Protein AF-0000000076746543 (afdb_homodimer)

pLDDT: mean 92.85, std 11.1, range [25.55, 98.88]

Organism: NCBI:txid190893

Sequence (1050 aa):
MSSVVEQVDLHQPIELRSGLGHHSRIVPQILQPQNGMELQQVIEQAYLKKLPVYPVGKGNNWGYGYKAPASDGCALLDLSGMNRILSFDEELGVIEVEPGVTQGQVSGYLKHTPWMLDCTGAGPDTSLMGNILERGFGHGPVGNRSQHFTISELILANGKVMKLNQSARYCGRAGLAANLHELFTQNNIAVISKMKFELMLRPEASLRCLVRLKSANDLPAYIDIMRRLKSEGSIDGLPHLGNTYRMLTMMERFDFTKWSTSDGANKADIESLCNQYNLSPWSGAFVITGTTAVAKAKAARVKALLKPIAKVNVVSLAKLKQINQIAISASRLLGRLPVYQRLQSSLNDFTEMMDMLEGNPKDLALKGCYWRYRGNIPEKMNPVEDGAGFYWVAPTLPMVGEDVEKCMRLSQQAFDRAGFEFGVTLTAVNAYMCQAIVSIYYDSGNPDEVTRATDLVRKLRALYRRYQWPCYRRAVDEMPFNSEFELEQGALELRSRIKAAFDPDDIVSPGRYQMAVSYQFSEDSMSSVVEQVDLHQPIELRSGLGHHSRIVPQILQPQNGMELQQVIEQAYLKKLPVYPVGKGNNWGYGYKAPASDGCALLDLSGMNRILSFDEELGVIEVEPGVTQGQVSGYLKHTPWMLDCTGAGPDTSLMGNILERGFGHGPVGNRSQHFTISELILANGKVMKLNQSARYCGRAGLAANLHELFTQNNIAVISKMKFELMLRPEASLRCLVRLKSANDLPAYIDIMRRLKSEGSIDGLPHLGNTYRMLTMMERFDFTKWSTSDGANKADIESLCNQYNLSPWSGAFVITGTTAVAKAKAARVKALLKPIAKVNVVSLAKLKQINQIAISASRLLGRLPVYQRLQSSLNDFTEMMDMLEGNPKDLALKGCYWRYRGNIPEKMNPVEDGAGFYWVAPTLPMVGEDVEKCMRLSQQAFDRAGFEFGVTLTAVNAYMCQAIVSIYYDSGNPDEVTRATDLVRKLRALYRRYQWPCYRRAVDEMPFNSEFELEQGALELRSRIKAAFDPDDIVSPGRYQMAVSYQFSEDS

Secondary structure (DSSP, 8-state):
----------PPPEEEE-SSTT-EEEES-EE---SHHHHHHHHHHHHHHT--EEEESS---TTTTTT--SSTTPEEEEGGG---EEEEETTTTEEEE-TT-BHHHHHHHHTTSSEE----TT-TTSBHHHHHHTT---SSTT--GGGSEEEEEEE-TTS-EEE----SS--SS-GGGTTTGGGGTT-SS-EEEEEEEEPEEPPSEEEEEEEEES-GGGHHHHHHHHHHHHHTTS--S--EEEEHHHHHHTT----TTTSBTTTBS-HHHHHHHHHHHT--SEEEEEEEEESHHHHHHHHHHHHHHHTTTEEEEEEEHHHHHHHHHHHHHHHHHHTTSHHHHHHHHHHHHHHHHHHHTTT----GGGGGGGTT--SPPPSS--HHHHT-EEEEE-BEEES-HHHHHHHHHHHHHHHHHHT---EEEEEE-SSSEEEEEEEEEE-TT-HHHHHHHHHHHHHHHHHHHHTT--BSS--GGG-SB-GGG-S-HHHHHHHHHHHHHH-TT--BSTTTTSBSSPP---TT-/----------PPPEEEE-SSTT-EEEES-EE---SHHHHHHHHHHHHHHT--EEEESS---TTTTTT--SSTTPEEEEGGG---EEEEETTTTEEEE-TT-BHHHHHHHHTTSSEE----TT-TTSBHHHHHHTT---SSTT--GGGSEEEEEEE-TTS-EEE----SS--SS-GGGTTTGGGGTT-SS-EEEEEEEEPEEPPSEEEEEEEEES-GGGHHHHHHHHHHHHHTTS--S--EEEEHHHHHHTT----TTTSBTTTBS-HHHHHHHHHHHT--SEEEEEEEEESHHHHHHHHHHHHHHHTTTEEEEEEEHHHHHHHHHHHHHHHHHHTTSHHHHHHHHHHHHHHHHHHHTTT----GGGGGGGTT--SPPPSS--HHHHT-EEEEE-BEEES-HHHHHHHHHHHHHHHHHHT---EEEEEE-SSSEEEEEEEEEE-TT-HHHHHHHHHHHHHHHHHHHHTT--BSS--GGG-SB-GGG-S-HHHHHHHHHHHHHH-TT--BSTTTTSBSSPP---TT-

InterPro domains:
  IPR006094 FAD linked oxidase, N-terminal [PF01565] (30-164)
  IPR016164 FAD-linked oxidase-like, C-terminal [SSF55103] (279-513)
  IPR016166 FAD-binding domain, PCMH-type [PS51387] (19-202)
  IPR016167 FAD-binding, type PCMH, subdomain 1 [G3DSA:3.30.43.10] (3-83)
  IPR016169 FAD-binding, type PCMH, subdomain 2 [G3DSA:3.30.465.10] (84-203)
  IPR016170 Cytokinin dehydrogenase, C-terminal domain superfamily [G3DSA:3.40.462.10] (208-474)
  IPR036318 FAD-binding, type PCMH-like superfamily [SSF56176] (27-200)

Solvent-accessible surface area (backbone atoms only — not comparable to full-atom values): 52211 Å² total; per-residue (Å²): 135,82,76,76,71,75,75,70,77,74,58,69,70,40,78,34,64,20,36,48,73,86,42,61,26,43,21,46,45,79,44,67,37,60,42,70,69,50,40,36,50,52,37,30,51,25,43,76,66,70,42,24,33,31,80,32,22,55,34,69,41,67,48,36,19,30,64,30,53,35,39,65,61,26,27,34,32,39,26,44,60,22,45,50,75,75,46,71,44,78,90,74,34,36,38,29,33,24,30,18,26,25,40,36,58,51,27,62,72,28,67,89,49,70,40,31,44,58,34,42,60,79,17,30,79,29,18,47,49,45,37,38,33,52,58,40,56,32,35,36,71,69,9,64,29,70,76,40,59,43,50,40,28,34,29,36,34,73,27,53,76,36,46,30,65,62,50,74,51,76,36,75,75,46,31,80,30,36,40,51,48,50,49,57,35,66,53,38,40,58,48,67,56,31,34,36,38,63,48,40,56,64,57,80,22,58,33,36,40,36,39,30,31,75,42,68,84,37,49,30,58,50,36,40,48,49,21,50,36,33,55,52,60,55,42,62,26,27,41,37,36,23,28,48,49,39,55,41,20,56,76,48,62,63,51,77,88,78,28,46,80,65,70,26,75,51,66,69,60,50,53,51,50,29,61,74,68,69,53,34,53,32,33,31,49,34,52,41,60,16,49,59,62,32,22,51,36,27,50,50,54,52,43,64,71,41,50,88,48,26,51,71,48,79,42,41,57,68,57,50,51,50,52,46,51,51,48,56,62,44,31,79,75,48,46,83,36,68,68,49,39,50,49,48,50,49,48,47,51,50,49,49,58,57,42,19,79,68,16,41,45,41,51,60,61,56,47,32,46,42,22,40,39,87,69,82,81,57,92,77,78,47,54,55,84,74,53,27,16,39,43,52,50,30,37,36,33,36,41,38,17,70,58,47,47,51,53,51,52,56,49,44,53,54,26,58,74,58,15,42,70,68,19,33,38,40,28,40,65,50,39,33,22,26,39,32,47,34,42,47,58,31,32,58,85,37,69,67,43,34,52,41,51,51,50,46,50,54,50,50,55,52,50,29,49,73,64,28,26,40,37,58,55,77,39,30,90,62,30,35,32,61,55,88,73,45,76,38,47,40,23,46,53,53,50,30,38,48,31,38,51,50,25,70,80,47,30,36,29,44,33,39,84,30,44,67,67,76,60,71,88,46,96,84,102,136,83,76,76,72,74,74,70,78,74,59,70,70,39,77,33,64,20,37,49,72,86,43,62,26,44,20,44,44,78,45,67,37,59,43,69,67,49,40,34,49,51,36,28,51,24,44,76,66,70,42,26,33,30,79,32,23,56,34,70,42,67,49,37,19,30,64,30,55,35,38,64,59,26,27,35,32,40,27,44,59,21,46,50,74,75,46,73,44,77,90,72,34,37,38,29,34,23,30,19,24,24,41,35,56,52,28,64,72,29,67,90,48,69,40,31,43,59,32,43,61,79,16,30,80,30,20,47,50,45,37,38,33,53,58,39,55,32,36,35,72,72,9,64,31,71,76,40,58,43,50,40,28,34,28,35,35,73,28,52,78,37,47,31,67,61,47,75,53,74,36,76,73,45,30,79,30,36,40,50,50,50,50,60,34,68,54,38,40,58,49,69,55,31,35,36,39,64,49,40,57,62,57,82,23,57,33,36,39,37,39,30,31,74,41,68,85,38,49,30,58,51,37,42,49,50,20,50,35,33,56,51,63,56,43,62,24,27,42,37,37,23,28,50,49,37,54,42,21,55,77,47,62,62,50,77,88,80,29,45,79,67,70,24,75,51,68,69,59,50,54,51,49,28,61,72,69,72,53,34,51,32,31,32,49,31,53,41,61,16,49,59,65,32,21,51,38,28,50,51,54,51,44,65,71,40,48,89,48,26,51,71,47,77,43,40,57,67,57,49,52,50,52,45,49,53,49,56,60,45,30,79,75,47,46,84,37,68,69,49,42,51,50,47,51,50,46,47,51,48,50,49,57,57,43,18,78,69,17,42,45,40,50,60,62,55,46,33,47,40,23,42,40,87,70,84,81,57,92,78,76,48,53,55,85,74,52,27,16,38,44,53,51,29,38,37,33,37,40,39,17,69,59,48,47,50,52,49,52,56,49,43,53,52,26,59,75,59,15,43,68,68,19,34,37,40,28,40,66,51,40,32,22,26,40,34,47,34,41,46,60,30,31,58,86,36,68,68,44,33,52,40,50,52,51,45,52,54,50,49,54,52,50,29,48,76,64,27,24,40,39,58,56,80,39,29,91,59,31,35,31,61,55,90,74,46,77,38,46,42,22,45,52,53,48,30,37,48,30,39,50,50,26,70,82,46,31,36,29,45,32,40,85,29,43,68,68,75,60,67,88,45,96,84,102

Foldseek 3Di:
DPPPPPPPVQQDWDWAFQLAQRDIATEREEAEDQALVSVLVVLQVCLVVLQFAEEAQLQQPPQFRRQGFLHYRHHYYYHLNQADFDDADQVQQKTKTFFNHWLLNQQVVCVPGQWFAQDALQFGRHTPVRCLLLQAAGWALCRRFVQFKFFQWKAFSNSDIDGQDDDPDDDGQDDPNNVPGSVRRLAQGIGGGMMMGHTGGNFQFKKKKKKAFPAPVCQQVVLLLQLVLQVVPLGSTKKKKKALLLVVLLQDAFDPPPDDQQAGDDPVVSVVVCVLLVHHRMITMGMQGHHPVSSVVSLVVSCVSCVVGIDIDMDTLVVLVVVLVVLVVCCVPVVPDPSSVSVSVSSVLVSVVVVVSSRHHRNSSVSSLCRAPPDDADPDHDCSVSQWRKHKFKFKFFSGSVGVVVLLVVLVVLCSNLNFDWIWMWICRGSTIIIIITMTGHRSVDSSRSVSSSVSVVVSCLVCLVVVRDTSGHHSNCWPDALVSHNCNVVQVVSLVSNCVRPVSSRGRRGRSHHPDHDDPPPVD/DPPPPPPPVQQDWDWAFQLAQRDIATEREEAEDQALVSVLVVLQVCLVVLQFAEEAQLQQPPQFRRQGFLHYRHHYYYHLNQADFDDADQVQQKTKTFFNHWLLNQQVVCVPGQWFAQDALQFGRHTPVRCLLLQAAGWALCRRFVQFKFAQWKAFSNSDIDGADDDPDDDGQDDPNNVPGSVRRLAQGIGGTMMMGHTGGNFQFKKKKKKAFPAPVCQQVVLLLVLVLQVVPLGNTKKKKKALLLVVLLQDAFDVPQDDQQAGDDPVVSVVVCVLLVHHRMITMGMQGHHPVSSVVSLVVSCVSCVVGIDIDMDTLVVLVVVLVVLVVCCVPVVVDPSSVSVSVSSVLVSVVVVVSSRHHRNSSVSSLCRHPPDDADPDHSCSVSQWRKHKFKFKFFSGSVGVVVLLVVLVVLCSVLNFDWIWMWICRGSTIIIIITMTGHRSVDSSRSVSSSVSVVVSCLVCLVVVRDTSGHHSVCWPDALVSHNCNVVQVVSLVSNCVRPVSSRGRRGRSHHPDHDDPPPVD

Radius of gyration: 30.07 Å; Cα contacts (8 Å, |Δi|>4): 2382; chains: 2; bounding box: 74×92×110 Å

Nearest PDB structures (foldseek):
  9gj0-assembly1_A  TM=8.655E-01  e=2.985E-35  Rhodococcus jostii RHA1
  9gj0-assembly2_C  TM=8.722E-01  e=2.202E-34  Rhodococcus jostii RHA1
  9h8q-assembly4_G  TM=8.486E-01  e=9.575E-35  Rhodococcus jostii RHA1
  1diq-assembly1_A  TM=8.681E-01  e=9.856E-34  Pseudomonas putida
  7ywv-assembly4_H  TM=8.283E-01  e=1.101E-33  Rhodococcus jostii RHA1

Structure (mmCIF, N/CA/C/O backbone):
data_AF-0000000076746543-model_v1
#
loop_
_entity.id
_entity.type
_entity.pdbx_description
1 polymer '4-cresol dehydrogenase'
#
loop_
_atom_site.group_PDB
_atom_site.id
_atom_site.type_symbol
_atom_site.label_atom_id
_atom_site.label_alt_id
_atom_site.label_comp_id
_atom_site.label_asym_id
_atom_site.label_entity_id
_atom_site.label_seq_id
_atom_site.pdbx_PDB_ins_code
_atom_site.Cartn_x
_atom_site.Cartn_y
_atom_site.Cartn_z
_atom_site.occupancy
_atom_site.B_iso_or_equiv
_atom_site.auth_seq_id
_atom_site.auth_comp_id
_atom_site.auth_asym_id
_atom_site.auth_atom_id
_atom_site.pdbx_PDB_model_num
ATOM 1 N N . MET A 1 1 ? 13.297 -2.73 63.5 1 25.55 1 MET A N 1
ATOM 2 C CA . MET A 1 1 ? 12.312 -3.029 62.469 1 25.55 1 MET A CA 1
ATOM 3 C C . MET A 1 1 ? 12.062 -1.809 61.562 1 25.55 1 MET A C 1
ATOM 5 O O . MET A 1 1 ? 11.219 -0.969 61.906 1 25.55 1 MET A O 1
ATOM 9 N N . SER A 1 2 ? 13.062 -1.116 61 1 28 2 SER A N 1
ATOM 10 C CA . SER A 1 2 ? 13.078 0.142 60.281 1 28 2 SER A CA 1
ATOM 11 C C . SER A 1 2 ? 12.234 0.048 59 1 28 2 SER A C 1
ATOM 13 O O . SER A 1 2 ? 12.453 -0.838 58.188 1 28 2 SER A O 1
ATOM 15 N N . SER A 1 3 ? 10.945 0.396 59.031 1 29.55 3 SER A N 1
ATOM 16 C CA . SER A 1 3 ? 9.977 0.53 57.938 1 29.55 3 SER A CA 1
ATOM 17 C C . SER A 1 3 ? 10.531 1.388 56.812 1 29.55 3 SER A C 1
ATOM 19 O O . SER A 1 3 ? 10.867 2.557 57 1 29.55 3 SER A O 1
ATOM 21 N N . VAL A 1 4 ? 11.375 0.847 55.969 1 33.31 4 VAL A N 1
ATOM 22 C CA . VAL A 1 4 ? 11.703 1.607 54.781 1 33.31 4 VAL A CA 1
ATOM 23 C C . VAL A 1 4 ? 10.422 2.078 54.094 1 33.31 4 VAL A C 1
ATOM 25 O O . VAL A 1 4 ? 9.617 1.263 53.656 1 33.31 4 VAL A O 1
ATOM 28 N N . VAL A 1 5 ? 9.836 3.219 54.5 1 32.81 5 VAL A N 1
ATOM 29 C CA . VAL A 1 5 ? 8.836 3.928 53.719 1 32.81 5 VAL A CA 1
ATOM 30 C C . VAL A 1 5 ? 9.25 3.934 52.25 1 32.81 5 VAL A C 1
ATOM 32 O O . VAL A 1 5 ? 10.336 4.41 51.906 1 32.81 5 VAL A O 1
ATOM 35 N N . GLU A 1 6 ? 8.938 2.955 51.438 1 35.44 6 GLU A N 1
ATOM 36 C CA . GLU A 1 6 ? 9.047 3.059 50 1 35.44 6 GLU A CA 1
ATOM 37 C C . GLU A 1 6 ? 8.695 4.465 49.5 1 35.44 6 GLU A C 1
ATOM 39 O O . GLU A 1 6 ? 7.582 4.941 49.75 1 35.44 6 GLU A O 1
ATOM 44 N N . GLN A 1 7 ? 9.539 5.398 49.625 1 35.28 7 GLN A N 1
ATOM 45 C CA . GLN A 1 7 ? 9.367 6.754 49.094 1 35.28 7 GLN A CA 1
ATOM 46 C C . GLN A 1 7 ? 8.656 6.75 47.75 1 35.28 7 GLN A C 1
ATOM 48 O O . GLN A 1 7 ? 9.18 6.223 46.781 1 35.28 7 GLN A O 1
ATOM 53 N N . VAL A 1 8 ? 7.441 6.578 47.781 1 41.53 8 VAL A N 1
ATOM 54 C CA . VAL A 1 8 ? 6.625 6.91 46.625 1 41.53 8 VAL A CA 1
ATOM 55 C C . VAL A 1 8 ? 7.102 8.227 46.031 1 41.53 8 VAL A C 1
ATOM 57 O O . VAL A 1 8 ? 7.02 9.281 46.656 1 41.53 8 VAL A O 1
ATOM 60 N N . ASP A 1 9 ? 8.117 8.336 45.281 1 46.09 9 ASP A N 1
ATOM 61 C CA . ASP A 1 9 ? 8.477 9.523 44.531 1 46.09 9 ASP A CA 1
ATOM 62 C C . ASP A 1 9 ? 7.238 10.18 43.906 1 46.09 9 ASP A C 1
ATOM 64 O O . ASP A 1 9 ? 6.621 9.617 43 1 46.09 9 ASP A O 1
ATOM 68 N N . LEU A 1 10 ? 6.484 10.773 44.656 1 49.91 10 LEU A N 1
ATOM 69 C CA . LEU A 1 10 ? 5.309 11.531 44.25 1 49.91 10 LEU A CA 1
ATOM 70 C C . LEU A 1 10 ? 5.664 12.578 43.188 1 49.91 10 LEU A C 1
ATOM 72 O O . LEU A 1 10 ? 6.215 13.633 43.531 1 49.91 10 LEU A O 1
ATOM 76 N N . HIS A 1 11 ? 5.977 12.211 41.969 1 69.06 11 HIS A N 1
ATOM 77 C CA . HIS A 1 11 ? 6.172 13.195 40.906 1 69.06 11 HIS A CA 1
ATOM 78 C C . HIS A 1 11 ? 4.988 14.156 40.812 1 69.06 11 HIS A C 1
ATOM 80 O O . HIS A 1 11 ? 3.844 13.758 41.031 1 69.06 11 HIS A O 1
ATOM 86 N N . GLN A 1 12 ? 5.199 15.445 40.969 1 81.88 12 GLN A N 1
ATOM 87 C CA . GLN A 1 12 ? 4.164 16.438 40.719 1 81.88 12 GLN A CA 1
ATOM 88 C C . GLN A 1 12 ? 3.574 16.312 39.312 1 81.88 12 GLN A C 1
ATOM 90 O O . GLN A 1 12 ? 4.312 16.188 38.344 1 81.88 12 GLN A O 1
ATOM 95 N N . PRO A 1 13 ? 2.275 16.25 39.281 1 91.06 13 PRO A N 1
ATOM 96 C CA . PRO A 1 13 ? 1.624 16.141 37.969 1 91.06 13 PRO A CA 1
ATOM 97 C C . PRO A 1 13 ? 2.014 17.281 37 1 91.06 13 PRO A C 1
ATOM 99 O O . PRO A 1 13 ? 2.268 18.391 37.469 1 91.06 13 PRO A O 1
ATOM 102 N N . ILE A 1 14 ? 2.197 16.938 35.781 1 95.75 14 ILE A N 1
ATOM 103 C CA . ILE A 1 14 ? 2.617 17.859 34.75 1 95.75 14 ILE A CA 1
ATOM 104 C C . ILE A 1 14 ? 1.473 18.078 33.75 1 95.75 14 ILE A C 1
ATOM 106 O O . ILE A 1 14 ? 0.898 17.109 33.25 1 95.75 14 ILE A O 1
ATOM 110 N N . GLU A 1 15 ? 1.117 19.281 33.531 1 96.94 15 GLU A N 1
ATOM 111 C CA . GLU A 1 15 ? 0.123 19.594 32.531 1 96.94 15 GLU A CA 1
ATOM 112 C C . GLU A 1 15 ? 0.767 19.703 31.141 1 96.94 15 GLU A C 1
ATOM 114 O O . GLU A 1 15 ? 1.71 20.484 30.953 1 96.94 15 GLU A O 1
ATOM 119 N N . LEU A 1 16 ? 0.322 18.969 30.234 1 97.31 16 LEU A N 1
ATOM 120 C CA . LEU A 1 16 ? 0.761 19.047 28.844 1 97.31 16 LEU A CA 1
ATOM 121 C C . LEU A 1 16 ? -0.319 19.688 27.984 1 97.31 16 LEU A C 1
ATOM 123 O O . LEU A 1 16 ? -1.382 19.094 27.766 1 97.31 16 LEU A O 1
ATOM 127 N N . ARG A 1 17 ? -0.003 20.828 27.438 1 96.94 17 ARG A N 1
ATOM 128 C CA . ARG A 1 17 ? -0.915 21.484 26.516 1 96.94 17 ARG A CA 1
ATOM 129 C C . ARG A 1 17 ? -0.795 20.906 25.109 1 96.94 17 ARG A C 1
ATOM 131 O O . ARG A 1 17 ? 0.312 20.656 24.625 1 96.94 17 ARG A O 1
ATOM 138 N N . SER A 1 18 ? -1.931 20.703 24.453 1 97.5 18 SER A N 1
ATOM 139 C CA . SER A 1 18 ? -1.933 20.094 23.125 1 97.5 18 SER A CA 1
ATOM 140 C C . SER A 1 18 ? -1.741 21.156 22.031 1 97.5 18 SER A C 1
ATOM 142 O O . SER A 1 18 ? -1.462 20.812 20.891 1 97.5 18 SER A O 1
ATOM 144 N N . GLY A 1 19 ? -1.904 22.391 22.375 1 96.69 19 GLY A N 1
ATOM 145 C CA . GLY A 1 19 ? -1.884 23.469 21.406 1 96.69 19 GLY A CA 1
ATOM 146 C C . GLY A 1 19 ? -3.223 23.688 20.719 1 96.69 19 GLY A C 1
ATOM 147 O O . GLY A 1 19 ? -3.354 24.547 19.859 1 96.69 19 GLY A O 1
ATOM 148 N N . LEU A 1 20 ? -4.25 22.953 21.062 1 98.06 20 LEU A N 1
ATOM 149 C CA . LEU A 1 20 ? -5.586 23.031 20.484 1 98.06 20 LEU A CA 1
ATOM 150 C C . LEU A 1 20 ? -6.551 23.734 21.438 1 98.06 20 LEU A C 1
ATOM 152 O O . LEU A 1 20 ? -7.199 23.094 22.266 1 98.06 20 LEU A O 1
ATOM 156 N N . GLY A 1 21 ? -6.688 25.047 21.219 1 96.94 21 GLY A N 1
ATOM 157 C CA . GLY A 1 21 ? -7.52 25.812 22.141 1 96.94 21 GLY A CA 1
ATOM 158 C C . GLY A 1 21 ? -7.062 25.703 23.594 1 96.94 21 GLY A C 1
ATOM 159 O O . GLY A 1 21 ? -5.902 25.984 23.891 1 96.94 21 GLY A O 1
ATOM 160 N N . HIS A 1 22 ? -7.984 25.156 24.453 1 95.81 22 HIS A N 1
ATOM 161 C CA . HIS A 1 22 ? -7.68 25.047 25.875 1 95.81 22 HIS A CA 1
ATOM 162 C C . HIS A 1 22 ? -7.426 23.594 26.266 1 95.81 22 HIS A C 1
ATOM 164 O O . HIS A 1 22 ? -7.324 23.281 27.453 1 95.81 22 HIS A O 1
ATOM 170 N N . HIS A 1 23 ? -7.238 22.766 25.281 1 97.12 23 HIS A N 1
ATOM 171 C CA . HIS A 1 23 ? -7.098 21.344 25.562 1 97.12 23 HIS A CA 1
ATOM 172 C C . HIS A 1 23 ? -5.742 21.047 26.188 1 97.12 23 HIS A C 1
ATOM 174 O O . HIS A 1 23 ? -4.707 21.5 25.703 1 97.12 23 HIS A O 1
ATOM 180 N N . SER A 1 24 ? -5.762 20.344 27.234 1 97.5 24 SER A N 1
ATOM 181 C CA . SER A 1 24 ? -4.559 19.875 27.922 1 97.5 24 SER A CA 1
ATOM 182 C C . SER A 1 24 ? -4.816 18.562 28.656 1 97.5 24 SER A C 1
ATOM 184 O O . SER A 1 24 ? -5.965 18.156 28.812 1 97.5 24 SER A O 1
ATOM 186 N N . ARG A 1 25 ? -3.73 17.891 29.031 1 97.5 25 ARG A N 1
ATOM 187 C CA . ARG A 1 25 ? -3.771 16.656 29.812 1 97.5 25 ARG A CA 1
ATOM 188 C C . ARG A 1 25 ? -2.746 16.688 30.938 1 97.5 25 ARG A C 1
ATOM 190 O O . ARG A 1 25 ? -1.708 17.344 30.812 1 97.5 25 ARG A O 1
ATOM 197 N N . ILE A 1 26 ? -3.102 16.016 31.984 1 97.38 26 ILE A N 1
ATOM 198 C CA . ILE A 1 26 ? -2.199 15.906 33.125 1 97.38 26 ILE A CA 1
ATOM 199 C C . ILE A 1 26 ? -1.506 14.547 33.094 1 97.38 26 ILE A C 1
ATOM 201 O O . ILE A 1 26 ? -2.166 13.508 33.031 1 97.38 26 ILE A O 1
ATOM 205 N N . VAL A 1 27 ? -0.205 14.578 33.125 1 97.06 27 VAL A N 1
ATOM 206 C CA . VAL A 1 27 ? 0.578 13.352 33.156 1 97.06 27 VAL A CA 1
ATOM 207 C C . VAL A 1 27 ? 1.318 13.25 34.5 1 97.06 27 VAL A C 1
ATOM 209 O O . VAL A 1 27 ? 1.805 14.25 35.031 1 97.06 27 VAL A O 1
ATOM 212 N N . PRO A 1 28 ? 1.4 12.055 35.031 1 96.5 28 PRO A N 1
ATOM 213 C CA . PRO A 1 28 ? 2.07 11.906 36.344 1 96.5 28 PRO A CA 1
ATOM 214 C C . PRO A 1 28 ? 3.59 12.016 36.219 1 96.5 28 PRO A C 1
ATOM 216 O O . PRO A 1 28 ? 4.254 12.406 37.188 1 96.5 28 PRO A O 1
ATOM 219 N N . GLN A 1 29 ? 4.117 11.586 35.125 1 96.44 29 GLN A N 1
ATOM 220 C CA . GLN A 1 29 ? 5.562 11.602 34.938 1 96.44 29 GLN A CA 1
ATOM 221 C C . GLN A 1 29 ? 5.926 11.5 33.469 1 96.44 29 GLN A C 1
ATOM 223 O O . GLN A 1 29 ? 5.078 11.156 32.625 1 96.44 29 GLN A O 1
ATOM 228 N N . ILE A 1 30 ? 7.113 11.867 33.125 1 97.31 30 ILE A N 1
ATOM 229 C CA . ILE A 1 30 ? 7.723 11.711 31.812 1 97.31 30 ILE A CA 1
ATOM 230 C C . ILE A 1 30 ? 8.891 10.734 31.906 1 97.31 30 ILE A C 1
ATOM 232 O O . ILE A 1 30 ? 9.812 10.93 32.719 1 97.31 30 ILE A O 1
ATOM 236 N N . LEU A 1 31 ? 8.781 9.664 31.172 1 97.25 31 LEU A N 1
ATOM 237 C CA . LEU A 1 31 ? 9.828 8.656 31.078 1 97.25 31 LEU A CA 1
ATOM 238 C C . LEU A 1 31 ? 10.586 8.773 29.766 1 97.25 31 LEU A C 1
ATOM 240 O O . LEU A 1 31 ? 9.977 9.031 28.719 1 97.25 31 LEU A O 1
ATOM 244 N N . GLN A 1 32 ? 11.945 8.617 29.812 1 97.94 32 GLN A N 1
ATOM 245 C CA . GLN A 1 32 ? 12.766 8.836 28.625 1 97.94 32 GLN A CA 1
ATOM 246 C C . GLN A 1 32 ? 13.766 7.699 28.422 1 97.94 32 GLN A C 1
ATOM 248 O O . GLN A 1 32 ? 14.977 7.898 28.578 1 97.94 32 GLN A O 1
ATOM 253 N N . PRO A 1 33 ? 13.258 6.555 28 1 98.19 33 PRO A N 1
ATOM 254 C CA . PRO A 1 33 ? 14.211 5.48 27.703 1 98.19 33 PRO A CA 1
ATOM 255 C C . PRO A 1 33 ? 15.211 5.859 26.625 1 98.19 33 PRO A C 1
ATOM 257 O O . PRO A 1 33 ? 14.867 6.602 25.688 1 98.19 33 PRO A O 1
ATOM 260 N N . GLN A 1 34 ? 16.406 5.207 26.719 1 97.69 34 GLN A N 1
ATOM 261 C CA . GLN A 1 34 ? 17.484 5.578 25.797 1 97.69 34 GLN A CA 1
ATOM 262 C C . GLN A 1 34 ? 17.734 4.469 24.781 1 97.69 34 GLN A C 1
ATOM 264 O O . GLN A 1 34 ? 18.453 4.676 23.797 1 97.69 34 GLN A O 1
ATOM 269 N N . ASN A 1 35 ? 17.219 3.346 25.094 1 97.25 35 ASN A N 1
ATOM 270 C CA . ASN A 1 35 ? 17.391 2.211 24.203 1 97.25 35 ASN A CA 1
ATOM 271 C C . ASN A 1 35 ? 16.281 1.188 24.359 1 97.25 35 ASN A C 1
ATOM 273 O O . ASN A 1 35 ? 15.406 1.351 25.219 1 97.25 35 ASN A O 1
ATOM 277 N N . GLY A 1 36 ? 16.375 0.157 23.562 1 97.12 36 GLY A N 1
ATOM 278 C CA . GLY A 1 36 ? 15.328 -0.85 23.531 1 97.12 36 GLY A CA 1
ATOM 279 C C . GLY A 1 36 ? 15.164 -1.59 24.844 1 97.12 36 GLY A C 1
ATOM 280 O O . GLY A 1 36 ? 14.047 -1.883 25.266 1 97.12 36 GLY A O 1
ATOM 281 N N . MET A 1 37 ? 16.219 -1.889 25.422 1 97.5 37 MET A N 1
ATOM 282 C CA . MET A 1 37 ? 16.172 -2.621 26.688 1 97.5 37 MET A CA 1
ATOM 283 C C . MET A 1 37 ? 15.5 -1.794 27.781 1 97.5 37 MET A C 1
ATOM 285 O O . MET A 1 37 ? 14.656 -2.307 28.516 1 97.5 37 MET A O 1
ATOM 289 N N . GLU A 1 38 ? 15.891 -0.547 27.875 1 98.31 38 GLU A N 1
ATOM 290 C CA . GLU A 1 38 ? 15.266 0.348 28.844 1 98.31 38 GLU A CA 1
ATOM 291 C C . GLU A 1 38 ? 13.773 0.534 28.547 1 98.31 38 GLU A C 1
ATOM 293 O O . GLU A 1 38 ? 12.953 0.565 29.469 1 98.31 38 GLU A O 1
ATOM 298 N N . LEU A 1 39 ? 13.469 0.701 27.281 1 98.75 39 LEU A N 1
ATOM 299 C CA . LEU A 1 39 ? 12.078 0.849 26.891 1 98.75 39 LEU A CA 1
ATOM 300 C C . LEU A 1 39 ? 11.25 -0.358 27.328 1 98.75 39 LEU A C 1
ATOM 302 O O . LEU A 1 39 ? 10.164 -0.203 27.891 1 98.75 39 LEU A O 1
ATOM 306 N N . GLN A 1 40 ? 11.797 -1.517 27.047 1 98.62 40 GLN A N 1
ATOM 307 C CA . GLN A 1 40 ? 11.117 -2.742 27.453 1 98.62 40 GLN A CA 1
ATOM 308 C C . GLN A 1 40 ? 10.875 -2.771 28.953 1 98.62 40 GLN A C 1
ATOM 310 O O . GLN A 1 40 ? 9.781 -3.109 29.406 1 98.62 40 GLN A O 1
ATOM 315 N N . GLN A 1 41 ? 11.836 -2.422 29.719 1 98.38 41 GLN A N 1
ATOM 316 C CA . GLN A 1 41 ? 11.75 -2.426 31.172 1 98.38 41 GLN A CA 1
ATOM 317 C C . GLN A 1 41 ? 10.695 -1.435 31.656 1 98.38 41 GLN A C 1
ATOM 319 O O . GLN A 1 41 ? 9.922 -1.739 32.562 1 98.38 41 GLN A O 1
ATOM 324 N N . VAL A 1 42 ? 10.727 -0.305 31.094 1 98.25 42 VAL A N 1
ATOM 325 C CA . VAL A 1 42 ? 9.781 0.739 31.469 1 98.25 42 VAL A CA 1
ATOM 326 C C . VAL A 1 42 ? 8.352 0.262 31.219 1 98.25 42 VAL A C 1
ATOM 328 O O . VAL A 1 42 ? 7.469 0.45 32.062 1 98.25 42 VAL A O 1
ATOM 331 N N . ILE A 1 43 ? 8.117 -0.344 30.094 1 98.5 43 ILE A N 1
ATOM 332 C CA . ILE A 1 43 ? 6.781 -0.814 29.734 1 98.5 43 ILE A CA 1
ATOM 333 C C . ILE A 1 43 ? 6.367 -1.942 30.688 1 98.5 43 ILE A C 1
ATOM 335 O O . ILE A 1 43 ? 5.223 -1.983 31.141 1 98.5 43 ILE A O 1
ATOM 339 N N . GLU A 1 44 ? 7.301 -2.818 30.953 1 98.25 44 GLU A N 1
ATOM 340 C CA . GLU A 1 44 ? 7.023 -3.912 31.875 1 98.25 44 GLU A CA 1
ATOM 341 C C . GLU A 1 44 ? 6.633 -3.385 33.25 1 98.25 44 GLU A C 1
ATOM 343 O O . GLU A 1 44 ? 5.684 -3.875 33.875 1 98.25 44 GLU A O 1
ATOM 348 N N . GLN A 1 45 ? 7.379 -2.449 33.719 1 97.94 45 GLN A N 1
ATOM 349 C CA . GLN A 1 45 ? 7.094 -1.858 35.031 1 97.94 45 GLN A CA 1
ATOM 350 C C . GLN A 1 45 ? 5.746 -1.144 35 1 97.94 45 GLN A C 1
ATOM 352 O O . GLN A 1 45 ? 4.988 -1.229 35.969 1 97.94 45 GLN A O 1
ATOM 357 N N . ALA A 1 46 ? 5.523 -0.443 33.969 1 97.75 46 ALA A N 1
ATOM 358 C CA . ALA A 1 46 ? 4.23 0.228 33.844 1 97.75 46 ALA A CA 1
ATOM 359 C C . ALA A 1 46 ? 3.084 -0.776 33.875 1 97.75 46 ALA A C 1
ATOM 361 O O . ALA A 1 46 ? 2.057 -0.523 34.5 1 97.75 46 ALA A O 1
ATOM 362 N N . TYR A 1 47 ? 3.285 -1.851 33.188 1 97.69 47 TYR A N 1
ATOM 363 C CA . TYR A 1 47 ? 2.281 -2.906 33.156 1 97.69 47 TYR A CA 1
ATOM 364 C C . TYR A 1 47 ? 2.016 -3.445 34.562 1 97.69 47 TYR A C 1
ATOM 366 O O . TYR A 1 47 ? 0.861 -3.576 34.969 1 97.69 47 TYR A O 1
ATOM 374 N N . LEU A 1 48 ? 3.049 -3.682 35.312 1 97.44 48 LEU A N 1
ATOM 375 C CA . LEU A 1 48 ? 2.939 -4.23 36.656 1 97.44 48 LEU A CA 1
ATOM 376 C C . LEU A 1 48 ? 2.246 -3.242 37.594 1 97.44 48 LEU A C 1
ATOM 378 O O . LEU A 1 48 ? 1.476 -3.643 38.469 1 97.44 48 LEU A O 1
ATOM 382 N N . LYS A 1 49 ? 2.469 -1.993 37.344 1 97 49 LYS A N 1
ATOM 383 C CA . LYS A 1 49 ? 1.919 -0.951 38.219 1 97 49 LYS A CA 1
ATOM 384 C C . LYS A 1 49 ? 0.567 -0.467 37.688 1 97 49 LYS A C 1
ATOM 386 O O . LYS A 1 49 ? -0.045 0.426 38.281 1 97 49 LYS A O 1
ATOM 391 N N . LYS A 1 50 ? 0.156 -0.965 36.531 1 97.06 50 LYS A N 1
ATOM 392 C CA . LYS A 1 50 ? -1.072 -0.54 35.875 1 97.06 50 LYS A CA 1
ATOM 393 C C . LYS A 1 50 ? -1.048 0.958 35.562 1 97.06 50 LYS A C 1
ATOM 395 O O . LYS A 1 50 ? -2.039 1.655 35.781 1 97.06 50 LYS A O 1
ATOM 400 N N . LEU A 1 51 ? 0.097 1.446 35.281 1 96.75 51 LEU A N 1
ATOM 401 C CA . LEU A 1 51 ? 0.299 2.828 34.844 1 96.75 51 LEU A CA 1
ATOM 402 C C . LEU A 1 51 ? 0.241 2.945 33.312 1 96.75 51 LEU A C 1
ATOM 404 O O . LEU A 1 51 ? 1.151 2.492 32.625 1 96.75 51 LEU A O 1
ATOM 408 N N . PRO A 1 52 ? -0.778 3.57 32.812 1 97.81 52 PRO A N 1
ATOM 409 C CA . PRO A 1 52 ? -0.823 3.738 31.359 1 97.81 52 PRO A CA 1
ATOM 410 C C . PRO A 1 52 ? 0.333 4.582 30.828 1 97.81 52 PRO A C 1
ATOM 412 O O . PRO A 1 52 ? 0.805 5.492 31.516 1 97.81 52 PRO A O 1
ATOM 415 N N . VAL A 1 53 ? 0.719 4.297 29.625 1 98.5 53 VAL A N 1
ATOM 416 C CA . VAL A 1 53 ? 1.814 5.031 29 1 98.5 53 VAL A CA 1
ATOM 417 C C . VAL A 1 53 ? 1.353 5.598 27.656 1 98.5 53 VAL A C 1
ATOM 419 O O . VAL A 1 53 ? 0.442 5.059 27.031 1 98.5 53 VAL A O 1
ATOM 422 N N . TYR A 1 54 ? 1.9 6.699 27.234 1 98.56 54 TYR A N 1
ATOM 423 C CA . TYR A 1 54 ? 1.662 7.336 25.938 1 98.56 54 TYR A CA 1
ATOM 424 C C . TYR A 1 54 ? 2.975 7.637 25.219 1 98.56 54 TYR A C 1
ATOM 426 O O . TYR A 1 54 ? 3.637 8.633 25.516 1 98.56 54 TYR A O 1
ATOM 434 N N . PRO A 1 55 ? 3.314 6.777 24.219 1 98.62 55 PRO A N 1
ATOM 435 C CA . PRO A 1 55 ? 4.594 6.953 23.531 1 98.62 55 PRO A CA 1
ATOM 436 C C . PRO A 1 55 ? 4.555 8.07 22.5 1 98.62 55 PRO A C 1
ATOM 438 O O . PRO A 1 55 ? 3.568 8.219 21.766 1 98.62 55 PRO A O 1
ATOM 441 N N . VAL A 1 56 ? 5.605 8.836 22.453 1 98.38 56 VAL A N 1
ATOM 442 C CA . VAL A 1 56 ? 5.828 9.82 21.391 1 98.38 56 VAL A CA 1
ATOM 443 C C . VAL A 1 56 ? 7.262 9.703 20.875 1 98.38 56 VAL A C 1
ATOM 445 O O . VAL A 1 56 ? 8.18 9.406 21.641 1 98.38 56 VAL A O 1
ATOM 448 N N . GLY A 1 57 ? 7.383 9.867 19.547 1 97.69 57 GLY A N 1
ATOM 449 C CA . GLY A 1 57 ? 8.734 9.984 19.031 1 97.69 57 GLY A CA 1
ATOM 450 C C . GLY A 1 57 ? 9.438 11.258 19.453 1 97.69 57 GLY A C 1
ATOM 451 O O . GLY A 1 57 ? 10.055 11.297 20.516 1 97.69 57 GLY A O 1
ATOM 452 N N . LYS A 1 58 ? 9.164 12.328 18.625 1 97 58 LYS A N 1
ATOM 453 C CA . LYS A 1 58 ? 9.664 13.648 19 1 97 58 LYS A CA 1
ATOM 454 C C . LYS A 1 58 ? 8.562 14.5 19.609 1 97 58 LYS A C 1
ATOM 456 O O . LYS A 1 58 ? 8.844 15.531 20.234 1 97 58 LYS A O 1
ATOM 461 N N . GLY A 1 59 ? 7.375 14.07 19.469 1 96.5 59 GLY A N 1
ATOM 462 C CA . GLY A 1 59 ? 6.254 14.766 20.078 1 96.5 59 GLY A CA 1
ATOM 463 C C . GLY A 1 59 ? 5.832 16.016 19.312 1 96.5 59 GLY A C 1
ATOM 464 O O . GLY A 1 59 ? 5.105 16.859 19.844 1 96.5 59 GLY A O 1
ATOM 465 N N . ASN A 1 60 ? 6.273 16.109 18.078 1 96.19 60 ASN A N 1
ATOM 466 C CA . ASN A 1 60 ? 5.977 17.297 17.281 1 96.19 60 ASN A CA 1
ATOM 467 C C . ASN A 1 60 ? 4.805 17.062 16.328 1 96.19 60 ASN A C 1
ATOM 469 O O . ASN A 1 60 ? 4.887 17.375 15.148 1 96.19 60 ASN A O 1
ATOM 473 N N . ASN A 1 61 ? 3.766 16.422 16.875 1 96.5 61 ASN A N 1
ATOM 474 C CA . ASN A 1 61 ? 2.543 16.234 16.094 1 96.5 61 ASN A CA 1
ATOM 475 C C . ASN A 1 61 ? 1.657 17.484 16.156 1 96.5 61 ASN A C 1
ATOM 477 O O . ASN A 1 61 ? 0.501 17.406 16.578 1 96.5 61 ASN A O 1
ATOM 481 N N . TRP A 1 62 ? 2.234 18.578 15.664 1 95.81 62 TRP A N 1
ATOM 482 C CA . TRP A 1 62 ? 1.563 19.875 15.688 1 95.81 62 TRP A CA 1
ATOM 483 C C . TRP A 1 62 ? 0.242 19.812 14.93 1 95.81 62 TRP A C 1
ATOM 485 O O . TRP A 1 62 ? 0.132 19.109 13.914 1 95.81 62 TRP A O 1
ATOM 495 N N . GLY A 1 63 ? -0.69 20.5 15.391 1 95.94 63 GLY A N 1
ATOM 496 C CA . GLY A 1 63 ? -1.985 20.594 14.734 1 95.94 63 GLY A CA 1
ATOM 497 C C . GLY A 1 63 ? -2.926 19.469 15.094 1 95.94 63 GLY A C 1
ATOM 498 O O . GLY A 1 63 ? -4.125 19.531 14.812 1 95.94 63 GLY A O 1
ATOM 499 N N . TYR A 1 64 ? -2.395 18.406 15.742 1 97.56 64 TYR A N 1
ATOM 500 C CA . TYR A 1 64 ? -3.215 17.234 16.062 1 97.56 64 TYR A CA 1
ATOM 501 C C . TYR A 1 64 ? -3.066 16.859 17.531 1 97.56 64 TYR A C 1
ATOM 503 O O . TYR A 1 64 ? -3.559 15.82 17.969 1 97.56 64 TYR A O 1
ATOM 511 N N . GLY A 1 65 ? -2.287 17.656 18.297 1 97.12 65 GLY A N 1
ATOM 512 C CA . GLY A 1 65 ? -2.25 17.391 19.719 1 97.12 65 GLY A CA 1
ATOM 513 C C . GLY A 1 65 ? -0.851 17.469 20.312 1 97.12 65 GLY A C 1
ATOM 514 O O . GLY A 1 65 ? -0.671 17.328 21.516 1 97.12 65 GLY A O 1
ATOM 515 N N . TYR A 1 66 ? 0.145 17.703 19.406 1 97.06 66 TYR A N 1
ATOM 516 C CA . TYR A 1 66 ? 1.517 17.828 19.891 1 97.06 66 TYR A CA 1
ATOM 517 C C . TYR A 1 66 ? 1.938 16.578 20.656 1 97.06 66 TYR A C 1
ATOM 519 O O . TYR A 1 66 ? 1.882 15.469 20.109 1 97.06 66 TYR A O 1
ATOM 527 N N . LYS A 1 67 ? 2.318 16.656 21.859 1 97.44 67 LYS A N 1
ATOM 528 C CA . LYS A 1 67 ? 2.742 15.484 22.609 1 97.44 67 LYS A CA 1
ATOM 529 C C . LYS A 1 67 ? 1.724 15.125 23.688 1 97.44 67 LYS A C 1
ATOM 531 O O . LYS A 1 67 ? 1.938 14.195 24.469 1 97.44 67 LYS A O 1
ATOM 536 N N . ALA A 1 68 ? 0.574 15.805 23.75 1 98 68 ALA A N 1
ATOM 537 C CA . ALA A 1 68 ? -0.433 15.531 24.781 1 98 68 ALA A CA 1
ATOM 538 C C . ALA A 1 68 ? -1.136 14.203 24.5 1 98 68 ALA A C 1
ATOM 540 O O . ALA A 1 68 ? -1.49 13.898 23.359 1 98 68 ALA A O 1
ATOM 541 N N . PRO A 1 69 ? -1.337 13.391 25.578 1 97.81 69 PRO A N 1
ATOM 542 C CA . PRO A 1 69 ? -2.072 12.133 25.406 1 97.81 69 PRO A CA 1
ATOM 543 C C . PRO A 1 69 ? -3.562 12.352 25.172 1 97.81 69 PRO A C 1
ATOM 545 O O . PRO A 1 69 ? -4.07 13.461 25.359 1 97.81 69 PRO A O 1
ATOM 548 N N . ALA A 1 70 ? -4.18 11.305 24.766 1 96.5 70 ALA A N 1
ATOM 549 C CA . ALA A 1 70 ? -5.625 11.336 24.562 1 96.5 70 ALA A CA 1
ATOM 550 C C . ALA A 1 70 ? -6.375 11.312 25.891 1 96.5 70 ALA A C 1
ATOM 552 O O . ALA A 1 70 ? -7.52 11.766 25.969 1 96.5 70 ALA A O 1
ATOM 553 N N . SER A 1 71 ? -5.691 10.82 26.938 1 95.44 71 SER A N 1
ATOM 554 C CA . SER A 1 71 ? -6.312 10.703 28.25 1 95.44 71 SER A CA 1
ATOM 555 C C . SER A 1 71 ? -5.375 11.188 29.359 1 95.44 71 SER A C 1
ATOM 557 O O . SER A 1 71 ? -4.152 11.133 29.203 1 95.44 71 SER A O 1
ATOM 559 N N . ASP A 1 72 ? -6.016 11.609 30.484 1 95.94 72 ASP A N 1
ATOM 560 C CA . ASP A 1 72 ? -5.234 11.969 31.656 1 95.94 72 ASP A CA 1
ATOM 561 C C . ASP A 1 72 ? -4.617 10.727 32.312 1 95.94 72 ASP A C 1
ATOM 563 O O . ASP A 1 72 ? -5.082 9.609 32.062 1 95.94 72 ASP A O 1
ATOM 567 N N . GLY A 1 73 ? -3.58 10.977 33 1 95.75 73 GLY A N 1
ATOM 568 C CA . GLY A 1 73 ? -3.055 9.93 33.875 1 95.75 73 GLY A CA 1
ATOM 569 C C . GLY A 1 73 ? -2.033 9.047 33.188 1 95.75 73 GLY A C 1
ATOM 570 O O . GLY A 1 73 ? -1.439 8.172 33.812 1 95.75 73 GLY A O 1
ATOM 571 N N . CYS A 1 74 ? -1.78 9.297 31.906 1 96.5 74 CYS A N 1
ATOM 572 C CA . CYS A 1 74 ? -0.771 8.523 31.188 1 96.5 74 CYS A CA 1
ATOM 573 C C . CYS A 1 74 ? 0.626 9.062 31.453 1 96.5 74 CYS A C 1
ATOM 575 O O . CYS A 1 74 ? 0.847 10.273 31.406 1 96.5 74 CYS A O 1
ATOM 577 N N . ALA A 1 75 ? 1.528 8.156 31.812 1 97.81 75 ALA A N 1
ATOM 578 C CA . ALA A 1 75 ? 2.924 8.586 31.75 1 97.81 75 ALA A CA 1
ATOM 579 C C . ALA A 1 75 ? 3.367 8.828 30.312 1 97.81 75 ALA A C 1
ATOM 581 O O . ALA A 1 75 ? 3.125 8.008 29.438 1 97.81 75 ALA A O 1
ATOM 582 N N . LEU A 1 76 ? 3.945 9.969 30.094 1 98.25 76 LEU A N 1
ATOM 583 C CA . LEU A 1 76 ? 4.48 10.242 28.766 1 98.25 76 LEU A CA 1
ATOM 584 C C . LEU A 1 76 ? 5.762 9.453 28.516 1 98.25 76 LEU A C 1
ATOM 586 O O . LEU A 1 76 ? 6.719 9.562 29.297 1 98.25 76 LEU A O 1
ATOM 590 N N . LEU A 1 77 ? 5.738 8.633 27.547 1 98.31 77 LEU A N 1
ATOM 591 C CA . LEU A 1 77 ? 6.938 7.922 27.109 1 98.31 77 LEU A CA 1
ATOM 592 C C . LEU A 1 77 ? 7.633 8.672 25.984 1 98.31 77 LEU A C 1
ATOM 594 O O . LEU A 1 77 ? 7.352 8.438 24.797 1 98.31 77 LEU A O 1
ATOM 598 N N . ASP A 1 78 ? 8.562 9.508 26.328 1 98.44 78 ASP A N 1
ATOM 599 C CA . ASP A 1 78 ? 9.336 10.297 25.375 1 98.44 78 ASP A CA 1
ATOM 600 C C . ASP A 1 78 ? 10.484 9.484 24.797 1 98.44 78 ASP A C 1
ATOM 602 O O . ASP A 1 78 ? 11.523 9.312 25.438 1 98.44 78 ASP A O 1
ATOM 606 N N . LEU A 1 79 ? 10.32 9.109 23.562 1 98.69 79 LEU A N 1
ATOM 607 C CA . LEU A 1 79 ? 11.273 8.195 22.938 1 98.69 79 LEU A CA 1
ATOM 608 C C . LEU A 1 79 ? 12.312 8.961 22.125 1 98.69 79 LEU A C 1
ATOM 610 O O . LEU A 1 79 ? 13.031 8.375 21.312 1 98.69 79 LEU A O 1
ATOM 614 N N . SER A 1 80 ? 12.438 10.258 22.297 1 98.25 80 SER A N 1
ATOM 615 C CA . SER A 1 80 ? 13.336 11.109 21.516 1 98.25 80 SER A CA 1
ATOM 616 C C . SER A 1 80 ? 14.797 10.711 21.719 1 98.25 80 SER A C 1
ATOM 618 O O . SER A 1 80 ? 15.633 10.922 20.844 1 98.25 80 SER A O 1
ATOM 620 N N . GLY A 1 81 ? 15.039 10.055 22.844 1 98.12 81 GLY A N 1
ATOM 621 C CA . GLY A 1 81 ? 16.406 9.633 23.141 1 98.12 81 GLY A CA 1
ATOM 622 C C . GLY A 1 81 ? 16.828 8.391 22.375 1 98.12 81 GLY A C 1
ATOM 623 O O . GLY A 1 81 ? 18.016 8.094 22.266 1 98.12 81 GLY A O 1
ATOM 624 N N . MET A 1 82 ? 15.844 7.656 21.906 1 98.62 82 MET A N 1
ATOM 625 C CA . MET A 1 82 ? 16.094 6.512 21.031 1 98.62 82 MET A CA 1
ATOM 626 C C . MET A 1 82 ? 16.219 6.949 19.578 1 98.62 82 MET A C 1
ATOM 628 O O . MET A 1 82 ? 15.289 6.742 18.781 1 98.62 82 MET A O 1
ATOM 632 N N . ASN A 1 83 ? 17.328 7.469 19.188 1 98.5 83 ASN A N 1
ATOM 633 C CA . ASN A 1 83 ? 17.438 8.156 17.906 1 98.5 83 ASN A CA 1
ATOM 634 C C . ASN A 1 83 ? 18.594 7.613 17.062 1 98.5 83 ASN A C 1
ATOM 636 O O . ASN A 1 83 ? 19.281 8.375 16.391 1 98.5 83 ASN A O 1
ATOM 640 N N . ARG A 1 84 ? 18.844 6.316 17.125 1 98.38 84 ARG A N 1
ATOM 641 C CA . ARG A 1 84 ? 19.891 5.703 16.312 1 98.38 84 ARG A CA 1
ATOM 642 C C . ARG A 1 84 ? 19.328 5.219 14.984 1 98.38 84 ARG A C 1
ATOM 644 O O . ARG A 1 84 ? 18.219 4.68 14.922 1 98.38 84 ARG A O 1
ATOM 651 N N . ILE A 1 85 ? 20 5.465 13.891 1 98.75 85 ILE A N 1
ATOM 652 C CA . ILE A 1 85 ? 19.828 4.738 12.633 1 98.75 85 ILE A CA 1
ATOM 653 C C . ILE A 1 85 ? 20.5 3.369 12.742 1 98.75 85 ILE A C 1
ATOM 655 O O . ILE A 1 85 ? 21.734 3.277 12.82 1 98.75 85 ILE A O 1
ATOM 659 N N . LEU A 1 86 ? 19.828 2.342 12.742 1 98.25 86 LEU A N 1
ATOM 660 C CA . LEU A 1 86 ? 20.281 1.014 13.133 1 98.25 86 LEU A CA 1
ATOM 661 C C . LEU A 1 86 ? 20.984 0.314 11.977 1 98.25 86 LEU A C 1
ATOM 663 O O . LEU A 1 86 ? 21.953 -0.427 12.18 1 98.25 86 LEU A O 1
ATOM 667 N N . SER A 1 87 ? 20.469 0.454 10.82 1 97.94 87 SER A N 1
ATOM 668 C CA . SER A 1 87 ? 21.062 -0.131 9.625 1 97.94 87 SER A CA 1
ATOM 669 C C . SER A 1 87 ? 20.656 0.629 8.367 1 97.94 87 SER A C 1
ATOM 671 O O . SER A 1 87 ? 19.656 1.341 8.367 1 97.94 87 SER A O 1
ATOM 673 N N . PHE A 1 88 ? 21.594 0.57 7.344 1 98.25 88 PHE A N 1
ATOM 674 C CA . PHE A 1 88 ? 21.375 1.121 6.016 1 98.25 88 PHE A CA 1
ATOM 675 C C . PHE A 1 88 ? 21.812 0.139 4.938 1 98.25 88 PHE A C 1
ATOM 677 O O . PHE A 1 88 ? 23 -0.152 4.812 1 98.25 88 PHE A O 1
ATOM 684 N N . ASP A 1 89 ? 20.781 -0.396 4.25 1 98.12 89 ASP A N 1
ATOM 685 C CA . ASP A 1 89 ? 21.062 -1.198 3.066 1 98.12 89 ASP A CA 1
ATOM 686 C C . ASP A 1 89 ? 21.203 -0.319 1.826 1 98.12 89 ASP A C 1
ATOM 688 O O . ASP A 1 89 ? 20.203 0.011 1.181 1 98.12 89 ASP A O 1
ATOM 692 N N . GLU A 1 90 ? 22.359 -0.028 1.401 1 97.31 90 GLU A N 1
ATOM 693 C CA . GLU A 1 90 ? 22.609 0.919 0.321 1 97.31 90 GLU A CA 1
ATOM 694 C C . GLU A 1 90 ? 22.219 0.332 -1.032 1 97.31 90 GLU A C 1
ATOM 696 O O . GLU A 1 90 ? 21.875 1.068 -1.959 1 97.31 90 GLU A O 1
ATOM 701 N N . GLU A 1 91 ? 22.297 -0.906 -1.135 1 97.44 91 GLU A N 1
ATOM 702 C CA . GLU A 1 91 ? 21.922 -1.546 -2.395 1 97.44 91 GLU A CA 1
ATOM 703 C C . GLU A 1 91 ? 20.422 -1.449 -2.645 1 97.44 91 GLU A C 1
ATOM 705 O O . GLU A 1 91 ? 19.984 -1.158 -3.762 1 97.44 91 GLU A O 1
ATOM 710 N N . LEU A 1 92 ? 19.625 -1.63 -1.619 1 98.06 92 LEU A N 1
ATOM 711 C CA . LEU A 1 92 ? 18.172 -1.657 -1.76 1 98.06 92 LEU A CA 1
ATOM 712 C C . LEU A 1 92 ? 17.578 -0.289 -1.46 1 98.06 92 LEU A C 1
ATOM 714 O O . LEU A 1 92 ? 16.438 -0.01 -1.84 1 98.06 92 LEU A O 1
ATOM 718 N N . GLY A 1 93 ? 18.25 0.553 -0.784 1 98.25 93 GLY A N 1
ATOM 719 C CA . GLY A 1 93 ? 17.719 1.847 -0.388 1 98.25 93 GLY A CA 1
ATOM 720 C C . GLY A 1 93 ? 16.719 1.759 0.746 1 98.25 93 GLY A C 1
ATOM 721 O O . GLY A 1 93 ? 15.609 2.303 0.65 1 98.25 93 GLY A O 1
ATOM 722 N N . VAL A 1 94 ? 17.109 1.105 1.857 1 98.44 94 VAL A N 1
ATOM 723 C CA . VAL A 1 94 ? 16.234 0.919 3.014 1 98.44 94 VAL A CA 1
ATOM 724 C C . VAL A 1 94 ? 17 1.262 4.293 1 98.44 94 VAL A C 1
ATOM 726 O O . VAL A 1 94 ? 18.156 0.877 4.453 1 98.44 94 VAL A O 1
ATOM 729 N N . ILE A 1 95 ? 16.375 1.99 5.16 1 98.44 95 ILE A N 1
ATOM 730 C CA . ILE A 1 95 ? 16.969 2.334 6.445 1 98.44 95 ILE A CA 1
ATOM 731 C C . ILE A 1 95 ? 16.125 1.759 7.582 1 98.44 95 ILE A C 1
ATOM 733 O O . ILE A 1 95 ? 14.906 1.623 7.449 1 98.44 95 ILE A O 1
ATOM 737 N N . GLU A 1 96 ? 16.719 1.323 8.625 1 98.38 96 GLU A N 1
ATOM 738 C CA . GLU A 1 96 ? 16.062 0.937 9.867 1 98.38 96 GLU A CA 1
ATOM 739 C C . GLU A 1 96 ? 16.328 1.948 10.977 1 98.38 96 GLU A C 1
ATOM 741 O O . GLU A 1 96 ? 17.484 2.336 11.195 1 98.38 96 GLU A O 1
ATOM 746 N N . VAL A 1 97 ? 15.281 2.342 11.688 1 98.75 97 VAL A N 1
ATOM 747 C CA . VAL A 1 97 ? 15.469 3.465 12.602 1 98.75 97 VAL A CA 1
ATOM 748 C C . VAL A 1 97 ? 14.734 3.201 13.906 1 98.75 97 VAL A C 1
ATOM 750 O O . VAL A 1 97 ? 13.805 2.395 13.953 1 98.75 97 VAL A O 1
ATOM 753 N N . GLU A 1 98 ? 15.195 3.85 14.938 1 98.81 98 GLU A N 1
ATOM 754 C CA . GLU A 1 98 ? 14.484 3.969 16.203 1 98.81 98 GLU A CA 1
ATOM 755 C C . GLU A 1 98 ? 13.477 5.109 16.172 1 98.81 98 GLU A C 1
ATOM 757 O O . GLU A 1 98 ? 13.461 5.906 15.219 1 98.81 98 GLU A O 1
ATOM 762 N N . PRO A 1 99 ? 12.578 5.211 17.203 1 98.62 99 PRO A N 1
ATOM 763 C CA . PRO A 1 99 ? 11.43 6.121 17.125 1 98.62 99 PRO A CA 1
ATOM 764 C C . PRO A 1 99 ? 11.836 7.59 17.188 1 98.62 99 PRO A C 1
ATOM 766 O O . PRO A 1 99 ? 11.133 8.453 16.656 1 98.62 99 PRO A O 1
ATOM 769 N N . GLY A 1 100 ? 12.953 7.938 17.719 1 98.69 100 GLY A N 1
ATOM 770 C CA . GLY A 1 100 ? 13.344 9.328 17.922 1 98.69 100 GLY A CA 1
ATOM 771 C C . GLY A 1 100 ? 14.125 9.891 16.75 1 98.69 100 GLY A C 1
ATOM 772 O O . GLY A 1 100 ? 14.453 11.078 16.734 1 98.69 100 GLY A O 1
ATOM 773 N N . VAL A 1 101 ? 14.414 9.094 15.75 1 98.81 101 VAL A N 1
ATOM 774 C CA . VAL A 1 101 ? 15.18 9.555 14.594 1 98.81 101 VAL A CA 1
ATOM 775 C C . VAL A 1 101 ? 14.367 10.602 13.828 1 98.81 101 VAL A C 1
ATOM 777 O O . VAL A 1 101 ? 13.188 10.398 13.555 1 98.81 101 VAL A O 1
ATOM 780 N N . THR A 1 102 ? 15.031 11.703 13.469 1 98.38 102 THR A N 1
ATOM 781 C CA . THR A 1 102 ? 14.352 12.812 12.812 1 98.38 102 THR A CA 1
ATOM 782 C C . THR A 1 102 ? 14.602 12.781 11.305 1 98.38 102 THR A C 1
ATOM 784 O O . THR A 1 102 ? 15.523 12.109 10.836 1 98.38 102 THR A O 1
ATOM 787 N N . GLN A 1 103 ? 13.797 13.547 10.602 1 97.62 103 GLN A N 1
ATOM 788 C CA . GLN A 1 103 ? 14.016 13.703 9.164 1 97.62 103 GLN A CA 1
ATOM 789 C C . GLN A 1 103 ? 15.367 14.352 8.883 1 97.62 103 GLN A C 1
ATOM 791 O O . GLN A 1 103 ? 16.047 13.969 7.93 1 97.62 103 GLN A O 1
ATOM 796 N N . GLY A 1 104 ? 15.695 15.305 9.68 1 97.81 104 GLY A N 1
ATOM 797 C CA . GLY A 1 104 ? 16.984 15.945 9.516 1 97.81 104 GLY A CA 1
ATOM 798 C C . GLY A 1 104 ? 18.156 14.984 9.664 1 97.81 104 GLY A C 1
ATOM 799 O O . GLY A 1 104 ? 19.109 15.047 8.898 1 97.81 104 GLY A O 1
ATOM 800 N N . GLN A 1 105 ? 18.078 14.125 10.625 1 98.44 105 GLN A N 1
ATOM 801 C CA . GLN A 1 105 ? 19.125 13.125 10.844 1 98.44 105 GLN A CA 1
ATOM 802 C C . GLN A 1 105 ? 19.266 12.219 9.625 1 98.44 105 GLN A C 1
ATOM 804 O O . GLN A 1 105 ? 20.391 11.938 9.188 1 98.44 105 GLN A O 1
ATOM 809 N N . VAL A 1 106 ? 18.156 11.789 9.117 1 98.56 106 VAL A N 1
ATOM 810 C CA . VAL A 1 106 ? 18.188 10.883 7.969 1 98.56 106 VAL A CA 1
ATOM 811 C C . VAL A 1 106 ? 18.75 11.609 6.75 1 98.56 106 VAL A C 1
ATOM 813 O O . VAL A 1 106 ? 19.578 11.062 6.016 1 98.56 106 VAL A O 1
ATOM 816 N N . SER A 1 107 ? 18.297 12.797 6.523 1 97.88 107 SER A N 1
ATOM 817 C CA . SER A 1 107 ? 18.797 13.594 5.41 1 97.88 107 SER A CA 1
ATOM 818 C C . SER A 1 107 ? 20.312 13.75 5.48 1 97.88 107 SER A C 1
ATOM 820 O O . SER A 1 107 ? 21 13.562 4.48 1 97.88 107 SER A O 1
ATOM 822 N N . GLY A 1 108 ? 20.781 14.125 6.617 1 98.06 108 GLY A N 1
ATOM 823 C CA . GLY A 1 108 ? 22.219 14.266 6.797 1 98.06 108 GLY A CA 1
ATOM 824 C C . GLY A 1 108 ? 22.984 12.969 6.574 1 98.06 108 GLY A C 1
ATOM 825 O O . GLY A 1 108 ? 24.047 12.961 5.969 1 98.06 108 GLY A O 1
ATOM 826 N N . TYR A 1 109 ? 22.391 11.898 7.051 1 98.25 109 TYR A N 1
ATOM 827 C CA . TYR A 1 109 ? 23 10.578 6.949 1 98.25 109 TYR A CA 1
ATOM 828 C C . TYR A 1 109 ? 23.141 10.156 5.492 1 98.25 109 TYR A C 1
ATOM 830 O O . TYR A 1 109 ? 24.109 9.492 5.121 1 98.25 109 TYR A O 1
ATOM 838 N N . LEU A 1 110 ? 22.234 10.633 4.621 1 98.25 110 LEU A N 1
ATOM 839 C CA . LEU A 1 110 ? 22.156 10.148 3.248 1 98.25 110 LEU A CA 1
ATOM 840 C C . LEU A 1 110 ? 22.859 11.102 2.293 1 98.25 110 LEU A C 1
ATOM 842 O O . LEU A 1 110 ? 22.938 10.844 1.089 1 98.25 110 LEU A O 1
ATOM 846 N N . LYS A 1 111 ? 23.422 12.102 2.707 1 95.75 111 LYS A N 1
ATOM 847 C CA . LYS A 1 111 ? 23.922 13.219 1.911 1 95.75 111 LYS A CA 1
ATOM 848 C C . LYS A 1 111 ? 24.891 12.742 0.823 1 95.75 111 LYS A C 1
ATOM 850 O O . LYS A 1 111 ? 24.891 13.281 -0.283 1 95.75 111 LYS A O 1
ATOM 855 N N . HIS A 1 112 ? 25.656 11.742 1.009 1 96.62 112 HIS A N 1
ATOM 856 C CA . HIS A 1 112 ? 26.672 11.312 0.047 1 96.62 112 HIS A CA 1
ATOM 857 C C . HIS A 1 112 ? 26.328 9.945 -0.536 1 96.62 112 HIS A C 1
ATOM 859 O O . HIS A 1 112 ? 27.203 9.219 -0.988 1 96.62 112 HIS A O 1
ATOM 865 N N . THR A 1 113 ? 25.094 9.641 -0.482 1 97.56 113 THR A N 1
ATOM 866 C CA . THR A 1 113 ? 24.625 8.383 -1.063 1 97.56 113 THR A CA 1
ATOM 867 C C . THR A 1 113 ? 23.703 8.648 -2.242 1 97.56 113 THR A C 1
ATOM 869 O O . THR A 1 113 ? 23.25 9.781 -2.441 1 97.56 113 THR A O 1
ATOM 872 N N . PRO A 1 114 ? 23.422 7.66 -3.014 1 97.19 114 PRO A N 1
ATOM 873 C CA . PRO A 1 114 ? 22.484 7.832 -4.129 1 97.19 114 PRO A CA 1
ATOM 874 C C . PRO A 1 114 ? 21.031 7.875 -3.678 1 97.19 114 PRO A C 1
ATOM 876 O O . PRO A 1 114 ? 20.125 7.938 -4.512 1 97.19 114 PRO A O 1
ATOM 879 N N . TRP A 1 115 ? 20.828 7.867 -2.414 1 97.81 115 TRP A N 1
ATOM 880 C CA . TRP A 1 115 ? 19.469 7.805 -1.886 1 97.81 115 TRP A CA 1
ATOM 881 C C . TRP A 1 115 ? 19.109 9.094 -1.155 1 97.81 115 TRP A C 1
ATOM 883 O O . TRP A 1 115 ? 20 9.82 -0.693 1 97.81 115 TRP A O 1
ATOM 893 N N . MET A 1 116 ? 17.812 9.336 -1.094 1 97.19 116 MET A N 1
ATOM 894 C CA . MET A 1 116 ? 17.344 10.523 -0.386 1 97.19 116 MET A CA 1
ATOM 895 C C . MET A 1 116 ? 16.016 10.234 0.309 1 97.19 116 MET A C 1
ATOM 897 O O . MET A 1 116 ? 15.344 9.25 -0 1 97.19 116 MET A O 1
ATOM 901 N N . LEU A 1 117 ? 15.688 11.055 1.296 1 96.94 117 LEU A N 1
ATOM 902 C CA . LEU A 1 117 ? 14.422 10.984 2.012 1 96.94 117 LEU A CA 1
ATOM 903 C C . LEU A 1 117 ? 13.328 11.75 1.266 1 96.94 117 LEU A C 1
ATOM 905 O O . LEU A 1 117 ? 13.547 12.891 0.835 1 96.94 117 LEU A O 1
ATOM 909 N N . ASP A 1 118 ? 12.203 11.094 1.052 1 95.81 118 ASP A N 1
ATOM 910 C CA . ASP A 1 118 ? 11.031 11.852 0.642 1 95.81 118 ASP A CA 1
ATOM 911 C C . ASP A 1 118 ? 10.461 12.656 1.81 1 95.81 118 ASP A C 1
ATOM 913 O O . ASP A 1 118 ? 9.625 12.148 2.57 1 95.81 118 ASP A O 1
ATOM 917 N N . CYS A 1 119 ? 10.766 13.875 1.897 1 93.25 119 CYS A N 1
ATOM 918 C CA . CYS A 1 119 ? 10.531 14.711 3.07 1 93.25 119 CYS A CA 1
ATOM 919 C C . CYS A 1 119 ? 9.078 15.156 3.133 1 93.25 119 CYS A C 1
ATOM 921 O O . CYS A 1 119 ? 8.398 15.227 2.105 1 93.25 119 CYS A O 1
ATOM 923 N N . THR A 1 120 ? 8.695 15.422 4.375 1 92.19 120 THR A N 1
ATOM 924 C CA . THR A 1 120 ? 7.426 16.109 4.602 1 92.19 120 THR A CA 1
ATOM 925 C C . THR A 1 120 ? 7.648 17.594 4.797 1 92.19 120 THR A C 1
ATOM 927 O O . THR A 1 120 ? 8.789 18.062 4.824 1 92.19 120 THR A O 1
ATOM 930 N N . GLY A 1 121 ? 6.602 18.297 4.895 1 87.06 121 GLY A N 1
ATOM 931 C CA . GLY A 1 121 ? 6.699 19.719 5.129 1 87.06 121 GLY A CA 1
ATOM 932 C C . GLY A 1 121 ? 6.887 20.078 6.594 1 87.06 121 GLY A C 1
ATOM 933 O O . GLY A 1 121 ? 7.043 21.25 6.941 1 87.06 121 GLY A O 1
ATOM 934 N N . ALA A 1 122 ? 7.012 19.094 7.473 1 88.25 122 ALA A N 1
ATOM 935 C CA . ALA A 1 122 ? 7.023 19.344 8.914 1 88.25 122 ALA A CA 1
ATOM 936 C C . ALA A 1 122 ? 8.406 19.797 9.383 1 88.25 122 ALA A C 1
ATOM 938 O O . ALA A 1 122 ? 8.547 20.344 10.469 1 88.25 122 ALA A O 1
ATOM 939 N N . GLY A 1 123 ? 9.477 19.562 8.586 1 91.25 123 GLY A N 1
ATOM 940 C CA . GLY A 1 123 ? 10.789 20.078 8.93 1 91.25 123 GLY A CA 1
ATOM 941 C C . GLY A 1 123 ? 11.734 19.016 9.461 1 91.25 123 GLY A C 1
ATOM 942 O O . GLY A 1 123 ? 11.352 17.859 9.594 1 91.25 123 GLY A O 1
ATOM 943 N N . PRO A 1 124 ? 12.922 19.406 9.734 1 94.88 124 PRO A N 1
ATOM 944 C CA . PRO A 1 124 ? 14.008 18.469 10.039 1 94.88 124 PRO A CA 1
ATOM 945 C C . PRO A 1 124 ? 13.891 17.891 11.445 1 94.88 124 PRO A C 1
ATOM 947 O O . PRO A 1 124 ? 14.469 16.828 11.727 1 94.88 124 PRO A O 1
ATOM 950 N N . ASP A 1 125 ? 13.125 18.484 12.344 1 94.88 125 ASP A N 1
ATOM 951 C CA . ASP A 1 125 ? 13.156 18.109 13.75 1 94.88 125 ASP A CA 1
ATOM 952 C C . ASP A 1 125 ? 12.008 17.156 14.086 1 94.88 125 ASP A C 1
ATOM 954 O O . ASP A 1 125 ? 11.758 16.859 15.258 1 94.88 125 ASP A O 1
ATOM 958 N N . THR A 1 126 ? 11.32 16.656 13.148 1 96.12 126 THR A N 1
ATOM 959 C CA . THR A 1 126 ? 10.203 15.75 13.383 1 96.12 126 THR A CA 1
ATOM 960 C C . THR A 1 126 ? 10.633 14.297 13.203 1 96.12 126 THR A C 1
ATOM 962 O O . THR A 1 126 ? 11.531 14.008 12.414 1 96.12 126 THR A O 1
ATOM 965 N N . SER A 1 127 ? 10.008 13.469 13.945 1 97.94 127 SER A N 1
ATOM 966 C CA . SER A 1 127 ? 10.305 12.039 13.93 1 97.94 127 SER A CA 1
ATOM 967 C C . SER A 1 127 ? 9.859 11.398 12.617 1 97.94 127 SER A C 1
ATOM 969 O O . SER A 1 127 ? 8.727 11.602 12.172 1 97.94 127 SER A O 1
ATOM 971 N N . LEU A 1 128 ? 10.773 10.625 12.016 1 98.12 128 LEU A N 1
ATOM 972 C CA . LEU A 1 128 ? 10.422 9.867 10.812 1 98.12 128 LEU A CA 1
ATOM 973 C C . LEU A 1 128 ? 9.352 8.828 11.117 1 98.12 128 LEU A C 1
ATOM 975 O O . LEU A 1 128 ? 8.297 8.805 10.477 1 98.12 128 LEU A O 1
ATOM 979 N N . MET A 1 129 ? 9.586 8 12.125 1 98.25 129 MET A N 1
ATOM 980 C CA . MET A 1 129 ? 8.656 6.934 12.492 1 98.25 129 MET A CA 1
ATOM 981 C C . MET A 1 129 ? 7.312 7.508 12.93 1 98.25 129 MET A C 1
ATOM 983 O O . MET A 1 129 ? 6.262 6.988 12.555 1 98.25 129 MET A O 1
ATOM 987 N N . GLY A 1 130 ? 7.398 8.555 13.727 1 97.69 130 GLY A N 1
ATOM 988 C CA . GLY A 1 130 ? 6.16 9.18 14.172 1 97.69 130 GLY A CA 1
ATOM 989 C C . GLY A 1 130 ? 5.27 9.609 13.023 1 97.69 130 GLY A C 1
ATOM 990 O O . GLY A 1 130 ? 4.055 9.398 13.055 1 97.69 130 GLY A O 1
ATOM 991 N N . ASN A 1 131 ? 5.879 10.203 12 1 97.62 131 ASN A N 1
ATOM 992 C CA . ASN A 1 131 ? 5.102 10.648 10.852 1 97.62 131 ASN A CA 1
ATOM 993 C C . ASN A 1 131 ? 4.453 9.477 10.125 1 97.62 131 ASN A C 1
ATOM 995 O O . ASN A 1 131 ? 3.287 9.547 9.727 1 97.62 131 ASN A O 1
ATOM 999 N N . ILE A 1 132 ? 5.172 8.422 9.922 1 97.81 132 ILE A N 1
ATOM 1000 C CA . ILE A 1 132 ? 4.676 7.246 9.211 1 97.81 132 ILE A CA 1
ATOM 1001 C C . ILE A 1 132 ? 3.51 6.633 9.984 1 97.81 132 ILE A C 1
ATOM 1003 O O . ILE A 1 132 ? 2.465 6.324 9.406 1 97.81 132 ILE A O 1
ATOM 1007 N N . LEU A 1 133 ? 3.662 6.508 11.281 1 98.06 133 LEU A N 1
ATOM 1008 C CA . LEU A 1 133 ? 2.654 5.855 12.117 1 98.06 133 LEU A CA 1
ATOM 1009 C C . LEU A 1 133 ? 1.395 6.707 12.211 1 98.06 133 LEU A C 1
ATOM 1011 O O . LEU A 1 133 ? 0.317 6.199 12.531 1 98.06 133 LEU A O 1
ATOM 1015 N N . GLU A 1 134 ? 1.541 7.984 11.914 1 97.25 134 GLU A N 1
ATOM 1016 C CA . GLU A 1 134 ? 0.38 8.867 11.875 1 97.25 134 GLU A CA 1
ATOM 1017 C C . GLU A 1 134 ? -0.145 9.031 10.453 1 97.25 134 GLU A C 1
ATOM 1019 O O . GLU A 1 134 ? -0.997 9.883 10.195 1 97.25 134 GLU A O 1
ATOM 1024 N N . ARG A 1 135 ? 0.445 8.32 9.516 1 97.06 135 ARG A N 1
ATOM 1025 C CA . ARG A 1 135 ? 0.015 8.227 8.125 1 97.06 135 ARG A CA 1
ATOM 1026 C C . ARG A 1 135 ? 0.223 9.547 7.395 1 97.06 135 ARG A C 1
ATOM 1028 O O . ARG A 1 135 ? -0.58 9.922 6.535 1 97.06 135 ARG A O 1
ATOM 1035 N N . GLY A 1 136 ? 1.307 10.195 7.762 1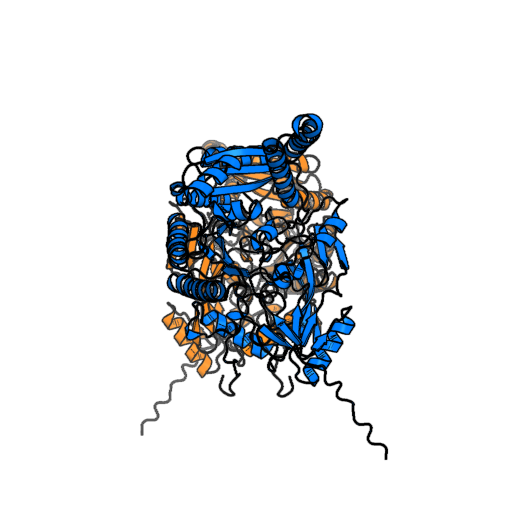 96.56 136 GLY A N 1
ATOM 1036 C CA . GLY A 1 136 ? 1.716 11.367 7.004 1 96.56 136 GLY A CA 1
ATOM 1037 C C . GLY A 1 136 ? 2.275 11.023 5.637 1 96.56 136 GLY A C 1
ATOM 1038 O O . GLY A 1 136 ? 2.535 9.852 5.34 1 96.56 136 GLY A O 1
ATOM 1039 N N . PHE A 1 137 ? 2.373 12.039 4.762 1 95.06 137 PHE A N 1
ATOM 1040 C CA . PHE A 1 137 ? 2.852 11.773 3.408 1 95.06 137 PHE A CA 1
ATOM 1041 C C . PHE A 1 137 ? 3.867 12.828 2.98 1 95.06 137 PHE A C 1
ATOM 1043 O O . PHE A 1 137 ? 3.928 13.914 3.564 1 95.06 137 PHE A O 1
ATOM 1050 N N . GLY A 1 138 ? 4.691 12.477 2.023 1 95.25 138 GLY A N 1
ATOM 1051 C CA . GLY A 1 138 ? 5.711 13.344 1.464 1 95.25 138 GLY A CA 1
ATOM 1052 C C . GLY A 1 138 ? 5.285 14.016 0.172 1 95.25 138 GLY A C 1
ATOM 1053 O O . GLY A 1 138 ? 4.164 14.516 0.07 1 95.25 138 GLY A O 1
ATOM 1054 N N . HIS A 1 139 ? 6.25 14.086 -0.792 1 95.56 139 HIS A N 1
ATOM 1055 C CA . HIS A 1 139 ? 6.012 14.844 -2.012 1 95.56 139 HIS A CA 1
ATOM 1056 C C . HIS A 1 139 ? 6.367 14.031 -3.25 1 95.56 139 HIS A C 1
ATOM 1058 O O . HIS A 1 139 ? 5.867 14.312 -4.344 1 95.56 139 HIS A O 1
ATOM 1064 N N . GLY A 1 140 ? 7.246 13.133 -3.027 1 94.44 140 GLY A N 1
ATOM 1065 C CA . GLY A 1 140 ? 7.77 12.383 -4.16 1 94.44 140 GLY A CA 1
ATOM 1066 C C . GLY A 1 140 ? 7.066 11.055 -4.371 1 94.44 140 GLY A C 1
ATOM 1067 O O . GLY A 1 140 ? 5.988 10.82 -3.818 1 94.44 140 GLY A O 1
ATOM 1068 N N . PRO A 1 141 ? 7.707 10.172 -5.184 1 92.88 141 PRO A N 1
ATOM 1069 C CA . PRO A 1 141 ? 7.078 8.914 -5.59 1 92.88 141 PRO A CA 1
ATOM 1070 C C . PRO A 1 141 ? 6.809 7.984 -4.41 1 92.88 141 PRO A C 1
ATOM 1072 O O . PRO A 1 141 ? 5.922 7.129 -4.48 1 92.88 141 PRO A O 1
ATOM 1075 N N . VAL A 1 142 ? 7.543 8.109 -3.342 1 94.94 142 VAL A N 1
ATOM 1076 C CA . VAL A 1 142 ? 7.305 7.262 -2.18 1 94.94 142 VAL A CA 1
ATOM 1077 C C . VAL A 1 142 ? 6.637 8.078 -1.073 1 94.94 142 VAL A C 1
ATOM 1079 O O . VAL A 1 142 ? 6.77 7.75 0.11 1 94.94 142 VAL A O 1
ATOM 1082 N N . GLY A 1 143 ? 5.934 9.086 -1.5 1 95.75 143 GLY A N 1
ATOM 1083 C CA . GLY A 1 143 ? 5.328 10.031 -0.576 1 95.75 143 GLY A CA 1
ATOM 1084 C C . GLY A 1 143 ? 4.164 9.453 0.2 1 95.75 143 GLY A C 1
ATOM 1085 O O . GLY A 1 143 ? 3.828 9.93 1.284 1 95.75 143 GLY A O 1
ATOM 1086 N N . ASN A 1 144 ? 3.398 8.516 -0.396 1 95.88 144 ASN A N 1
ATOM 1087 C CA . ASN A 1 144 ? 2.393 7.785 0.369 1 95.88 144 ASN A CA 1
ATOM 1088 C C . ASN A 1 144 ? 3.033 6.789 1.33 1 95.88 144 ASN A C 1
ATOM 1090 O O . ASN A 1 144 ? 2.943 5.578 1.124 1 95.88 144 ASN A O 1
ATOM 1094 N N . ARG A 1 145 ? 3.537 7.234 2.42 1 96.31 145 ARG A N 1
ATOM 1095 C CA . ARG A 1 145 ? 4.488 6.551 3.289 1 96.31 145 ARG A CA 1
ATOM 1096 C C . ARG A 1 145 ? 3.863 5.312 3.92 1 96.31 145 ARG A C 1
ATOM 1098 O O . ARG A 1 145 ? 4.566 4.359 4.266 1 96.31 145 ARG A O 1
ATOM 1105 N N . SER A 1 146 ? 2.535 5.305 4.082 1 95 146 SER A N 1
ATOM 1106 C CA . SER A 1 146 ? 1.861 4.16 4.684 1 95 146 SER A CA 1
ATOM 1107 C C . SER A 1 146 ? 2.09 2.891 3.867 1 95 146 SER A C 1
ATOM 1109 O O . SER A 1 146 ? 1.862 1.783 4.355 1 95 146 SER A O 1
ATOM 1111 N N . GLN A 1 147 ? 2.619 3.039 2.672 1 95.19 147 GLN A N 1
ATOM 1112 C CA . GLN A 1 147 ? 2.83 1.886 1.803 1 95.19 147 GLN A CA 1
ATOM 1113 C C . GLN A 1 147 ? 4.305 1.492 1.758 1 95.19 147 GLN A C 1
ATOM 1115 O O . GLN A 1 147 ? 4.668 0.49 1.14 1 95.19 147 GLN A O 1
ATOM 1120 N N . HIS A 1 148 ? 5.184 2.232 2.486 1 97.19 148 HIS A N 1
ATOM 1121 C CA . HIS A 1 148 ? 6.609 2.092 2.223 1 97.19 148 HIS A CA 1
ATOM 1122 C C . HIS A 1 148 ? 7.387 1.854 3.514 1 97.19 148 HIS A C 1
ATOM 1124 O O . HIS A 1 148 ? 8.445 2.449 3.723 1 97.19 148 HIS A O 1
ATOM 1130 N N . PHE A 1 149 ? 6.848 0.972 4.344 1 97.56 149 PHE A N 1
ATOM 1131 C CA . PHE A 1 149 ? 7.535 0.629 5.582 1 97.56 149 PHE A CA 1
ATOM 1132 C C . PHE A 1 149 ? 7.18 -0.785 6.023 1 97.56 149 PHE A C 1
ATOM 1134 O O . PHE A 1 149 ? 6.227 -1.379 5.516 1 97.56 149 PHE A O 1
ATOM 1141 N N . THR A 1 150 ? 7.965 -1.286 6.914 1 97.88 150 THR A N 1
ATOM 1142 C CA . THR A 1 150 ? 7.637 -2.465 7.711 1 97.88 150 THR A CA 1
ATOM 1143 C C . THR A 1 150 ? 8.07 -2.277 9.164 1 97.88 150 THR A C 1
ATOM 1145 O O . THR A 1 150 ? 9.008 -1.534 9.445 1 97.88 150 THR A O 1
ATOM 1148 N N . ILE A 1 151 ? 7.355 -2.879 10.055 1 97.75 151 ILE A N 1
ATOM 1149 C CA . ILE A 1 151 ? 7.738 -2.898 11.461 1 97.75 151 ILE A CA 1
ATOM 1150 C C . ILE A 1 151 ? 8.719 -4.039 11.711 1 97.75 151 ILE A C 1
ATOM 1152 O O . ILE A 1 151 ? 8.445 -5.191 11.375 1 97.75 151 ILE A O 1
ATOM 1156 N N . SER A 1 152 ? 9.836 -3.693 12.297 1 96.62 152 SER A N 1
ATOM 1157 C CA . SER A 1 152 ? 10.836 -4.707 12.617 1 96.62 152 SER A CA 1
ATOM 1158 C C . SER A 1 152 ? 10.648 -5.234 14.039 1 96.62 152 SER A C 1
ATOM 1160 O O . SER A 1 152 ? 10.844 -6.422 14.297 1 96.62 152 SER A O 1
ATOM 1162 N N . GLU A 1 153 ? 10.289 -4.305 14.93 1 97.81 153 GLU A N 1
ATOM 1163 C CA . GLU A 1 153 ? 10.164 -4.676 16.328 1 97.81 153 GLU A CA 1
ATOM 1164 C C . GLU A 1 153 ? 9.109 -3.834 17.031 1 97.81 153 GLU A C 1
ATOM 1166 O O . GLU A 1 153 ? 8.984 -2.635 16.781 1 97.81 153 GLU A O 1
ATOM 1171 N N . LEU A 1 154 ? 8.32 -4.449 17.828 1 98.38 154 LEU A N 1
ATOM 1172 C CA . LEU A 1 154 ? 7.352 -3.771 18.688 1 98.38 154 LEU A CA 1
ATOM 1173 C C . LEU A 1 154 ? 7.328 -4.391 20.078 1 98.38 154 LEU A C 1
ATOM 1175 O O . LEU A 1 154 ? 7.84 -5.496 20.281 1 98.38 154 LEU A O 1
ATOM 1179 N N . ILE A 1 155 ? 6.867 -3.639 21.047 1 98.62 155 ILE A N 1
ATOM 1180 C CA . ILE A 1 155 ? 6.746 -4.078 22.422 1 98.62 155 ILE A CA 1
ATOM 1181 C C . ILE A 1 155 ? 5.281 -4.02 22.859 1 98.62 155 ILE A C 1
ATOM 1183 O O . ILE A 1 155 ? 4.637 -2.975 22.734 1 98.62 155 ILE A O 1
ATOM 1187 N N . LEU A 1 156 ? 4.758 -5.129 23.312 1 98.38 156 LEU A N 1
ATOM 1188 C CA . LEU A 1 156 ? 3.373 -5.223 23.766 1 98.38 156 LEU A CA 1
ATOM 1189 C C . LEU A 1 156 ? 3.207 -4.59 25.156 1 98.38 156 LEU A C 1
ATOM 1191 O O . LEU A 1 156 ? 4.195 -4.273 25.812 1 98.38 156 LEU A O 1
ATOM 1195 N N . ALA A 1 157 ? 2.012 -4.445 25.578 1 97.75 157 ALA A N 1
ATOM 1196 C CA . ALA A 1 157 ? 1.669 -3.764 26.828 1 97.75 157 ALA A CA 1
ATOM 1197 C C . ALA A 1 157 ? 2.322 -4.449 28.031 1 97.75 157 ALA A C 1
ATOM 1199 O O . ALA A 1 157 ? 2.662 -3.795 29.016 1 97.75 157 ALA A O 1
ATOM 1200 N N . ASN A 1 158 ? 2.533 -5.719 27.953 1 97.19 158 ASN A N 1
ATOM 1201 C CA . ASN A 1 158 ? 3.107 -6.465 29.062 1 97.19 158 ASN A CA 1
ATOM 1202 C C . ASN A 1 158 ? 4.633 -6.492 29 1 97.19 158 ASN A C 1
ATOM 1204 O O . ASN A 1 158 ? 5.277 -7.199 29.766 1 97.19 158 ASN A O 1
ATOM 1208 N N . GLY A 1 159 ? 5.172 -5.871 28 1 97.88 159 GLY A N 1
ATOM 1209 C CA . GLY A 1 159 ? 6.621 -5.77 27.891 1 97.88 159 GLY A CA 1
ATOM 1210 C C . GLY A 1 159 ? 7.223 -6.793 26.953 1 97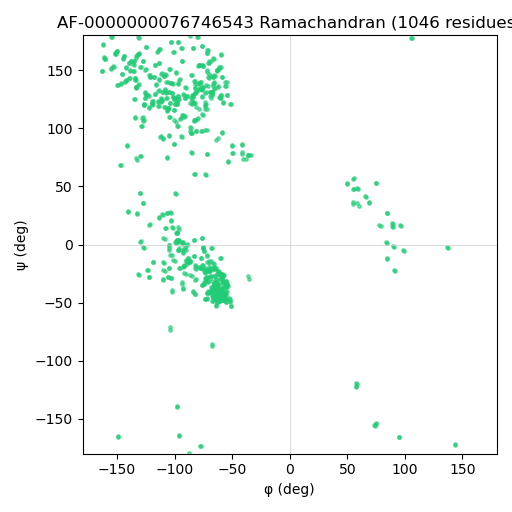.88 159 GLY A C 1
ATOM 1211 O O . GLY A 1 159 ? 8.414 -6.738 26.641 1 97.88 159 GLY A O 1
ATOM 1212 N N . LYS A 1 160 ? 6.449 -7.668 26.453 1 97.69 160 LYS A N 1
ATOM 1213 C CA . LYS A 1 160 ? 6.98 -8.68 25.547 1 97.69 160 LYS A CA 1
ATOM 1214 C C . LYS A 1 160 ? 7.441 -8.047 24.234 1 97.69 160 LYS A C 1
ATOM 1216 O O . LYS A 1 160 ? 6.703 -7.277 23.609 1 97.69 160 LYS A O 1
ATOM 1221 N N . VAL A 1 161 ? 8.648 -8.383 23.812 1 97.75 161 VAL A N 1
ATOM 1222 C CA . VAL A 1 161 ? 9.203 -7.895 22.547 1 97.75 161 VAL A CA 1
ATOM 1223 C C . VAL A 1 161 ? 8.828 -8.836 21.406 1 97.75 161 VAL A C 1
ATOM 1225 O O . VAL A 1 161 ? 8.984 -10.055 21.516 1 97.75 161 VAL A O 1
ATOM 1228 N N . MET A 1 162 ? 8.258 -8.266 20.359 1 96.81 162 MET A N 1
ATOM 1229 C CA . MET A 1 162 ? 7.891 -9.031 19.172 1 96.81 162 MET A CA 1
ATOM 1230 C C . MET A 1 162 ? 8.688 -8.57 17.953 1 96.81 162 MET A C 1
ATOM 1232 O O . MET A 1 162 ? 8.875 -7.371 17.75 1 96.81 162 MET A O 1
ATOM 1236 N N . LYS A 1 163 ? 9.117 -9.555 17.188 1 95.75 163 LYS A N 1
ATOM 1237 C CA . LYS A 1 163 ? 9.758 -9.281 15.898 1 95.75 163 LYS A CA 1
ATOM 1238 C C . LYS A 1 163 ? 8.875 -9.727 14.734 1 95.75 163 LYS A C 1
ATOM 1240 O O . LYS A 1 163 ? 8.328 -10.828 14.758 1 95.75 163 LYS A O 1
ATOM 1245 N N . LEU A 1 164 ? 8.648 -8.945 13.742 1 93.75 164 LEU A N 1
ATOM 1246 C CA . LEU A 1 164 ? 7.73 -9.266 12.656 1 93.75 164 LEU A CA 1
ATOM 1247 C C . LEU A 1 164 ? 8.5 -9.672 11.406 1 93.75 164 LEU A C 1
ATOM 1249 O O . LEU A 1 164 ? 8.375 -10.805 10.93 1 93.75 164 LEU A O 1
ATOM 1253 N N . ASN A 1 165 ? 9.188 -8.844 10.695 1 83.5 165 ASN A N 1
ATOM 1254 C CA . ASN A 1 165 ? 9.898 -9.195 9.469 1 83.5 165 ASN A CA 1
ATOM 1255 C C . ASN A 1 165 ? 11.25 -9.844 9.766 1 83.5 165 ASN A C 1
ATOM 1257 O O . ASN A 1 165 ? 12.133 -9.203 10.336 1 83.5 165 ASN A O 1
ATOM 1261 N N . GLN A 1 166 ? 11.367 -11.133 9.289 1 86.81 166 GLN A N 1
ATOM 1262 C CA . GLN A 1 166 ? 12.57 -11.891 9.617 1 86.81 166 GLN A CA 1
ATOM 1263 C C . GLN A 1 166 ? 13.297 -12.352 8.359 1 86.81 166 GLN A C 1
ATOM 1265 O O . GLN A 1 166 ? 14.094 -13.297 8.398 1 86.81 166 GLN A O 1
ATOM 1270 N N . SER A 1 167 ? 12.953 -11.727 7.25 1 92.06 167 SER A N 1
ATOM 1271 C CA . SER A 1 167 ? 13.68 -12.031 6.027 1 92.06 167 SER A CA 1
ATOM 1272 C C . SER A 1 167 ? 15.156 -11.672 6.156 1 92.06 167 SER A C 1
ATOM 1274 O O . SER A 1 167 ? 15.516 -10.758 6.91 1 92.06 167 SER A O 1
ATOM 1276 N N . ALA A 1 168 ? 16 -12.375 5.434 1 90.31 168 ALA A N 1
ATOM 1277 C CA . ALA A 1 168 ? 17.453 -12.133 5.48 1 90.31 168 ALA A CA 1
ATOM 1278 C C . ALA A 1 168 ? 17.781 -10.695 5.09 1 90.31 168 ALA A C 1
ATOM 1280 O O . ALA A 1 168 ? 18.641 -10.07 5.695 1 90.31 168 ALA A O 1
ATOM 1281 N N . ARG A 1 169 ? 17.172 -10.258 4.082 1 95.75 169 ARG A N 1
ATOM 1282 C CA . ARG A 1 169 ? 17.234 -8.875 3.621 1 95.75 169 ARG A CA 1
ATOM 1283 C C . ARG A 1 169 ? 15.852 -8.344 3.295 1 95.75 169 ARG A C 1
ATOM 1285 O O . ARG A 1 169 ? 14.898 -9.117 3.15 1 95.75 169 ARG A O 1
ATOM 1292 N N . TYR A 1 170 ? 15.766 -7.039 3.266 1 97.12 170 TYR A N 1
ATOM 1293 C CA . TYR A 1 170 ? 14.461 -6.406 3.104 1 97.12 170 TYR A CA 1
ATOM 1294 C C . TYR A 1 170 ? 13.812 -6.828 1.791 1 97.12 170 TYR A C 1
ATOM 1296 O O . TYR A 1 170 ? 14.422 -6.711 0.724 1 97.12 170 TYR A O 1
ATOM 1304 N N . CYS A 1 171 ? 12.586 -7.336 1.849 1 96.19 171 CYS A N 1
ATOM 1305 C CA . CYS A 1 171 ? 11.812 -7.699 0.667 1 96.19 171 CYS A CA 1
ATOM 1306 C C . CYS A 1 171 ? 10.391 -7.148 0.752 1 96.19 171 CYS A C 1
ATOM 1308 O O . CYS A 1 171 ? 9.469 -7.699 0.148 1 96.19 171 CYS A O 1
ATOM 1310 N N . GLY A 1 172 ? 10.18 -6.059 1.487 1 95.94 172 GLY A N 1
ATOM 1311 C CA . GLY A 1 172 ? 8.844 -5.496 1.634 1 95.94 172 GLY A CA 1
ATOM 1312 C C . GLY A 1 172 ? 7.961 -6.297 2.574 1 95.94 172 GLY A C 1
ATOM 1313 O O . GLY A 1 172 ? 8.445 -6.875 3.549 1 95.94 172 GLY A O 1
ATOM 1314 N N . ARG A 1 173 ? 6.629 -6.234 2.412 1 95.94 173 ARG A N 1
ATOM 1315 C CA . ARG A 1 173 ? 5.652 -6.953 3.225 1 95.94 173 ARG A CA 1
ATOM 1316 C C . ARG A 1 173 ? 5.434 -8.367 2.697 1 95.94 173 ARG A C 1
ATOM 1318 O O . ARG A 1 173 ? 4.621 -8.578 1.798 1 95.94 173 ARG A O 1
ATOM 1325 N N . ALA A 1 174 ? 6.156 -9.266 3.316 1 94.19 174 ALA A N 1
ATOM 1326 C CA . ALA A 1 174 ? 6.191 -10.664 2.891 1 94.19 174 ALA A CA 1
ATOM 1327 C C . ALA A 1 174 ? 5.977 -11.602 4.07 1 94.19 174 ALA A C 1
ATOM 1329 O O . ALA A 1 174 ? 6.008 -11.18 5.227 1 94.19 174 ALA A O 1
ATOM 1330 N N . GLY A 1 175 ? 5.688 -12.805 3.758 1 95.25 175 GLY A N 1
ATOM 1331 C CA . GLY A 1 175 ? 5.617 -13.844 4.777 1 95.25 175 GLY A CA 1
ATOM 1332 C C . GLY A 1 175 ? 4.387 -13.727 5.656 1 95.25 175 GLY A C 1
ATOM 1333 O O . GLY A 1 175 ? 3.371 -13.164 5.242 1 95.25 175 GLY A O 1
ATOM 1334 N N . LEU A 1 176 ? 4.504 -14.273 6.859 1 96.12 176 LEU A N 1
ATOM 1335 C CA . LEU A 1 176 ? 3.379 -14.383 7.781 1 96.12 176 LEU A CA 1
ATOM 1336 C C . LEU A 1 176 ? 3.08 -13.039 8.438 1 96.12 176 LEU A C 1
ATOM 1338 O O . LEU A 1 176 ? 2.01 -12.852 9.016 1 96.12 176 LEU A O 1
ATOM 1342 N N . ALA A 1 177 ? 3.986 -12.078 8.281 1 96.81 177 ALA A N 1
ATOM 1343 C CA . ALA A 1 177 ? 3.799 -10.758 8.875 1 96.81 177 ALA A CA 1
ATOM 1344 C C . ALA A 1 177 ? 3.211 -9.773 7.863 1 96.81 177 ALA A C 1
ATOM 1346 O O . ALA A 1 177 ? 2.871 -8.641 8.211 1 96.81 177 ALA A O 1
ATOM 1347 N N . ALA A 1 178 ? 3.045 -10.188 6.645 1 96.88 178 ALA A N 1
ATOM 1348 C CA . ALA A 1 178 ? 2.773 -9.297 5.523 1 96.88 178 ALA A CA 1
ATOM 1349 C C . ALA A 1 178 ? 1.54 -8.438 5.793 1 96.88 178 ALA A C 1
ATOM 1351 O O . ALA A 1 178 ? 1.497 -7.262 5.414 1 96.88 178 ALA A O 1
ATOM 1352 N N . ASN A 1 179 ? 0.538 -8.969 6.457 1 97.06 179 ASN A N 1
ATOM 1353 C CA . ASN A 1 179 ? -0.737 -8.266 6.578 1 97.06 179 ASN A CA 1
ATOM 1354 C C . ASN A 1 179 ? -0.847 -7.527 7.91 1 97.06 179 ASN A C 1
ATOM 1356 O O . ASN A 1 179 ? -1.912 -7.012 8.25 1 97.06 179 ASN A O 1
ATOM 1360 N N . LEU A 1 180 ? 0.253 -7.438 8.688 1 97.81 180 LEU A N 1
ATOM 1361 C CA . LEU A 1 180 ? 0.139 -6.941 10.055 1 97.81 180 LEU A CA 1
ATOM 1362 C C . LEU A 1 180 ? 0.661 -5.516 10.164 1 97.81 180 LEU A C 1
ATOM 1364 O O . LEU A 1 180 ? 0.335 -4.801 11.109 1 97.81 180 LEU A O 1
ATOM 1368 N N . HIS A 1 181 ? 1.455 -5.074 9.266 1 97.88 181 HIS A N 1
ATOM 1369 C CA . HIS A 1 181 ? 2.254 -3.869 9.453 1 97.88 181 HIS A CA 1
ATOM 1370 C C . HIS A 1 181 ? 1.368 -2.631 9.562 1 97.88 181 HIS A C 1
ATOM 1372 O O . HIS A 1 181 ? 1.55 -1.811 10.469 1 97.88 181 HIS A O 1
ATOM 1378 N N . GLU A 1 182 ? 0.402 -2.484 8.688 1 96.88 182 GLU A N 1
ATOM 1379 C CA . GLU A 1 182 ? -0.427 -1.284 8.664 1 96.88 182 GLU A CA 1
ATOM 1380 C C . GLU A 1 182 ? -1.293 -1.185 9.914 1 96.88 182 GLU A C 1
ATOM 1382 O O . GLU A 1 182 ? -1.769 -0.102 10.266 1 96.88 182 GLU A O 1
ATOM 1387 N N . LEU A 1 183 ? -1.487 -2.283 10.578 1 97.5 183 LEU A N 1
ATOM 1388 C CA . LEU A 1 183 ? -2.301 -2.338 11.781 1 97.5 183 LEU A CA 1
ATOM 1389 C C . LEU A 1 183 ? -1.759 -1.391 12.852 1 97.5 183 LEU A C 1
ATOM 1391 O O . LEU A 1 183 ? -2.52 -0.873 13.672 1 97.5 183 LEU A O 1
ATOM 1395 N N . PHE A 1 184 ? -0.511 -1.113 12.773 1 97.88 184 PHE A N 1
ATOM 1396 C CA . PHE A 1 184 ? 0.137 -0.398 13.867 1 97.88 184 PHE A CA 1
ATOM 1397 C C . PHE A 1 184 ? 0.224 1.092 13.562 1 97.88 184 PHE A C 1
ATOM 1399 O O . PHE A 1 184 ? 0.784 1.859 14.344 1 97.88 184 PHE A O 1
ATOM 1406 N N . THR A 1 185 ? -0.315 1.529 12.43 1 98.12 185 THR A N 1
ATOM 1407 C CA . THR A 1 185 ? -0.515 2.961 12.227 1 98.12 185 THR A CA 1
ATOM 1408 C C . THR A 1 185 ? -1.738 3.449 12.992 1 98.12 185 THR A C 1
ATOM 1410 O O . THR A 1 185 ? -2.734 2.732 13.109 1 98.12 185 THR A O 1
ATOM 1413 N N . GLN A 1 186 ? -1.537 4.66 13.578 1 97.88 186 GLN A N 1
ATOM 1414 C CA . GLN A 1 186 ? -2.617 5.23 14.383 1 97.88 186 GLN A CA 1
ATOM 1415 C C . GLN A 1 186 ? -3.148 4.215 15.391 1 97.88 186 GLN A C 1
ATOM 1417 O O . GLN A 1 186 ? -4.359 4.004 15.484 1 97.88 186 GLN A O 1
ATOM 1422 N N . ASN A 1 187 ? -2.205 3.658 16.172 1 94.25 187 ASN A N 1
ATOM 1423 C CA . ASN A 1 187 ? -2.549 2.527 17.031 1 94.25 187 ASN A CA 1
ATOM 1424 C C . ASN A 1 187 ? -2.465 2.895 18.5 1 94.25 187 ASN A C 1
ATOM 1426 O O . ASN A 1 187 ? -1.98 3.971 18.859 1 94.25 187 ASN A O 1
ATOM 1430 N N . ASN A 1 188 ? -2.982 2.027 19.344 1 97.81 188 ASN A N 1
ATOM 1431 C CA . ASN A 1 188 ? -2.939 2.064 20.797 1 97.81 188 ASN A CA 1
ATOM 1432 C C . ASN A 1 188 ? -2.717 0.675 21.391 1 97.81 188 ASN A C 1
ATOM 1434 O O . ASN A 1 188 ? -3.184 0.381 22.484 1 97.81 188 ASN A O 1
ATOM 1438 N N . ILE A 1 189 ? -2.018 -0.209 20.578 1 97.56 189 ILE A N 1
ATOM 1439 C CA . ILE A 1 189 ? -1.994 -1.606 21 1 97.56 189 ILE A CA 1
ATOM 1440 C C . ILE A 1 189 ? -0.554 -2.041 21.266 1 97.56 189 ILE A C 1
ATOM 1442 O O . ILE A 1 189 ? -0.317 -3.076 21.891 1 97.56 189 ILE A O 1
ATOM 1446 N N . ALA A 1 190 ? 0.434 -1.296 20.828 1 98.56 190 ALA A N 1
ATOM 1447 C CA . ALA A 1 190 ? 1.839 -1.627 21.047 1 98.56 190 ALA A CA 1
ATOM 1448 C C . ALA A 1 190 ? 2.725 -0.396 20.875 1 98.56 190 ALA A C 1
ATOM 1450 O O . ALA A 1 190 ? 2.297 0.612 20.312 1 98.56 190 ALA A O 1
ATOM 1451 N N . VAL A 1 191 ? 3.924 -0.466 21.438 1 98.81 191 VAL A N 1
ATOM 1452 C CA . VAL A 1 191 ? 4.945 0.552 21.219 1 98.81 191 VAL A CA 1
ATOM 1453 C C . VAL A 1 191 ? 5.941 0.061 20.172 1 98.81 191 VAL A C 1
ATOM 1455 O O . VAL A 1 191 ? 6.559 -0.994 20.344 1 98.81 191 VAL A O 1
ATOM 1458 N N . ILE A 1 192 ? 6.09 0.79 19.062 1 98.69 192 ILE A N 1
ATOM 1459 C CA . ILE A 1 192 ? 6.984 0.391 17.984 1 98.69 192 ILE A CA 1
ATOM 1460 C C . ILE A 1 192 ? 8.406 0.861 18.297 1 98.69 192 ILE A C 1
ATOM 1462 O O . ILE A 1 192 ? 8.648 2.059 18.453 1 98.69 192 ILE A O 1
ATOM 1466 N N . SER A 1 193 ? 9.336 -0.039 18.359 1 98.62 193 SER A N 1
ATOM 1467 C CA . SER A 1 193 ? 10.695 0.306 18.781 1 98.62 193 SER A CA 1
ATOM 1468 C C . SER A 1 193 ? 11.633 0.382 17.578 1 98.62 193 SER A C 1
ATOM 1470 O O . SER A 1 193 ? 12.672 1.053 17.641 1 98.62 193 SER A O 1
ATOM 1472 N N . LYS A 1 194 ? 11.344 -0.382 16.516 1 98.44 194 LYS A N 1
ATOM 1473 C CA . LYS A 1 194 ? 12.164 -0.358 15.305 1 98.44 194 LYS A CA 1
ATOM 1474 C C . LYS A 1 194 ? 11.305 -0.466 14.055 1 98.44 194 LYS A C 1
ATOM 1476 O O . LYS A 1 194 ? 10.305 -1.193 14.039 1 98.44 194 LYS A O 1
ATOM 1481 N N . MET A 1 195 ? 11.68 0.262 13.023 1 98 195 MET A N 1
ATOM 1482 C CA . MET A 1 195 ? 10.953 0.268 11.758 1 98 195 MET A CA 1
ATOM 1483 C C . MET A 1 195 ? 11.922 0.367 10.578 1 98 195 MET A C 1
ATOM 1485 O O . MET A 1 195 ? 12.938 1.055 10.664 1 98 195 MET A O 1
ATOM 1489 N N . LYS A 1 196 ? 11.664 -0.338 9.539 1 98.38 196 LYS A N 1
ATOM 1490 C CA . LYS A 1 196 ? 12.359 -0.16 8.266 1 98.38 196 LYS A CA 1
ATOM 1491 C C . LYS A 1 196 ? 11.555 0.725 7.324 1 98.38 196 LYS A C 1
ATOM 1493 O O . LYS A 1 196 ? 10.32 0.623 7.266 1 98.38 196 LYS A O 1
ATOM 1498 N N . PHE A 1 197 ? 12.25 1.614 6.633 1 98 197 PHE A N 1
ATOM 1499 C CA . PHE A 1 197 ? 11.617 2.576 5.738 1 98 197 PHE A CA 1
ATOM 1500 C C . PHE A 1 197 ? 12.312 2.596 4.383 1 98 197 PHE A C 1
ATOM 1502 O O . PHE A 1 197 ? 13.539 2.537 4.309 1 98 197 PHE A O 1
ATOM 1509 N N . GLU A 1 198 ? 11.547 2.648 3.291 1 98.19 198 GLU A N 1
ATOM 1510 C CA . GLU A 1 198 ? 12.031 2.674 1.913 1 98.19 198 GLU A CA 1
ATOM 1511 C C . GLU A 1 198 ? 12.391 4.09 1.481 1 98.19 198 GLU A C 1
ATOM 1513 O O . GLU A 1 198 ? 11.57 5.008 1.587 1 98.19 198 GLU A O 1
ATOM 1518 N N . LEU A 1 199 ? 13.602 4.25 0.977 1 98.25 199 LEU A N 1
ATOM 1519 C CA . LEU A 1 199 ? 14.102 5.547 0.537 1 98.25 199 LEU A CA 1
ATOM 1520 C C . LEU A 1 199 ? 13.859 5.742 -0.957 1 98.25 199 LEU A C 1
ATOM 1522 O O . LEU A 1 199 ? 13.445 4.812 -1.651 1 98.25 199 LEU A O 1
ATOM 1526 N N . MET A 1 200 ? 14.055 6.918 -1.43 1 96.75 200 MET A N 1
ATOM 1527 C CA . MET A 1 200 ? 13.914 7.25 -2.846 1 96.75 200 MET A CA 1
ATOM 1528 C C . MET A 1 200 ? 15.281 7.355 -3.516 1 96.75 200 MET A C 1
ATOM 1530 O O . MET A 1 200 ? 16.188 8.016 -2.996 1 96.75 200 MET A O 1
ATOM 1534 N N . LEU A 1 201 ? 15.445 6.715 -4.617 1 96.62 201 LEU A N 1
ATOM 1535 C CA . LEU A 1 201 ? 16.656 6.871 -5.418 1 96.62 201 LEU A CA 1
ATOM 1536 C C . LEU A 1 201 ? 16.734 8.273 -6.016 1 96.62 201 LEU A C 1
ATOM 1538 O O . LEU A 1 201 ? 15.742 8.773 -6.555 1 96.62 201 LEU A O 1
ATOM 1542 N N . ARG A 1 202 ? 17.906 8.906 -5.848 1 95.75 202 ARG A N 1
ATOM 1543 C CA . ARG A 1 202 ? 18.078 10.203 -6.496 1 95.75 202 ARG A CA 1
ATOM 1544 C C . ARG A 1 202 ? 17.875 10.094 -8.008 1 95.75 202 ARG A C 1
ATOM 1546 O O . ARG A 1 202 ? 18.562 9.32 -8.672 1 95.75 202 ARG A O 1
ATOM 1553 N N . PRO A 1 203 ? 16.938 10.859 -8.508 1 93.81 203 PRO A N 1
ATOM 1554 C CA . PRO A 1 203 ? 16.641 10.719 -9.938 1 93.81 203 PRO A CA 1
ATOM 1555 C C . PRO A 1 203 ? 17.688 11.391 -10.82 1 93.81 203 PRO A C 1
ATOM 1557 O O . PRO A 1 203 ? 18.344 12.336 -10.391 1 93.81 203 PRO A O 1
ATOM 1560 N N . GLU A 1 204 ? 17.797 10.906 -12.016 1 94.81 204 GLU A N 1
ATOM 1561 C CA . GLU A 1 204 ? 18.641 11.539 -13.016 1 94.81 204 GLU A CA 1
ATOM 1562 C C . GLU A 1 204 ? 18.156 12.953 -13.344 1 94.81 204 GLU A C 1
ATOM 1564 O O . GLU A 1 204 ? 18.953 13.883 -13.438 1 94.81 204 GLU A O 1
ATOM 1569 N N . ALA A 1 205 ? 16.844 13.062 -13.508 1 94.31 205 ALA A N 1
ATOM 1570 C CA . ALA A 1 205 ? 16.219 14.359 -13.75 1 94.31 205 ALA A CA 1
ATOM 1571 C C . ALA A 1 205 ? 15.102 14.617 -12.734 1 94.31 205 ALA A C 1
ATOM 1573 O O . ALA A 1 205 ? 14.289 13.727 -12.453 1 94.31 205 ALA A O 1
ATOM 1574 N N . SER A 1 206 ? 15.172 15.758 -12.188 1 92.75 206 SER A N 1
ATOM 1575 C CA . SER A 1 206 ? 14.172 16.25 -11.242 1 92.75 206 SER A CA 1
ATOM 1576 C C . SER A 1 206 ? 13.648 17.625 -11.664 1 92.75 206 SER A C 1
ATOM 1578 O O . SER A 1 206 ? 14.312 18.641 -11.453 1 92.75 206 SER A O 1
ATOM 1580 N N . LEU A 1 207 ? 12.398 17.641 -12.172 1 94.62 207 LEU A N 1
ATOM 1581 C CA . LEU A 1 207 ? 11.789 18.859 -12.672 1 94.62 207 LEU A CA 1
ATOM 1582 C C . LEU A 1 207 ? 10.734 19.375 -11.703 1 94.62 207 LEU A C 1
ATOM 1584 O O . LEU A 1 207 ? 10 18.594 -11.102 1 94.62 207 LEU A O 1
ATOM 1588 N N . ARG A 1 208 ? 10.75 20.688 -11.562 1 93.56 208 ARG A N 1
ATOM 1589 C CA . ARG A 1 208 ? 9.711 21.359 -10.789 1 93.56 208 ARG A CA 1
ATOM 1590 C C . ARG A 1 208 ? 8.625 21.922 -11.695 1 93.56 208 ARG A C 1
ATOM 1592 O O . ARG A 1 208 ? 8.914 22.703 -12.602 1 93.56 208 ARG A O 1
ATOM 1599 N N . CYS A 1 209 ? 7.449 21.469 -11.398 1 94.75 209 CYS A N 1
ATOM 1600 C CA . CYS A 1 209 ? 6.301 22 -12.125 1 94.75 209 CYS A CA 1
ATOM 1601 C C . CYS A 1 209 ? 5.516 22.969 -11.258 1 94.75 209 CYS A C 1
ATOM 1603 O O . CYS A 1 209 ? 4.848 22.562 -10.305 1 94.75 209 CYS A O 1
ATOM 1605 N N . LEU A 1 210 ? 5.605 24.234 -11.633 1 94.25 210 LEU A N 1
ATOM 1606 C CA . LEU A 1 210 ? 4.84 25.281 -10.961 1 94.25 210 LEU A CA 1
ATOM 1607 C C . LEU A 1 210 ? 3.508 25.516 -11.664 1 94.25 210 LEU A C 1
ATOM 1609 O O . LEU A 1 210 ? 3.469 25.703 -12.883 1 94.25 210 LEU A O 1
ATOM 1613 N N . VAL A 1 211 ? 2.496 25.5 -10.898 1 96.81 211 VAL A N 1
ATOM 1614 C CA . VAL A 1 211 ? 1.152 25.625 -11.453 1 96.81 211 VAL A CA 1
ATOM 1615 C C . VAL A 1 211 ? 0.416 26.781 -10.781 1 96.81 211 VAL A C 1
ATOM 1617 O O . VAL A 1 211 ? 0.374 26.875 -9.555 1 96.81 211 VAL A O 1
ATOM 1620 N N . ARG A 1 212 ? -0.157 27.672 -11.594 1 97.12 212 ARG A N 1
ATOM 1621 C CA . ARG A 1 212 ? -1.025 28.766 -11.148 1 97.12 212 ARG A CA 1
ATOM 1622 C C . ARG A 1 212 ? -2.342 28.766 -11.922 1 97.12 212 ARG A C 1
ATOM 1624 O O . ARG A 1 212 ? -2.373 29.109 -13.109 1 97.12 212 ARG A O 1
ATOM 1631 N N . LEU A 1 213 ? -3.424 28.391 -11.234 1 98.56 213 LEU A N 1
ATOM 1632 C CA . LEU A 1 213 ? -4.719 28.375 -11.906 1 98.56 213 LEU A CA 1
ATOM 1633 C C . LEU A 1 213 ? -5.152 29.766 -12.312 1 98.56 213 LEU A C 1
ATOM 1635 O O . LEU A 1 213 ? -4.938 30.734 -11.57 1 98.56 213 LEU A O 1
ATOM 1639 N N . LYS A 1 214 ? -5.816 29.875 -13.43 1 97.56 214 LYS A N 1
ATOM 1640 C CA . LYS A 1 214 ? -6.242 31.172 -13.961 1 97.56 214 LYS A CA 1
ATOM 1641 C C . LYS A 1 214 ? -7.418 31.734 -13.172 1 97.56 214 LYS A C 1
ATOM 1643 O O . LYS A 1 214 ? -7.559 32.938 -13.039 1 97.56 214 LYS A O 1
ATOM 1648 N N . SER A 1 215 ? -8.234 30.828 -12.719 1 97.5 215 SER A N 1
ATOM 1649 C CA . SER A 1 215 ? -9.422 31.203 -11.961 1 97.5 215 SER A CA 1
ATOM 1650 C C . SER A 1 215 ? -9.695 30.219 -10.836 1 97.5 215 SER A C 1
ATOM 1652 O O . SER A 1 215 ? -9.344 29.031 -10.93 1 97.5 215 SER A O 1
ATOM 1654 N N . ALA A 1 216 ? -10.328 30.75 -9.797 1 96.5 216 ALA A N 1
ATOM 1655 C CA . ALA A 1 216 ? -10.766 29.859 -8.719 1 96.5 216 ALA A CA 1
ATOM 1656 C C . ALA A 1 216 ? -11.75 28.812 -9.234 1 96.5 216 ALA A C 1
ATOM 1658 O O . ALA A 1 216 ? -11.797 27.703 -8.719 1 96.5 216 ALA A O 1
ATOM 1659 N N . ASN A 1 217 ? -12.461 29.109 -10.289 1 97.81 217 ASN A N 1
ATOM 1660 C CA . ASN A 1 217 ? -13.484 28.234 -10.852 1 97.81 217 ASN A CA 1
ATOM 1661 C C . ASN A 1 217 ? -12.859 27.062 -11.625 1 97.81 217 ASN A C 1
ATOM 1663 O O . ASN A 1 217 ? -13.555 26.125 -12.008 1 97.81 217 ASN A O 1
ATOM 1667 N N . ASP A 1 218 ? -11.531 27.062 -11.719 1 98.5 218 ASP A N 1
ATOM 1668 C CA . ASP A 1 218 ? -10.844 26.031 -12.477 1 98.5 218 ASP A CA 1
ATOM 1669 C C . ASP A 1 218 ? -10.422 24.875 -11.57 1 98.5 218 ASP A C 1
ATOM 1671 O O . ASP A 1 218 ? -9.906 23.859 -12.047 1 98.5 218 ASP A O 1
ATOM 1675 N N . LEU A 1 219 ? -10.75 24.969 -10.328 1 98.75 219 LEU A N 1
ATOM 1676 C CA . LEU A 1 219 ? -10.312 23.953 -9.375 1 98.75 219 LEU A CA 1
ATOM 1677 C C . LEU A 1 219 ? -10.867 22.578 -9.742 1 98.75 219 LEU A C 1
ATOM 1679 O O . LEU A 1 219 ? -10.125 21.594 -9.781 1 98.75 219 LEU A O 1
ATOM 1683 N N . PRO A 1 220 ? -12.188 22.438 -10.047 1 98.75 220 PRO A N 1
ATOM 1684 C CA . PRO A 1 220 ? -12.695 21.109 -10.398 1 98.75 220 PRO A CA 1
ATOM 1685 C C . PRO A 1 220 ? -11.961 20.5 -11.586 1 98.75 220 PRO A C 1
ATOM 1687 O O . PRO A 1 220 ? -11.602 19.312 -11.555 1 98.75 220 PRO A O 1
ATOM 1690 N N . ALA A 1 221 ? -11.711 21.312 -12.57 1 98.81 221 ALA A N 1
ATOM 1691 C CA . ALA A 1 221 ? -11 20.828 -13.75 1 98.81 221 ALA A CA 1
ATOM 1692 C C . ALA A 1 221 ? -9.586 20.391 -13.391 1 98.81 221 ALA A C 1
ATOM 1694 O O . ALA A 1 221 ? -9.086 19.391 -13.914 1 98.81 221 ALA A O 1
ATOM 1695 N N . TYR A 1 222 ? -8.898 21.172 -12.586 1 98.81 222 TYR A N 1
ATOM 1696 C CA . TYR A 1 222 ? -7.559 20.812 -12.125 1 98.81 222 TYR A CA 1
ATOM 1697 C C . TYR A 1 222 ? -7.559 19.453 -11.461 1 98.81 222 TYR A C 1
ATOM 1699 O O . TYR A 1 222 ? -6.695 18.609 -11.75 1 98.81 222 TYR A O 1
ATOM 1707 N N . ILE A 1 223 ? -8.516 19.188 -10.555 1 98.88 223 ILE A N 1
ATOM 1708 C CA . ILE A 1 223 ? -8.617 17.922 -9.828 1 98.88 223 ILE A CA 1
ATOM 1709 C C . ILE A 1 223 ? -8.812 16.781 -10.812 1 98.88 223 ILE A C 1
ATOM 1711 O O . ILE A 1 223 ? -8.156 15.742 -10.703 1 98.88 223 ILE A O 1
ATOM 1715 N N . ASP A 1 224 ? -9.672 16.953 -11.766 1 98.81 224 ASP A N 1
ATOM 1716 C CA . ASP A 1 224 ? -9.945 15.922 -12.758 1 98.81 224 ASP A CA 1
ATOM 1717 C C . ASP A 1 224 ? -8.703 15.633 -13.602 1 98.81 224 ASP A C 1
ATOM 1719 O O . ASP A 1 224 ? -8.43 14.477 -13.922 1 98.81 224 ASP A O 1
ATOM 1723 N N . ILE A 1 225 ? -7.996 16.656 -13.945 1 98.81 225 ILE A N 1
ATOM 1724 C CA . ILE A 1 225 ? -6.777 16.5 -14.734 1 98.81 225 ILE A CA 1
ATOM 1725 C C . ILE A 1 225 ? -5.727 15.75 -13.914 1 98.81 225 ILE A C 1
ATOM 1727 O O . ILE A 1 225 ? -5.055 14.852 -14.43 1 98.81 225 ILE A O 1
ATOM 1731 N N . MET A 1 226 ? -5.578 16.156 -12.609 1 98.69 226 MET A N 1
ATOM 1732 C CA . MET A 1 226 ? -4.625 15.453 -11.75 1 98.69 226 MET A CA 1
ATOM 1733 C C . MET A 1 226 ? -4.973 13.969 -11.641 1 98.69 226 MET A C 1
ATOM 1735 O O . MET A 1 226 ? -4.082 13.117 -11.633 1 98.69 226 MET A O 1
ATOM 1739 N N . ARG A 1 227 ? -6.289 13.648 -11.531 1 98.44 227 ARG A N 1
ATOM 1740 C CA . ARG A 1 227 ? -6.723 12.258 -11.508 1 98.44 227 ARG A CA 1
ATOM 1741 C C . ARG A 1 227 ? -6.254 11.523 -12.766 1 98.44 227 ARG A C 1
ATOM 1743 O O . ARG A 1 227 ? -5.719 10.414 -12.672 1 98.44 227 ARG A O 1
ATOM 1750 N N . ARG A 1 228 ? -6.465 12.148 -13.906 1 98.06 228 ARG A N 1
ATOM 1751 C CA . ARG A 1 228 ? -6.074 11.547 -15.18 1 98.06 228 ARG A CA 1
ATOM 1752 C C . ARG A 1 228 ? -4.57 11.328 -15.242 1 98.06 228 ARG A C 1
ATOM 1754 O O . ARG A 1 228 ? -4.109 10.25 -15.609 1 98.06 228 ARG A O 1
ATOM 1761 N N . LEU A 1 229 ? -3.812 12.328 -14.883 1 98.38 229 LEU A N 1
ATOM 1762 C CA . LEU A 1 229 ? -2.355 12.266 -14.953 1 98.38 229 LEU A CA 1
ATOM 1763 C C . LEU A 1 229 ? -1.812 11.195 -14.008 1 98.38 229 LEU A C 1
ATOM 1765 O O . LEU A 1 229 ? -0.846 10.508 -14.344 1 98.38 229 LEU A O 1
ATOM 1769 N N . LYS A 1 230 ? -2.424 11.047 -12.859 1 97.5 230 LYS A N 1
ATOM 1770 C CA . LYS A 1 230 ? -2.01 10.008 -11.914 1 97.5 230 LYS A CA 1
ATOM 1771 C C . LYS A 1 230 ? -2.412 8.625 -12.414 1 97.5 230 LYS A C 1
ATOM 1773 O O . LYS A 1 230 ? -1.628 7.676 -12.328 1 97.5 230 LYS A O 1
ATOM 1778 N N . SER A 1 231 ? -3.598 8.492 -12.961 1 96.69 231 SER A N 1
ATOM 1779 C CA . SER A 1 231 ? -4.098 7.211 -13.445 1 96.69 231 SER A CA 1
ATOM 1780 C C . SER A 1 231 ? -3.26 6.691 -14.609 1 96.69 231 SER A C 1
ATOM 1782 O O . SER A 1 231 ? -3.084 5.48 -14.758 1 96.69 231 SER A O 1
ATOM 1784 N N . GLU A 1 232 ? -2.76 7.617 -15.375 1 95.75 232 GLU A N 1
ATOM 1785 C CA . GLU A 1 232 ? -2.029 7.18 -16.562 1 95.75 232 GLU A CA 1
ATOM 1786 C C . GLU A 1 232 ? -0.536 7.051 -16.266 1 95.75 232 GLU A C 1
ATOM 1788 O O . GLU A 1 232 ? 0.237 6.641 -17.141 1 95.75 232 GLU A O 1
ATOM 1793 N N . GLY A 1 233 ? -0.105 7.469 -15.078 1 94.31 233 GLY A N 1
ATOM 1794 C CA . GLY A 1 233 ? 1.281 7.289 -14.68 1 94.31 233 GLY A CA 1
ATOM 1795 C C . GLY A 1 233 ? 2.176 8.445 -15.094 1 94.31 233 GLY A C 1
ATOM 1796 O O . GLY A 1 233 ? 3.402 8.336 -15.047 1 94.31 233 GLY A O 1
ATOM 1797 N N . SER A 1 234 ? 1.618 9.594 -15.461 1 96.69 234 SER A N 1
ATOM 1798 C CA . SER A 1 234 ? 2.404 10.758 -15.859 1 96.69 234 SER A CA 1
ATOM 1799 C C . SER A 1 234 ? 2.9 11.531 -14.641 1 96.69 234 SER A C 1
ATOM 1801 O O . SER A 1 234 ? 3.861 12.297 -14.734 1 96.69 234 SER A O 1
ATOM 1803 N N . ILE A 1 235 ? 2.258 11.344 -13.516 1 96.62 235 ILE A N 1
ATOM 1804 C CA . ILE A 1 235 ? 2.717 11.914 -12.258 1 96.62 235 ILE A CA 1
ATOM 1805 C C . ILE A 1 235 ? 2.859 10.805 -11.211 1 96.62 235 ILE A C 1
ATOM 1807 O O . ILE A 1 235 ? 1.9 10.086 -10.93 1 96.62 235 ILE A O 1
ATOM 1811 N N . ASP A 1 236 ? 4.039 10.781 -10.672 1 91.94 236 ASP A N 1
ATOM 1812 C CA . ASP A 1 236 ? 4.266 9.789 -9.625 1 91.94 236 ASP A CA 1
ATOM 1813 C C . ASP A 1 236 ? 4.297 10.445 -8.25 1 91.94 236 ASP A C 1
ATOM 1815 O O . ASP A 1 236 ? 4.043 9.789 -7.238 1 91.94 236 ASP A O 1
ATOM 1819 N N . GLY A 1 237 ? 4.695 11.711 -8.195 1 94.81 237 GLY A N 1
ATOM 1820 C CA . GLY A 1 237 ? 4.73 12.406 -6.922 1 94.81 237 GLY A CA 1
ATOM 1821 C C . GLY A 1 237 ? 3.359 12.852 -6.445 1 94.81 237 GLY A C 1
ATOM 1822 O O . GLY A 1 237 ? 2.338 12.398 -6.965 1 94.81 237 GLY A O 1
ATOM 1823 N N . LEU A 1 238 ? 3.361 13.609 -5.352 1 97.44 238 LEU A N 1
ATOM 1824 C CA . LEU A 1 238 ? 2.125 14.086 -4.738 1 97.44 238 LEU A CA 1
ATOM 1825 C C . LEU A 1 238 ? 1.97 15.594 -4.93 1 97.44 238 LEU A C 1
ATOM 1827 O O . LEU A 1 238 ? 2.395 16.375 -4.078 1 97.44 238 LEU A O 1
ATOM 1831 N N . PRO A 1 239 ? 1.311 16.031 -5.996 1 97.56 239 PRO A N 1
ATOM 1832 C CA . PRO A 1 239 ? 1.134 17.469 -6.238 1 97.56 239 PRO A CA 1
ATOM 1833 C C . PRO A 1 239 ? 0.381 18.172 -5.109 1 97.56 239 PRO A C 1
ATOM 1835 O O . PRO A 1 239 ? -0.692 17.719 -4.703 1 97.56 239 PRO A O 1
ATOM 1838 N N . HIS A 1 240 ? 0.951 19.234 -4.633 1 96.38 240 HIS A N 1
ATOM 1839 C CA . HIS A 1 240 ? 0.336 20.094 -3.629 1 96.38 240 HIS A CA 1
ATOM 1840 C C . HIS A 1 240 ? -0.165 21.391 -4.25 1 96.38 240 HIS A C 1
ATOM 1842 O O . HIS A 1 240 ? 0.538 22.016 -5.051 1 96.38 240 HIS A O 1
ATOM 1848 N N . LEU A 1 241 ? -1.343 21.719 -3.951 1 98.06 241 LEU A N 1
ATOM 1849 C CA . LEU A 1 241 ? -1.986 22.953 -4.398 1 98.06 241 LEU A CA 1
ATOM 1850 C C . LEU A 1 241 ? -2.551 23.734 -3.215 1 98.06 241 LEU A C 1
ATOM 1852 O O . LEU A 1 241 ? -3.346 23.203 -2.438 1 98.06 241 LEU A O 1
ATOM 1856 N N . GLY A 1 242 ? -2.086 24.953 -3.031 1 97.69 242 GLY A N 1
ATOM 1857 C CA . GLY A 1 242 ? -2.578 25.797 -1.951 1 97.69 242 GLY A CA 1
ATOM 1858 C C . GLY A 1 242 ? -3.439 26.953 -2.436 1 97.69 242 GLY A C 1
ATOM 1859 O O . GLY A 1 242 ? -3.205 27.484 -3.516 1 97.69 242 GLY A O 1
ATOM 1860 N N . ASN A 1 243 ? -4.465 27.328 -1.652 1 97.88 243 ASN A N 1
ATOM 1861 C CA . ASN A 1 243 ? -5.219 28.531 -1.997 1 97.88 243 ASN A CA 1
ATOM 1862 C C . ASN A 1 243 ? -4.5 29.797 -1.54 1 97.88 243 ASN A C 1
ATOM 1864 O O . ASN A 1 243 ? -3.383 29.734 -1.024 1 97.88 243 ASN A O 1
ATOM 1868 N N . THR A 1 244 ? -5.039 30.906 -1.799 1 95.75 244 THR A N 1
ATOM 1869 C CA . THR A 1 244 ? -4.445 32.219 -1.573 1 95.75 244 THR A CA 1
ATOM 1870 C C . THR A 1 244 ? -3.936 32.344 -0.141 1 95.75 244 THR A C 1
ATOM 1872 O O . THR A 1 244 ? -2.762 32.656 0.081 1 95.75 244 THR A O 1
ATOM 1875 N N . TYR A 1 245 ? -4.777 32.062 0.787 1 95.38 245 TYR A N 1
ATOM 1876 C CA . TYR A 1 245 ? -4.414 32.312 2.18 1 95.38 245 TYR A CA 1
ATOM 1877 C C . TYR A 1 245 ? -3.342 31.312 2.633 1 95.38 245 TYR A C 1
ATOM 1879 O O . TYR A 1 245 ? -2.434 31.688 3.385 1 95.38 245 TYR A O 1
ATOM 1887 N N . ARG A 1 246 ? -3.447 30.062 2.229 1 95.94 246 ARG A N 1
ATOM 1888 C CA . ARG A 1 246 ? -2.404 29.109 2.596 1 95.94 246 ARG A CA 1
ATOM 1889 C C . ARG A 1 246 ? -1.035 29.594 2.127 1 95.94 246 ARG A C 1
ATOM 1891 O O . ARG A 1 246 ? -0.053 29.5 2.865 1 95.94 246 ARG A O 1
ATOM 1898 N N . MET A 1 247 ? -0.955 30.125 0.924 1 93.06 247 MET A N 1
ATOM 1899 C CA . MET A 1 247 ? 0.306 30.609 0.373 1 93.06 247 MET A CA 1
ATOM 1900 C C . MET A 1 247 ? 0.771 31.875 1.107 1 93.06 247 MET A C 1
ATOM 1902 O O . MET A 1 247 ? 1.953 32 1.431 1 93.06 247 MET A O 1
ATOM 1906 N N . LEU A 1 248 ? -0.118 32.719 1.38 1 92.69 248 LEU A N 1
ATOM 1907 C CA . LEU A 1 248 ? 0.223 34 2.029 1 92.69 248 LEU A CA 1
ATOM 1908 C C . LEU A 1 248 ? 0.754 33.75 3.438 1 92.69 248 LEU A C 1
ATOM 1910 O O . LEU A 1 248 ? 1.621 34.469 3.912 1 92.69 248 LEU A O 1
ATOM 1914 N N . THR A 1 249 ? 0.224 32.75 4.102 1 92.62 249 THR A N 1
ATOM 1915 C CA . THR A 1 249 ? 0.616 32.5 5.488 1 92.62 249 THR A CA 1
ATOM 1916 C C . THR A 1 249 ? 2.082 32.094 5.57 1 92.62 249 THR A C 1
ATOM 1918 O O . THR A 1 249 ? 2.705 32.188 6.629 1 92.62 249 THR A O 1
ATOM 1921 N N . MET A 1 250 ? 2.67 31.625 4.52 1 86.94 250 MET A N 1
ATOM 1922 C CA . MET A 1 250 ? 4.078 31.234 4.504 1 86.94 250 MET A CA 1
ATOM 1923 C C . MET A 1 250 ? 4.973 32.438 4.285 1 86.94 250 MET A C 1
ATOM 1925 O O . MET A 1 250 ? 6.184 32.375 4.5 1 86.94 250 MET A O 1
ATOM 1929 N N . MET A 1 251 ? 4.344 33.625 3.928 1 84.75 251 MET A N 1
ATOM 1930 C CA . MET A 1 251 ? 5.125 34.781 3.502 1 84.75 251 MET A CA 1
ATOM 1931 C C . MET A 1 251 ? 4.836 36 4.383 1 84.75 251 MET A C 1
ATOM 1933 O O . MET A 1 251 ? 5.652 36.906 4.473 1 84.75 251 MET A O 1
ATOM 1937 N N . GLU A 1 252 ? 3.654 35.969 4.879 1 88.75 252 GLU A N 1
ATOM 1938 C CA . GLU A 1 252 ? 3.188 37.156 5.621 1 88.75 252 GLU A CA 1
ATOM 1939 C C . GLU A 1 252 ? 2.574 36.75 6.961 1 88.75 252 GLU A C 1
ATOM 1941 O O . GLU A 1 252 ? 2.514 35.562 7.285 1 88.75 252 GLU A O 1
ATOM 1946 N N . ARG A 1 253 ? 2.166 37.844 7.695 1 93.25 253 ARG A N 1
ATOM 1947 C CA . ARG A 1 253 ? 1.45 37.719 8.961 1 93.25 253 ARG A CA 1
ATOM 1948 C C . ARG A 1 253 ? 0.166 38.531 8.953 1 93.25 253 ARG A C 1
ATOM 1950 O O . ARG A 1 253 ? 0.019 39.438 8.148 1 93.25 253 ARG A O 1
ATOM 1957 N N . PHE A 1 254 ? -0.683 38.125 9.805 1 95.88 254 PHE A N 1
ATOM 1958 C CA . PHE A 1 254 ? -1.893 38.906 10 1 95.88 254 PHE A CA 1
ATOM 1959 C C . PHE A 1 254 ? -1.55 40.312 10.492 1 95.88 254 PHE A C 1
ATOM 1961 O O . PHE A 1 254 ? -0.786 40.469 11.445 1 95.88 254 PHE A O 1
ATOM 1968 N N . ASP A 1 255 ? -2.049 41.344 9.82 1 95 255 ASP A N 1
ATOM 1969 C CA . ASP A 1 255 ? -1.816 42.719 10.227 1 95 255 ASP A CA 1
ATOM 1970 C C . ASP A 1 255 ? -2.84 43.188 11.266 1 95 255 ASP A C 1
ATOM 1972 O O . ASP A 1 255 ? -3.889 43.719 10.914 1 95 255 ASP A O 1
ATOM 1976 N N . PHE A 1 256 ? -2.52 43.125 12.484 1 94.69 256 PHE A N 1
ATOM 1977 C CA . PHE A 1 256 ? -3.424 43.438 13.578 1 94.69 256 PHE A CA 1
ATOM 1978 C C . PHE A 1 256 ? -3.719 44.938 13.625 1 94.69 256 PHE A C 1
ATOM 1980 O O . PHE A 1 256 ? -4.66 45.375 14.297 1 94.69 256 PHE A O 1
ATOM 1987 N N . THR A 1 257 ? -2.934 45.719 12.961 1 94.25 257 THR A N 1
ATOM 1988 C CA . THR A 1 257 ? -3.139 47.156 12.953 1 94.25 257 THR A CA 1
ATOM 1989 C C . THR A 1 257 ? -4.16 47.562 11.891 1 94.25 257 THR A C 1
ATOM 1991 O O . THR A 1 257 ? -4.863 48.562 12.047 1 94.25 257 THR A O 1
ATOM 1994 N N . LYS A 1 258 ? -4.199 46.719 10.898 1 93.5 258 LYS A N 1
ATOM 1995 C CA . LYS A 1 258 ? -5.02 47.125 9.75 1 93.5 258 LYS A CA 1
ATOM 1996 C C . LYS A 1 258 ? -6.273 46.25 9.656 1 93.5 258 LYS A C 1
ATOM 1998 O O . LYS A 1 258 ? -7.301 46.688 9.133 1 93.5 258 LYS A O 1
ATOM 2003 N N . TRP A 1 259 ? -6.172 45.094 10.078 1 94.31 259 TRP A N 1
ATOM 2004 C CA . TRP A 1 259 ? -7.246 44.125 9.82 1 94.31 259 TRP A CA 1
ATOM 2005 C C . TRP A 1 259 ? -8.031 43.844 11.094 1 94.31 259 TRP A C 1
ATOM 2007 O O . TRP A 1 259 ? -7.473 43.844 12.188 1 94.31 259 TRP A O 1
ATOM 2017 N N . SER A 1 260 ? -9.32 43.625 10.898 1 92.25 260 SER A N 1
ATOM 2018 C CA . SER A 1 260 ? -10.195 43.25 12.008 1 92.25 260 SER A CA 1
ATOM 2019 C C . SER A 1 260 ? -10.031 41.781 12.391 1 92.25 260 SER A C 1
ATOM 2021 O O . SER A 1 260 ? -10.023 40.906 11.516 1 92.25 260 SER A O 1
ATOM 2023 N N . THR A 1 261 ? -9.93 41.562 13.68 1 90.88 261 THR A N 1
ATOM 2024 C CA . THR A 1 261 ? -9.812 40.188 14.141 1 90.88 261 THR A CA 1
ATOM 2025 C C . THR A 1 261 ? -11.125 39.438 13.961 1 90.88 261 THR A C 1
ATOM 2027 O O . THR A 1 261 ? -11.141 38.188 13.875 1 90.88 261 THR A O 1
ATOM 2030 N N . SER A 1 262 ? -12.242 40.156 13.867 1 89.94 262 SER A N 1
ATOM 2031 C CA . SER A 1 262 ? -13.555 39.531 13.742 1 89.94 262 SER A CA 1
ATOM 2032 C C . SER A 1 262 ? -13.938 39.312 12.281 1 89.94 262 SER A C 1
ATOM 2034 O O . SER A 1 262 ? -14.68 38.406 11.953 1 89.94 262 SER A O 1
ATOM 2036 N N . ASP A 1 263 ? -13.328 40.156 11.422 1 88.62 263 ASP A N 1
ATOM 2037 C CA . ASP A 1 263 ? -13.75 40.094 10.031 1 88.62 263 ASP A CA 1
ATOM 2038 C C . ASP A 1 263 ? -12.664 39.5 9.156 1 88.62 263 ASP A C 1
ATOM 2040 O O . ASP A 1 263 ? -12.945 39 8.055 1 88.62 263 ASP A O 1
ATOM 2044 N N . GLY A 1 264 ? -11.492 39.594 9.695 1 90.56 264 GLY A N 1
ATOM 2045 C CA . GLY A 1 264 ? -10.391 39.031 8.922 1 90.56 264 GLY A CA 1
ATOM 2046 C C . GLY A 1 264 ? -9.695 40.094 8.062 1 90.56 264 GLY A C 1
ATOM 2047 O O . GLY A 1 264 ? -9.836 41.281 8.297 1 90.56 264 GLY A O 1
ATOM 2048 N N . ALA A 1 265 ? -8.906 39.656 7.121 1 90.38 265 ALA A N 1
ATOM 2049 C CA . ALA A 1 265 ? -8.07 40.5 6.277 1 90.38 265 ALA A CA 1
ATOM 2050 C C . ALA A 1 265 ? -8.922 41.281 5.27 1 90.38 265 ALA A C 1
ATOM 2052 O O . ALA A 1 265 ? -9.938 40.75 4.789 1 90.38 265 ALA A O 1
ATOM 2053 N N . ASN A 1 266 ? -8.438 42.406 4.969 1 90.81 266 ASN A N 1
ATOM 2054 C CA . ASN A 1 266 ? -9.109 43.25 3.984 1 90.81 266 ASN A CA 1
ATOM 2055 C C . ASN A 1 266 ? -8.883 42.75 2.564 1 90.81 266 ASN A C 1
ATOM 2057 O O . ASN A 1 266 ? -7.742 42.5 2.17 1 90.81 266 ASN A O 1
ATOM 2061 N N . LYS A 1 267 ? -9.953 42.719 1.747 1 90.25 267 LYS A N 1
ATOM 2062 C CA . LYS A 1 267 ? -9.898 42.156 0.401 1 90.25 267 LYS A CA 1
ATOM 2063 C C . LYS A 1 267 ? -8.906 42.906 -0.472 1 90.25 267 LYS A C 1
ATOM 2065 O O . LYS A 1 267 ? -8.156 42.312 -1.246 1 90.25 267 LYS A O 1
ATOM 2070 N N . ALA A 1 268 ? -8.93 44.188 -0.39 1 94.12 268 ALA A N 1
ATOM 2071 C CA . ALA A 1 268 ? -8.055 45 -1.211 1 94.12 268 ALA A CA 1
ATOM 2072 C C . ALA A 1 268 ? -6.586 44.75 -0.879 1 94.12 268 ALA A C 1
ATOM 2074 O O . ALA A 1 268 ? -5.738 44.688 -1.774 1 94.12 268 ALA A O 1
ATOM 2075 N N . ASP A 1 269 ? -6.297 44.625 0.382 1 94.75 269 ASP A N 1
ATOM 2076 C CA . ASP A 1 269 ? -4.926 44.344 0.801 1 94.75 269 ASP A CA 1
ATOM 2077 C C . ASP A 1 269 ? -4.48 42.969 0.309 1 94.75 269 ASP A C 1
ATOM 2079 O O . ASP A 1 269 ? -3.34 42.812 -0.125 1 94.75 269 ASP A O 1
ATOM 2083 N N . ILE A 1 270 ? -5.387 42.031 0.423 1 94.81 270 ILE A N 1
ATOM 2084 C CA . ILE A 1 270 ? -5.078 40.656 -0.014 1 94.81 270 ILE A CA 1
ATOM 2085 C C . ILE A 1 270 ? -4.809 40.656 -1.518 1 94.81 270 ILE A C 1
ATOM 2087 O O . ILE A 1 270 ? -3.887 40 -1.985 1 94.81 270 ILE A O 1
ATOM 2091 N N . GLU A 1 271 ? -5.613 41.344 -2.295 1 94.69 271 GLU A N 1
ATOM 2092 C CA . GLU A 1 271 ? -5.379 41.469 -3.732 1 94.69 271 GLU A CA 1
ATOM 2093 C C . GLU A 1 271 ? -4.004 42.062 -4.023 1 94.69 271 GLU A C 1
ATOM 2095 O O . GLU A 1 271 ? -3.303 41.594 -4.93 1 94.69 271 GLU A O 1
ATOM 2100 N N . SER A 1 272 ? -3.672 43.062 -3.273 1 94.31 272 SER A N 1
ATOM 2101 C CA . SER A 1 272 ? -2.369 43.688 -3.426 1 94.31 272 SER A CA 1
ATOM 2102 C C . SER A 1 272 ? -1.238 42.719 -3.107 1 94.31 272 SER A C 1
ATOM 2104 O O . SER A 1 272 ? -0.239 42.656 -3.828 1 94.31 272 SER A O 1
ATOM 2106 N N . LEU A 1 273 ? -1.398 42 -2.006 1 92.31 273 LEU A N 1
ATOM 2107 C CA . LEU A 1 273 ? -0.399 41 -1.623 1 92.31 273 LEU A CA 1
ATOM 2108 C C . LEU A 1 273 ? -0.281 39.906 -2.682 1 92.31 273 LEU A C 1
ATOM 2110 O O . LEU A 1 273 ? 0.824 39.469 -2.99 1 92.31 273 LEU A O 1
ATOM 2114 N N . CYS A 1 274 ? -1.391 39.438 -3.229 1 92.69 274 CYS A N 1
ATOM 2115 C CA . CYS A 1 274 ? -1.38 38.438 -4.277 1 92.69 274 CYS A CA 1
ATOM 2116 C C . CYS A 1 274 ? -0.611 38.938 -5.5 1 92.69 274 CYS A C 1
ATOM 2118 O O . CYS A 1 274 ? 0.151 38.156 -6.105 1 92.69 274 CYS A O 1
ATOM 2120 N N . ASN A 1 275 ? -0.849 40.125 -5.883 1 91.06 275 ASN A N 1
ATOM 2121 C CA . ASN A 1 275 ? -0.117 40.719 -6.996 1 91.06 275 ASN A CA 1
ATOM 2122 C C . ASN A 1 275 ? 1.379 40.812 -6.707 1 91.06 275 ASN A C 1
ATOM 2124 O O . ASN A 1 275 ? 2.203 40.5 -7.57 1 91.06 275 ASN A O 1
ATOM 2128 N N . GLN A 1 276 ? 1.668 41.25 -5.516 1 86.75 276 GLN A N 1
ATOM 2129 C CA . GLN A 1 276 ? 3.057 41.375 -5.094 1 86.75 276 GLN A CA 1
ATOM 2130 C C . GLN A 1 276 ? 3.795 40.031 -5.176 1 86.75 276 GLN A C 1
ATOM 2132 O O . GLN A 1 276 ? 4.938 40 -5.637 1 86.75 276 GLN A O 1
ATOM 2137 N N . TYR A 1 277 ? 3.164 39 -4.75 1 86.69 277 TYR A N 1
ATOM 2138 C CA . TYR A 1 277 ? 3.82 37.688 -4.668 1 86.69 277 TYR A CA 1
ATOM 2139 C C . TYR A 1 277 ? 3.477 36.844 -5.879 1 86.69 277 TYR A C 1
ATOM 2141 O O . TYR A 1 277 ? 3.857 35.656 -5.945 1 86.69 277 TYR A O 1
ATOM 2149 N N . ASN A 1 278 ? 2.746 37.344 -6.852 1 88.25 278 ASN A N 1
ATOM 2150 C CA . ASN A 1 278 ? 2.326 36.625 -8.055 1 88.25 278 ASN A CA 1
ATOM 2151 C C . ASN A 1 278 ? 1.578 35.344 -7.719 1 88.25 278 ASN A C 1
ATOM 2153 O O . ASN A 1 278 ? 1.929 34.25 -8.211 1 88.25 278 ASN A O 1
ATOM 2157 N N . LEU A 1 279 ? 0.63 35.531 -6.805 1 92 279 LEU A N 1
ATOM 2158 C CA . LEU A 1 279 ? -0.212 34.406 -6.414 1 92 279 LEU A CA 1
ATOM 2159 C C . LEU A 1 279 ? -1.52 34.406 -7.199 1 92 279 LEU A C 1
ATOM 2161 O O . LEU A 1 279 ? -2.053 35.469 -7.523 1 92 279 LEU A O 1
ATOM 2165 N N . SER A 1 280 ? -1.949 33.219 -7.551 1 95.44 280 SER A N 1
ATOM 2166 C CA . SER A 1 280 ? -3.283 33 -8.094 1 95.44 280 SER A CA 1
ATOM 2167 C C . SER A 1 280 ? -4.219 32.406 -7.047 1 95.44 280 SER A C 1
ATOM 2169 O O . SER A 1 280 ? -3.814 32.188 -5.906 1 95.44 280 SER A O 1
ATOM 2171 N N . PRO A 1 281 ? -5.527 32.281 -7.422 1 96.19 281 PRO A N 1
ATOM 2172 C CA . PRO A 1 281 ? -6.441 31.703 -6.434 1 96.19 281 PRO A CA 1
ATOM 2173 C C . PRO A 1 281 ? -5.977 30.344 -5.914 1 96.19 281 PRO A C 1
ATOM 2175 O O . PRO A 1 281 ? -6.238 30 -4.754 1 96.19 281 PRO A O 1
ATOM 2178 N N . TRP A 1 282 ? -5.383 29.656 -6.797 1 98.19 282 TRP A N 1
ATOM 2179 C CA . TRP A 1 282 ? -4.754 28.391 -6.465 1 98.19 282 TRP A CA 1
ATOM 2180 C C . TRP A 1 282 ? -3.371 28.281 -7.102 1 98.19 282 TRP A C 1
ATOM 2182 O O . TRP A 1 282 ? -3.221 28.469 -8.312 1 98.19 282 TRP A O 1
ATOM 2192 N N . SER A 1 283 ? -2.371 28.016 -6.25 1 95.94 283 SER A N 1
ATOM 2193 C CA . SER A 1 283 ? -0.992 27.875 -6.703 1 95.94 283 SER A CA 1
ATOM 2194 C C . SER A 1 283 ? -0.326 26.656 -6.074 1 95.94 283 SER A C 1
ATOM 2196 O O . SER A 1 283 ? -0.636 26.297 -4.941 1 95.94 283 SER A O 1
ATOM 2198 N N . GLY A 1 284 ? 0.463 26.031 -6.809 1 92.94 284 GLY A N 1
ATOM 2199 C CA . GLY A 1 284 ? 1.154 24.859 -6.27 1 92.94 284 GLY A CA 1
ATOM 2200 C C . GLY A 1 284 ? 2.365 24.453 -7.086 1 92.94 284 GLY A C 1
ATOM 2201 O O . GLY A 1 284 ? 2.689 25.094 -8.086 1 92.94 284 GLY A O 1
ATOM 2202 N N . ALA A 1 285 ? 3.08 23.547 -6.57 1 91.31 285 ALA A N 1
ATOM 2203 C CA . ALA A 1 285 ? 4.258 22.984 -7.223 1 91.31 285 ALA A CA 1
ATOM 2204 C C . ALA A 1 285 ? 4.398 21.5 -6.895 1 91.31 285 ALA A C 1
ATOM 2206 O O . ALA A 1 285 ? 3.975 21.047 -5.828 1 91.31 285 ALA A O 1
ATOM 2207 N N . PHE A 1 286 ? 4.895 20.766 -7.816 1 94.38 286 PHE A N 1
ATOM 2208 C CA . PHE A 1 286 ? 5.207 19.359 -7.582 1 94.38 286 PHE A CA 1
ATOM 2209 C C . PHE A 1 286 ? 6.371 18.906 -8.453 1 94.38 286 PHE A C 1
ATOM 2211 O O . PHE A 1 286 ? 6.816 19.656 -9.336 1 94.38 286 PHE A O 1
ATOM 2218 N N . VAL A 1 287 ? 6.891 17.781 -8.141 1 94.19 287 VAL A N 1
ATOM 2219 C CA . VAL A 1 287 ? 8.094 17.297 -8.797 1 94.19 287 VAL A CA 1
ATOM 2220 C C . VAL A 1 287 ? 7.73 16.234 -9.828 1 94.19 287 VAL A C 1
ATOM 2222 O O . VAL A 1 287 ? 6.793 15.453 -9.625 1 94.19 287 VAL A O 1
ATOM 2225 N N . ILE A 1 288 ? 8.344 16.266 -10.938 1 95.62 288 ILE A N 1
ATOM 2226 C CA . ILE A 1 288 ? 8.344 15.227 -11.961 1 95.62 288 ILE A CA 1
ATOM 2227 C C . ILE A 1 288 ? 9.75 14.641 -12.102 1 95.62 288 ILE A C 1
ATOM 2229 O O . ILE A 1 288 ? 10.711 15.375 -12.336 1 95.62 288 ILE A O 1
ATOM 2233 N N . THR A 1 289 ? 9.844 13.352 -11.922 1 94.06 289 THR A N 1
ATOM 2234 C CA . THR A 1 289 ? 11.164 12.742 -11.891 1 94.06 289 THR A CA 1
ATOM 2235 C C . THR A 1 289 ? 11.273 11.625 -12.922 1 94.06 289 THR A C 1
ATOM 2237 O O . THR A 1 289 ? 10.266 11.195 -13.492 1 94.06 289 THR A O 1
ATOM 2240 N N . GLY A 1 290 ? 12.469 11.102 -13.172 1 94.75 290 GLY A N 1
ATOM 2241 C CA . GLY A 1 290 ? 12.82 10.008 -14.07 1 94.75 290 GLY A CA 1
ATOM 2242 C C . GLY A 1 290 ? 14.156 10.219 -14.758 1 94.75 290 GLY A C 1
ATOM 2243 O O . GLY A 1 290 ? 14.938 11.078 -14.359 1 94.75 290 GLY A O 1
ATOM 2244 N N . THR A 1 291 ? 14.43 9.328 -15.703 1 96.5 291 THR A N 1
ATOM 2245 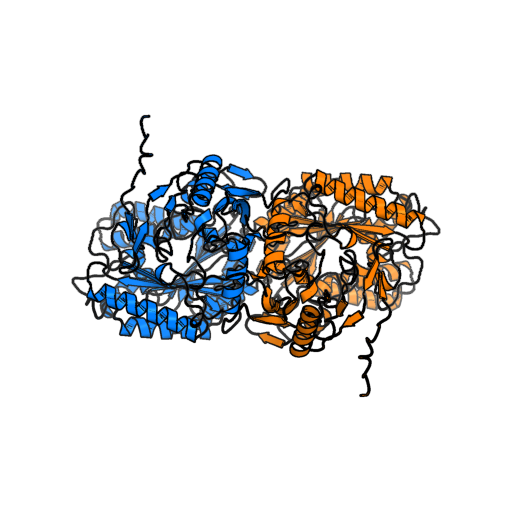C CA . THR A 1 291 ? 15.508 9.695 -16.609 1 96.5 291 THR A CA 1
ATOM 2246 C C . THR A 1 291 ? 15.172 10.992 -17.344 1 96.5 291 THR A C 1
ATOM 2248 O O . THR A 1 291 ? 14.016 11.422 -17.359 1 96.5 291 THR A O 1
ATOM 2251 N N . THR A 1 292 ? 16.188 11.57 -17.906 1 96.44 292 THR A N 1
ATOM 2252 C CA . THR A 1 292 ? 16 12.859 -18.547 1 96.44 292 THR A CA 1
ATOM 2253 C C . THR A 1 292 ? 14.891 12.781 -19.609 1 96.44 292 THR A C 1
ATOM 2255 O O . THR A 1 292 ? 13.984 13.617 -19.609 1 96.44 292 THR A O 1
ATOM 2258 N N . ALA A 1 293 ? 14.93 11.781 -20.438 1 97.75 293 ALA A N 1
ATOM 2259 C CA . ALA A 1 293 ? 13.945 11.633 -21.516 1 97.75 293 ALA A CA 1
ATOM 2260 C C . ALA A 1 293 ? 12.555 11.383 -20.953 1 97.75 293 ALA A C 1
ATOM 2262 O O . ALA A 1 293 ? 11.57 11.961 -21.422 1 97.75 293 ALA A O 1
ATOM 2263 N N . VAL A 1 294 ? 12.414 10.57 -19.984 1 97.5 294 VAL A N 1
ATOM 2264 C CA . VAL A 1 294 ? 11.133 10.219 -19.375 1 97.5 294 VAL A CA 1
ATOM 2265 C C . VAL A 1 294 ? 10.547 11.438 -18.672 1 97.5 294 VAL A C 1
ATOM 2267 O O . VAL A 1 294 ? 9.367 11.758 -18.844 1 97.5 294 VAL A O 1
ATOM 2270 N N . ALA A 1 295 ? 11.359 12.133 -17.844 1 96.88 295 ALA A N 1
ATOM 2271 C CA . ALA A 1 295 ? 10.906 13.305 -17.109 1 96.88 295 ALA A CA 1
ATOM 2272 C C . ALA A 1 295 ? 10.398 14.391 -18.047 1 96.88 295 ALA A C 1
ATOM 2274 O O . ALA A 1 295 ? 9.359 15.008 -17.797 1 96.88 295 ALA A O 1
ATOM 2275 N N . LYS A 1 296 ? 11.117 14.609 -19.125 1 97.31 296 LYS A N 1
ATOM 2276 C CA . LYS A 1 296 ? 10.719 15.633 -20.094 1 97.31 296 LYS A CA 1
ATOM 2277 C C . LYS A 1 296 ? 9.398 15.266 -20.75 1 97.31 296 LYS A C 1
ATOM 2279 O O . LYS A 1 296 ? 8.539 16.125 -20.969 1 97.31 296 LYS A O 1
ATOM 2284 N N . ALA A 1 297 ? 9.25 13.992 -21.109 1 98.06 297 ALA A N 1
ATOM 2285 C CA . ALA A 1 297 ? 8 13.547 -21.719 1 98.06 297 ALA A CA 1
ATOM 2286 C C . ALA A 1 297 ? 6.824 13.711 -20.766 1 98.06 297 ALA A C 1
ATOM 2288 O O . ALA A 1 297 ? 5.742 14.141 -21.156 1 98.06 297 ALA A O 1
ATOM 2289 N N . LYS A 1 298 ? 7.02 13.352 -19.531 1 98.12 298 LYS A N 1
ATOM 2290 C CA . LYS A 1 298 ? 5.984 13.516 -18.516 1 98.12 298 LYS A CA 1
ATOM 2291 C C . LYS A 1 298 ? 5.621 14.984 -18.344 1 98.12 298 LYS A C 1
ATOM 2293 O O . LYS A 1 298 ? 4.441 15.336 -18.266 1 98.12 298 LYS A O 1
ATOM 2298 N N . ALA A 1 299 ? 6.648 15.82 -18.25 1 97.94 299 ALA A N 1
ATOM 2299 C CA . ALA A 1 299 ? 6.426 17.25 -18.062 1 97.94 299 ALA A CA 1
ATOM 2300 C C . ALA A 1 299 ? 5.625 17.828 -19.219 1 97.94 299 ALA A C 1
ATOM 2302 O O . ALA A 1 299 ? 4.742 18.672 -19.016 1 97.94 299 ALA A O 1
ATOM 2303 N N . ALA A 1 300 ? 5.945 17.438 -20.391 1 98.19 300 ALA A N 1
ATOM 2304 C CA . ALA A 1 300 ? 5.223 17.906 -21.578 1 98.19 300 ALA A CA 1
ATOM 2305 C C . ALA A 1 300 ? 3.75 17.516 -21.5 1 98.19 300 ALA A C 1
ATOM 2307 O O . ALA A 1 300 ? 2.871 18.297 -21.859 1 98.19 300 ALA A O 1
ATOM 2308 N N . ARG A 1 301 ? 3.484 16.312 -21.094 1 98.5 301 ARG A N 1
ATOM 2309 C CA . ARG A 1 301 ? 2.119 15.82 -20.938 1 98.5 301 ARG A CA 1
ATOM 2310 C C . ARG A 1 301 ? 1.349 16.641 -19.906 1 98.5 301 ARG A C 1
ATOM 2312 O O . ARG A 1 301 ? 0.195 17.016 -20.141 1 98.5 301 ARG A O 1
ATOM 2319 N N . VAL A 1 302 ? 1.971 16.922 -18.828 1 98.5 302 VAL A N 1
ATOM 2320 C CA . VAL A 1 302 ? 1.364 17.719 -17.766 1 98.5 302 VAL A CA 1
ATOM 2321 C C . VAL A 1 302 ? 1.028 19.109 -18.281 1 98.5 302 VAL A C 1
ATOM 2323 O O . VAL A 1 302 ? -0.093 19.594 -18.109 1 98.5 302 VAL A O 1
ATOM 2326 N N . LYS A 1 303 ? 1.961 19.719 -18.922 1 98.12 303 LYS A N 1
ATOM 2327 C CA . LYS A 1 303 ? 1.771 21.062 -19.453 1 98.12 303 LYS A CA 1
ATOM 2328 C C . LYS A 1 303 ? 0.626 21.094 -20.453 1 98.12 303 LYS A C 1
ATOM 2330 O O . LYS A 1 303 ? -0.202 22.016 -20.438 1 98.12 303 LYS A O 1
ATOM 2335 N N . ALA A 1 304 ? 0.6 20.125 -21.297 1 98.12 304 ALA A N 1
ATOM 2336 C CA . ALA A 1 304 ? -0.414 20.094 -22.344 1 98.12 304 ALA A CA 1
ATOM 2337 C C . ALA A 1 304 ? 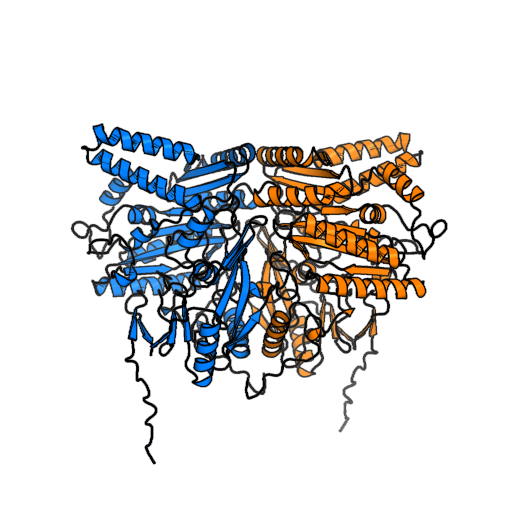-1.818 20.031 -21.75 1 98.12 304 ALA A C 1
ATOM 2339 O O . ALA A 1 304 ? -2.734 20.703 -22.25 1 98.12 304 ALA A O 1
ATOM 2340 N N . LEU A 1 305 ? -2.035 19.328 -20.703 1 98.31 305 LEU A N 1
ATOM 2341 C CA . LEU A 1 305 ? -3.365 19.141 -20.141 1 98.31 305 LEU A CA 1
ATOM 2342 C C . LEU A 1 305 ? -3.754 20.344 -19.266 1 98.31 305 LEU A C 1
ATOM 2344 O O . LEU A 1 305 ? -4.934 20.703 -19.188 1 98.31 305 LEU A O 1
ATOM 2348 N N . LEU A 1 306 ? -2.787 20.984 -18.656 1 98.56 306 LEU A N 1
ATOM 2349 C CA . LEU A 1 306 ? -3.096 22.031 -17.703 1 98.56 306 LEU A CA 1
ATOM 2350 C C . LEU A 1 306 ? -3.156 23.406 -18.375 1 98.56 306 LEU A C 1
ATOM 2352 O O . LEU A 1 306 ? -3.75 24.344 -17.844 1 98.56 306 LEU A O 1
ATOM 2356 N N . LYS A 1 307 ? -2.623 23.531 -19.516 1 97.88 307 LYS A N 1
ATOM 2357 C CA . LYS A 1 307 ? -2.438 24.812 -20.188 1 97.88 307 LYS A CA 1
ATOM 2358 C C . LYS A 1 307 ? -3.762 25.562 -20.328 1 97.88 307 LYS A C 1
ATOM 2360 O O . LYS A 1 307 ? -3.811 26.781 -20.156 1 97.88 307 LYS A O 1
ATOM 2365 N N . PRO A 1 308 ? -4.863 24.906 -20.625 1 98.38 308 PRO A N 1
ATOM 2366 C CA . PRO A 1 308 ? -6.121 25.641 -20.797 1 98.38 308 PRO A CA 1
ATOM 2367 C C . PRO A 1 308 ? -6.59 26.312 -19.516 1 98.38 308 PRO A C 1
ATOM 2369 O O . PRO A 1 308 ? -7.312 27.312 -19.578 1 98.38 308 PRO A O 1
ATOM 2372 N N . ILE A 1 309 ? -6.148 25.906 -18.359 1 98.62 309 ILE A N 1
ATOM 2373 C CA . ILE A 1 309 ? -6.773 26.391 -17.141 1 98.62 309 ILE A CA 1
ATOM 2374 C C . ILE A 1 309 ? -5.707 26.969 -16.203 1 98.62 309 ILE A C 1
ATOM 2376 O O . ILE A 1 309 ? -6.027 27.531 -15.156 1 98.62 309 ILE A O 1
ATOM 2380 N N . ALA A 1 310 ? -4.402 26.922 -16.578 1 98.44 310 ALA A N 1
ATOM 2381 C CA . ALA A 1 310 ? -3.342 27.328 -15.656 1 98.44 310 ALA A CA 1
ATOM 2382 C C . ALA A 1 310 ? -2.115 27.812 -16.422 1 98.44 310 ALA A C 1
ATOM 2384 O O . ALA A 1 310 ? -1.899 27.438 -17.578 1 98.44 310 ALA A O 1
ATOM 2385 N N . LYS A 1 311 ? -1.375 28.672 -15.75 1 97.38 311 LYS A N 1
ATOM 2386 C CA . LYS A 1 311 ? 0.012 28.922 -16.141 1 97.38 311 LYS A CA 1
ATOM 2387 C C . LYS A 1 311 ? 0.938 27.859 -15.547 1 97.38 311 LYS A C 1
ATOM 2389 O O . LYS A 1 311 ? 0.956 27.641 -14.336 1 97.38 311 LYS A O 1
ATOM 2394 N N . VAL A 1 312 ? 1.66 27.156 -16.438 1 97.19 312 VAL A N 1
ATOM 2395 C CA . VAL A 1 312 ? 2.529 26.062 -16.016 1 97.19 312 VAL A CA 1
ATOM 2396 C C . VAL A 1 312 ? 3.973 26.375 -16.406 1 97.19 312 VAL A C 1
ATOM 2398 O O . VAL A 1 312 ? 4.273 26.578 -17.578 1 97.19 312 VAL A O 1
ATOM 2401 N N . ASN A 1 313 ? 4.828 26.406 -15.422 1 94.12 313 ASN A N 1
ATOM 2402 C CA . ASN A 1 313 ? 6.266 26.547 -15.641 1 94.12 313 ASN A CA 1
ATOM 2403 C C . ASN A 1 313 ? 7.035 25.328 -15.148 1 94.12 313 ASN A C 1
ATOM 2405 O O . ASN A 1 313 ? 6.812 24.859 -14.031 1 94.12 313 ASN A O 1
ATOM 2409 N N . VAL A 1 314 ? 7.863 24.812 -16 1 94.75 314 VAL A N 1
ATOM 2410 C CA . VAL A 1 314 ? 8.703 23.672 -15.641 1 94.75 314 VAL A CA 1
ATOM 2411 C C . VAL A 1 314 ? 10.164 24.125 -15.57 1 94.75 314 VAL A C 1
ATOM 2413 O O . VAL A 1 314 ? 10.703 24.672 -16.531 1 94.75 314 VAL A O 1
ATOM 2416 N N . VAL A 1 315 ? 10.742 23.875 -14.43 1 90.62 315 VAL A N 1
ATOM 2417 C CA . VAL A 1 315 ? 12.125 24.312 -14.25 1 90.62 315 VAL A CA 1
ATOM 2418 C C . VAL A 1 315 ? 12.914 23.234 -13.516 1 90.62 315 VAL A C 1
ATOM 2420 O O . VAL A 1 315 ? 12.359 22.5 -12.695 1 90.62 315 VAL A O 1
ATOM 2423 N N . SER A 1 316 ? 14.094 23.125 -13.922 1 88.19 316 SER A N 1
ATOM 2424 C CA . SER A 1 316 ? 14.961 22.219 -13.164 1 88.19 316 SER A CA 1
ATOM 2425 C C . SER A 1 316 ? 15.461 22.891 -11.883 1 88.19 316 SER A C 1
ATOM 2427 O O . SER A 1 316 ? 15.562 24.109 -11.812 1 88.19 316 SER A O 1
ATOM 2429 N N . LEU A 1 317 ? 15.773 22.062 -10.922 1 82.56 317 LEU A N 1
ATOM 2430 C CA . LEU A 1 317 ? 16.312 22.609 -9.68 1 82.56 317 LEU A CA 1
ATOM 2431 C C . LEU A 1 317 ? 17.625 23.328 -9.93 1 82.56 317 LEU A C 1
ATOM 2433 O O . LEU A 1 317 ? 17.891 24.375 -9.328 1 82.56 317 LEU A O 1
ATOM 2437 N N . ALA A 1 318 ? 18.375 22.719 -10.773 1 81.38 318 ALA A N 1
ATOM 2438 C CA . ALA A 1 318 ? 19.656 23.328 -11.094 1 81.38 318 ALA A CA 1
ATOM 2439 C C . ALA A 1 318 ? 19.484 24.734 -11.641 1 81.38 318 ALA A C 1
ATOM 2441 O O . ALA A 1 318 ? 20.172 25.672 -11.219 1 81.38 318 ALA A O 1
ATOM 2442 N N . LYS A 1 319 ? 18.609 24.969 -12.555 1 82.75 319 LYS A N 1
ATOM 2443 C CA . LYS A 1 319 ? 18.344 26.281 -13.125 1 82.75 319 LYS A CA 1
ATOM 2444 C C . LYS A 1 319 ? 17.781 27.234 -12.078 1 82.75 319 LYS A C 1
ATOM 2446 O O . LYS A 1 319 ? 18.109 28.422 -12.078 1 82.75 319 LYS A O 1
ATOM 2451 N N . LEU A 1 320 ? 16.953 26.672 -11.289 1 82.38 320 LEU A N 1
ATOM 2452 C CA . LEU A 1 320 ? 16.375 27.484 -10.227 1 82.38 320 LEU A CA 1
ATOM 2453 C C . LEU A 1 320 ? 17.453 28 -9.281 1 82.38 320 LEU A C 1
ATOM 2455 O O . LEU A 1 320 ? 17.422 29.172 -8.875 1 82.38 320 LEU A O 1
ATOM 2459 N N . LYS A 1 321 ? 18.297 27.141 -8.93 1 83.62 321 LYS A N 1
ATOM 2460 C CA . LYS A 1 321 ? 19.406 27.531 -8.055 1 83.62 321 LYS A CA 1
ATOM 2461 C C . LYS A 1 321 ? 20.297 28.562 -8.719 1 83.62 321 LYS A C 1
ATOM 2463 O O . LYS A 1 321 ? 20.766 29.5 -8.07 1 83.62 321 LYS A O 1
ATOM 2468 N N . GLN A 1 322 ? 20.516 28.422 -9.977 1 85.38 322 GLN A N 1
ATOM 2469 C CA . GLN A 1 322 ? 21.312 29.391 -10.727 1 85.38 322 GLN A CA 1
ATOM 2470 C C . GLN A 1 322 ? 20.641 30.75 -10.742 1 85.38 322 GLN A C 1
ATOM 2472 O O . GLN A 1 322 ? 21.297 31.781 -10.523 1 85.38 322 GLN A O 1
ATOM 2477 N N . ILE A 1 323 ? 19.422 30.734 -11.016 1 83.31 323 ILE A N 1
ATOM 2478 C CA . ILE A 1 323 ? 18.656 31.984 -11.055 1 83.31 323 ILE A CA 1
ATOM 2479 C C . ILE A 1 323 ? 18.703 32.656 -9.688 1 83.31 323 ILE A C 1
ATOM 2481 O O . ILE A 1 323 ? 18.875 33.875 -9.586 1 83.31 323 ILE A O 1
ATOM 2485 N N . ASN A 1 324 ? 18.547 31.844 -8.703 1 83.94 324 ASN A N 1
ATOM 2486 C CA . ASN A 1 324 ? 18.578 32.344 -7.34 1 83.94 324 ASN A CA 1
ATOM 2487 C C . ASN A 1 324 ? 19.953 32.938 -7.008 1 83.94 324 ASN A C 1
ATOM 2489 O O . ASN A 1 324 ? 20.031 34 -6.363 1 83.94 324 ASN A O 1
ATOM 2493 N N . GLN A 1 325 ? 20.984 32.312 -7.473 1 83.06 325 GLN A N 1
ATOM 2494 C CA . GLN A 1 325 ? 22.344 32.781 -7.238 1 83.06 325 GLN A CA 1
ATOM 2495 C C . GLN A 1 325 ? 22.578 34.125 -7.945 1 83.06 325 GLN A C 1
ATOM 2497 O O . GLN A 1 325 ? 23.219 35.031 -7.398 1 83.06 325 GLN A O 1
ATOM 2502 N N . ILE A 1 326 ? 22.062 34.219 -9.07 1 83.31 326 ILE A N 1
ATOM 2503 C CA . ILE A 1 326 ? 22.172 35.438 -9.836 1 83.31 326 ILE A CA 1
ATOM 2504 C C . ILE A 1 326 ? 21.422 36.562 -9.117 1 83.31 326 ILE A C 1
ATOM 2506 O O . ILE A 1 326 ? 21.922 37.688 -9.023 1 83.31 326 ILE A O 1
ATOM 2510 N N . ALA A 1 327 ? 20.312 36.219 -8.633 1 80.56 327 ALA A N 1
ATOM 2511 C CA . ALA A 1 327 ? 19.5 37.188 -7.91 1 80.56 327 ALA A CA 1
ATOM 2512 C C . ALA A 1 327 ? 20.188 37.656 -6.629 1 80.56 327 ALA A C 1
ATOM 2514 O O . ALA A 1 327 ? 20.141 38.812 -6.27 1 80.56 327 ALA A O 1
ATOM 2515 N N . ILE A 1 328 ? 20.797 36.781 -5.945 1 80.38 328 ILE A N 1
ATOM 2516 C CA . ILE A 1 328 ? 21.516 37.094 -4.719 1 80.38 328 ILE A CA 1
ATOM 2517 C C . ILE A 1 328 ? 22.703 38 -5.035 1 80.38 328 ILE A C 1
ATOM 2519 O O . ILE A 1 328 ? 22.969 38.969 -4.316 1 80.38 328 ILE A O 1
ATOM 2523 N N . SER A 1 329 ? 23.406 37.656 -6.078 1 80.38 329 SER A N 1
ATOM 2524 C CA . SER A 1 329 ? 24.562 38.469 -6.492 1 80.38 329 SER A CA 1
ATOM 2525 C C . SER A 1 329 ? 24.141 39.875 -6.906 1 80.38 329 SER A C 1
ATOM 2527 O O . SER A 1 329 ? 24.844 40.844 -6.637 1 80.38 329 SER A O 1
ATOM 2529 N N . ALA A 1 330 ? 23.031 39.906 -7.5 1 80 330 ALA A N 1
ATOM 2530 C CA . ALA A 1 330 ? 22.531 41.219 -7.973 1 80 330 ALA A CA 1
ATOM 2531 C C . ALA A 1 330 ? 22.047 42.062 -6.809 1 80 330 ALA A C 1
ATOM 2533 O O . ALA A 1 330 ? 21.953 43.281 -6.938 1 80 330 ALA A O 1
ATOM 2534 N N . SER A 1 331 ? 21.688 41.375 -5.777 1 73.94 331 SER A N 1
ATOM 2535 C CA . SER A 1 331 ? 21.25 42.094 -4.594 1 73.94 331 SER A CA 1
ATOM 2536 C C . SER A 1 331 ? 22.312 43.062 -4.09 1 73.94 331 SER A C 1
ATOM 2538 O O . SER A 1 331 ? 22 44.062 -3.428 1 73.94 331 SER A O 1
ATOM 2540 N N . ARG A 1 332 ? 23.578 42.844 -4.34 1 73.25 332 ARG A N 1
ATOM 2541 C CA . ARG A 1 332 ? 24.688 43.719 -3.982 1 73.25 332 ARG A CA 1
ATOM 2542 C C . ARG A 1 332 ? 24.516 45.094 -4.609 1 73.25 332 ARG A C 1
ATOM 2544 O O . ARG A 1 332 ? 24.875 46.094 -4.012 1 73.25 332 ARG A O 1
ATOM 2551 N N . LEU A 1 333 ? 23.891 44.969 -5.633 1 74.69 333 LEU A N 1
ATOM 2552 C CA . LEU A 1 333 ? 23.719 46.25 -6.359 1 74.69 333 LEU A CA 1
ATOM 2553 C C . LEU A 1 333 ? 22.328 46.812 -6.156 1 74.69 333 LEU A C 1
ATOM 2555 O O . LEU A 1 333 ? 22.156 48 -5.969 1 74.69 333 LEU A O 1
ATOM 2559 N N . LEU A 1 334 ? 21.406 45.875 -6.168 1 72 334 LEU A N 1
ATOM 2560 C CA . LEU A 1 334 ? 20.016 46.281 -6.164 1 72 334 LEU A CA 1
ATOM 2561 C C . LEU A 1 334 ? 19.375 46.062 -4.801 1 72 334 LEU A C 1
ATOM 2563 O O . LEU A 1 334 ? 18.203 46.375 -4.594 1 72 334 LEU A O 1
ATOM 2567 N N . GLY A 1 335 ? 20.062 45.469 -3.826 1 69.81 335 GLY A N 1
ATOM 2568 C CA . GLY A 1 335 ? 19.547 44.969 -2.557 1 69.81 335 GLY A CA 1
ATOM 2569 C C . GLY A 1 335 ? 19.078 46.062 -1.635 1 69.81 335 GLY A C 1
ATOM 2570 O O . GLY A 1 335 ? 18.453 45.812 -0.608 1 69.81 335 GLY A O 1
ATOM 2571 N N . ARG A 1 336 ? 19.234 47.406 -2.039 1 75.44 336 ARG A N 1
ATOM 2572 C CA . ARG A 1 336 ? 18.812 48.531 -1.216 1 75.44 336 ARG A CA 1
ATOM 2573 C C . ARG A 1 336 ? 17.344 48.875 -1.458 1 75.44 336 ARG A C 1
ATOM 2575 O O . ARG A 1 336 ? 16.703 49.531 -0.645 1 75.44 336 ARG A O 1
ATOM 2582 N N . LEU A 1 337 ? 16.875 48.312 -2.51 1 76.31 337 LEU A N 1
ATOM 2583 C CA . LEU A 1 337 ? 15.453 48.531 -2.807 1 76.31 337 LEU A CA 1
ATOM 2584 C C . LEU A 1 337 ? 14.594 47.5 -2.076 1 76.31 337 LEU A C 1
ATOM 2586 O O . LEU A 1 337 ? 14.797 46.281 -2.217 1 76.31 337 LEU A O 1
ATOM 2590 N N . PRO A 1 338 ? 13.688 48.031 -1.255 1 73.12 338 PRO A N 1
ATOM 2591 C CA . PRO A 1 338 ? 12.844 47.125 -0.462 1 73.12 338 PRO A CA 1
ATOM 2592 C C . PRO A 1 338 ? 12.094 46.125 -1.322 1 73.12 338 PRO A C 1
ATOM 2594 O O . PRO A 1 338 ? 11.969 44.938 -0.939 1 73.12 338 PRO A O 1
ATOM 2597 N N . VAL A 1 339 ? 11.719 46.562 -2.422 1 70.88 339 VAL A N 1
ATOM 2598 C CA . VAL A 1 339 ? 10.969 45.688 -3.32 1 70.88 339 VAL A CA 1
ATOM 2599 C C . VAL A 1 339 ? 11.852 44.531 -3.787 1 70.88 339 VAL A C 1
ATOM 2601 O O . VAL A 1 339 ? 11.406 43.375 -3.871 1 70.88 339 VAL A O 1
ATOM 2604 N N . TYR A 1 340 ? 13 44.781 -4.098 1 74.81 340 TYR A N 1
ATOM 2605 C CA . TYR A 1 340 ? 13.93 43.75 -4.559 1 74.81 340 TYR A CA 1
ATOM 2606 C C . TYR A 1 340 ? 14.273 42.781 -3.432 1 74.81 340 TYR A C 1
ATOM 2608 O O . TYR A 1 340 ? 14.398 41.562 -3.656 1 74.81 340 TYR A O 1
ATOM 2616 N N . GLN A 1 341 ? 14.43 43.312 -2.303 1 73.5 341 GLN A N 1
ATOM 2617 C CA . GLN A 1 341 ? 14.742 42.469 -1.155 1 73.5 341 GLN A CA 1
ATOM 2618 C C . GLN A 1 341 ? 13.625 41.438 -0.894 1 73.5 341 GLN A C 1
ATOM 2620 O O . GLN A 1 341 ? 13.891 40.281 -0.59 1 73.5 341 GLN A O 1
ATOM 2625 N N . ARG A 1 342 ? 12.57 41.969 -1.012 1 72.94 342 ARG A N 1
ATOM 2626 C CA . ARG A 1 342 ? 11.422 41.094 -0.801 1 72.94 342 ARG A CA 1
ATOM 2627 C C . ARG A 1 342 ? 11.359 40 -1.876 1 72.94 342 ARG A C 1
ATOM 2629 O O . ARG A 1 342 ? 11.094 38.844 -1.575 1 72.94 342 ARG A O 1
ATOM 2636 N N . LEU A 1 343 ? 11.562 40.406 -3.059 1 72.81 343 LEU A N 1
ATOM 2637 C CA . LEU A 1 343 ? 11.547 39.469 -4.172 1 72.81 343 LEU A CA 1
ATOM 2638 C C . LEU A 1 343 ? 12.641 38.406 -4.012 1 72.81 343 LEU A C 1
ATOM 2640 O O . LEU A 1 343 ? 12.414 37.25 -4.27 1 72.81 343 LEU A O 1
ATOM 2644 N N . GLN A 1 344 ? 13.711 38.906 -3.672 1 75.5 344 GLN A N 1
ATOM 2645 C CA . GLN A 1 344 ? 14.844 38.031 -3.475 1 75.5 344 GLN A CA 1
ATOM 2646 C C . GLN A 1 344 ? 14.586 37.031 -2.334 1 75.5 344 GLN A C 1
ATOM 2648 O O . GLN A 1 344 ? 14.922 35.875 -2.434 1 75.5 344 GLN A O 1
ATOM 2653 N N . SER A 1 345 ? 14.039 37.531 -1.31 1 74.31 345 SER A N 1
ATOM 2654 C CA . SER A 1 345 ? 13.711 36.656 -0.184 1 74.31 345 SER A CA 1
ATOM 2655 C C . SER A 1 345 ? 12.68 35.594 -0.578 1 74.31 345 SER A C 1
ATOM 2657 O O . SER A 1 345 ? 12.789 34.438 -0.195 1 74.31 345 SER A O 1
ATOM 2659 N N . SER A 1 346 ? 11.781 36.062 -1.343 1 73.81 346 SER A N 1
ATOM 2660 C CA . SER A 1 346 ? 10.75 35.156 -1.822 1 73.81 346 SER A CA 1
ATOM 2661 C C . SER A 1 346 ? 11.336 34.094 -2.732 1 73.81 346 SER A C 1
ATOM 2663 O O . SER A 1 346 ? 10.977 32.906 -2.625 1 73.81 346 SER A O 1
ATOM 2665 N N . LEU A 1 347 ? 12.195 34.562 -3.58 1 77.62 347 LEU A N 1
ATOM 2666 C CA . LEU A 1 347 ? 12.852 33.625 -4.48 1 77.62 347 LEU A CA 1
ATOM 2667 C C . LEU A 1 347 ? 13.703 32.625 -3.697 1 77.62 347 LEU A C 1
ATOM 2669 O O . LEU A 1 347 ? 13.781 31.438 -4.062 1 77.62 347 LEU A O 1
ATOM 2673 N N . ASN A 1 348 ? 14.297 33.094 -2.727 1 78.5 348 ASN A N 1
ATOM 2674 C CA . ASN A 1 348 ? 15.094 32.219 -1.878 1 78.5 348 ASN A CA 1
ATOM 2675 C C . ASN A 1 348 ? 14.219 31.188 -1.162 1 78.5 348 ASN A C 1
ATOM 2677 O O . ASN A 1 348 ? 14.555 30 -1.127 1 78.5 348 ASN A O 1
ATOM 2681 N N . ASP A 1 349 ? 13.164 31.688 -0.613 1 77.81 349 ASP A N 1
ATOM 2682 C CA . ASP A 1 349 ? 12.234 30.797 0.067 1 77.81 349 ASP A CA 1
ATOM 2683 C C . ASP A 1 349 ? 11.68 29.75 -0.895 1 77.81 349 ASP A C 1
ATOM 2685 O O . ASP A 1 349 ? 11.562 28.562 -0.547 1 77.81 349 ASP A O 1
ATOM 2689 N N . PHE A 1 350 ? 11.406 30.219 -1.991 1 78.19 350 PHE A N 1
ATOM 2690 C CA . PHE A 1 350 ? 10.891 29.312 -3.012 1 78.19 350 PHE A CA 1
ATOM 2691 C C . PHE A 1 350 ? 11.93 28.266 -3.381 1 78.19 350 PHE A C 1
ATOM 2693 O O . PHE A 1 350 ? 11.617 27.078 -3.479 1 78.19 350 PHE A O 1
ATOM 2700 N N . THR A 1 351 ? 13.062 28.703 -3.531 1 79.75 351 THR A N 1
ATOM 2701 C CA . THR A 1 351 ? 14.148 27.797 -3.877 1 79.75 351 THR A CA 1
ATOM 2702 C C . THR A 1 351 ? 14.375 26.766 -2.766 1 79.75 351 THR A C 1
ATOM 2704 O O . THR A 1 351 ? 14.617 25.594 -3.037 1 79.75 351 THR A O 1
ATOM 2707 N N . GLU A 1 352 ? 14.258 27.234 -1.619 1 78.25 352 GLU A N 1
ATOM 2708 C CA . GLU A 1 352 ? 14.406 26.328 -0.478 1 78.25 352 GLU A CA 1
ATOM 2709 C C . GLU A 1 352 ? 13.289 25.297 -0.447 1 78.25 352 GLU A C 1
ATOM 2711 O O . GLU A 1 352 ? 13.531 24.125 -0.151 1 78.25 352 GLU A O 1
ATOM 2716 N N . MET A 1 353 ? 12.164 25.734 -0.683 1 77.94 353 MET A N 1
ATOM 2717 C CA . MET A 1 353 ? 11.031 24.828 -0.75 1 77.94 353 MET A CA 1
ATOM 2718 C C . MET A 1 353 ? 11.242 23.781 -1.833 1 77.94 353 MET A C 1
ATOM 2720 O O . MET A 1 353 ? 10.93 22.594 -1.631 1 77.94 353 MET A O 1
ATOM 2724 N N . MET A 1 354 ? 11.797 24.234 -2.875 1 82.06 354 MET A N 1
ATOM 2725 C CA . MET A 1 354 ? 12.047 23.312 -3.98 1 82.06 354 MET A CA 1
ATOM 2726 C C . MET A 1 354 ? 13.18 22.344 -3.641 1 82.06 354 MET A C 1
ATOM 2728 O O . MET A 1 354 ? 13.18 21.188 -4.082 1 82.06 354 MET A O 1
ATOM 2732 N N . ASP A 1 355 ? 14.039 22.797 -2.816 1 84.69 355 ASP A N 1
ATOM 2733 C CA . ASP A 1 355 ? 15.156 21.969 -2.375 1 84.69 355 ASP A CA 1
ATOM 2734 C C . ASP A 1 355 ? 14.688 20.875 -1.422 1 84.69 355 ASP A C 1
ATOM 2736 O O . ASP A 1 355 ? 15.312 19.812 -1.321 1 84.69 355 ASP A O 1
ATOM 2740 N N . MET A 1 356 ? 13.648 21.188 -0.711 1 85.06 356 MET A N 1
ATOM 2741 C CA . MET A 1 356 ? 13.055 20.203 0.179 1 85.06 356 MET A CA 1
ATOM 2742 C C . MET A 1 356 ? 12.688 18.938 -0.587 1 85.06 356 MET A C 1
ATOM 2744 O O . MET A 1 356 ? 12.797 17.828 -0.058 1 85.06 356 MET A O 1
ATOM 2748 N N . LEU A 1 357 ? 12.336 19.062 -1.838 1 85.88 357 LEU A N 1
ATOM 2749 C CA . LEU A 1 357 ? 11.891 17.938 -2.672 1 85.88 357 LEU A CA 1
ATOM 2750 C C . LEU A 1 357 ? 13.062 17.062 -3.068 1 85.88 357 LEU A C 1
ATOM 2752 O O . LEU A 1 357 ? 12.875 15.961 -3.592 1 85.88 357 LEU A O 1
ATOM 2756 N N . GLU A 1 358 ? 14.289 17.5 -2.713 1 88.62 358 GLU A N 1
ATOM 2757 C CA . GLU A 1 358 ? 15.484 16.703 -2.969 1 88.62 358 GLU A CA 1
ATOM 2758 C C . GLU A 1 358 ? 15.984 16.031 -1.696 1 88.62 358 GLU A C 1
ATOM 2760 O O . GLU A 1 358 ? 17.156 15.656 -1.6 1 88.62 358 GLU A O 1
ATOM 2765 N N . GLY A 1 359 ? 15.133 15.891 -0.761 1 92.31 359 GLY A N 1
ATOM 2766 C CA . GLY A 1 359 ? 15.492 15.172 0.448 1 92.31 359 GLY A CA 1
ATOM 2767 C C . GLY A 1 359 ? 16.109 16.062 1.514 1 92.31 359 GLY A C 1
ATOM 2768 O O . GLY A 1 359 ? 16.797 15.57 2.412 1 92.31 359 GLY A O 1
ATOM 2769 N N . ASN A 1 360 ? 15.914 17.328 1.417 1 94.19 360 ASN A N 1
ATOM 2770 C CA . ASN A 1 360 ? 16.406 18.281 2.4 1 94.19 360 ASN A CA 1
ATOM 2771 C C . ASN A 1 360 ? 15.273 18.938 3.174 1 94.19 360 ASN A C 1
ATOM 2773 O O . ASN A 1 360 ? 14.781 20 2.785 1 94.19 360 ASN A O 1
ATOM 2777 N N . PRO A 1 361 ? 14.906 18.375 4.316 1 94.12 361 PRO A N 1
ATOM 2778 C CA . PRO A 1 361 ? 13.734 18.891 5.035 1 94.12 361 PRO A CA 1
ATOM 2779 C C . PRO A 1 361 ? 13.891 20.328 5.48 1 94.12 361 PRO A C 1
ATOM 2781 O O . PRO A 1 361 ? 14.969 20.734 5.918 1 94.12 361 PRO A O 1
ATOM 2784 N N . LYS A 1 362 ? 12.891 21.094 5.312 1 89.19 362 LYS A N 1
ATOM 2785 C CA . LYS A 1 362 ? 12.82 22.5 5.691 1 89.19 362 LYS A CA 1
ATOM 2786 C C . LYS A 1 362 ? 11.555 22.781 6.496 1 89.19 362 LYS A C 1
ATOM 2788 O O . LYS A 1 362 ? 10.555 22.062 6.367 1 89.19 362 LYS A O 1
ATOM 2793 N N . ASP A 1 363 ? 11.602 23.781 7.336 1 85 363 ASP A N 1
ATOM 2794 C CA . ASP A 1 363 ? 10.453 24.078 8.188 1 85 363 ASP A CA 1
ATOM 2795 C C . ASP A 1 363 ? 9.672 25.281 7.672 1 85 363 ASP A C 1
ATOM 2797 O O . ASP A 1 363 ? 9.016 25.984 8.445 1 85 363 ASP A O 1
ATOM 2801 N N . LEU A 1 364 ? 9.734 25.516 6.422 1 78.94 364 LEU A N 1
ATOM 2802 C CA . LEU A 1 364 ? 9.102 26.688 5.836 1 78.94 364 LEU A CA 1
ATOM 2803 C C . LEU A 1 364 ? 7.59 26.641 6.035 1 78.94 364 LEU A C 1
ATOM 2805 O O . LEU A 1 364 ? 6.957 27.688 6.27 1 78.94 364 LEU A O 1
ATOM 2809 N N . ALA A 1 365 ? 7.047 25.531 5.977 1 80.81 365 ALA A N 1
ATOM 2810 C CA . ALA A 1 365 ? 5.598 25.391 6.094 1 80.81 365 ALA A CA 1
ATOM 2811 C C . ALA A 1 365 ? 5.129 25.703 7.516 1 80.81 365 ALA A C 1
ATOM 2813 O O . ALA A 1 365 ? 3.982 26.094 7.727 1 80.81 365 ALA A O 1
ATOM 2814 N N . LEU A 1 366 ? 5.969 25.625 8.469 1 88.94 366 LEU A N 1
ATOM 2815 C CA . LEU A 1 366 ? 5.625 25.859 9.867 1 88.94 366 LEU A CA 1
ATOM 2816 C C . LEU A 1 366 ? 5.371 27.344 10.109 1 88.94 366 LEU A C 1
ATOM 2818 O O . LEU A 1 366 ? 4.699 27.719 11.078 1 88.94 366 LEU A O 1
ATOM 2822 N N . LYS A 1 367 ? 5.945 28.141 9.234 1 89.12 367 LYS A N 1
ATOM 2823 C CA . LYS A 1 367 ? 5.766 29.578 9.383 1 89.12 367 LYS A CA 1
ATOM 2824 C C . LYS A 1 367 ? 4.289 29.953 9.352 1 89.12 367 LYS A C 1
ATOM 2826 O O . LYS A 1 367 ? 3.877 30.922 10 1 89.12 367 LYS A O 1
ATOM 2831 N N . GLY A 1 368 ? 3.557 29.203 8.617 1 93.19 368 GLY A N 1
ATOM 2832 C CA . GLY A 1 368 ? 2.133 29.469 8.508 1 93.19 368 GLY A CA 1
ATOM 2833 C C . GLY A 1 368 ? 1.413 29.438 9.844 1 93.19 368 GLY A C 1
ATOM 2834 O O . GLY A 1 368 ? 0.433 30.156 10.047 1 93.19 368 GLY A O 1
ATOM 2835 N N . CYS A 1 369 ? 1.887 28.719 10.781 1 95.94 369 CYS A N 1
ATOM 2836 C CA . CYS A 1 369 ? 1.266 28.562 12.094 1 95.94 369 CYS A CA 1
ATOM 2837 C C . CYS A 1 369 ? 1.274 29.891 12.852 1 95.94 369 CYS A C 1
ATOM 2839 O O . CYS A 1 369 ? 0.512 30.062 13.805 1 95.94 369 CYS A O 1
ATOM 2841 N N . TYR A 1 370 ? 2.09 30.844 12.414 1 96.56 370 TYR A N 1
ATOM 2842 C CA . TYR A 1 370 ? 2.27 32.094 13.141 1 96.56 370 TYR A CA 1
ATOM 2843 C C . TYR A 1 370 ? 1.474 33.219 12.492 1 96.56 370 TYR A C 1
ATOM 2845 O O . TYR A 1 370 ? 1.71 34.406 12.766 1 96.56 370 TYR A O 1
ATOM 2853 N N . TRP A 1 371 ? 0.556 32.938 11.625 1 96.62 371 TRP A N 1
ATOM 2854 C CA . TRP A 1 371 ? -0.243 33.906 10.891 1 96.62 371 TRP A CA 1
ATOM 2855 C C . TRP A 1 371 ? -0.881 34.906 11.844 1 96.62 371 TRP A C 1
ATOM 2857 O O . TRP A 1 371 ? -0.726 36.125 11.664 1 96.62 371 TRP A O 1
ATOM 2867 N N . ARG A 1 372 ? -1.532 34.531 12.938 1 97.5 372 ARG A N 1
ATOM 2868 C CA . ARG A 1 372 ? -2.17 35.438 13.891 1 97.5 372 ARG A CA 1
ATOM 2869 C C . ARG A 1 372 ? -1.417 35.438 15.211 1 97.5 372 ARG A C 1
ATOM 2871 O O . ARG A 1 372 ? -2.027 35.562 16.281 1 97.5 372 ARG A O 1
ATOM 2878 N N . TYR A 1 373 ? -0.154 35.125 15.148 1 96.88 373 TYR A N 1
ATOM 2879 C CA . TYR A 1 373 ? 0.736 35.188 16.297 1 96.88 373 TYR A CA 1
ATOM 2880 C C . TYR A 1 373 ? 1.22 36.625 16.516 1 96.88 373 TYR A C 1
ATOM 2882 O O . TYR A 1 373 ? 1.648 37.281 15.57 1 96.88 373 TYR A O 1
ATOM 2890 N N . ARG A 1 374 ? 1.172 37.188 17.719 1 94.81 374 ARG A N 1
ATOM 2891 C CA . ARG A 1 374 ? 1.479 38.594 17.969 1 94.81 374 ARG A CA 1
ATOM 2892 C C . ARG A 1 374 ? 2.951 38.781 18.328 1 94.81 374 ARG A C 1
ATOM 2894 O O . ARG A 1 374 ? 3.496 39.875 18.188 1 94.81 374 ARG A O 1
ATOM 2901 N N . GLY A 1 375 ? 3.568 37.688 18.719 1 92.69 375 GLY A N 1
ATOM 2902 C CA . GLY A 1 375 ? 4.961 37.812 19.125 1 92.69 375 GLY A CA 1
ATOM 2903 C C . GLY A 1 375 ? 5.926 37.688 17.953 1 92.69 375 GLY A C 1
ATOM 2904 O O . GLY A 1 375 ? 5.508 37.594 16.797 1 92.69 375 GLY A O 1
ATOM 2905 N N . ASN A 1 376 ? 7.258 37.781 18.25 1 93.69 376 ASN A N 1
ATOM 2906 C CA . ASN A 1 376 ? 8.297 37.5 17.266 1 93.69 376 ASN A CA 1
ATOM 2907 C C . ASN A 1 376 ? 8.469 36 17.031 1 93.69 376 ASN A C 1
ATOM 2909 O O . ASN A 1 376 ? 8.453 35.219 17.969 1 93.69 376 ASN A O 1
ATOM 2913 N N . ILE A 1 377 ? 8.523 35.688 15.766 1 92.62 377 ILE A N 1
ATOM 2914 C CA . ILE A 1 377 ? 8.742 34.281 15.438 1 92.62 377 ILE A CA 1
ATOM 2915 C C . ILE A 1 377 ? 10.156 33.875 15.836 1 92.62 377 ILE A C 1
ATOM 2917 O O . ILE A 1 377 ? 11.133 34.469 15.383 1 92.62 377 ILE A O 1
ATOM 2921 N N . PRO A 1 378 ? 10.273 32.906 16.562 1 92.75 378 PRO A N 1
ATOM 2922 C CA . PRO A 1 378 ? 11.617 32.438 16.953 1 92.75 378 PRO A CA 1
ATOM 2923 C C . PRO A 1 378 ? 12.398 31.844 15.781 1 92.75 378 PRO A C 1
ATOM 2925 O O . PRO A 1 378 ? 11.797 31.359 14.82 1 92.75 378 PRO A O 1
ATOM 2928 N N . GLU A 1 379 ? 13.734 31.828 15.945 1 88.94 379 GLU A N 1
ATOM 2929 C CA . GLU A 1 379 ? 14.594 31.203 14.938 1 88.94 379 GLU A CA 1
ATOM 2930 C C . GLU A 1 379 ? 14.32 29.703 14.828 1 88.94 379 GLU A C 1
ATOM 2932 O O . GLU A 1 379 ? 14.188 29.172 13.727 1 88.94 379 GLU A O 1
ATOM 2937 N N . LYS A 1 380 ? 14.32 29.109 15.984 1 91.31 380 LYS A N 1
ATOM 2938 C CA . LYS A 1 380 ? 13.891 27.719 16.031 1 91.31 380 LYS A CA 1
ATOM 2939 C C . LYS A 1 380 ? 12.406 27.625 16.406 1 91.31 380 LYS A C 1
ATOM 2941 O O . LYS A 1 380 ? 12.039 27.75 17.562 1 91.31 380 LYS A O 1
ATOM 2946 N N . MET A 1 381 ? 11.664 27.281 15.453 1 93.56 381 MET A N 1
ATOM 2947 C CA . MET A 1 381 ? 10.211 27.344 15.602 1 93.56 381 MET A CA 1
ATOM 2948 C C . MET A 1 381 ? 9.688 26.109 16.328 1 93.56 381 MET A C 1
ATOM 2950 O O . MET A 1 381 ? 10.102 24.984 16.031 1 93.56 381 MET A O 1
ATOM 2954 N N . ASN A 1 382 ? 8.836 26.25 17.25 1 94.81 382 ASN A N 1
ATOM 2955 C CA . ASN A 1 382 ? 7.934 25.312 17.906 1 94.81 382 ASN A CA 1
ATOM 2956 C C . ASN A 1 382 ? 6.578 25.938 18.203 1 94.81 382 ASN A C 1
ATOM 2958 O O . ASN A 1 382 ? 6.344 26.422 19.312 1 94.81 382 ASN A O 1
ATOM 2962 N N . PRO A 1 383 ? 5.734 25.922 17.297 1 95.81 383 PRO A N 1
ATOM 2963 C CA . PRO A 1 383 ? 4.551 26.781 17.328 1 95.81 383 PRO A CA 1
ATOM 2964 C C . PRO A 1 383 ? 3.721 26.578 18.609 1 95.81 383 PRO A C 1
ATOM 2966 O O . PRO A 1 383 ? 3.186 27.547 19.156 1 95.81 383 PRO A O 1
ATOM 2969 N N . VAL A 1 384 ? 3.619 25.391 19.125 1 96.19 384 VAL A N 1
ATOM 2970 C CA . VAL A 1 384 ? 2.805 25.156 20.312 1 96.19 384 VAL A CA 1
ATOM 2971 C C . VAL A 1 384 ? 3.492 25.75 21.531 1 96.19 384 VAL A C 1
ATOM 2973 O O . VAL A 1 384 ? 2.863 26.453 22.328 1 96.19 384 VAL A O 1
ATOM 2976 N N . GLU A 1 385 ? 4.723 25.516 21.703 1 95 385 GLU A N 1
ATOM 2977 C CA . GLU A 1 385 ? 5.477 26.062 22.812 1 95 385 GLU A CA 1
ATOM 2978 C C . GLU A 1 385 ? 5.539 27.578 22.75 1 95 385 GLU A C 1
ATOM 2980 O O . GLU A 1 385 ? 5.543 28.25 23.781 1 95 385 GLU A O 1
ATOM 2985 N N . ASP A 1 386 ? 5.594 28.094 21.547 1 96.5 386 ASP A N 1
ATOM 2986 C CA . ASP A 1 386 ? 5.691 29.547 21.328 1 96.5 386 ASP A CA 1
ATOM 2987 C C . ASP A 1 386 ? 4.359 30.234 21.625 1 96.5 386 ASP A C 1
ATOM 2989 O O . ASP A 1 386 ? 4.309 31.453 21.797 1 96.5 386 ASP A O 1
ATOM 2993 N N . GLY A 1 387 ? 3.299 29.453 21.609 1 96.06 387 GLY A N 1
ATOM 2994 C CA . GLY A 1 387 ? 1.991 30 21.922 1 96.06 387 GLY A CA 1
ATOM 2995 C C . GLY A 1 387 ? 1.188 30.375 20.703 1 96.06 387 GLY A C 1
ATOM 2996 O O . GLY A 1 387 ? 0.27 31.203 20.781 1 96.06 387 GLY A O 1
ATOM 2997 N N . ALA A 1 388 ? 1.591 29.875 19.547 1 97.31 388 ALA A N 1
ATOM 2998 C CA . ALA A 1 388 ? 0.784 30.094 18.344 1 97.31 388 ALA A CA 1
ATOM 2999 C C . ALA A 1 388 ? -0.528 29.328 18.422 1 97.31 388 ALA A C 1
ATOM 3001 O O . ALA A 1 388 ? -0.583 28.234 19 1 97.31 388 ALA A O 1
ATOM 3002 N N . GLY A 1 389 ? -1.59 29.891 17.875 1 97.56 389 GLY A N 1
ATOM 3003 C CA . GLY A 1 389 ? -2.883 29.234 17.828 1 97.56 389 GLY A CA 1
ATOM 3004 C C . GLY A 1 389 ? -3.223 28.672 16.453 1 97.56 389 GLY A C 1
ATOM 3005 O O . GLY A 1 389 ? -3.303 29.422 15.484 1 97.56 389 GLY A O 1
ATOM 3006 N N . PHE A 1 390 ? -3.465 27.406 16.391 1 97.88 390 PHE A N 1
ATOM 3007 C CA . PHE A 1 390 ? -3.848 26.797 15.125 1 97.88 390 PHE A CA 1
ATOM 3008 C C . PHE A 1 390 ? -4.477 25.438 15.336 1 97.88 390 PHE A C 1
ATOM 3010 O O . PHE A 1 390 ? -4.223 24.781 16.344 1 97.88 390 PHE A O 1
ATOM 3017 N N . TYR A 1 391 ? -5.406 25.016 14.477 1 98 391 TYR A N 1
ATOM 3018 C CA . TYR A 1 391 ? -5.965 23.672 14.297 1 98 391 TYR A CA 1
ATOM 3019 C C . TYR A 1 391 ? -5.734 23.172 12.875 1 98 391 TYR A C 1
ATOM 3021 O O . TYR A 1 391 ? -5.711 23.969 11.93 1 98 391 TYR A O 1
ATOM 3029 N N . TRP A 1 392 ? -5.504 21.922 12.766 1 97.88 392 TRP A N 1
ATOM 3030 C CA . TRP A 1 392 ? -5.605 21.297 11.453 1 97.88 392 TRP A CA 1
ATOM 3031 C C . TRP A 1 392 ? -6.758 20.297 11.422 1 97.88 392 TRP A C 1
ATOM 3033 O O . TRP A 1 392 ? -6.98 19.562 12.383 1 97.88 392 TRP A O 1
ATOM 3043 N N . VAL A 1 393 ? -7.594 20.344 10.414 1 98.38 393 VAL A N 1
ATOM 3044 C CA . VAL A 1 393 ? -8.625 19.375 10.062 1 98.38 393 VAL A CA 1
ATOM 3045 C C . VAL A 1 393 ? -8.391 18.859 8.641 1 98.38 393 VAL A C 1
ATOM 3047 O O . VAL A 1 393 ? -8.266 19.656 7.703 1 98.38 393 VAL A O 1
ATOM 3050 N N . ALA A 1 394 ? -8.344 17.562 8.469 1 98.19 394 ALA A N 1
ATOM 3051 C CA . ALA A 1 394 ? -7.805 17.047 7.215 1 98.19 394 ALA A CA 1
ATOM 3052 C C . ALA A 1 394 ? -8.758 16.031 6.582 1 98.19 394 ALA A C 1
ATOM 3054 O O . ALA A 1 394 ? -8.477 14.828 6.582 1 98.19 394 ALA A O 1
ATOM 3055 N N . PRO A 1 395 ? -9.852 16.484 5.957 1 98.31 395 PRO A N 1
ATOM 3056 C CA . PRO A 1 395 ? -10.758 15.555 5.27 1 98.31 395 PRO A CA 1
ATOM 3057 C C . PRO A 1 395 ? -10.117 14.906 4.051 1 98.31 395 PRO A C 1
ATOM 3059 O O . PRO A 1 395 ? -9.305 15.531 3.365 1 98.31 395 PRO A O 1
ATOM 3062 N N . THR A 1 396 ? -10.469 13.703 3.855 1 98.19 396 THR A N 1
ATOM 3063 C CA . THR A 1 396 ? -10.102 12.961 2.654 1 98.19 396 THR A CA 1
ATOM 3064 C C . THR A 1 396 ? -11.234 13 1.63 1 98.19 396 THR A C 1
ATOM 3066 O O . THR A 1 396 ? -12.375 12.656 1.944 1 98.19 396 THR A O 1
ATOM 3069 N N . LEU A 1 397 ? -10.859 13.406 0.424 1 98.56 397 LEU A N 1
ATOM 3070 C CA . LEU A 1 397 ? -11.852 13.586 -0.629 1 98.56 397 LEU A CA 1
ATOM 3071 C C . LEU A 1 397 ? -11.531 12.695 -1.829 1 98.56 397 LEU A C 1
ATOM 3073 O O . LEU A 1 397 ? -10.367 12.422 -2.111 1 98.56 397 LEU A O 1
ATOM 3077 N N . PRO A 1 398 ? -12.633 12.195 -2.518 1 98.25 398 PRO A N 1
ATOM 3078 C CA . PRO A 1 398 ? -12.344 11.539 -3.795 1 98.25 398 PRO A CA 1
ATOM 3079 C C . PRO A 1 398 ? -11.742 12.492 -4.824 1 98.25 398 PRO A C 1
ATOM 3081 O O . PRO A 1 398 ? -12.023 13.695 -4.797 1 98.25 398 PRO A O 1
ATOM 3084 N N . MET A 1 399 ? -10.93 11.969 -5.711 1 98.56 399 MET A N 1
ATOM 3085 C CA . MET A 1 399 ? -10.344 12.758 -6.785 1 98.56 399 MET A CA 1
ATOM 3086 C C . MET A 1 399 ? -11.383 13.094 -7.852 1 98.56 399 MET A C 1
ATOM 3088 O O . MET A 1 399 ? -11.227 12.703 -9.016 1 98.56 399 MET A O 1
ATOM 3092 N N . VAL A 1 400 ? -12.383 13.766 -7.449 1 98.62 400 VAL A N 1
ATOM 3093 C CA . VAL A 1 400 ? -13.492 14.242 -8.273 1 98.62 400 VAL A CA 1
ATOM 3094 C C . VAL A 1 400 ? -13.672 15.742 -8.078 1 98.62 400 VAL A C 1
ATOM 3096 O O . VAL A 1 400 ? -13.922 16.203 -6.957 1 98.62 400 VAL A O 1
ATOM 3099 N N . GLY A 1 401 ? -13.547 16.453 -9.203 1 98.69 401 GLY A N 1
ATOM 3100 C CA . GLY A 1 401 ? -13.555 17.906 -9.156 1 98.69 401 GLY A CA 1
ATOM 3101 C C . GLY A 1 401 ? -14.75 18.469 -8.406 1 98.69 401 GLY A C 1
ATOM 3102 O O . GLY A 1 401 ? -14.594 19.328 -7.539 1 98.69 401 GLY A O 1
ATOM 3103 N N . GLU A 1 402 ? -15.914 18.016 -8.656 1 97.94 402 GLU A N 1
ATOM 3104 C CA . GLU A 1 402 ? -17.141 18.516 -8.062 1 97.94 402 GLU A CA 1
ATOM 3105 C C . GLU A 1 402 ? -17.172 18.266 -6.555 1 97.94 402 GLU A C 1
ATOM 3107 O O . GLU A 1 402 ? -17.641 19.109 -5.793 1 97.94 402 GLU A O 1
ATOM 3112 N N . ASP A 1 403 ? -16.688 17.156 -6.121 1 97.94 403 ASP A N 1
ATOM 3113 C CA . ASP A 1 403 ? -16.641 16.828 -4.695 1 97.94 403 ASP A CA 1
ATOM 3114 C C . ASP A 1 403 ? -15.672 17.75 -3.951 1 97.94 403 ASP A C 1
ATOM 3116 O O . ASP A 1 403 ? -15.992 18.25 -2.867 1 97.94 403 ASP A O 1
ATOM 3120 N N . VAL A 1 404 ? -14.523 17.938 -4.539 1 98.69 404 VAL A N 1
ATOM 3121 C CA . VAL A 1 404 ? -13.516 18.781 -3.91 1 98.69 404 VAL A CA 1
ATOM 3122 C C . VAL A 1 404 ? -14.016 20.219 -3.836 1 98.69 404 VAL A C 1
ATOM 3124 O O . VAL A 1 404 ? -13.883 20.891 -2.803 1 98.69 404 VAL A O 1
ATOM 3127 N N . GLU A 1 405 ? -14.578 20.656 -4.93 1 98.56 405 GLU A N 1
ATOM 3128 C CA . GLU A 1 405 ? -15.125 22.016 -4.953 1 98.56 405 GLU A CA 1
ATOM 3129 C C . GLU A 1 405 ? -16.219 22.188 -3.898 1 98.56 405 GLU A C 1
ATOM 3131 O O . GLU A 1 405 ? -16.266 23.219 -3.225 1 98.56 405 GLU A O 1
ATOM 3136 N N . LYS A 1 406 ? -17.094 21.25 -3.783 1 98.56 406 LYS A N 1
ATOM 3137 C CA . LYS A 1 406 ? -18.156 21.312 -2.783 1 98.56 406 LYS A CA 1
ATOM 3138 C C . LYS A 1 406 ? -17.578 21.422 -1.375 1 98.56 406 LYS A C 1
ATOM 3140 O O . LYS A 1 406 ? -18.047 22.25 -0.574 1 98.56 406 LYS A O 1
ATOM 3145 N N . CYS A 1 407 ? -16.625 20.609 -1.061 1 98.75 407 CYS A N 1
ATOM 3146 C CA . CYS A 1 407 ? -15.977 20.656 0.246 1 98.75 407 CYS A CA 1
ATOM 3147 C C . CYS A 1 407 ? -15.352 22.031 0.496 1 98.75 407 CYS A C 1
ATOM 3149 O O . CYS A 1 407 ? -15.484 22.578 1.586 1 98.75 407 CYS A O 1
ATOM 3151 N N . MET A 1 408 ? -14.656 22.547 -0.518 1 98.75 408 MET A N 1
ATOM 3152 C CA . MET A 1 408 ? -14.023 23.844 -0.381 1 98.75 408 MET A CA 1
ATOM 3153 C C . MET A 1 408 ? -15.062 24.938 -0.149 1 98.75 408 MET A C 1
ATOM 3155 O O . MET A 1 408 ? -14.875 25.812 0.708 1 98.75 408 MET A O 1
ATOM 3159 N N . ARG A 1 409 ? -16.141 24.859 -0.907 1 98.56 409 ARG A N 1
ATOM 3160 C CA . ARG A 1 409 ? -17.188 25.875 -0.794 1 98.56 409 ARG A CA 1
ATOM 3161 C C . ARG A 1 409 ? -17.812 25.844 0.594 1 98.56 409 ARG A C 1
ATOM 3163 O O . ARG A 1 409 ? -17.969 26.891 1.227 1 98.56 409 ARG A O 1
ATOM 3170 N N . LEU A 1 410 ? -18.156 24.719 1.077 1 98.81 410 LEU A N 1
ATOM 3171 C CA . LEU A 1 410 ? -18.797 24.594 2.381 1 98.81 410 LEU A CA 1
ATOM 3172 C C . LEU A 1 410 ? -17.844 24.984 3.5 1 98.81 410 LEU A C 1
ATOM 3174 O O . LEU A 1 410 ? -18.25 25.609 4.484 1 98.81 410 LEU A O 1
ATOM 3178 N N . SER A 1 411 ? -16.594 24.609 3.389 1 98.88 411 SER A N 1
ATOM 3179 C CA . SER A 1 411 ? -15.586 25 4.375 1 98.88 411 SER A CA 1
ATOM 3180 C C . SER A 1 411 ? -15.398 26.516 4.402 1 98.88 411 SER A C 1
ATOM 3182 O O . SER A 1 411 ? -15.344 27.125 5.473 1 98.88 411 SER A O 1
ATOM 3184 N N . GLN A 1 412 ? -15.328 27.078 3.205 1 98.25 412 GLN A N 1
ATOM 3185 C CA . GLN A 1 412 ? -15.188 28.531 3.1 1 98.25 412 GLN A CA 1
ATOM 3186 C C . GLN A 1 412 ? -16.344 29.25 3.807 1 98.25 412 GLN A C 1
ATOM 3188 O O . GLN A 1 412 ? -16.125 30.219 4.52 1 98.25 412 GLN A O 1
ATOM 3193 N N . GLN A 1 413 ? -17.531 28.766 3.598 1 98.44 413 GLN A N 1
ATOM 3194 C CA . GLN A 1 413 ? -18.703 29.359 4.234 1 98.44 413 GLN A CA 1
ATOM 3195 C C . GLN A 1 413 ? -18.594 29.312 5.754 1 98.44 413 GLN A C 1
ATOM 3197 O O . GLN A 1 413 ? -18.938 30.281 6.438 1 98.44 413 GLN A O 1
ATOM 3202 N N . ALA A 1 414 ? -18.109 28.219 6.277 1 98.69 414 ALA A N 1
ATOM 3203 C CA . ALA A 1 414 ? -17.938 28.094 7.719 1 98.69 414 ALA A CA 1
ATOM 3204 C C . ALA A 1 414 ? -16.875 29.062 8.234 1 98.69 414 ALA A C 1
ATOM 3206 O O . ALA A 1 414 ? -17.047 29.672 9.297 1 98.69 414 ALA A O 1
ATOM 3207 N N . PHE A 1 415 ? -15.773 29.219 7.512 1 98.25 415 PHE A N 1
ATOM 3208 C CA . PHE A 1 415 ? -14.711 30.156 7.883 1 98.25 415 PHE A CA 1
ATOM 3209 C C . PHE A 1 415 ? -15.227 31.594 7.863 1 98.25 415 PHE A C 1
ATOM 3211 O O . PHE A 1 415 ? -14.945 32.375 8.781 1 98.25 415 PHE A O 1
ATOM 3218 N N . ASP A 1 416 ? -16 31.922 6.797 1 96.5 416 ASP A N 1
ATOM 3219 C CA . ASP A 1 416 ? -16.547 33.281 6.664 1 96.5 416 ASP A CA 1
ATOM 3220 C C . ASP A 1 416 ? -17.438 33.625 7.863 1 96.5 416 ASP A C 1
ATOM 3222 O O . ASP A 1 416 ? -17.344 34.719 8.406 1 96.5 416 ASP A O 1
ATOM 3226 N N . ARG A 1 417 ? -18.203 32.719 8.234 1 96.5 417 ARG A N 1
ATOM 3227 C CA . ARG A 1 417 ? -19.109 32.938 9.352 1 96.5 417 ARG A CA 1
ATOM 3228 C C . ARG A 1 417 ? -18.344 33.094 10.656 1 96.5 417 ARG A C 1
ATOM 3230 O O . ARG A 1 417 ? -18.766 33.844 11.547 1 96.5 417 ARG A O 1
ATOM 3237 N N . ALA A 1 418 ? -17.203 32.438 10.773 1 96.94 418 ALA A N 1
ATOM 3238 C CA . ALA A 1 418 ? -16.438 32.438 12.016 1 96.94 418 ALA A CA 1
ATOM 3239 C C . ALA A 1 418 ? -15.453 33.625 12.047 1 96.94 418 ALA A C 1
ATOM 3241 O O . ALA A 1 418 ? -14.914 33.969 13.102 1 96.94 418 ALA A O 1
ATOM 3242 N N . GLY A 1 419 ? -15.18 34.281 10.891 1 95.19 419 GLY A N 1
ATOM 3243 C CA . GLY A 1 419 ? -14.297 35.438 10.828 1 95.19 419 GLY A CA 1
ATOM 3244 C C . GLY A 1 419 ? -12.836 35.062 10.719 1 95.19 419 GLY A C 1
ATOM 3245 O O . GLY A 1 419 ? -11.969 35.75 11.25 1 95.19 419 GLY A O 1
ATOM 3246 N N . PHE A 1 420 ? -12.492 33.938 10.18 1 97.19 420 PHE A N 1
ATOM 3247 C CA . PHE A 1 420 ? -11.117 33.5 9.992 1 97.19 420 PHE A CA 1
ATOM 3248 C C . PHE A 1 420 ? -10.797 33.344 8.508 1 97.19 420 PHE A C 1
ATOM 3250 O O . PHE A 1 420 ? -11.703 33.25 7.68 1 97.19 420 PHE A O 1
ATOM 3257 N N . GLU A 1 421 ? -9.5 33.469 8.125 1 96.56 421 GLU A N 1
ATOM 3258 C CA . GLU A 1 421 ? -9.039 33.25 6.762 1 96.56 421 GLU A CA 1
ATOM 3259 C C . GLU A 1 421 ? -8.969 31.766 6.426 1 96.56 421 GLU A C 1
ATOM 3261 O O . GLU A 1 421 ? -8.375 30.984 7.172 1 96.56 421 GLU A O 1
ATOM 3266 N N . PHE A 1 422 ? -9.602 31.375 5.352 1 97.62 422 PHE A N 1
ATOM 3267 C CA . PHE A 1 422 ? -9.648 29.969 4.941 1 97.62 422 PHE A CA 1
ATOM 3268 C C . PHE A 1 422 ? -8.367 29.578 4.207 1 97.62 422 PHE A C 1
ATOM 3270 O O . PHE A 1 422 ? -8.234 29.828 3.008 1 97.62 422 PHE A O 1
ATOM 3277 N N . GLY A 1 423 ? -7.359 28.922 4.938 1 97.75 423 GLY A N 1
ATOM 3278 C CA . GLY A 1 423 ? -6.156 28.359 4.352 1 97.75 423 GLY A CA 1
ATOM 3279 C C . GLY A 1 423 ? -6.227 26.859 4.176 1 97.75 423 GLY A C 1
ATOM 3280 O O . GLY A 1 423 ? -6.527 26.125 5.121 1 97.75 423 GLY A O 1
ATOM 3281 N N . VAL A 1 424 ? -5.957 26.359 2.924 1 98.5 424 VAL A N 1
ATOM 3282 C CA . VAL A 1 424 ? -6.047 24.922 2.68 1 98.5 424 VAL A CA 1
ATOM 3283 C C . VAL A 1 424 ? -5.008 24.516 1.64 1 98.5 424 VAL A C 1
ATOM 3285 O O . VAL A 1 424 ? -4.734 25.25 0.698 1 98.5 424 VAL A O 1
ATOM 3288 N N . THR A 1 425 ? -4.359 23.391 1.848 1 97.94 425 THR A N 1
ATOM 3289 C CA . THR A 1 425 ? -3.543 22.703 0.859 1 97.94 425 THR A CA 1
ATOM 3290 C C . THR A 1 425 ? -4.238 21.438 0.379 1 97.94 425 THR A C 1
ATOM 3292 O O . THR A 1 425 ? -4.688 20.625 1.19 1 97.94 425 THR A O 1
ATOM 3295 N N . LEU A 1 426 ? -4.406 21.297 -0.893 1 98.69 426 LEU A N 1
ATOM 3296 C CA . LEU A 1 426 ? -4.906 20.078 -1.515 1 98.69 426 LEU A CA 1
ATOM 3297 C C . LEU A 1 426 ? -3.76 19.234 -2.072 1 98.69 426 LEU A C 1
ATOM 3299 O O . LEU A 1 426 ? -2.895 19.75 -2.781 1 98.69 426 LEU A O 1
ATOM 3303 N N . THR A 1 427 ? -3.721 18.016 -1.678 1 98.31 427 THR A N 1
ATOM 3304 C CA . THR A 1 427 ? -2.693 17.109 -2.172 1 98.31 427 THR A CA 1
ATOM 3305 C C . THR A 1 427 ? -3.326 15.93 -2.912 1 98.31 427 THR A C 1
ATOM 3307 O O . THR A 1 427 ? -4.152 15.211 -2.352 1 98.31 427 THR A O 1
ATOM 3310 N N . ALA A 1 428 ? -2.969 15.789 -4.172 1 98.31 428 ALA A N 1
ATOM 3311 C CA . ALA A 1 428 ? -3.318 14.562 -4.883 1 98.31 428 ALA A CA 1
ATOM 3312 C C . ALA A 1 428 ? -2.391 13.422 -4.484 1 98.31 428 ALA A C 1
ATOM 3314 O O . ALA A 1 428 ? -1.318 13.25 -5.07 1 98.31 428 ALA A O 1
ATOM 3315 N N . VAL A 1 429 ? -2.834 12.586 -3.553 1 97.62 429 VAL A N 1
ATOM 3316 C CA . VAL A 1 429 ? -1.992 11.516 -3.023 1 97.62 429 VAL A CA 1
ATOM 3317 C C . VAL A 1 429 ? -1.853 10.406 -4.059 1 97.62 429 VAL A C 1
ATOM 3319 O O . VAL A 1 429 ? -0.76 9.875 -4.266 1 97.62 429 VAL A O 1
ATOM 3322 N N . ASN A 1 430 ? -2.895 10.016 -4.621 1 96.88 430 ASN A N 1
ATOM 3323 C CA . ASN A 1 430 ? -2.996 9.094 -5.754 1 96.88 430 ASN A CA 1
ATOM 3324 C C . ASN A 1 430 ? -4.211 9.414 -6.621 1 96.88 430 ASN A C 1
ATOM 3326 O O . ASN A 1 430 ? -4.766 10.508 -6.543 1 96.88 430 ASN A O 1
ATOM 3330 N N . ALA A 1 431 ? -4.621 8.555 -7.488 1 97.81 431 ALA A N 1
ATOM 3331 C CA . ALA A 1 431 ? -5.676 8.836 -8.461 1 97.81 431 ALA A CA 1
ATOM 3332 C C . ALA A 1 431 ? -7.051 8.82 -7.793 1 97.81 431 ALA A C 1
ATOM 3334 O O . ALA A 1 431 ? -8.055 9.18 -8.414 1 97.81 431 ALA A O 1
ATOM 3335 N N . TYR A 1 432 ? -7.105 8.516 -6.516 1 97.75 432 TYR A N 1
ATOM 3336 C CA . TYR A 1 432 ? -8.391 8.297 -5.855 1 97.75 432 TYR A CA 1
ATOM 3337 C C . TYR A 1 432 ? -8.547 9.234 -4.66 1 97.75 432 TYR A C 1
ATOM 3339 O O . TYR A 1 432 ? -9.672 9.5 -4.219 1 97.75 432 TYR A O 1
ATOM 3347 N N . MET A 1 433 ? -7.414 9.688 -4.191 1 97.5 433 MET A N 1
ATOM 3348 C CA . MET A 1 433 ? -7.43 10.359 -2.893 1 97.5 433 MET A CA 1
ATOM 3349 C C . MET A 1 433 ? -6.883 11.773 -3.004 1 97.5 433 MET A C 1
ATOM 3351 O O . MET A 1 433 ? -5.715 11.969 -3.346 1 97.5 433 MET A O 1
ATOM 3355 N N . CYS A 1 434 ? -7.711 12.703 -2.703 1 98.44 434 CYS A N 1
ATOM 3356 C CA . CYS A 1 434 ? -7.316 14.094 -2.484 1 98.44 434 CYS A CA 1
ATOM 3357 C C . CYS A 1 434 ? -7.344 14.438 -1.001 1 98.44 434 CYS A C 1
ATOM 3359 O O . CYS A 1 434 ? -8.406 14.414 -0.373 1 98.44 434 CYS A O 1
ATOM 3361 N N . GLN A 1 435 ? -6.223 14.766 -0.445 1 98.19 435 GLN A N 1
ATOM 3362 C CA . GLN A 1 435 ? -6.168 15.156 0.958 1 98.19 435 GLN A CA 1
ATOM 3363 C C . GLN A 1 435 ? -6.199 16.672 1.102 1 98.19 435 GLN A C 1
ATOM 3365 O O . GLN A 1 435 ? -5.395 17.375 0.484 1 98.19 435 GLN A O 1
ATOM 3370 N N . ALA A 1 436 ? -7.121 17.125 1.857 1 98.69 436 ALA A N 1
ATOM 3371 C CA . ALA A 1 436 ? -7.199 18.562 2.156 1 98.69 436 ALA A CA 1
ATOM 3372 C C . ALA A 1 436 ? -6.73 18.844 3.58 1 98.69 436 ALA A C 1
ATOM 3374 O O . ALA A 1 436 ? -7.285 18.312 4.543 1 98.69 436 ALA A O 1
ATOM 3375 N N . ILE A 1 437 ? -5.695 19.594 3.703 1 98 437 ILE A N 1
ATOM 3376 C CA . ILE A 1 437 ? -5.27 20.062 5.02 1 98 437 ILE A CA 1
ATOM 3377 C C . ILE A 1 437 ? -5.793 21.469 5.262 1 98 437 ILE A C 1
ATOM 3379 O O . ILE A 1 437 ? -5.199 22.453 4.801 1 98 437 ILE A O 1
ATOM 3383 N N . VAL A 1 438 ? -6.832 21.547 6.039 1 98.69 438 VAL A N 1
ATOM 3384 C CA . VAL A 1 438 ? -7.469 22.812 6.379 1 98.69 438 VAL A CA 1
ATOM 3385 C C . VAL A 1 438 ? -6.855 23.375 7.66 1 98.69 438 VAL A C 1
ATOM 3387 O O . VAL A 1 438 ? -6.801 22.688 8.688 1 98.69 438 VAL A O 1
ATOM 3390 N N . SER A 1 439 ? -6.398 24.625 7.547 1 98 439 SER A N 1
ATOM 3391 C CA . SER A 1 439 ? -5.707 25.25 8.664 1 98 439 SER A CA 1
ATOM 3392 C C . SER A 1 439 ? -6.539 26.391 9.25 1 98 439 SER A C 1
ATOM 3394 O O . SER A 1 439 ? -6.906 27.328 8.539 1 98 439 SER A O 1
ATOM 3396 N N . ILE A 1 440 ? -6.836 26.328 10.516 1 98.19 440 ILE A N 1
ATOM 3397 C CA . ILE A 1 440 ? -7.422 27.422 11.266 1 98.19 440 ILE A CA 1
ATOM 3398 C C . ILE A 1 440 ? -6.344 28.141 12.086 1 98.19 440 ILE A C 1
ATOM 3400 O O . ILE A 1 440 ? -5.723 27.531 12.961 1 98.19 440 ILE A O 1
ATOM 3404 N N . TYR A 1 441 ? -6.094 29.375 11.773 1 97.69 441 TYR A N 1
ATOM 3405 C CA . TYR A 1 441 ? -5.133 30.172 12.531 1 97.69 441 TYR A CA 1
ATOM 3406 C C . TYR A 1 441 ? -5.84 31.219 13.383 1 97.69 441 TYR A C 1
ATOM 3408 O O . TYR A 1 441 ? -6.75 31.906 12.914 1 97.69 441 TYR A O 1
ATOM 3416 N N . TYR A 1 442 ? -5.516 31.328 14.648 1 97.88 442 TYR A N 1
ATOM 3417 C CA . TYR A 1 442 ? -6.133 32.281 15.562 1 97.88 442 TYR A CA 1
ATOM 3418 C C . TYR A 1 442 ? -5.113 32.812 16.562 1 97.88 442 TYR A C 1
ATOM 3420 O O . TYR A 1 442 ? -4.016 32.281 16.688 1 97.88 442 TYR A O 1
ATOM 3428 N N . ASP A 1 443 ? -5.422 33.875 17.156 1 97.31 443 ASP A N 1
ATOM 3429 C CA . ASP A 1 443 ? -4.645 34.469 18.25 1 97.31 443 ASP A CA 1
ATOM 3430 C C . ASP A 1 443 ? -4.965 33.75 19.578 1 97.31 443 ASP A C 1
ATOM 3432 O O . ASP A 1 443 ? -6.027 33.969 20.156 1 97.31 443 ASP A O 1
ATOM 3436 N N . SER A 1 444 ? -4.027 32.969 20.047 1 96.56 444 SER A N 1
ATOM 3437 C CA . SER A 1 444 ? -4.254 32.188 21.25 1 96.56 444 SER A CA 1
ATOM 3438 C C . SER A 1 444 ? -4.363 33.062 22.484 1 96.56 444 SER A C 1
ATOM 3440 O O . SER A 1 444 ? -4.844 32.594 23.531 1 96.56 444 SER A O 1
ATOM 3442 N N . GLY A 1 445 ? -3.994 34.281 22.438 1 95.06 445 GLY A N 1
ATOM 3443 C CA . GLY A 1 445 ? -4.105 35.219 23.547 1 95.06 445 GLY A CA 1
ATOM 3444 C C . GLY A 1 445 ? -5.438 35.938 23.562 1 95.06 445 GLY A C 1
ATOM 3445 O O . GLY A 1 445 ? -5.727 36.688 24.516 1 95.06 445 GLY A O 1
ATOM 3446 N N . ASN A 1 446 ? -6.172 35.844 22.578 1 96.31 446 ASN A N 1
ATOM 3447 C CA . ASN A 1 446 ? -7.496 36.469 22.484 1 96.31 446 ASN A CA 1
ATOM 3448 C C . ASN A 1 446 ? -8.594 35.438 22.766 1 96.31 446 ASN A C 1
ATOM 3450 O O . ASN A 1 446 ? -8.953 34.625 21.906 1 96.31 446 ASN A O 1
ATOM 3454 N N . PRO A 1 447 ? -9.242 35.531 23.938 1 96.62 447 PRO A N 1
ATOM 3455 C CA . PRO A 1 447 ? -10.227 34.5 24.328 1 96.62 447 PRO A CA 1
ATOM 3456 C C . PRO A 1 447 ? -11.375 34.375 23.344 1 96.62 447 PRO A C 1
ATOM 3458 O O . PRO A 1 447 ? -11.906 33.281 23.141 1 96.62 447 PRO A O 1
ATOM 3461 N N . ASP A 1 448 ? -11.742 35.469 22.766 1 96.81 448 ASP A N 1
ATOM 3462 C CA . ASP A 1 448 ? -12.82 35.438 21.781 1 96.81 448 ASP A CA 1
ATOM 3463 C C . ASP A 1 448 ? -12.422 34.594 20.562 1 96.81 448 ASP A C 1
ATOM 3465 O O . ASP A 1 448 ? -13.195 33.781 20.078 1 96.81 448 ASP A O 1
ATOM 3469 N N . GLU A 1 449 ? -11.227 34.812 20.031 1 97.38 449 GLU A N 1
ATOM 3470 C CA . GLU A 1 449 ? -10.75 34.062 18.875 1 97.38 449 GLU A CA 1
ATOM 3471 C C . GLU A 1 449 ? -10.609 32.562 19.203 1 97.38 449 GLU A C 1
ATOM 3473 O O . GLU A 1 449 ? -10.914 31.703 18.375 1 97.38 449 GLU A O 1
ATOM 3478 N N . VAL A 1 450 ? -10.125 32.312 20.422 1 97.94 450 VAL A N 1
ATOM 3479 C CA . VAL A 1 450 ? -9.977 30.922 20.828 1 97.94 450 VAL A CA 1
ATOM 3480 C C . VAL A 1 450 ? -11.336 30.234 20.797 1 97.94 450 VAL A C 1
ATOM 3482 O O . VAL A 1 450 ? -11.453 29.109 20.281 1 97.94 450 VAL A O 1
ATOM 3485 N N . THR A 1 451 ? -12.344 30.859 21.344 1 97.81 451 THR A N 1
ATOM 3486 C CA . THR A 1 451 ? -13.695 30.297 21.375 1 97.81 451 THR A CA 1
ATOM 3487 C C . THR A 1 451 ? -14.227 30.094 19.969 1 97.81 451 THR A C 1
ATOM 3489 O O . THR A 1 451 ? -14.758 29.016 19.641 1 97.81 451 THR A O 1
ATOM 3492 N N . ARG A 1 452 ? -14.078 31.094 19.094 1 98 452 ARG A N 1
ATOM 3493 C CA . ARG A 1 452 ? -14.578 31 17.719 1 98 452 ARG A CA 1
ATOM 3494 C C . ARG A 1 452 ? -13.852 29.922 16.938 1 98 452 ARG A C 1
ATOM 3496 O O . ARG A 1 452 ? -14.469 29.203 16.141 1 98 452 ARG A O 1
ATOM 3503 N N . ALA A 1 453 ? -12.516 29.844 17.125 1 98.44 453 ALA A N 1
ATOM 3504 C CA . ALA A 1 453 ? -11.727 28.828 16.438 1 98.44 453 ALA A CA 1
ATOM 3505 C C . ALA A 1 453 ? -12.141 27.422 16.875 1 98.44 453 ALA A C 1
ATOM 3507 O O . ALA A 1 453 ? -12.25 26.516 16.047 1 98.44 453 ALA A O 1
ATOM 3508 N N . THR A 1 454 ? -12.352 27.234 18.172 1 98.31 454 THR A N 1
ATOM 3509 C CA . THR A 1 454 ? -12.773 25.953 18.719 1 98.31 454 THR A CA 1
ATOM 3510 C C . THR A 1 454 ? -14.148 25.547 18.188 1 98.31 454 THR A C 1
ATOM 3512 O O . THR A 1 454 ? -14.367 24.391 17.828 1 98.31 454 THR A O 1
ATOM 3515 N N . ASP A 1 455 ? -15.016 26.484 18.109 1 98.31 455 ASP A N 1
ATOM 3516 C CA . ASP A 1 455 ? -16.344 26.234 17.547 1 98.31 455 ASP A CA 1
ATOM 3517 C C . ASP A 1 455 ? -16.25 25.891 16.062 1 98.31 455 ASP A C 1
ATOM 3519 O O . ASP A 1 455 ? -16.984 25.016 15.586 1 98.31 455 ASP A O 1
ATOM 3523 N N . LEU A 1 456 ? -15.414 26.641 15.383 1 98.69 456 LEU A N 1
ATOM 3524 C CA . LEU A 1 456 ? -15.25 26.406 13.953 1 98.69 456 LEU A CA 1
ATOM 3525 C C . LEU A 1 456 ? -14.75 24.984 13.688 1 98.69 456 LEU A C 1
ATOM 3527 O O . LEU A 1 456 ? -15.266 24.297 12.805 1 98.69 456 LEU A O 1
ATOM 3531 N N . VAL A 1 457 ? -13.742 24.562 14.43 1 98.44 457 VAL A N 1
ATOM 3532 C CA . VAL A 1 457 ? -13.195 23.219 14.211 1 98.44 457 VAL A CA 1
ATOM 3533 C C . VAL A 1 457 ? -14.258 22.172 14.492 1 98.44 457 VAL A C 1
ATOM 3535 O O . VAL A 1 457 ? -14.367 21.172 13.773 1 98.44 457 VAL A O 1
ATOM 3538 N N . ARG A 1 458 ? -15.008 22.328 15.531 1 97.44 458 ARG A N 1
ATOM 3539 C CA . ARG A 1 458 ? -16.109 21.422 15.836 1 97.44 458 ARG A CA 1
ATOM 3540 C C . ARG A 1 458 ? -17.109 21.359 14.688 1 97.44 458 ARG A C 1
ATOM 3542 O O . ARG A 1 458 ? -17.547 20.281 14.297 1 97.44 458 ARG A O 1
ATOM 3549 N N . LYS A 1 459 ? -17.438 22.484 14.148 1 98.31 459 LYS A N 1
ATOM 3550 C CA . LYS A 1 459 ? -18.391 22.578 13.047 1 98.31 459 LYS A CA 1
ATOM 3551 C C . LYS A 1 459 ? -17.844 21.891 11.797 1 98.31 459 LYS A C 1
ATOM 3553 O O . LYS A 1 459 ? -18.578 21.203 11.086 1 98.31 459 LYS A O 1
ATOM 3558 N N . LEU A 1 460 ? -16.578 22.109 11.523 1 98.75 460 LEU A N 1
ATOM 3559 C CA . LEU A 1 460 ? -15.953 21.5 10.352 1 98.75 460 LEU A CA 1
ATOM 3560 C C . LEU A 1 460 ? -15.93 19.984 10.484 1 98.75 460 LEU A C 1
ATOM 3562 O O . LEU A 1 460 ? -16.25 19.266 9.531 1 98.75 460 LEU A O 1
ATOM 3566 N N . ARG A 1 461 ? -15.531 19.516 11.625 1 97.75 461 ARG A N 1
ATOM 3567 C CA . ARG A 1 461 ? -15.508 18.078 11.867 1 97.75 461 ARG A CA 1
ATOM 3568 C C . ARG A 1 461 ? -16.891 17.469 11.68 1 97.75 461 ARG A C 1
ATOM 3570 O O . ARG A 1 461 ? -17.031 16.422 11.047 1 97.75 461 ARG A O 1
ATOM 3577 N N . ALA A 1 462 ? -17.938 18.094 12.211 1 97.19 462 ALA A N 1
ATOM 3578 C CA . ALA A 1 462 ? -19.312 17.641 12.031 1 97.19 462 ALA A CA 1
ATOM 3579 C C . ALA A 1 462 ? -19.719 17.672 10.562 1 97.19 462 ALA A C 1
ATOM 3581 O O . ALA A 1 462 ? -20.391 16.766 10.07 1 97.19 462 ALA A O 1
ATOM 3582 N N . LEU A 1 463 ? -19.344 18.75 9.906 1 97.94 463 LEU A N 1
ATOM 3583 C CA . LEU A 1 463 ? -19.641 18.938 8.492 1 97.94 463 LEU A CA 1
ATOM 3584 C C . LEU A 1 463 ? -19.047 17.797 7.664 1 97.94 463 LEU A C 1
ATOM 3586 O O . LEU A 1 463 ? -19.734 17.234 6.809 1 97.94 463 LEU A O 1
ATOM 3590 N N . TYR A 1 464 ? -17.797 17.484 7.922 1 97.94 464 TYR A N 1
ATOM 3591 C CA . TYR A 1 464 ? -17.109 16.453 7.141 1 97.94 464 TYR A CA 1
ATOM 3592 C C . TYR A 1 464 ? -17.703 15.078 7.414 1 97.94 464 TYR A C 1
ATOM 3594 O O . TYR A 1 464 ? -17.781 14.242 6.512 1 97.94 464 TYR A O 1
ATOM 3602 N N . ARG A 1 465 ? -18.109 14.805 8.633 1 96.12 465 ARG A N 1
ATOM 3603 C CA . ARG A 1 465 ? -18.812 13.555 8.93 1 96.12 465 ARG A CA 1
ATOM 3604 C C . ARG A 1 465 ? -20.141 13.484 8.188 1 96.12 465 ARG A C 1
ATOM 3606 O O . ARG A 1 465 ? -20.484 12.445 7.637 1 96.12 465 ARG A O 1
ATOM 3613 N N . ARG A 1 466 ? -20.875 14.586 8.172 1 96.44 466 ARG A N 1
ATOM 3614 C CA . ARG A 1 466 ? -22.188 14.656 7.531 1 96.44 466 ARG A CA 1
ATOM 3615 C C . ARG A 1 466 ? -22.094 14.32 6.047 1 96.44 466 ARG A C 1
ATOM 3617 O O . ARG A 1 466 ? -22.953 13.625 5.508 1 96.44 466 ARG A O 1
ATOM 3624 N N . TYR A 1 467 ? -21.016 14.766 5.445 1 97.5 467 TYR A N 1
ATOM 3625 C CA . TYR A 1 467 ? -20.891 14.57 4.004 1 97.5 467 TYR A CA 1
ATOM 3626 C C . TYR A 1 467 ? -20.016 13.359 3.701 1 97.5 467 TYR A C 1
ATOM 3628 O O . TYR A 1 467 ? -19.672 13.102 2.543 1 97.5 467 TYR A O 1
ATOM 3636 N N . GLN A 1 468 ? -19.578 12.656 4.73 1 97.25 468 GLN A N 1
ATOM 3637 C CA . GLN A 1 468 ? -18.844 11.398 4.637 1 97.25 468 GLN A CA 1
ATOM 3638 C C . GLN A 1 468 ? -17.469 11.617 3.998 1 97.25 468 GLN A C 1
ATOM 3640 O O . GLN A 1 468 ? -17.078 10.883 3.09 1 97.25 468 GLN A O 1
ATOM 3645 N N . TRP A 1 469 ? -16.781 12.68 4.352 1 97.75 469 TRP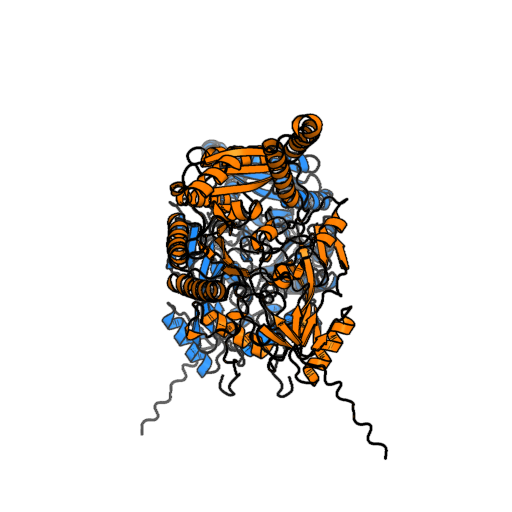 A N 1
ATOM 3646 C CA . TRP A 1 469 ? -15.375 12.953 4.059 1 97.75 469 TRP A CA 1
ATOM 3647 C C . TRP A 1 469 ? -14.5 12.641 5.266 1 97.75 469 TRP A C 1
ATOM 3649 O O . TRP A 1 469 ? -14.141 13.539 6.027 1 97.75 469 TRP A O 1
ATOM 3659 N N . PRO A 1 470 ? -14.086 11.406 5.383 1 96.88 470 PRO A N 1
ATOM 3660 C CA . PRO A 1 470 ? -13.344 11.039 6.594 1 96.88 470 PRO A CA 1
ATOM 3661 C C . PRO A 1 470 ? -11.992 11.742 6.695 1 96.88 470 PRO A C 1
ATOM 3663 O O . PRO A 1 470 ? -11.273 11.859 5.699 1 96.88 470 PRO A O 1
ATOM 3666 N N . CYS A 1 471 ? -11.656 12.164 7.902 1 97 471 CYS A N 1
ATOM 3667 C CA . CYS A 1 471 ? -10.352 12.773 8.109 1 97 471 CYS A CA 1
ATOM 3668 C C . CYS A 1 471 ? -9.266 11.711 8.195 1 97 471 CYS A C 1
ATOM 3670 O O . CYS A 1 471 ? -9.453 10.672 8.844 1 97 471 CYS A O 1
ATOM 3672 N N . TYR A 1 472 ? -8.156 11.922 7.508 1 95.06 472 TYR A N 1
ATOM 3673 C CA . TYR A 1 472 ? -7.117 10.898 7.484 1 95.06 472 TYR A CA 1
ATOM 3674 C C . TYR A 1 472 ? -6.32 10.898 8.781 1 95.06 472 TYR A C 1
ATOM 3676 O O . TYR A 1 472 ? -5.656 9.914 9.109 1 95.06 472 TYR A O 1
ATOM 3684 N N . ARG A 1 473 ? -6.344 11.992 9.531 1 96.56 473 ARG A N 1
ATOM 3685 C CA . ARG A 1 473 ? -5.762 12.133 10.859 1 96.56 473 ARG A CA 1
ATOM 3686 C C . ARG A 1 473 ? -6.738 12.812 11.82 1 96.56 473 ARG A C 1
ATOM 3688 O O . ARG A 1 473 ? -7.414 13.766 11.445 1 96.56 473 ARG A O 1
ATOM 3695 N N . ARG A 1 474 ? -6.82 12.266 12.977 1 97.06 474 ARG A N 1
ATOM 3696 C CA . ARG A 1 474 ? -7.691 12.828 14.008 1 97.06 474 ARG A CA 1
ATOM 3697 C C . ARG A 1 474 ? -6.875 13.414 15.156 1 97.06 474 ARG A C 1
ATOM 3699 O O . ARG A 1 474 ? -5.793 12.922 15.469 1 97.06 474 ARG A O 1
ATOM 3706 N N . ALA A 1 475 ? -7.379 14.453 15.75 1 97.94 475 ALA A N 1
ATOM 3707 C CA . ALA A 1 475 ? -6.668 15.156 16.812 1 97.94 475 ALA A CA 1
ATOM 3708 C C . ALA A 1 475 ? -7.07 14.625 18.188 1 97.94 475 ALA A C 1
ATOM 3710 O O . ALA A 1 475 ? -8.156 14.07 18.359 1 97.94 475 ALA A O 1
ATOM 3711 N N . VAL A 1 476 ? -6.25 14.82 19.172 1 97.44 476 VAL A N 1
ATOM 3712 C CA . VAL A 1 476 ? -6.402 14.227 20.5 1 97.44 476 VAL A CA 1
ATOM 3713 C C . VAL A 1 476 ? -7.609 14.844 21.203 1 97.44 476 VAL A C 1
ATOM 3715 O O . VAL A 1 476 ? -8.203 14.219 22.078 1 97.44 476 VAL A O 1
ATOM 3718 N N . ASP A 1 477 ? -7.992 16.062 20.891 1 97 477 ASP A N 1
ATOM 3719 C CA . ASP A 1 477 ? -9.125 16.703 21.547 1 97 477 ASP A CA 1
ATOM 3720 C C . ASP A 1 477 ? -10.445 16.078 21.109 1 97 477 ASP A C 1
ATOM 3722 O O . ASP A 1 477 ? -11.492 16.344 21.703 1 97 477 ASP A O 1
ATOM 3726 N N . GLU A 1 478 ? -10.406 15.234 20.109 1 96.12 478 GLU A N 1
ATOM 3727 C CA . GLU A 1 478 ? -11.578 14.484 19.672 1 96.12 478 GLU A CA 1
ATOM 3728 C C . GLU A 1 478 ? -11.68 13.148 20.406 1 96.12 478 GLU A C 1
ATOM 3730 O O . GLU A 1 478 ? -12.711 12.469 20.328 1 96.12 478 GLU A O 1
ATOM 3735 N N . MET A 1 479 ? -10.594 12.766 21.078 1 95.62 479 MET A N 1
ATOM 3736 C CA . MET A 1 479 ? -10.453 11.391 21.547 1 95.62 479 MET A CA 1
ATOM 3737 C C . MET A 1 479 ? -10.695 11.312 23.062 1 95.62 479 MET A C 1
ATOM 3739 O O . MET A 1 479 ? -10.359 12.234 23.797 1 95.62 479 MET A O 1
ATOM 3743 N N . PRO A 1 480 ? -11.172 10.219 23.609 1 95.62 480 PRO A N 1
ATOM 3744 C CA . PRO A 1 480 ? -11.711 9.07 22.875 1 95.62 480 PRO A CA 1
ATOM 3745 C C . PRO A 1 480 ? -12.992 9.406 22.109 1 95.62 480 PRO A C 1
ATOM 3747 O O . PRO A 1 480 ? -13.648 10.406 22.406 1 95.62 480 PRO A O 1
ATOM 3750 N N . PHE A 1 481 ? -13.266 8.578 21.141 1 95.25 481 PHE A N 1
ATOM 3751 C CA . PHE A 1 481 ? -14.383 8.875 20.25 1 95.25 481 PHE A CA 1
ATOM 3752 C C . PHE A 1 481 ? -15.703 8.43 20.875 1 95.25 481 PHE A C 1
ATOM 3754 O O . PHE A 1 481 ? -15.773 7.383 21.5 1 95.25 481 PHE A O 1
ATOM 3761 N N . ASN A 1 482 ? -16.719 9.273 20.672 1 89.88 482 ASN A N 1
ATOM 3762 C CA . ASN A 1 482 ? -18.078 8.805 20.844 1 89.88 482 ASN A CA 1
ATOM 3763 C C . ASN A 1 482 ? -18.594 8.086 19.594 1 89.88 482 ASN A C 1
ATOM 3765 O O . ASN A 1 482 ? -18.969 8.727 18.625 1 89.88 482 ASN A O 1
ATOM 3769 N N . SER A 1 483 ? -18.688 6.855 19.656 1 82.81 483 SER A N 1
ATOM 3770 C CA . SER A 1 483 ? -18.906 5.988 18.5 1 82.81 483 SER A CA 1
ATOM 3771 C C . SER A 1 483 ? -20.188 6.371 17.766 1 82.81 483 SER A C 1
ATOM 3773 O O . SER A 1 483 ? -20.25 6.277 16.531 1 82.81 483 SER A O 1
ATOM 3775 N N . GLU A 1 484 ? -21.141 6.836 18.391 1 84.31 484 GLU A N 1
ATOM 3776 C CA . GLU A 1 484 ? -22.438 7.129 17.781 1 84.31 484 GLU A CA 1
ATOM 3777 C C . GLU A 1 484 ? -22.328 8.25 16.766 1 84.31 484 GLU A C 1
ATOM 3779 O O . GLU A 1 484 ? -23.156 8.344 15.844 1 84.31 484 GLU A O 1
ATOM 3784 N N . PHE A 1 485 ? -21.297 8.977 16.891 1 87.12 485 PHE A N 1
ATOM 3785 C CA . PHE A 1 485 ? -21.172 10.133 16.031 1 87.12 485 PHE A CA 1
ATOM 3786 C C . PHE A 1 485 ? -20.172 9.875 14.906 1 87.12 485 PHE A C 1
ATOM 3788 O O . PHE A 1 485 ? -20.078 10.664 13.961 1 87.12 485 PHE A O 1
ATOM 3795 N N . GLU A 1 486 ? -19.531 8.789 15.055 1 92.81 486 GLU A N 1
ATOM 3796 C CA . GLU A 1 486 ? -18.484 8.547 14.07 1 92.81 486 GLU A CA 1
ATOM 3797 C C . GLU A 1 486 ? -19.031 7.883 12.812 1 92.81 486 GLU A C 1
ATOM 3799 O O . GLU A 1 486 ? -19.953 7.07 12.891 1 92.81 486 GLU A O 1
ATOM 3804 N N . LEU A 1 487 ? -18.5 8.188 11.727 1 92.25 487 LEU A N 1
ATOM 3805 C CA . LEU A 1 487 ? -18.875 7.684 10.414 1 92.25 487 LEU A CA 1
ATOM 3806 C C . LEU A 1 487 ? -18.625 6.18 10.312 1 92.25 487 LEU A C 1
ATOM 3808 O O . LEU A 1 487 ? -19.469 5.441 9.781 1 92.25 487 LEU A O 1
ATOM 3812 N N . GLU A 1 488 ? -17.5 5.738 10.766 1 94 488 GLU A N 1
ATOM 3813 C CA . GLU A 1 488 ? -17.078 4.352 10.602 1 94 488 GLU A CA 1
ATOM 3814 C C . GLU A 1 488 ? -17.172 3.588 11.914 1 94 488 GLU A C 1
ATOM 3816 O O . GLU A 1 488 ? -16.156 3.135 12.445 1 94 488 GLU A O 1
ATOM 3821 N N . GLN A 1 489 ? -18.344 3.266 12.297 1 93.94 489 GLN A N 1
ATOM 3822 C CA . GLN A 1 489 ? -18.625 2.586 13.555 1 93.94 489 GLN A CA 1
ATOM 3823 C C . GLN A 1 489 ? -18.078 1.156 13.539 1 93.94 489 GLN A C 1
ATOM 3825 O O . GLN A 1 489 ? -17.562 0.667 14.547 1 93.94 489 GLN A O 1
ATOM 3830 N N . GLY A 1 490 ? -18.219 0.468 12.391 1 94.44 490 GLY A N 1
ATOM 3831 C CA . GLY A 1 490 ? -17.688 -0.874 12.258 1 94.44 490 GLY A CA 1
ATOM 3832 C C . GLY A 1 490 ? -16.188 -0.935 12.477 1 94.44 490 GLY A C 1
ATOM 3833 O O . GLY A 1 490 ? -15.688 -1.838 13.148 1 94.44 490 GLY A O 1
ATOM 3834 N N . ALA A 1 491 ? -15.461 0.056 11.945 1 95.5 491 ALA A N 1
ATOM 3835 C CA . ALA A 1 491 ? -14.008 0.121 12.117 1 95.5 491 ALA A CA 1
ATOM 3836 C C . ALA A 1 491 ? -13.641 0.299 13.586 1 95.5 491 ALA A C 1
ATOM 3838 O O . ALA A 1 491 ? -12.719 -0.345 14.086 1 95.5 491 ALA A O 1
ATOM 3839 N N . LEU A 1 492 ? -14.383 1.148 14.273 1 95.38 492 LEU A N 1
ATOM 3840 C CA . LEU A 1 492 ? -14.117 1.398 15.688 1 95.38 492 LEU A CA 1
ATOM 3841 C C . LEU A 1 492 ? -14.352 0.142 16.516 1 95.38 492 LEU A C 1
ATOM 3843 O O . LEU A 1 492 ? -13.609 -0.134 17.453 1 95.38 492 LEU A O 1
ATOM 3847 N N . GLU A 1 493 ? -15.359 -0.553 16.188 1 94.94 493 GLU A N 1
ATOM 3848 C CA . GLU A 1 493 ? -15.641 -1.797 16.906 1 94.94 493 GLU A CA 1
ATOM 3849 C C . GLU A 1 493 ? -14.516 -2.812 16.703 1 94.94 493 GLU A C 1
ATOM 3851 O O . GLU A 1 493 ? -14.086 -3.467 17.656 1 94.94 493 GLU A O 1
ATOM 3856 N N . LEU A 1 494 ? -14.078 -2.971 15.492 1 96.19 494 LEU A N 1
ATOM 3857 C CA . LEU A 1 494 ? -12.984 -3.898 15.219 1 96.19 494 LEU A CA 1
ATOM 3858 C C . LEU A 1 494 ? -11.719 -3.48 15.953 1 96.19 494 LEU A C 1
ATOM 3860 O O . LEU A 1 494 ? -11.023 -4.324 16.531 1 96.19 494 LEU A O 1
ATOM 3864 N N . ARG A 1 495 ? -11.438 -2.195 15.945 1 96.25 495 ARG A N 1
ATOM 3865 C CA . ARG A 1 495 ? -10.281 -1.684 16.672 1 96.25 495 ARG A CA 1
ATOM 3866 C C . ARG A 1 495 ? -10.383 -2.006 18.156 1 96.25 495 ARG A C 1
ATOM 3868 O O . ARG A 1 495 ? -9.391 -2.34 18.797 1 96.25 495 ARG A O 1
ATOM 3875 N N . SER A 1 496 ? -11.578 -1.899 18.656 1 95.19 496 SER A N 1
ATOM 3876 C CA . SER A 1 496 ? -11.797 -2.164 20.062 1 95.19 496 SER A CA 1
ATOM 3877 C C . SER A 1 496 ? -11.531 -3.627 20.406 1 95.19 496 SER A C 1
ATOM 3879 O O . SER A 1 496 ? -10.984 -3.939 21.469 1 95.19 496 SER A O 1
ATOM 3881 N N . ARG A 1 497 ? -11.898 -4.512 19.547 1 94.5 497 ARG A N 1
ATOM 3882 C CA . ARG A 1 497 ? -11.633 -5.934 19.75 1 94.5 497 ARG A CA 1
ATOM 3883 C C . ARG A 1 497 ? -10.133 -6.215 19.75 1 94.5 497 ARG A C 1
ATOM 3885 O O . ARG A 1 497 ? -9.641 -6.977 20.578 1 94.5 497 ARG A O 1
ATOM 3892 N N . ILE A 1 498 ? -9.461 -5.613 18.828 1 96.56 498 ILE A N 1
ATOM 3893 C CA . ILE A 1 498 ? -8.016 -5.797 18.734 1 96.56 498 ILE A CA 1
ATOM 3894 C C . ILE A 1 498 ? -7.332 -5.242 19.969 1 96.56 498 ILE A C 1
ATOM 3896 O O . ILE A 1 498 ? -6.445 -5.883 20.547 1 96.56 498 ILE A O 1
ATOM 3900 N N . LYS A 1 499 ? -7.777 -4.039 20.406 1 96.38 499 LYS A N 1
ATOM 3901 C CA . LYS A 1 499 ? -7.238 -3.434 21.625 1 96.38 499 LYS A CA 1
ATOM 3902 C C . LYS A 1 499 ? -7.406 -4.359 22.828 1 96.38 499 LYS A C 1
ATOM 3904 O O . LYS A 1 499 ? -6.469 -4.559 23.594 1 96.38 499 LYS A O 1
ATOM 3909 N N . ALA A 1 500 ? -8.523 -4.91 22.938 1 93.62 500 ALA A N 1
ATOM 3910 C CA . ALA A 1 500 ? -8.812 -5.789 24.062 1 93.62 500 ALA A CA 1
ATOM 3911 C C . ALA A 1 500 ? -7.914 -7.027 24.047 1 93.62 500 ALA A C 1
ATOM 3913 O O . ALA A 1 500 ? -7.52 -7.539 25.094 1 93.62 500 ALA A O 1
ATOM 3914 N N . ALA A 1 501 ? -7.574 -7.445 22.891 1 93.69 501 ALA A N 1
ATOM 3915 C CA . ALA A 1 501 ? -6.754 -8.648 22.734 1 93.69 501 ALA A CA 1
ATOM 3916 C C . ALA A 1 501 ? -5.289 -8.359 23.062 1 93.69 501 ALA A C 1
ATOM 3918 O O . ALA A 1 501 ? -4.578 -9.219 23.578 1 93.69 501 ALA A O 1
ATOM 3919 N N . PHE A 1 502 ? -4.855 -7.227 22.75 1 95.69 502 PHE A N 1
ATOM 3920 C CA . PHE A 1 502 ? -3.439 -6.895 22.859 1 95.69 502 PHE A CA 1
ATOM 3921 C C . PHE A 1 502 ? -3.141 -6.254 24.203 1 95.69 502 PHE A C 1
ATOM 3923 O O . PHE A 1 502 ? -2.039 -6.402 24.734 1 95.69 502 PHE A O 1
ATOM 3930 N N . ASP A 1 503 ? -4.086 -5.527 24.672 1 95.62 503 ASP A N 1
ATOM 3931 C CA . ASP A 1 503 ? -3.891 -4.684 25.844 1 95.62 503 ASP A CA 1
ATOM 3932 C C . ASP A 1 503 ? -5.168 -4.59 26.672 1 95.62 503 ASP A C 1
ATOM 3934 O O . ASP A 1 503 ? -5.754 -3.514 26.797 1 95.62 503 ASP A O 1
ATOM 3938 N N . PRO A 1 504 ? -5.535 -5.676 27.266 1 92.62 504 PRO A N 1
ATOM 3939 C CA . PRO A 1 504 ? -6.797 -5.711 28 1 92.62 504 PRO A CA 1
ATOM 3940 C C . PRO A 1 504 ? -6.832 -4.707 29.156 1 92.62 504 PRO A C 1
ATOM 3942 O O . PRO A 1 504 ? -7.91 -4.266 29.562 1 92.62 504 PRO A O 1
ATOM 3945 N N . ASP A 1 505 ? -5.695 -4.285 29.703 1 94.19 505 ASP A N 1
ATOM 3946 C CA . ASP A 1 505 ? -5.641 -3.373 30.828 1 94.19 505 ASP A CA 1
ATOM 3947 C C . ASP A 1 505 ? -5.527 -1.923 30.375 1 94.19 505 ASP A C 1
ATOM 3949 O O . ASP A 1 505 ? -5.352 -1.016 31.188 1 94.19 505 ASP A O 1
ATOM 3953 N N . ASP A 1 506 ? -5.535 -1.724 29.078 1 95.62 506 ASP A N 1
ATOM 3954 C CA . ASP A 1 506 ? -5.523 -0.392 28.484 1 95.62 506 ASP A CA 1
ATOM 3955 C C . ASP A 1 506 ? -4.281 0.388 28.906 1 95.62 506 ASP A C 1
ATOM 3957 O O . ASP A 1 506 ? -4.383 1.527 29.359 1 95.62 506 ASP A O 1
ATOM 3961 N N . ILE A 1 507 ? -3.195 -0.225 28.812 1 97.44 507 ILE A N 1
ATOM 3962 C CA . ILE A 1 507 ? -1.922 0.324 29.266 1 97.44 507 ILE A CA 1
ATOM 3963 C C . ILE A 1 507 ? -1.348 1.25 28.203 1 97.44 507 ILE A C 1
ATOM 3965 O O . ILE A 1 507 ? -0.904 2.359 28.5 1 97.44 507 ILE A O 1
ATOM 3969 N N . VAL A 1 508 ? -1.429 0.839 26.969 1 98.25 508 VAL A N 1
ATOM 3970 C CA . VAL A 1 508 ? -0.771 1.585 25.906 1 98.25 508 VAL A CA 1
ATOM 3971 C C . VAL A 1 508 ? -1.747 2.592 25.312 1 98.25 508 VAL A C 1
ATOM 3973 O O . VAL A 1 508 ? -2.721 2.209 24.656 1 98.25 508 VAL A O 1
ATOM 3976 N N . SER A 1 509 ? -1.562 3.844 25.484 1 98 509 SER A N 1
ATOM 3977 C CA . SER A 1 509 ? -2.223 4.984 24.859 1 98 509 SER A CA 1
ATOM 3978 C C . SER A 1 509 ? -3.736 4.906 25.031 1 98 509 SER A C 1
ATOM 3980 O O . SER A 1 509 ? -4.48 4.996 24.047 1 98 509 SER A O 1
ATOM 3982 N N . PRO A 1 510 ? -4.184 4.828 26.219 1 96.69 510 PRO A N 1
ATOM 3983 C CA . PRO A 1 510 ? -5.637 4.793 26.406 1 96.69 510 PRO A CA 1
ATOM 3984 C C . PRO A 1 510 ? -6.344 5.984 25.766 1 96.69 510 PRO A C 1
ATOM 3986 O O . PRO A 1 510 ? -5.844 7.113 25.828 1 96.69 510 PRO A O 1
ATOM 3989 N N . GLY A 1 511 ? -7.445 5.688 25.109 1 96.06 511 GLY A N 1
ATOM 3990 C CA . GLY A 1 511 ? -8.273 6.719 24.5 1 96.06 511 GLY A CA 1
ATOM 3991 C C . GLY A 1 511 ? -7.898 7.035 23.078 1 96.06 511 GLY A C 1
ATOM 3992 O O . GLY A 1 511 ? -8.688 7.609 22.328 1 96.06 511 GLY A O 1
ATOM 3993 N N . ARG A 1 512 ? -6.676 6.742 22.656 1 97.12 512 ARG A N 1
ATOM 3994 C CA . ARG A 1 512 ? -6.184 7.09 21.328 1 97.12 512 ARG A CA 1
ATOM 3995 C C . ARG A 1 512 ? -6.812 6.203 20.266 1 97.12 512 ARG A C 1
ATOM 3997 O O . ARG A 1 512 ? -6.676 4.977 20.297 1 97.12 512 ARG A O 1
ATOM 4004 N N . TYR A 1 513 ? -7.605 6.812 19.328 1 96.25 513 TYR A N 1
ATOM 4005 C CA . TYR A 1 513 ? -8.273 6.156 18.203 1 96.25 513 TYR A CA 1
ATOM 4006 C C . TYR A 1 513 ? -9.141 5 18.688 1 96.25 513 TYR A C 1
ATOM 4008 O O . TYR A 1 513 ? -9.164 3.934 18.062 1 96.25 513 TYR A O 1
ATOM 4016 N N . GLN A 1 514 ? -9.719 5.18 19.781 1 94 514 GLN A N 1
ATOM 4017 C CA . GLN A 1 514 ? -10.609 4.176 20.359 1 94 514 GLN A CA 1
ATOM 4018 C C . GLN A 1 514 ? -11.914 4.805 20.844 1 94 514 GLN A C 1
ATOM 4020 O O . GLN A 1 514 ? -12 6.027 21 1 94 514 GLN A O 1
ATOM 4025 N N . MET A 1 515 ? -12.859 3.961 21.047 1 91.19 515 MET A N 1
ATOM 4026 C CA . MET A 1 515 ? -14.133 4.41 21.594 1 91.19 515 MET A CA 1
ATOM 4027 C C . MET A 1 515 ? -14.016 4.707 23.094 1 91.19 515 MET A C 1
ATOM 4029 O O . MET A 1 515 ? -13.164 4.133 23.781 1 91.19 515 MET A O 1
ATOM 4033 N N . ALA A 1 516 ? -14.836 5.551 23.5 1 84.5 516 ALA A N 1
ATOM 4034 C CA . ALA A 1 516 ? -14.859 5.926 24.906 1 84.5 516 ALA A CA 1
ATOM 4035 C C . ALA A 1 516 ? -15.211 4.73 25.781 1 84.5 516 ALA A C 1
ATOM 4037 O O . ALA A 1 516 ? -14.695 4.59 26.891 1 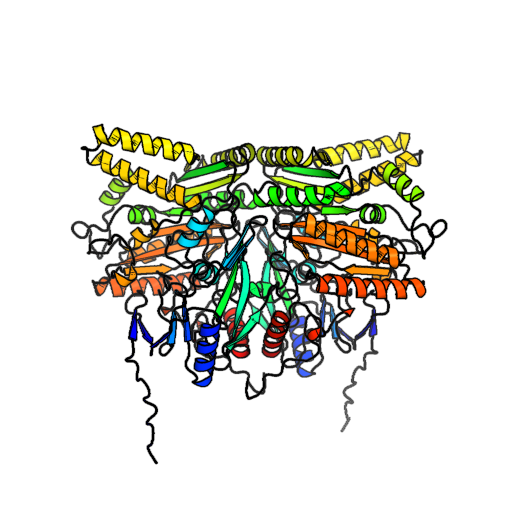84.5 516 ALA A O 1
ATOM 4038 N N . VAL A 1 517 ? -16.047 3.863 25.234 1 74.44 517 VAL A N 1
ATOM 4039 C CA . VAL A 1 517 ? -16.406 2.66 25.984 1 74.44 517 VAL A CA 1
ATOM 4040 C C . VAL A 1 517 ? -15.547 1.489 25.516 1 74.44 517 VAL A C 1
ATOM 4042 O O . VAL A 1 517 ? -15.477 1.191 24.328 1 74.44 517 VAL A O 1
ATOM 4045 N N . SER A 1 518 ? -14.859 0.983 26.469 1 72.62 518 SER A N 1
ATOM 4046 C CA . SER A 1 518 ? -13.961 -0.117 26.156 1 72.62 518 SER A CA 1
ATOM 4047 C C . SER A 1 518 ? -14.734 -1.389 25.812 1 72.62 518 SER A C 1
ATOM 4049 O O . SER A 1 518 ? -15.82 -1.62 26.359 1 72.62 518 SER A O 1
ATOM 4051 N N . TYR A 1 519 ? -14.164 -2.115 24.859 1 73.25 519 TYR A N 1
ATOM 4052 C CA . TYR A 1 519 ? -14.719 -3.426 24.516 1 73.25 519 TYR A CA 1
ATOM 4053 C C . TYR A 1 519 ? -14.383 -4.445 25.609 1 73.25 519 TYR A C 1
ATOM 4055 O O . TYR A 1 519 ? -13.258 -4.473 26.109 1 73.25 519 TYR A O 1
ATOM 4063 N N . GLN A 1 520 ? -15.414 -5.074 26.203 1 67.44 520 GLN A N 1
ATOM 4064 C CA . GLN A 1 520 ? -15.195 -6.156 27.156 1 67.44 520 GLN A CA 1
ATOM 4065 C C . GLN A 1 520 ? -15.617 -7.5 26.578 1 67.44 520 GLN A C 1
ATOM 4067 O O . GLN A 1 520 ? -16.688 -7.621 25.984 1 67.44 520 GLN A O 1
ATOM 4072 N N . PHE A 1 521 ? -14.586 -8.414 26.469 1 62.75 521 PHE A N 1
ATOM 4073 C CA . PHE A 1 521 ? -14.938 -9.758 26.031 1 62.75 521 PHE A CA 1
ATOM 4074 C C . PHE A 1 521 ? -15.945 -10.391 26.984 1 62.75 521 PHE A C 1
ATOM 4076 O O . PHE A 1 521 ? -15.828 -10.25 28.203 1 62.75 521 PHE A O 1
ATOM 4083 N N . SER A 1 522 ? -17.234 -10.336 26.688 1 51.34 522 SER A N 1
ATOM 4084 C CA . SER A 1 522 ? -18.188 -10.992 27.578 1 51.34 522 SER A CA 1
ATOM 4085 C C . SER A 1 522 ? -18.016 -12.508 27.547 1 51.34 522 SER A C 1
ATOM 4087 O O . SER A 1 522 ? -17.469 -13.062 26.594 1 51.34 522 SER A O 1
ATOM 4089 N N . GLU A 1 523 ? -18.078 -13.18 28.734 1 46.28 523 GLU A N 1
ATOM 4090 C CA . GLU A 1 523 ? -18.172 -14.633 28.797 1 46.28 523 GLU A CA 1
ATOM 4091 C C . GLU A 1 523 ? -19 -15.188 27.656 1 46.28 523 GLU A C 1
ATOM 4093 O O . GLU A 1 523 ? -18.75 -16.297 27.172 1 46.28 523 GLU A O 1
ATOM 4098 N N . ASP A 1 524 ? -19.953 -14.508 27.125 1 40.16 524 ASP A N 1
ATOM 4099 C CA . ASP A 1 524 ? -20.844 -14.984 26.078 1 40.16 524 ASP A CA 1
ATOM 4100 C C . ASP A 1 524 ? -20.344 -14.523 24.703 1 40.16 524 ASP A C 1
ATOM 4102 O O . ASP A 1 524 ? -21.047 -14.695 23.703 1 40.16 524 ASP A O 1
ATOM 4106 N N . SER A 1 525 ? -19.406 -13.828 24.531 1 39.03 525 SER A N 1
ATOM 4107 C CA . SER A 1 525 ? -19 -13.305 23.234 1 39.03 525 SER A CA 1
ATOM 4108 C C . SER A 1 525 ? -18.141 -14.305 22.469 1 39.03 525 SER A C 1
ATOM 4110 O O . SER A 1 525 ? -17.297 -14.977 23.078 1 39.03 525 SER A O 1
ATOM 4112 N N . MET B 1 1 ? -48.312 -37.156 21.891 1 26.5 1 MET B N 1
ATOM 4113 C CA . MET B 1 1 ? -47.031 -36.469 22.172 1 26.5 1 MET B CA 1
ATOM 4114 C C . MET B 1 1 ? -46 -36.844 21.125 1 26.5 1 MET B C 1
ATOM 4116 O O . MET B 1 1 ? -45.281 -37.844 21.25 1 26.5 1 MET B O 1
ATOM 4120 N N . SER B 1 2 ? -46.188 -36.656 19.781 1 27.81 2 SER B N 1
ATOM 4121 C CA . SER B 1 2 ? -45.438 -37.062 18.609 1 27.81 2 SER B CA 1
ATOM 4122 C C . SER B 1 2 ? -44.062 -36.406 18.578 1 27.81 2 SER B C 1
ATOM 4124 O O . SER B 1 2 ? -43.969 -35.156 18.641 1 27.81 2 SER B O 1
ATOM 4126 N N . SER B 1 3 ? -43 -37 19.156 1 29.73 3 SER B N 1
ATOM 4127 C CA . SER B 1 3 ? -41.562 -36.656 19.141 1 29.73 3 SER B CA 1
ATOM 4128 C C . SER B 1 3 ? -41.094 -36.406 17.719 1 29.73 3 SER B C 1
ATOM 4130 O O . SER B 1 3 ? -41.094 -37.312 16.875 1 29.73 3 SER B O 1
ATOM 4132 N N . VAL B 1 4 ? -41.375 -35.25 17.156 1 33.72 4 VAL B N 1
ATOM 4133 C CA . VAL B 1 4 ? -40.688 -34.938 15.898 1 33.72 4 VAL B CA 1
ATOM 4134 C C . VAL B 1 4 ? -39.188 -35.156 16.062 1 33.72 4 VAL B C 1
ATOM 4136 O O . VAL B 1 4 ? -38.562 -34.438 16.844 1 33.72 4 VAL B O 1
ATOM 4139 N N . VAL B 1 5 ? -38.688 -36.375 15.891 1 33.06 5 VAL B N 1
ATOM 4140 C CA . VAL B 1 5 ? -37.25 -36.594 15.656 1 33.06 5 VAL B CA 1
ATOM 4141 C C . VAL B 1 5 ? -36.688 -35.562 14.703 1 33.06 5 VAL B C 1
ATOM 4143 O O . VAL B 1 5 ? -37.156 -35.406 13.578 1 33.06 5 VAL B O 1
ATOM 4146 N N . GLU B 1 6 ? -36.281 -34.406 15.141 1 35.62 6 GLU B N 1
ATOM 4147 C CA . GLU B 1 6 ? -35.469 -33.5 14.32 1 35.62 6 GLU B CA 1
ATOM 4148 C C . GLU B 1 6 ? -34.531 -34.25 13.414 1 35.62 6 GLU B C 1
ATOM 4150 O O . GLU B 1 6 ? -33.656 -35 13.891 1 35.62 6 GLU B O 1
ATOM 4155 N N . GLN B 1 7 ? -34.938 -34.812 12.352 1 35.53 7 GLN B N 1
ATOM 4156 C CA . GLN B 1 7 ? -34.125 -35.469 11.344 1 35.53 7 GLN B CA 1
ATOM 4157 C C . GLN B 1 7 ? -32.812 -34.75 11.156 1 35.53 7 GLN B C 1
ATOM 4159 O O . GLN B 1 7 ? -32.781 -33.594 10.727 1 35.53 7 GLN B O 1
ATOM 4164 N N . VAL B 1 8 ? -31.938 -34.938 12.016 1 41.66 8 VAL B N 1
ATOM 4165 C CA . VAL B 1 8 ? -30.547 -34.594 11.75 1 41.66 8 VAL B CA 1
ATOM 4166 C C . VAL B 1 8 ? -30.172 -35 10.328 1 41.66 8 VAL B C 1
ATOM 4168 O O . VAL B 1 8 ? -30.188 -36.188 9.984 1 41.66 8 VAL B O 1
ATOM 4171 N N . ASP B 1 9 ? -30.5 -34.344 9.297 1 46.19 9 ASP B N 1
ATOM 4172 C CA . ASP B 1 9 ? -29.984 -34.594 7.957 1 46.19 9 ASP B CA 1
ATOM 4173 C C . ASP B 1 9 ? -28.5 -34.969 7.996 1 46.19 9 ASP B C 1
ATOM 4175 O O . ASP B 1 9 ? -27.656 -34.125 8.32 1 46.19 9 ASP B O 1
ATOM 4179 N N . LEU B 1 10 ? -28.188 -36.062 8.398 1 50.16 10 LEU B N 1
ATOM 4180 C CA . LEU B 1 10 ? -26.844 -36.625 8.43 1 50.16 10 LEU B CA 1
ATOM 4181 C C . LEU B 1 10 ? -26.188 -36.562 7.055 1 50.16 10 LEU B C 1
ATOM 4183 O O . LEU B 1 10 ? -26.5 -37.344 6.164 1 50.16 10 LEU B O 1
ATOM 4187 N N . HIS B 1 11 ? -25.781 -35.406 6.555 1 69.19 11 HIS B N 1
ATOM 4188 C CA . HIS B 1 11 ? -25.016 -35.312 5.312 1 69.19 11 HIS B CA 1
ATOM 4189 C C . HIS B 1 11 ? -23.812 -36.25 5.344 1 69.19 11 HIS B C 1
ATOM 4191 O O . HIS B 1 11 ? -23.203 -36.438 6.398 1 69.19 11 HIS B O 1
ATOM 4197 N N . GLN B 1 12 ? -23.703 -37.188 4.426 1 81.75 12 GLN B N 1
ATOM 4198 C CA . GLN B 1 12 ? -22.5 -38 4.277 1 81.75 12 GLN B CA 1
ATOM 4199 C C . GLN B 1 12 ? -21.25 -37.156 4.105 1 81.75 12 GLN B C 1
ATOM 4201 O O . GLN B 1 12 ? -21.25 -36.188 3.314 1 81.75 12 GLN B O 1
ATOM 4206 N N . PRO B 1 13 ? -20.266 -37.438 4.906 1 91 13 PRO B N 1
ATOM 4207 C CA . PRO B 1 13 ? -19.016 -36.688 4.793 1 91 13 PRO B CA 1
ATOM 4208 C C . PRO B 1 13 ? -18.438 -36.719 3.387 1 91 13 PRO B C 1
ATOM 4210 O O . PRO B 1 13 ? -18.578 -37.719 2.678 1 91 13 PRO B O 1
ATOM 4213 N N . ILE B 1 14 ? -17.922 -35.594 2.971 1 95.75 14 ILE B N 1
ATOM 4214 C CA . ILE B 1 14 ? -17.359 -35.406 1.64 1 95.75 14 ILE B CA 1
ATOM 4215 C C . ILE B 1 14 ? -15.852 -35.219 1.744 1 95.75 14 ILE B C 1
ATOM 4217 O O . ILE B 1 14 ? -15.375 -34.375 2.504 1 95.75 14 ILE B O 1
ATOM 4221 N N . GLU B 1 15 ? -15.125 -36 1.062 1 96.94 15 GLU B N 1
ATOM 4222 C CA . GLU B 1 15 ? -13.68 -35.844 0.993 1 96.94 15 GLU B CA 1
ATOM 4223 C C . GLU B 1 15 ? -13.305 -34.812 -0.076 1 96.94 15 GLU B C 1
ATOM 4225 O O . GLU B 1 15 ? -13.695 -34.938 -1.237 1 96.94 15 GLU B O 1
ATOM 4230 N N . LEU B 1 16 ? -12.625 -33.812 0.284 1 97.31 16 LEU B N 1
ATOM 4231 C CA . LEU B 1 16 ? -12.102 -32.812 -0.645 1 97.31 16 LEU B CA 1
ATOM 4232 C C . LEU B 1 16 ? -10.594 -32.969 -0.802 1 97.31 16 LEU B C 1
ATOM 4234 O O . LEU B 1 16 ? -9.836 -32.719 0.143 1 97.31 16 LEU B O 1
ATOM 4238 N N . ARG B 1 17 ? -10.188 -33.312 -1.989 1 96.88 17 ARG B N 1
ATOM 4239 C CA . ARG B 1 17 ? -8.766 -33.406 -2.293 1 96.88 17 ARG B CA 1
ATOM 4240 C C . ARG B 1 17 ? -8.18 -32.031 -2.584 1 96.88 17 ARG B C 1
ATOM 4242 O O . ARG B 1 17 ? -8.789 -31.219 -3.297 1 96.88 17 ARG B O 1
ATOM 4249 N N . SER B 1 18 ? -6.984 -31.781 -2.064 1 97.5 18 SER B N 1
ATOM 4250 C CA . SER B 1 18 ? -6.355 -30.469 -2.24 1 97.5 18 SER B CA 1
ATOM 4251 C C . SER B 1 18 ? -5.555 -30.406 -3.537 1 97.5 18 SER B C 1
ATOM 4253 O O . SER B 1 18 ? -5.164 -29.328 -3.984 1 97.5 18 SER B O 1
ATOM 4255 N N . GLY B 1 19 ? -5.293 -31.547 -4.117 1 96.75 19 GLY B N 1
ATOM 4256 C CA . GLY B 1 19 ? -4.426 -31.625 -5.281 1 96.75 19 GLY B CA 1
ATOM 4257 C C . GLY B 1 19 ? -2.953 -31.688 -4.922 1 96.75 19 GLY B C 1
ATOM 4258 O O . GLY B 1 19 ? -2.096 -31.75 -5.805 1 96.75 19 GLY B O 1
ATOM 4259 N N . LEU B 1 20 ? -2.596 -31.703 -3.66 1 98.06 20 LEU B N 1
ATOM 4260 C CA . LEU B 1 20 ? -1.223 -31.734 -3.166 1 98.06 20 LEU B CA 1
ATOM 4261 C C . LEU B 1 20 ? -0.869 -33.125 -2.65 1 98.06 20 LEU B C 1
ATOM 4263 O O . LEU B 1 20 ? -1.062 -33.438 -1.468 1 98.06 20 LEU B O 1
ATOM 4267 N N . GLY B 1 21 ? -0.281 -33.938 -3.545 1 96.94 21 GLY B N 1
ATOM 4268 C CA . GLY B 1 21 ? 0.005 -35.312 -3.152 1 96.94 21 GLY B CA 1
ATOM 4269 C C . GLY B 1 21 ? -1.23 -36.062 -2.727 1 96.94 21 GLY B C 1
ATOM 4270 O O . GLY B 1 21 ? -2.209 -36.156 -3.475 1 96.94 21 GLY B O 1
ATOM 4271 N N . HIS B 1 22 ? -1.202 -36.531 -1.429 1 95.88 22 HIS B N 1
ATOM 4272 C CA . HIS B 1 22 ? -2.316 -37.312 -0.914 1 95.88 22 HIS B CA 1
ATOM 4273 C C . HIS B 1 22 ? -3.148 -36.5 0.079 1 95.88 22 HIS B C 1
ATOM 4275 O O . HIS B 1 22 ? -4.027 -37.062 0.749 1 95.88 22 HIS B O 1
ATOM 4281 N N . HIS B 1 23 ? -2.92 -35.219 0.085 1 97.12 23 HIS B N 1
ATOM 4282 C CA . HIS B 1 23 ? -3.59 -34.406 1.079 1 97.12 23 HIS B CA 1
ATOM 4283 C C . HIS B 1 23 ? -5.07 -34.25 0.753 1 97.12 23 HIS B C 1
ATOM 4285 O O . HIS B 1 23 ? -5.43 -33.938 -0.388 1 97.12 23 HIS B O 1
ATOM 4291 N N . SER B 1 24 ? -5.879 -34.469 1.691 1 97.5 24 SER B N 1
ATOM 4292 C CA . SER B 1 24 ? -7.32 -34.25 1.584 1 97.5 24 SER B CA 1
ATOM 4293 C C . SER B 1 24 ? -7.934 -33.906 2.939 1 97.5 24 SER B C 1
ATOM 4295 O O . SER B 1 24 ? -7.285 -34.062 3.977 1 97.5 24 SER B O 1
ATOM 4297 N N . ARG B 1 25 ? -9.156 -33.406 2.914 1 97.56 25 ARG B N 1
ATOM 4298 C CA . ARG B 1 25 ? -9.938 -33.094 4.105 1 97.56 25 ARG B CA 1
ATOM 4299 C C . ARG B 1 25 ? -11.375 -33.562 3.965 1 97.56 25 ARG B C 1
ATOM 4301 O O . ARG B 1 25 ? -11.898 -33.656 2.854 1 97.56 25 ARG B O 1
ATOM 4308 N N . ILE B 1 26 ? -11.93 -33.906 5.082 1 97.38 26 ILE B N 1
ATOM 4309 C CA . ILE B 1 26 ? -13.32 -34.344 5.117 1 97.38 26 ILE B CA 1
ATOM 4310 C C . ILE B 1 26 ? -14.203 -33.188 5.602 1 97.38 26 ILE B C 1
ATOM 4312 O O . ILE B 1 26 ? -13.953 -32.625 6.664 1 97.38 26 ILE B O 1
ATOM 4316 N N . VAL B 1 27 ? -15.188 -32.875 4.805 1 97.06 27 VAL B N 1
ATOM 4317 C CA . VAL B 1 27 ? -16.141 -31.844 5.18 1 97.06 27 VAL B CA 1
ATOM 4318 C C . VAL B 1 27 ? -17.516 -32.469 5.387 1 97.06 27 VAL B C 1
ATOM 4320 O O . VAL B 1 27 ? -17.922 -33.375 4.656 1 97.06 27 VAL B O 1
ATOM 4323 N N . PRO B 1 28 ? -18.234 -31.969 6.387 1 96.5 28 PRO B N 1
ATOM 4324 C CA . PRO B 1 28 ? -19.547 -32.531 6.656 1 96.5 28 PRO B CA 1
ATOM 4325 C C . PRO B 1 28 ? -20.594 -32.125 5.625 1 96.5 28 PRO B C 1
ATOM 4327 O O . PRO B 1 28 ? -21.562 -32.844 5.387 1 96.5 28 PRO B O 1
ATOM 4330 N N . GLN B 1 29 ? -20.453 -30.953 5.102 1 96.38 29 GLN B N 1
ATOM 4331 C CA . GLN B 1 29 ? -21.422 -30.422 4.141 1 96.38 29 GLN B CA 1
ATOM 4332 C C . GLN B 1 29 ? -20.844 -29.266 3.344 1 96.38 29 GLN B C 1
ATOM 4334 O O . GLN B 1 29 ? -19.812 -28.703 3.717 1 96.38 29 GLN B O 1
ATOM 4339 N N . ILE B 1 30 ? -21.438 -28.984 2.244 1 97.31 30 ILE B N 1
ATOM 4340 C CA . ILE B 1 30 ? -21.141 -27.812 1.406 1 97.31 30 ILE B CA 1
ATOM 4341 C C . ILE B 1 30 ? -22.344 -26.875 1.396 1 97.31 30 ILE B C 1
ATOM 4343 O O . ILE B 1 30 ? -23.469 -27.297 1.072 1 97.31 30 ILE B O 1
ATOM 4347 N N . LEU B 1 31 ? -22.125 -25.672 1.865 1 97.25 31 LEU B N 1
ATOM 4348 C CA . LEU B 1 31 ? -23.141 -24.625 1.872 1 97.25 31 LEU B CA 1
ATOM 4349 C C . LEU B 1 31 ? -22.891 -23.625 0.762 1 97.25 31 LEU B C 1
ATOM 4351 O O . LEU B 1 31 ? -21.734 -23.266 0.488 1 97.25 31 LEU B O 1
ATOM 4355 N N . GLN B 1 32 ? -23.969 -23.156 0.064 1 97.94 32 GLN B N 1
ATOM 4356 C CA . GLN B 1 32 ? -23.812 -22.281 -1.091 1 97.94 32 GLN B CA 1
ATOM 4357 C C . GLN B 1 32 ? -24.781 -21.094 -1.016 1 97.94 32 GLN B C 1
ATOM 4359 O O . GLN B 1 32 ? -25.719 -21 -1.805 1 97.94 32 GLN B O 1
ATOM 4364 N N . PRO B 1 33 ? -24.453 -20.156 -0.134 1 98.19 33 PRO B N 1
ATOM 4365 C CA . PRO B 1 33 ? -25.297 -18.969 -0.117 1 98.19 33 PRO B CA 1
ATOM 4366 C C . PRO B 1 33 ? -25.281 -18.203 -1.446 1 98.19 33 PRO B C 1
ATOM 4368 O O . PRO B 1 33 ? -24.266 -18.203 -2.141 1 98.19 33 PRO B O 1
ATOM 4371 N N . GLN B 1 34 ? -26.406 -17.5 -1.684 1 97.69 34 GLN B N 1
ATOM 4372 C CA . GLN B 1 34 ? -26.562 -16.844 -2.977 1 97.69 34 GLN B CA 1
ATOM 4373 C C . GLN B 1 34 ? -26.469 -15.32 -2.836 1 97.69 34 GLN B C 1
ATOM 4375 O O . GLN B 1 34 ? -26.344 -14.609 -3.834 1 97.69 34 GLN B O 1
ATOM 4380 N N . ASN B 1 35 ? -26.578 -14.906 -1.636 1 97.25 35 ASN B N 1
ATOM 4381 C CA . ASN B 1 35 ? -26.484 -13.469 -1.377 1 97.25 35 ASN B CA 1
ATOM 4382 C C . ASN B 1 35 ? -26.031 -13.188 0.053 1 97.25 35 ASN B C 1
ATOM 4384 O O . ASN B 1 35 ? -25.828 -14.117 0.84 1 97.25 35 ASN B O 1
ATOM 4388 N N . GLY B 1 36 ? -25.906 -11.922 0.332 1 97.19 36 GLY B N 1
ATOM 4389 C CA . GLY B 1 36 ? -25.391 -11.5 1.619 1 97.19 36 GLY B CA 1
ATOM 4390 C C . GLY B 1 36 ? -26.266 -11.914 2.789 1 97.19 36 GLY B C 1
ATOM 4391 O O . GLY B 1 36 ? -25.75 -12.305 3.842 1 97.19 36 GLY B O 1
ATOM 4392 N N . MET B 1 37 ? -27.484 -11.797 2.613 1 97.5 37 MET B N 1
ATOM 4393 C CA . MET B 1 37 ? -28.406 -12.148 3.68 1 97.5 37 MET B CA 1
ATOM 4394 C C . MET B 1 37 ? -28.328 -13.633 4.012 1 97.5 37 MET B C 1
ATOM 4396 O O . MET B 1 37 ? -28.281 -14.016 5.184 1 97.5 37 MET B O 1
ATOM 4400 N N . GLU B 1 38 ? -28.344 -14.461 2.99 1 98.31 38 GLU B N 1
ATOM 4401 C CA . GLU B 1 38 ? -28.203 -15.898 3.189 1 98.31 38 GLU B CA 1
ATOM 4402 C C . GLU B 1 38 ? -26.859 -16.234 3.82 1 98.31 38 GLU B C 1
ATOM 4404 O O . GLU B 1 38 ? -26.781 -17.109 4.695 1 98.31 38 GLU B O 1
ATOM 4409 N N . LEU B 1 39 ? -25.812 -15.594 3.344 1 98.75 39 LEU B N 1
ATOM 4410 C CA . LEU B 1 39 ? -24.484 -15.82 3.904 1 98.75 39 LEU B CA 1
ATOM 4411 C C . LEU B 1 39 ? -24.469 -15.516 5.398 1 98.75 39 LEU B C 1
ATOM 4413 O O . LEU B 1 39 ? -23.953 -16.297 6.191 1 98.75 39 LEU B O 1
ATOM 4417 N N . GLN B 1 40 ? -25.031 -14.375 5.719 1 98.62 40 GLN B N 1
ATOM 4418 C CA . GLN B 1 40 ? -25.109 -13.992 7.125 1 98.62 40 GLN B CA 1
ATOM 4419 C C . GLN B 1 40 ? -25.844 -15.047 7.949 1 98.62 40 GLN B C 1
ATOM 4421 O O . GLN B 1 40 ? -25.375 -15.422 9.031 1 98.62 40 GLN B O 1
ATOM 4426 N N . GLN B 1 41 ? -26.906 -15.523 7.473 1 98.38 41 GLN B N 1
ATOM 4427 C CA . GLN B 1 41 ? -27.719 -16.516 8.172 1 98.38 41 GLN B CA 1
ATOM 4428 C C . GLN B 1 41 ? -26.953 -17.828 8.352 1 98.38 41 GLN B C 1
ATOM 4430 O O . GLN B 1 41 ? -27 -18.438 9.422 1 98.38 41 GLN B O 1
ATOM 4435 N N . VAL B 1 42 ? -26.312 -18.219 7.324 1 98.25 42 VAL B N 1
ATOM 4436 C CA . VAL B 1 42 ? -25.547 -19.453 7.359 1 98.25 42 VAL B CA 1
ATOM 4437 C C . VAL B 1 42 ? -24.453 -19.359 8.422 1 98.25 42 VAL B C 1
ATOM 4439 O O . VAL B 1 42 ? -24.234 -20.297 9.195 1 98.25 42 VAL B O 1
ATOM 4442 N N . ILE B 1 43 ? -23.781 -18.266 8.477 1 98.56 43 ILE B N 1
ATOM 4443 C CA . ILE B 1 43 ? -22.688 -18.078 9.43 1 98.56 43 ILE B CA 1
ATOM 4444 C C . ILE B 1 43 ? -23.25 -18.047 10.852 1 98.56 43 ILE B C 1
ATOM 4446 O O . ILE B 1 43 ? -22.688 -18.641 11.766 1 98.56 43 ILE B O 1
ATOM 4450 N N . GLU B 1 44 ? -24.359 -17.359 10.992 1 98.31 44 GLU B N 1
ATOM 4451 C CA . GLU B 1 44 ? -25 -17.297 12.305 1 98.31 44 GLU B CA 1
ATOM 4452 C C . GLU B 1 44 ? -25.391 -18.688 12.789 1 98.31 44 GLU B C 1
ATOM 4454 O O . GLU B 1 44 ? -25.188 -19.031 13.953 1 98.31 44 GLU B O 1
ATOM 4459 N N . GLN B 1 45 ? -25.969 -19.438 11.914 1 97.94 45 GLN B N 1
ATOM 4460 C CA . GLN B 1 45 ? -26.375 -20.797 12.266 1 97.94 45 GLN B CA 1
ATOM 4461 C C . GLN B 1 45 ? -25.156 -21.656 12.594 1 97.94 45 GLN B C 1
ATOM 4463 O O . GLN B 1 45 ? -25.203 -22.469 13.531 1 97.94 45 GLN B O 1
ATOM 4468 N N . ALA B 1 46 ? -24.172 -21.516 11.797 1 97.81 46 ALA B N 1
ATOM 4469 C CA . ALA B 1 46 ? -22.938 -22.234 12.062 1 97.81 46 ALA B CA 1
ATOM 4470 C C . ALA B 1 46 ? -22.391 -21.906 13.445 1 97.81 46 ALA B C 1
ATOM 4472 O O . ALA B 1 46 ? -21.922 -22.781 14.172 1 97.81 46 ALA B O 1
ATOM 4473 N N . TYR B 1 47 ? -22.406 -20.625 13.734 1 97.75 47 TYR B N 1
ATOM 4474 C CA . TYR B 1 47 ? -21.938 -20.172 15.023 1 97.75 47 TYR B CA 1
ATOM 4475 C C . TYR B 1 47 ? -22.719 -20.812 16.156 1 97.75 47 TYR B C 1
ATOM 4477 O O . TYR B 1 47 ? -22.141 -21.312 17.125 1 97.75 47 TYR B O 1
ATOM 4485 N N . LEU B 1 48 ? -24.016 -20.859 16.031 1 97.44 48 LEU B N 1
ATOM 4486 C CA . LEU B 1 48 ? -24.891 -21.406 17.047 1 97.44 48 LEU B CA 1
ATOM 4487 C C . LEU B 1 48 ? -24.656 -22.906 17.219 1 97.44 48 LEU B C 1
ATOM 4489 O O . LEU B 1 48 ? -24.719 -23.438 18.328 1 97.44 48 LEU B O 1
ATOM 4493 N N . LYS B 1 49 ? -24.344 -23.562 16.156 1 97 49 LYS B N 1
ATOM 4494 C CA . LYS B 1 49 ? -24.156 -25 16.172 1 97 49 LYS B CA 1
ATOM 4495 C C . LYS B 1 49 ? -22.688 -25.375 16.422 1 97 49 LYS B C 1
ATOM 4497 O O . LYS B 1 49 ? -22.344 -26.547 16.453 1 97 49 LYS B O 1
ATOM 4502 N N . LYS B 1 50 ? -21.828 -24.359 16.5 1 97.06 50 LYS B N 1
ATOM 4503 C CA . LYS B 1 50 ? -20.391 -24.562 16.656 1 97.06 50 LYS B CA 1
ATOM 4504 C C . LYS B 1 50 ? -19.812 -25.391 15.516 1 97.06 50 LYS B C 1
ATOM 4506 O O . LYS B 1 50 ? -19.016 -26.297 15.742 1 97.06 50 LYS B O 1
ATOM 4511 N N . LEU B 1 51 ? -20.344 -25.188 14.367 1 96.75 51 LEU B N 1
ATOM 4512 C CA . LEU B 1 51 ? -19.859 -25.797 13.133 1 96.75 51 LEU B CA 1
ATOM 4513 C C . LEU B 1 51 ? -18.875 -24.875 12.422 1 96.75 51 LEU B C 1
ATOM 4515 O O . LEU B 1 51 ? -19.266 -23.844 11.867 1 96.75 51 LEU B O 1
ATOM 4519 N N . PRO B 1 52 ? -17.625 -25.25 12.383 1 97.81 52 PRO B N 1
ATOM 4520 C CA . PRO B 1 52 ? -16.672 -24.406 11.656 1 97.81 52 PRO B CA 1
ATOM 4521 C C . PRO B 1 52 ? -16.984 -24.312 10.172 1 97.81 52 PRO B C 1
ATOM 4523 O O . PRO B 1 52 ? -17.5 -25.266 9.578 1 97.81 52 PRO B O 1
ATOM 4526 N N . VAL B 1 53 ? -16.641 -23.203 9.602 1 98.5 53 VAL B N 1
ATOM 4527 C CA . VAL B 1 53 ? -16.875 -22.984 8.18 1 98.5 53 VAL B CA 1
ATOM 4528 C C . VAL B 1 53 ? -15.57 -22.609 7.484 1 98.5 53 VAL B C 1
ATOM 4530 O O . VAL B 1 53 ? -14.656 -22.062 8.117 1 98.5 53 VAL B O 1
ATOM 4533 N N . TYR B 1 54 ? -15.422 -22.922 6.238 1 98.56 54 TYR B N 1
ATOM 4534 C CA . TYR B 1 54 ? -14.289 -22.562 5.387 1 98.56 54 TYR B CA 1
ATOM 4535 C C . TYR B 1 54 ? -14.766 -21.922 4.09 1 98.56 54 TYR B C 1
ATOM 4537 O O . TYR B 1 54 ? -15.164 -22.625 3.154 1 98.56 54 TYR B O 1
ATOM 4545 N N . PRO B 1 55 ? -14.664 -20.562 4.02 1 98.62 55 PRO B N 1
ATOM 4546 C CA . PRO B 1 55 ? -15.156 -19.859 2.834 1 98.62 55 PRO B CA 1
ATOM 4547 C C . PRO B 1 55 ? -14.195 -19.953 1.649 1 98.62 55 PRO B C 1
ATOM 4549 O O . PRO B 1 55 ? -12.984 -19.844 1.827 1 98.62 55 PRO B O 1
ATOM 4552 N N . VAL B 1 56 ? -14.75 -20.156 0.49 1 98.38 56 VAL B N 1
ATOM 4553 C CA . VAL B 1 56 ? -14.008 -20.062 -0.764 1 98.38 56 VAL B CA 1
ATOM 4554 C C . VAL B 1 56 ? -14.812 -19.25 -1.775 1 98.38 56 VAL B C 1
ATOM 4556 O O . VAL B 1 56 ? -16.047 -19.297 -1.791 1 98.38 56 VAL B O 1
ATOM 4559 N N . GLY B 1 57 ? -14.055 -18.438 -2.529 1 97.69 57 GLY B N 1
ATOM 4560 C CA . GLY B 1 57 ? -14.727 -17.781 -3.65 1 97.69 57 GLY B CA 1
ATOM 4561 C C . GLY B 1 57 ? -15.148 -18.766 -4.73 1 97.69 57 GLY B C 1
ATOM 4562 O O . GLY B 1 57 ? -16.234 -19.344 -4.66 1 97.69 57 GLY B O 1
ATOM 4563 N N . LYS B 1 58 ? -14.156 -19 -5.66 1 96.94 58 LYS B N 1
ATOM 4564 C CA . LYS B 1 58 ? -14.391 -20.016 -6.68 1 96.94 58 LYS B CA 1
ATOM 4565 C C . LYS B 1 58 ? -13.695 -21.328 -6.312 1 96.94 58 LYS B C 1
ATOM 4567 O O . LYS B 1 58 ? -13.992 -22.375 -6.895 1 96.94 58 LYS B O 1
ATOM 4572 N N . GLY B 1 59 ? -12.828 -21.266 -5.391 1 96.5 59 GLY B N 1
ATOM 4573 C CA . GLY B 1 59 ? -12.156 -22.469 -4.91 1 96.5 59 GLY B CA 1
ATOM 4574 C C . GLY B 1 59 ? -11.039 -22.922 -5.82 1 96.5 59 GLY B C 1
ATOM 4575 O O . GLY B 1 59 ? -10.57 -24.062 -5.711 1 96.5 59 GLY B O 1
ATOM 4576 N N . ASN B 1 60 ? -10.602 -22.047 -6.707 1 96.19 60 ASN B N 1
ATOM 4577 C CA . ASN B 1 60 ? -9.578 -22.422 -7.676 1 96.19 60 ASN B CA 1
ATOM 4578 C C . ASN B 1 60 ? -8.195 -21.953 -7.23 1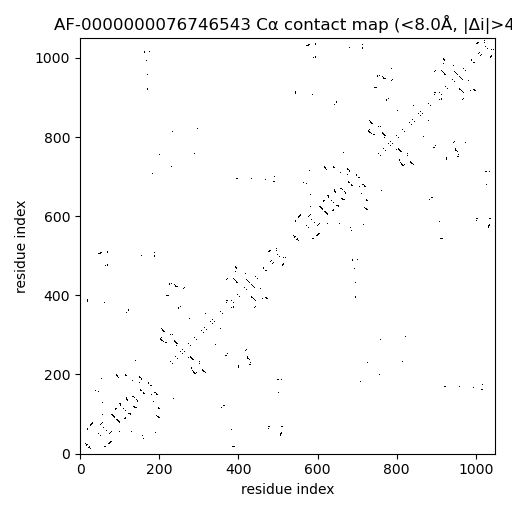 96.19 60 ASN B C 1
ATOM 4580 O O . ASN B 1 60 ? -7.457 -21.344 -8.016 1 96.19 60 ASN B O 1
ATOM 4584 N N . ASN B 1 61 ? -7.918 -22.156 -5.938 1 96.5 61 ASN B N 1
ATOM 4585 C CA . ASN B 1 61 ? -6.586 -21.859 -5.43 1 96.5 61 ASN B CA 1
ATOM 4586 C C . ASN B 1 61 ? -5.609 -23 -5.707 1 96.5 61 ASN B C 1
ATOM 4588 O O . ASN B 1 61 ? -5 -23.547 -4.777 1 96.5 61 ASN B O 1
ATOM 4592 N N . TRP B 1 62 ? -5.449 -23.266 -7 1 95.88 62 TRP B N 1
ATOM 4593 C CA . TRP B 1 62 ? -4.594 -24.359 -7.457 1 95.88 62 TRP B CA 1
ATOM 4594 C C . TRP B 1 62 ? -3.166 -24.172 -6.957 1 95.88 62 TRP B C 1
ATOM 4596 O O . TRP B 1 62 ? -2.674 -23.047 -6.863 1 95.88 62 TRP B O 1
ATOM 4606 N N . GLY B 1 63 ? -2.549 -25.234 -6.656 1 96.06 63 GLY B N 1
ATOM 4607 C CA . GLY B 1 63 ? -1.157 -25.219 -6.234 1 96.06 63 GLY B CA 1
ATOM 4608 C C . GLY B 1 63 ? -0.982 -24.938 -4.754 1 96.06 63 GLY B C 1
ATOM 4609 O O . GLY B 1 63 ? 0.104 -25.141 -4.207 1 96.06 63 GLY B O 1
ATOM 4610 N N . TYR B 1 64 ? -2.064 -24.5 -4.078 1 97.62 64 TYR B N 1
ATOM 4611 C CA . TYR B 1 64 ? -1.966 -24.141 -2.664 1 97.62 64 TYR B CA 1
ATOM 4612 C C . TYR B 1 64 ? -3.064 -24.828 -1.854 1 97.62 64 TYR B C 1
ATOM 4614 O O . TYR B 1 64 ? -3.248 -24.516 -0.673 1 97.62 64 TYR B O 1
ATOM 4622 N N . GLY B 1 65 ? -3.877 -25.656 -2.516 1 97.19 65 GLY B N 1
ATOM 4623 C CA . GLY B 1 65 ? -4.832 -26.422 -1.736 1 97.19 65 GLY B CA 1
ATOM 4624 C C . GLY B 1 65 ? -6.215 -26.469 -2.361 1 97.19 65 GLY B C 1
ATOM 4625 O O . GLY B 1 65 ? -7.113 -27.141 -1.848 1 97.19 65 GLY B O 1
ATOM 4626 N N . TYR B 1 66 ? -6.355 -25.75 -3.516 1 97.06 66 TYR B N 1
ATOM 4627 C CA . TYR B 1 66 ? -7.641 -25.781 -4.203 1 97.06 66 TYR B CA 1
ATOM 4628 C C . TYR B 1 66 ? -8.758 -25.312 -3.279 1 97.06 66 TYR B C 1
ATOM 4630 O O . TYR B 1 66 ? -8.703 -24.203 -2.734 1 97.06 66 TYR B O 1
ATOM 4638 N N . LYS B 1 67 ? -9.75 -26.062 -3.043 1 97.44 67 LYS B N 1
ATOM 4639 C CA . LYS B 1 67 ? -10.844 -25.641 -2.176 1 97.44 67 LYS B CA 1
ATOM 4640 C C . LYS B 1 67 ? -10.828 -26.391 -0.852 1 97.44 67 LYS B C 1
ATOM 4642 O O . LYS B 1 67 ? -11.711 -26.203 -0.012 1 97.44 67 LYS B O 1
ATOM 4647 N N . ALA B 1 68 ? -9.82 -27.234 -0.589 1 98 68 ALA B N 1
ATOM 4648 C CA . ALA B 1 68 ? -9.75 -28.016 0.648 1 98 68 ALA B CA 1
ATOM 4649 C C . ALA B 1 68 ? -9.43 -27.109 1.84 1 98 68 ALA B C 1
ATOM 4651 O O . ALA B 1 68 ? -8.57 -26.234 1.753 1 98 68 ALA B O 1
ATOM 4652 N N . PRO B 1 69 ? -10.141 -27.312 2.975 1 97.81 69 PRO B N 1
ATOM 4653 C CA . PRO B 1 69 ? -9.844 -26.547 4.18 1 97.81 69 PRO B CA 1
ATOM 4654 C C . PRO B 1 69 ? -8.516 -26.953 4.824 1 97.81 69 PRO B C 1
ATOM 4656 O O . PRO B 1 69 ? -7.941 -27.984 4.469 1 97.81 69 PRO B O 1
ATOM 4659 N N . ALA B 1 70 ? -8.102 -26.141 5.715 1 96.5 70 ALA B N 1
ATOM 4660 C CA . ALA B 1 70 ? -6.883 -26.406 6.469 1 96.5 70 ALA B CA 1
ATOM 4661 C C . ALA B 1 70 ? -7.121 -27.5 7.52 1 96.5 70 ALA B C 1
ATOM 4663 O O . ALA B 1 70 ? -6.188 -28.188 7.934 1 96.5 70 ALA B O 1
ATOM 4664 N N . SER B 1 71 ? -8.398 -27.672 7.902 1 95.44 71 SER B N 1
ATOM 4665 C CA . SER B 1 71 ? -8.75 -28.641 8.93 1 95.44 71 SER B CA 1
ATOM 4666 C C . SER B 1 71 ? -9.977 -29.453 8.523 1 95.44 71 SER B C 1
ATOM 4668 O O . SER B 1 71 ? -10.828 -28.969 7.77 1 95.44 71 SER B O 1
ATOM 4670 N N . ASP B 1 72 ? -10.062 -30.688 9.109 1 96 72 ASP B N 1
ATOM 4671 C CA . ASP B 1 72 ? -11.258 -31.5 8.922 1 96 72 ASP B CA 1
ATOM 4672 C C . ASP B 1 72 ? -12.453 -30.906 9.664 1 96 72 ASP B C 1
ATOM 4674 O O . ASP B 1 72 ? -12.281 -30.125 10.594 1 96 72 ASP B O 1
ATOM 4678 N N . GLY B 1 73 ? -13.57 -31.25 9.18 1 95.75 73 GLY B N 1
ATOM 4679 C CA . GLY B 1 73 ? -14.773 -30.969 9.945 1 95.75 73 GLY B CA 1
ATOM 4680 C C . GLY B 1 73 ? -15.383 -29.609 9.633 1 95.75 73 GLY B C 1
ATOM 4681 O O . GLY B 1 73 ? -16.453 -29.266 10.141 1 95.75 73 GLY B O 1
ATOM 4682 N N . CYS B 1 74 ? -14.742 -28.859 8.75 1 96.5 74 CYS B N 1
ATOM 4683 C CA . CYS B 1 74 ? -15.281 -27.562 8.352 1 96.5 74 CYS B CA 1
ATOM 4684 C C . CYS B 1 74 ? -16.344 -27.734 7.27 1 96.5 74 CYS B C 1
ATOM 4686 O O . CYS B 1 74 ? -16.125 -28.453 6.297 1 96.5 74 CYS B O 1
ATOM 4688 N N . ALA B 1 75 ? -17.484 -27.094 7.5 1 97.81 75 ALA B N 1
ATOM 4689 C CA . ALA B 1 75 ? -18.391 -26.969 6.352 1 97.81 75 ALA B CA 1
ATOM 4690 C C . ALA B 1 75 ? -17.797 -26.047 5.289 1 97.81 75 ALA B C 1
ATOM 4692 O O . ALA B 1 75 ? -17.312 -24.953 5.602 1 97.81 75 ALA B O 1
ATOM 4693 N N . LEU B 1 76 ? -17.766 -26.516 4.078 1 98.25 76 LEU B N 1
ATOM 4694 C CA . LEU B 1 76 ? -17.297 -25.656 2.996 1 98.25 76 LEU B CA 1
ATOM 4695 C C . LEU B 1 76 ? -18.328 -24.594 2.65 1 98.25 76 LEU B C 1
ATOM 4697 O O . LEU B 1 76 ? -19.484 -24.922 2.348 1 98.25 76 LEU B O 1
ATOM 4701 N N . LEU B 1 77 ? -17.953 -23.391 2.783 1 98.31 77 LEU B N 1
ATOM 4702 C CA . LEU B 1 77 ? -18.797 -22.281 2.35 1 98.31 77 LEU B CA 1
ATOM 4703 C C . LEU B 1 77 ? -18.422 -21.844 0.934 1 98.31 77 LEU B C 1
ATOM 4705 O O . LEU B 1 77 ? -17.578 -20.969 0.748 1 98.31 77 LEU B O 1
ATOM 4709 N N . ASP B 1 78 ? -19.109 -22.391 -0.026 1 98.44 78 ASP B N 1
ATOM 4710 C CA . ASP B 1 78 ? -18.906 -22.078 -1.438 1 98.44 78 ASP B CA 1
ATOM 4711 C C . ASP B 1 78 ? -19.641 -20.797 -1.837 1 98.44 78 ASP B C 1
ATOM 4713 O O . ASP B 1 78 ? -20.844 -20.828 -2.064 1 98.44 78 ASP B O 1
ATOM 4717 N N . LEU B 1 79 ? -18.875 -19.766 -2.035 1 98.75 79 LEU B N 1
ATOM 4718 C CA . LEU B 1 79 ? -19.469 -18.453 -2.266 1 98.75 79 LEU B CA 1
ATOM 4719 C C . LEU B 1 79 ? -19.562 -18.156 -3.758 1 98.75 79 LEU B C 1
ATOM 4721 O O . LEU B 1 79 ? -19.781 -17 -4.148 1 98.75 79 LEU B O 1
ATOM 4725 N N . SER B 1 80 ? -19.391 -19.125 -4.629 1 98.25 80 SER B N 1
ATOM 4726 C CA . SER B 1 80 ? -19.359 -18.938 -6.078 1 98.25 80 SER B CA 1
ATOM 4727 C C . SER B 1 80 ? -20.688 -18.391 -6.594 1 98.25 80 SER B C 1
ATOM 4729 O O . SER B 1 80 ? -20.719 -17.719 -7.629 1 98.25 80 SER B O 1
ATOM 4731 N N . GLY B 1 81 ? -21.719 -18.625 -5.809 1 98.12 81 GLY B N 1
ATOM 4732 C CA . GLY B 1 81 ? -23.031 -18.141 -6.219 1 98.12 81 GLY B CA 1
ATOM 4733 C C . GLY B 1 81 ? -23.234 -16.672 -5.973 1 98.12 81 GLY B C 1
ATOM 4734 O O . GLY B 1 81 ? -24.141 -16.047 -6.539 1 98.12 81 GLY B O 1
ATOM 4735 N N . MET B 1 82 ? -22.422 -16.109 -5.102 1 98.62 82 MET B N 1
ATOM 4736 C CA . MET B 1 82 ? -22.422 -14.672 -4.871 1 98.62 82 MET B CA 1
ATOM 4737 C C . MET B 1 82 ? -21.516 -13.969 -5.875 1 98.62 82 MET B C 1
ATOM 4739 O O . MET B 1 82 ? -20.391 -13.562 -5.531 1 98.62 82 MET B O 1
ATOM 4743 N N . ASN B 1 83 ? -21.969 -13.75 -7.062 1 98.5 83 ASN B N 1
ATOM 4744 C CA . ASN B 1 83 ? -21.078 -13.336 -8.148 1 98.5 83 ASN B CA 1
ATOM 4745 C C . ASN B 1 83 ? -21.594 -12.078 -8.844 1 98.5 83 ASN B C 1
ATOM 4747 O O . ASN B 1 83 ? -21.5 -11.961 -10.07 1 98.5 83 ASN B O 1
ATOM 4751 N N . ARG B 1 84 ? -22.188 -11.164 -8.102 1 98.38 84 ARG B N 1
ATOM 4752 C CA . ARG B 1 84 ? -22.656 -9.906 -8.672 1 98.38 84 ARG B CA 1
ATOM 4753 C C . ARG B 1 84 ? -21.562 -8.836 -8.602 1 98.38 84 ARG B C 1
ATOM 4755 O O . ARG B 1 84 ? -20.844 -8.734 -7.598 1 98.38 84 ARG B O 1
ATOM 4762 N N . ILE B 1 85 ? -21.344 -8.102 -9.641 1 98.75 85 ILE B N 1
ATOM 4763 C CA . ILE B 1 85 ? -20.688 -6.805 -9.602 1 98.75 85 ILE B CA 1
ATOM 4764 C C . ILE B 1 85 ? -21.625 -5.746 -9.047 1 98.75 85 ILE B C 1
ATOM 4766 O O . ILE B 1 85 ? -22.625 -5.395 -9.688 1 98.75 85 ILE B O 1
ATOM 4770 N N . LEU B 1 86 ? -21.406 -5.227 -7.945 1 98.31 86 LEU B N 1
ATOM 4771 C CA . LEU B 1 86 ? -22.359 -4.449 -7.16 1 98.31 86 LEU B CA 1
ATOM 4772 C C . LEU B 1 86 ? -22.391 -2.994 -7.621 1 98.31 86 LEU B C 1
ATOM 4774 O O . LEU B 1 86 ? -23.438 -2.355 -7.609 1 98.31 86 LEU B O 1
ATOM 4778 N N . SER B 1 87 ? -21.266 -2.465 -7.914 1 98 87 SER B N 1
ATOM 4779 C CA . SER B 1 87 ? -21.156 -1.094 -8.406 1 98 87 SER B CA 1
ATOM 4780 C C . SER B 1 87 ? -19.891 -0.891 -9.219 1 98 87 SER B C 1
ATOM 4782 O O . SER B 1 87 ? -18.938 -1.662 -9.102 1 98 87 SER B O 1
ATOM 4784 N N . PHE B 1 88 ? -19.984 0.089 -10.195 1 98.25 88 PHE B N 1
ATOM 4785 C CA . PHE B 1 88 ? -18.875 0.539 -11.016 1 98.25 88 PHE B CA 1
ATOM 4786 C C . PHE B 1 88 ? -18.828 2.061 -11.094 1 98.25 88 PHE B C 1
ATOM 4788 O O . PHE B 1 88 ? -19.734 2.678 -11.672 1 98.25 88 PHE B O 1
ATOM 4795 N N . ASP B 1 89 ? -17.781 2.605 -10.406 1 98.19 89 ASP B N 1
ATOM 4796 C CA . ASP B 1 89 ? -17.531 4.031 -10.562 1 98.19 89 ASP B CA 1
ATOM 4797 C C . ASP B 1 89 ? -16.641 4.297 -11.781 1 98.19 89 ASP B C 1
ATOM 4799 O O . ASP B 1 89 ? -15.406 4.23 -11.68 1 98.19 89 ASP B O 1
ATOM 4803 N N . GLU B 1 90 ? -17.172 4.699 -12.844 1 97.31 90 GLU B N 1
ATOM 4804 C CA . GLU B 1 90 ? -16.453 4.836 -14.109 1 97.31 90 GLU B CA 1
ATOM 4805 C C . GLU B 1 90 ? -15.516 6.039 -14.078 1 97.31 90 GLU B C 1
ATOM 4807 O O . GLU B 1 90 ? -14.492 6.055 -14.766 1 97.31 90 GLU B O 1
ATOM 4812 N N . GLU B 1 91 ? -15.852 6.988 -13.344 1 97.44 91 GLU B N 1
ATOM 4813 C CA . GLU B 1 91 ? -15 8.172 -13.25 1 97.44 91 GLU B CA 1
ATOM 4814 C C . GLU B 1 91 ? -13.695 7.852 -12.531 1 97.44 91 GLU B C 1
ATOM 4816 O O . GLU B 1 91 ? -12.617 8.281 -12.961 1 97.44 91 GLU B O 1
ATOM 4821 N N . LEU B 1 92 ? -13.758 7.074 -11.477 1 98.12 92 LEU B N 1
ATOM 4822 C CA . LEU B 1 92 ? -12.594 6.781 -10.656 1 98.12 92 LEU B CA 1
ATOM 4823 C C . LEU B 1 92 ? -11.945 5.473 -11.078 1 98.12 92 LEU B C 1
ATOM 4825 O O . LEU B 1 92 ? -10.781 5.219 -10.758 1 98.12 92 LEU B O 1
ATOM 4829 N N . GLY B 1 93 ? -12.625 4.617 -11.75 1 98.25 93 GLY B N 1
ATOM 4830 C CA . GLY B 1 93 ? -12.102 3.312 -12.125 1 98.25 93 GLY B CA 1
ATOM 4831 C C . GLY B 1 93 ? -12.055 2.334 -10.969 1 98.25 93 GLY B C 1
ATOM 4832 O O . GLY B 1 93 ? -11.016 1.716 -10.719 1 98.25 93 GLY B O 1
ATOM 4833 N N . VAL B 1 94 ? -13.188 2.152 -10.281 1 98.44 94 VAL B N 1
ATOM 4834 C CA . VAL B 1 94 ? -13.281 1.264 -9.125 1 98.44 94 VAL B CA 1
ATOM 4835 C C . VAL B 1 94 ? -14.523 0.383 -9.25 1 98.44 94 VAL B C 1
ATOM 4837 O O . VAL B 1 94 ? -15.594 0.863 -9.609 1 98.44 94 VAL B O 1
ATOM 4840 N N . ILE B 1 95 ? -14.367 -0.873 -8.969 1 98.44 95 ILE B N 1
ATOM 4841 C CA . ILE B 1 95 ? -15.492 -1.8 -8.992 1 98.44 95 ILE B CA 1
ATOM 4842 C C . ILE B 1 95 ? -15.703 -2.393 -7.602 1 98.44 95 ILE B C 1
ATOM 4844 O O . ILE B 1 95 ? -14.742 -2.545 -6.836 1 98.44 95 ILE B O 1
ATOM 4848 N N . GLU B 1 96 ? -16.891 -2.631 -7.211 1 98.44 96 GLU B N 1
ATOM 4849 C CA . GLU B 1 96 ? -17.25 -3.381 -6.012 1 98.44 96 GLU B CA 1
ATOM 4850 C C . GLU B 1 96 ? -17.828 -4.742 -6.363 1 98.44 96 GLU B C 1
ATOM 4852 O O . GLU B 1 96 ? -18.719 -4.84 -7.211 1 98.44 96 GLU B O 1
ATOM 4857 N N . VAL B 1 97 ? -17.359 -5.773 -5.68 1 98.75 97 VAL B N 1
ATOM 4858 C CA . VAL B 1 97 ? -17.734 -7.105 -6.148 1 98.75 97 VAL B CA 1
ATOM 4859 C C . VAL B 1 97 ? -18.047 -8.008 -4.953 1 98.75 97 VAL B C 1
ATOM 4861 O O . VAL B 1 97 ? -17.594 -7.738 -3.836 1 98.75 97 VAL B O 1
ATOM 4864 N N . GLU B 1 98 ? -18.828 -9.016 -5.215 1 98.81 98 GLU B N 1
ATOM 4865 C CA . GLU B 1 98 ? -19.016 -10.148 -4.316 1 98.81 98 GLU B CA 1
ATOM 4866 C C . GLU B 1 98 ? -17.922 -11.188 -4.492 1 98.81 98 GLU B C 1
ATOM 4868 O O . GLU B 1 98 ? -17.125 -11.102 -5.434 1 98.81 98 GLU B O 1
ATOM 4873 N N . PRO B 1 99 ? -17.844 -12.203 -3.562 1 98.62 99 PRO B N 1
ATOM 4874 C CA . PRO B 1 99 ? -16.672 -13.086 -3.523 1 98.62 99 PRO B CA 1
ATOM 4875 C C . PRO B 1 99 ? -16.609 -14.031 -4.723 1 98.62 99 PRO B C 1
ATOM 4877 O O . PRO B 1 99 ? -15.531 -14.477 -5.109 1 98.62 99 PRO B O 1
ATOM 4880 N N . GLY B 1 100 ? -17.672 -14.32 -5.387 1 98.69 100 GLY B N 1
ATOM 4881 C CA . GLY B 1 100 ? -17.703 -15.297 -6.465 1 98.69 100 GLY B CA 1
ATOM 4882 C C . GLY B 1 100 ? -17.422 -14.688 -7.828 1 98.69 100 GLY B C 1
ATOM 4883 O O . GLY B 1 100 ? -17.344 -15.406 -8.828 1 98.69 100 GLY B O 1
ATOM 4884 N N . VAL B 1 101 ? -17.281 -13.383 -7.906 1 98.81 101 VAL B N 1
ATOM 4885 C CA . VAL B 1 101 ? -17.031 -12.719 -9.18 1 98.81 101 VAL B CA 1
ATOM 4886 C C . VAL B 1 101 ? -15.672 -13.156 -9.734 1 98.81 101 VAL B C 1
ATOM 4888 O O . VAL B 1 101 ? -14.672 -13.172 -9.008 1 98.81 101 VAL B O 1
ATOM 4891 N N . THR B 1 102 ? -15.633 -13.484 -11.031 1 98.38 102 THR B N 1
ATOM 4892 C CA . THR B 1 102 ? -14.422 -14 -11.656 1 98.38 102 THR B CA 1
ATOM 4893 C C . THR B 1 102 ? -13.719 -12.898 -12.445 1 98.38 102 THR B C 1
ATOM 4895 O O . THR B 1 102 ? -14.312 -11.867 -12.75 1 98.38 102 THR B O 1
ATOM 4898 N N . GLN B 1 103 ? -12.477 -13.188 -12.789 1 97.69 103 GLN B N 1
ATOM 4899 C CA . GLN B 1 103 ? -11.734 -12.273 -13.656 1 97.69 103 GLN B CA 1
ATOM 4900 C C . GLN B 1 103 ? -12.398 -12.156 -15.023 1 97.69 103 GLN B C 1
ATOM 4902 O O . GLN B 1 103 ? -12.453 -11.07 -15.602 1 97.69 103 GLN B O 1
ATOM 4907 N N . GLY B 1 104 ? -12.859 -13.258 -15.5 1 97.81 104 GLY B N 1
ATOM 4908 C CA . GLY B 1 104 ? -13.562 -13.227 -16.781 1 97.81 104 GLY B CA 1
ATOM 4909 C C . GLY B 1 104 ? -14.789 -12.336 -16.766 1 97.81 104 GLY B C 1
ATOM 4910 O O . GLY B 1 104 ? -15.031 -11.594 -17.719 1 97.81 104 GLY B O 1
ATOM 4911 N N . GLN B 1 105 ? -15.547 -12.406 -15.719 1 98.44 105 GLN B N 1
ATOM 4912 C CA . GLN B 1 105 ? -16.734 -11.578 -15.586 1 98.44 105 GLN B CA 1
ATOM 4913 C C . GLN B 1 105 ? -16.375 -10.094 -15.602 1 98.44 105 GLN B C 1
ATOM 4915 O O . GLN B 1 105 ? -17.031 -9.297 -16.281 1 98.44 105 GLN B O 1
ATOM 4920 N N . VAL B 1 106 ? -15.352 -9.773 -14.875 1 98.56 106 VAL B N 1
ATOM 4921 C CA . VAL B 1 106 ? -14.945 -8.375 -14.789 1 98.56 106 VAL B CA 1
ATOM 4922 C C . VAL B 1 106 ? -14.43 -7.902 -16.156 1 98.56 106 VAL B C 1
ATOM 4924 O O . VAL B 1 106 ? -14.766 -6.805 -16.594 1 98.56 106 VAL B O 1
ATOM 4927 N N . SER B 1 107 ? -13.625 -8.688 -16.766 1 97.88 107 SER B N 1
ATOM 4928 C CA . SER B 1 107 ? -13.109 -8.359 -18.094 1 97.88 107 SER B CA 1
ATOM 4929 C C . SER B 1 107 ? -14.25 -8.086 -19.078 1 97.88 107 SER B C 1
ATOM 4931 O O . SER B 1 107 ? -14.227 -7.094 -19.797 1 97.88 107 SER B O 1
ATOM 4933 N N . GLY B 1 108 ? -15.188 -8.977 -19.109 1 98.06 108 GLY B N 1
ATOM 4934 C CA . GLY B 1 108 ? -16.328 -8.789 -19.984 1 98.06 108 GLY B CA 1
ATOM 4935 C C . GLY B 1 108 ? -17.125 -7.535 -19.672 1 98.06 108 GLY B C 1
ATOM 4936 O O . GLY B 1 108 ? -17.562 -6.824 -20.578 1 98.06 108 GLY B O 1
ATOM 4937 N N . TYR B 1 109 ? -17.266 -7.285 -18.391 1 98.25 109 TYR B N 1
ATOM 4938 C CA . TYR B 1 109 ? -18.031 -6.137 -17.922 1 98.25 109 TYR B CA 1
ATOM 4939 C C . TYR B 1 109 ? -17.391 -4.828 -18.359 1 98.25 109 TYR B C 1
ATOM 4941 O O . TYR B 1 109 ? -18.078 -3.854 -18.656 1 98.25 109 TYR B O 1
ATOM 4949 N N . LEU B 1 110 ? -16.047 -4.828 -18.516 1 98.25 110 LEU B N 1
ATOM 4950 C CA . LEU B 1 110 ? -15.297 -3.598 -18.75 1 98.25 110 LEU B CA 1
ATOM 4951 C C . LEU B 1 110 ? -14.992 -3.414 -20.234 1 98.25 110 LEU B C 1
ATOM 4953 O O . LEU B 1 110 ? -14.398 -2.41 -20.625 1 98.25 110 LEU B O 1
ATOM 4957 N N . LYS B 1 111 ? -15.383 -4.227 -21.062 1 95.75 111 LYS B N 1
ATOM 4958 C CA . LYS B 1 111 ? -14.969 -4.324 -22.453 1 95.75 111 LYS B CA 1
ATOM 4959 C C . LYS B 1 111 ? -15.164 -2.996 -23.188 1 95.75 111 LYS B C 1
ATOM 4961 O O . LYS B 1 111 ? -14.359 -2.625 -24.031 1 95.75 111 LYS B O 1
ATOM 4966 N N . HIS B 1 112 ? -16.141 -2.217 -22.906 1 96.62 112 HIS B N 1
ATOM 4967 C CA . HIS B 1 112 ? -16.438 -0.995 -23.641 1 96.62 112 HIS B CA 1
ATOM 4968 C C . HIS B 1 112 ? -16.219 0.24 -22.766 1 96.62 112 HIS B C 1
ATOM 4970 O O . HIS B 1 112 ? -16.812 1.287 -23.016 1 96.62 112 HIS B O 1
ATOM 4976 N N . THR B 1 113 ? -15.414 0.07 -21.812 1 97.56 113 THR B N 1
ATOM 4977 C CA . THR B 1 113 ? -15.062 1.19 -20.953 1 97.56 113 THR B CA 1
ATOM 4978 C C . THR B 1 113 ? -13.586 1.538 -21.078 1 97.56 113 THR B C 1
ATOM 4980 O O . THR B 1 113 ? -12.812 0.771 -21.656 1 97.56 113 THR B O 1
ATOM 4983 N N . PRO B 1 114 ? -13.188 2.668 -20.594 1 97.25 114 PRO B N 1
ATOM 4984 C CA . PRO B 1 114 ? -11.773 3.035 -20.641 1 97.25 114 PRO B CA 1
ATOM 4985 C C . PRO B 1 114 ? -10.93 2.297 -19.594 1 97.25 114 PRO B C 1
ATOM 4987 O O . PRO B 1 114 ? -9.734 2.559 -19.453 1 97.25 114 PRO B O 1
ATOM 4990 N N . TRP B 1 115 ? -11.547 1.392 -18.906 1 97.81 115 TRP B N 1
ATOM 4991 C CA . TRP B 1 115 ? -10.859 0.703 -17.828 1 97.81 115 TRP B CA 1
ATOM 4992 C C . TRP B 1 115 ? -10.664 -0.775 -18.156 1 97.81 115 TRP B C 1
ATOM 4994 O O . TRP B 1 115 ? -11.406 -1.339 -18.953 1 97.81 115 TRP B O 1
ATOM 5004 N N . MET B 1 116 ? -9.664 -1.341 -17.516 1 97.19 116 MET B N 1
ATOM 5005 C CA . MET B 1 116 ? -9.398 -2.764 -17.703 1 97.19 116 MET B CA 1
ATOM 5006 C C . MET B 1 116 ? -8.898 -3.404 -16.422 1 97.19 116 MET B C 1
ATOM 5008 O O . MET B 1 116 ? -8.492 -2.705 -15.492 1 97.19 116 MET B O 1
ATOM 5012 N N . LEU B 1 117 ? -9.023 -4.723 -16.344 1 97 117 LEU B N 1
ATOM 5013 C CA . LEU B 1 117 ? -8.516 -5.508 -15.219 1 97 117 LEU B CA 1
ATOM 5014 C C . LEU B 1 117 ? -7.039 -5.844 -15.406 1 97 117 LEU B C 1
ATOM 5016 O O . LEU B 1 117 ? -6.637 -6.285 -16.484 1 97 117 LEU B O 1
ATOM 5020 N N . ASP B 1 118 ? -6.246 -5.555 -14.398 1 95.94 118 ASP B N 1
ATOM 5021 C CA . ASP B 1 118 ? -4.906 -6.141 -14.383 1 95.94 118 ASP B CA 1
ATOM 5022 C C . ASP B 1 118 ? -4.965 -7.633 -14.07 1 95.94 118 ASP B C 1
ATOM 5024 O O . ASP B 1 118 ? -4.941 -8.023 -12.898 1 95.94 118 ASP B O 1
ATOM 5028 N N . CYS B 1 119 ? -4.906 -8.445 -15.039 1 93.44 119 CYS B N 1
ATOM 5029 C CA . CYS B 1 119 ? -5.199 -9.867 -14.938 1 93.44 119 CYS B CA 1
ATOM 5030 C C . CYS B 1 119 ? -4.02 -10.625 -14.344 1 93.44 119 CYS B C 1
ATOM 5032 O O . CYS B 1 119 ? -2.875 -10.18 -14.438 1 93.44 119 CYS B O 1
ATOM 5034 N N . THR B 1 120 ? -4.402 -11.75 -13.742 1 92.25 120 THR B N 1
ATOM 5035 C CA . THR B 1 120 ? -3.398 -12.734 -13.344 1 92.25 120 THR B CA 1
ATOM 5036 C C . THR B 1 120 ? -3.266 -13.828 -14.391 1 92.25 120 THR B C 1
ATOM 5038 O O . THR B 1 120 ? -4.008 -13.852 -15.375 1 92.25 120 THR B O 1
ATOM 5041 N N . GLY B 1 121 ? -2.348 -14.648 -14.18 1 87.06 121 GLY B N 1
ATOM 5042 C CA . GLY B 1 121 ? -2.162 -15.766 -15.094 1 87.06 121 GLY B CA 1
ATOM 5043 C C . GLY B 1 121 ? -3.082 -16.938 -14.797 1 87.06 121 GLY B C 1
ATOM 5044 O O . GLY B 1 121 ? -3.076 -17.938 -15.523 1 87.06 121 GLY B O 1
ATOM 5045 N N . ALA B 1 122 ? -3.979 -16.812 -13.828 1 88.25 122 ALA B N 1
ATOM 5046 C CA . ALA B 1 122 ? -4.773 -17.953 -13.375 1 88.25 122 ALA B CA 1
ATOM 5047 C C . ALA B 1 122 ? -5.973 -18.188 -14.297 1 88.25 122 ALA B C 1
ATOM 5049 O O . ALA B 1 122 ? -6.586 -19.25 -14.273 1 88.25 122 ALA B O 1
ATOM 5050 N N . GLY B 1 123 ? -6.371 -17.188 -15.117 1 91.25 123 GLY B N 1
ATOM 5051 C CA . GLY B 1 123 ? -7.418 -17.406 -16.094 1 91.25 123 GLY B CA 1
ATOM 5052 C C . GLY B 1 123 ? -8.734 -16.766 -15.719 1 91.25 123 GLY B C 1
ATOM 5053 O O . GLY B 1 123 ? -8.852 -16.156 -14.648 1 91.25 123 GLY B O 1
ATOM 5054 N N . PRO B 1 124 ? -9.688 -16.891 -16.578 1 94.94 124 PRO B N 1
ATOM 5055 C CA . PRO B 1 124 ? -10.938 -16.141 -16.453 1 94.94 124 PRO B CA 1
ATOM 5056 C C . PRO B 1 124 ? -11.859 -16.703 -15.375 1 94.94 124 PRO B C 1
ATOM 5058 O O . PRO B 1 124 ? -12.758 -16.016 -14.891 1 94.94 124 PRO B O 1
ATOM 5061 N N . ASP B 1 125 ? -11.656 -17.938 -14.922 1 94.88 125 ASP B N 1
ATOM 5062 C CA . ASP B 1 125 ? -12.625 -18.609 -14.062 1 94.88 125 ASP B CA 1
ATOM 5063 C C . ASP B 1 125 ? -12.227 -18.5 -12.586 1 94.88 125 ASP B C 1
ATOM 5065 O O . ASP B 1 125 ? -12.812 -19.156 -11.734 1 94.88 125 ASP B O 1
ATOM 5069 N N . THR B 1 126 ? -11.289 -17.719 -12.266 1 96.12 126 THR B N 1
ATOM 5070 C CA . THR B 1 126 ? -10.828 -17.562 -10.891 1 96.12 126 THR B CA 1
ATOM 5071 C C . THR B 1 126 ? -11.445 -16.312 -10.25 1 96.12 126 THR B C 1
ATOM 5073 O O . THR B 1 126 ? -11.727 -15.336 -10.938 1 96.12 126 THR B O 1
ATOM 5076 N N . SER B 1 127 ? -11.656 -16.422 -8.992 1 97.94 127 SER B N 1
ATOM 5077 C CA . SER B 1 127 ? -12.266 -15.344 -8.219 1 97.94 127 SER B CA 1
ATOM 5078 C C . SER B 1 127 ? -11.328 -14.148 -8.102 1 97.94 127 SER B C 1
ATOM 5080 O O . SER B 1 127 ? -10.156 -14.305 -7.758 1 97.94 127 SER B O 1
ATOM 5082 N N . LEU B 1 128 ? -11.859 -12.953 -8.391 1 98.12 128 LEU B N 1
ATOM 5083 C CA . LEU B 1 128 ? -11.086 -11.727 -8.203 1 98.12 128 LEU B CA 1
ATOM 5084 C C . LEU B 1 128 ? -10.758 -11.516 -6.734 1 98.12 128 LEU B C 1
ATOM 5086 O O . LEU B 1 128 ? -9.586 -11.367 -6.371 1 98.12 128 LEU B O 1
ATOM 5090 N N . MET B 1 129 ? -11.766 -11.555 -5.875 1 98.25 129 MET B N 1
ATOM 5091 C CA . MET B 1 129 ? -11.586 -11.336 -4.445 1 98.25 129 MET B CA 1
ATOM 5092 C C . MET B 1 129 ? -10.68 -12.398 -3.834 1 98.25 129 MET B C 1
ATOM 5094 O O . MET B 1 129 ? -9.812 -12.086 -3.018 1 98.25 129 MET B O 1
ATOM 5098 N N . GLY B 1 130 ? -10.938 -13.625 -4.246 1 97.69 130 GLY B N 1
ATOM 5099 C CA . GLY B 1 130 ? -10.094 -14.695 -3.73 1 97.69 130 GLY B CA 1
ATOM 5100 C C . GLY B 1 130 ? -8.617 -14.469 -3.986 1 97.69 130 GLY B C 1
ATOM 5101 O O . GLY B 1 130 ? -7.789 -14.688 -3.1 1 97.69 130 GLY B O 1
ATOM 5102 N N . ASN B 1 131 ? -8.297 -14.023 -5.184 1 97.62 131 ASN B N 1
ATOM 5103 C CA . ASN B 1 131 ? -6.902 -13.773 -5.523 1 97.62 131 ASN B CA 1
ATOM 5104 C C . ASN B 1 131 ? -6.305 -12.656 -4.668 1 97.62 131 ASN B C 1
ATOM 5106 O O . ASN B 1 131 ? -5.176 -12.773 -4.188 1 97.62 131 ASN B O 1
ATOM 5110 N N . ILE B 1 132 ? -7.02 -11.602 -4.48 1 97.81 132 ILE B N 1
ATOM 5111 C CA . ILE B 1 132 ? -6.551 -10.461 -3.707 1 97.81 132 ILE B CA 1
ATOM 5112 C C . ILE B 1 132 ? -6.316 -10.875 -2.258 1 97.81 132 ILE B C 1
ATOM 5114 O O . ILE B 1 132 ? -5.27 -10.562 -1.68 1 97.81 132 ILE B O 1
ATOM 5118 N N . LEU B 1 133 ? -7.234 -11.617 -1.691 1 98.12 133 LEU B N 1
ATOM 5119 C CA . LEU B 1 133 ? -7.16 -12.008 -0.287 1 98.12 133 LEU B CA 1
ATOM 5120 C C . LEU B 1 133 ? -6.035 -13.008 -0.059 1 98.12 133 LEU B C 1
ATOM 5122 O O . LEU B 1 133 ? -5.559 -13.172 1.067 1 98.12 133 LEU B O 1
ATOM 5126 N N . GLU B 1 134 ? -5.613 -13.641 -1.142 1 97.31 134 GLU B N 1
ATOM 5127 C CA . GLU B 1 134 ? -4.477 -14.555 -1.052 1 97.31 134 GLU B CA 1
ATOM 5128 C C . GLU B 1 134 ? -3.182 -13.859 -1.468 1 97.31 134 GLU B C 1
ATOM 5130 O O . GLU B 1 134 ? -2.15 -14.516 -1.64 1 97.31 134 GLU B O 1
ATOM 5135 N N . ARG B 1 135 ? -3.26 -12.586 -1.755 1 97.12 135 ARG B N 1
ATOM 5136 C CA . ARG B 1 135 ? -2.131 -11.703 -2.039 1 97.12 135 ARG B CA 1
ATOM 5137 C C . ARG B 1 135 ? -1.479 -12.062 -3.371 1 97.12 135 ARG B C 1
ATOM 5139 O O . ARG B 1 135 ? -0.258 -11.969 -3.516 1 97.12 135 ARG B O 1
ATOM 5146 N N . GLY B 1 136 ? -2.338 -12.453 -4.285 1 96.62 136 GLY B N 1
ATOM 5147 C CA . GLY B 1 136 ? -1.862 -12.641 -5.645 1 96.62 136 GLY B CA 1
ATOM 5148 C C . GLY B 1 136 ? -1.562 -11.336 -6.355 1 96.62 136 GLY B C 1
ATOM 5149 O O . GLY B 1 136 ? -1.91 -10.258 -5.867 1 96.62 136 GLY B O 1
ATOM 5150 N N . PHE B 1 137 ? -0.826 -11.43 -7.48 1 95.12 137 PHE B N 1
ATOM 5151 C CA . PHE B 1 137 ? -0.449 -10.211 -8.188 1 95.12 137 PHE B CA 1
ATOM 5152 C C . PHE B 1 137 ? -0.67 -10.367 -9.688 1 95.12 137 PHE B C 1
ATOM 5154 O O . PHE B 1 137 ? -0.777 -11.492 -10.195 1 95.12 137 PHE B O 1
ATOM 5161 N N . GLY B 1 138 ? -0.808 -9.25 -10.367 1 95.31 138 GLY B N 1
ATOM 5162 C CA . GLY B 1 138 ? -0.996 -9.195 -11.812 1 95.31 138 GLY B CA 1
ATOM 5163 C C . GLY B 1 138 ? 0.289 -8.914 -12.57 1 95.31 138 GLY B C 1
ATOM 5164 O O . GLY B 1 138 ? 1.327 -9.516 -12.281 1 95.31 138 GLY B O 1
ATOM 5165 N N . HIS B 1 139 ? 0.163 -8.039 -13.617 1 95.56 139 HIS B N 1
ATOM 5166 C CA . HIS B 1 139 ? 1.29 -7.82 -14.516 1 95.56 139 HIS B CA 1
ATOM 5167 C C . HIS B 1 139 ? 1.543 -6.332 -14.734 1 95.56 139 HIS B C 1
ATOM 5169 O O . HIS B 1 139 ? 2.65 -5.934 -15.094 1 95.56 139 HIS B O 1
ATOM 5175 N N . GLY B 1 140 ? 0.492 -5.613 -14.562 1 94.44 140 GLY B N 1
ATOM 5176 C CA . GLY B 1 140 ? 0.575 -4.195 -14.875 1 94.44 140 GLY B CA 1
ATOM 5177 C C . GLY B 1 140 ? 0.858 -3.334 -13.656 1 94.44 140 GLY B C 1
ATOM 5178 O O . GLY B 1 140 ? 1.268 -3.844 -12.609 1 94.44 140 GLY B O 1
ATOM 5179 N N . PRO B 1 141 ? 0.621 -2.008 -13.812 1 92.81 141 PRO B N 1
ATOM 5180 C CA . PRO B 1 141 ? 0.98 -1.043 -12.766 1 92.81 141 PRO B CA 1
ATOM 5181 C C . PRO B 1 141 ? 0.212 -1.265 -11.469 1 92.81 141 PRO B C 1
ATOM 5183 O O . PRO B 1 141 ? 0.681 -0.876 -10.398 1 92.81 141 PRO B O 1
ATOM 5186 N N . VAL B 1 142 ? -0.938 -1.859 -11.523 1 94.81 142 VAL B N 1
ATOM 5187 C CA . VAL B 1 142 ? -1.696 -2.119 -10.297 1 94.81 142 VAL B CA 1
ATOM 5188 C C . VAL B 1 142 ? -1.633 -3.607 -9.961 1 94.81 142 VAL B C 1
ATOM 5190 O O . VAL B 1 142 ? -2.531 -4.141 -9.305 1 94.81 142 VAL B O 1
ATOM 5193 N N . GLY B 1 143 ? -0.562 -4.211 -10.406 1 95.69 143 GLY B N 1
ATOM 5194 C CA . GLY B 1 143 ? -0.4 -5.648 -10.266 1 95.69 143 GLY B CA 1
ATOM 5195 C C . GLY B 1 143 ? -0.154 -6.09 -8.836 1 95.69 143 GLY B C 1
ATOM 5196 O O . GLY B 1 143 ? -0.42 -7.238 -8.484 1 95.69 143 GLY B O 1
ATOM 5197 N N . ASN B 1 144 ? 0.512 -5.262 -8.008 1 95.81 144 ASN B N 1
ATOM 5198 C CA . ASN B 1 144 ? 0.605 -5.551 -6.582 1 95.81 144 ASN B CA 1
ATOM 5199 C C . ASN B 1 144 ? -0.729 -5.328 -5.875 1 95.81 144 ASN B C 1
ATOM 5201 O O . ASN B 1 144 ? -0.875 -4.379 -5.102 1 95.81 144 ASN B O 1
ATOM 5205 N N . ARG B 1 145 ? -1.626 -6.223 -5.996 1 96.31 145 ARG B N 1
ATOM 5206 C CA . ARG B 1 145 ? -3.053 -6.07 -5.727 1 96.31 145 ARG B CA 1
ATOM 5207 C C . ARG B 1 145 ? -3.305 -5.812 -4.246 1 96.31 145 ARG B C 1
ATOM 5209 O O . ARG B 1 145 ? -4.305 -5.191 -3.879 1 96.31 145 ARG B O 1
ATOM 5216 N N . SER B 1 146 ? -2.416 -6.285 -3.371 1 95 146 SER B N 1
ATOM 5217 C CA . SER B 1 146 ? -2.586 -6.09 -1.936 1 95 146 SER B CA 1
ATOM 5218 C C . SER B 1 146 ? -2.623 -4.605 -1.581 1 95 146 SER B C 1
ATOM 5220 O O . SER B 1 146 ? -3.049 -4.234 -0.486 1 95 146 SER B O 1
ATOM 5222 N N . GLN B 1 147 ? -2.27 -3.756 -2.531 1 95.25 147 GLN B N 1
ATOM 5223 C CA . GLN B 1 147 ? -2.227 -2.322 -2.268 1 95.25 147 GLN B CA 1
ATOM 5224 C C . GLN B 1 147 ? -3.416 -1.61 -2.906 1 95.25 147 GLN B C 1
ATOM 5226 O O . GLN B 1 147 ? -3.594 -0.403 -2.729 1 95.25 147 GLN B O 1
ATOM 5231 N N . HIS B 1 148 ? -4.301 -2.367 -3.602 1 97.19 148 HIS B N 1
ATOM 5232 C CA . HIS B 1 148 ? -5.254 -1.695 -4.477 1 97.19 148 HIS B CA 1
ATOM 5233 C C . HIS B 1 148 ? -6.676 -2.178 -4.219 1 97.19 148 HIS B C 1
ATOM 5235 O O . HIS B 1 148 ? -7.434 -2.434 -5.16 1 97.19 148 HIS B O 1
ATOM 5241 N N . PHE B 1 149 ? -7.008 -2.279 -2.941 1 97.69 149 PHE B N 1
ATOM 5242 C CA . PHE B 1 149 ? -8.359 -2.682 -2.578 1 97.69 149 PHE B CA 1
ATOM 5243 C C . PHE B 1 149 ? -8.758 -2.104 -1.226 1 97.69 149 PHE B C 1
ATOM 5245 O O . PHE B 1 149 ? -7.902 -1.619 -0.479 1 97.69 149 PHE B O 1
ATOM 5252 N N . THR B 1 150 ? -10.023 -2.135 -0.972 1 97.94 150 THR B N 1
ATOM 5253 C CA . THR B 1 150 ? -10.578 -1.945 0.362 1 97.94 150 THR B CA 1
ATOM 5254 C C . THR B 1 150 ? -11.719 -2.926 0.615 1 97.94 150 THR B C 1
ATOM 5256 O O . THR B 1 150 ? -12.383 -3.371 -0.325 1 97.94 150 THR B O 1
ATOM 5259 N N . ILE B 1 151 ? -11.906 -3.295 1.836 1 97.81 151 ILE B N 1
ATOM 5260 C CA . ILE B 1 151 ? -13.039 -4.121 2.24 1 97.81 151 ILE B CA 1
ATOM 5261 C C . ILE B 1 151 ? -14.242 -3.232 2.529 1 97.81 151 ILE B C 1
ATOM 5263 O O . ILE B 1 151 ? -14.156 -2.295 3.326 1 97.81 151 ILE B O 1
ATOM 5267 N N . SER B 1 152 ? -15.328 -3.541 1.886 1 96.69 152 SER B N 1
ATOM 5268 C CA . SER B 1 152 ? -16.562 -2.783 2.109 1 96.69 152 SER B CA 1
ATOM 5269 C C . SER B 1 152 ? -17.422 -3.426 3.193 1 96.69 152 SER B C 1
ATOM 5271 O O . SER B 1 152 ? -18.047 -2.729 3.984 1 96.69 152 SER B O 1
ATOM 5273 N N . GLU B 1 153 ? -17.406 -4.766 3.17 1 97.94 153 GLU B N 1
ATOM 5274 C CA . GLU B 1 153 ? -18.266 -5.484 4.109 1 97.94 153 GLU B CA 1
ATOM 5275 C C . GLU B 1 153 ? -17.656 -6.832 4.488 1 97.94 153 GLU B C 1
ATOM 5277 O O . GLU B 1 153 ? -17.078 -7.52 3.641 1 97.94 153 GLU B O 1
ATOM 5282 N N . LEU B 1 154 ? -17.719 -7.164 5.727 1 98.44 154 LEU B N 1
ATOM 5283 C CA . LEU B 1 154 ? -17.312 -8.477 6.227 1 98.44 154 LEU B CA 1
ATOM 5284 C C . LEU B 1 154 ? -18.297 -8.992 7.266 1 98.44 154 LEU B C 1
ATOM 5286 O O . LEU B 1 154 ? -19.109 -8.219 7.785 1 98.44 154 LEU B O 1
ATOM 5290 N N . ILE B 1 155 ? -18.312 -10.273 7.461 1 98.69 155 ILE B N 1
ATOM 5291 C CA . ILE B 1 155 ? -19.172 -10.938 8.438 1 98.69 155 ILE B CA 1
ATOM 5292 C C . ILE B 1 155 ? -18.328 -11.68 9.461 1 98.69 155 ILE B C 1
ATOM 5294 O O . ILE B 1 155 ? -17.469 -12.492 9.094 1 98.69 155 ILE B O 1
ATOM 5298 N N . LEU B 1 156 ? -18.516 -11.359 10.719 1 98.38 156 LEU B N 1
ATOM 5299 C CA . LEU B 1 156 ? -17.766 -11.984 11.812 1 98.38 156 LEU B CA 1
ATOM 5300 C C . LEU B 1 156 ? -18.297 -13.391 12.094 1 98.38 156 LEU B C 1
ATOM 5302 O O . LEU B 1 156 ? -19.344 -13.781 11.57 1 98.38 156 LEU B O 1
ATOM 5306 N N . ALA B 1 157 ? -17.625 -14.125 12.906 1 97.75 157 ALA B N 1
ATOM 5307 C CA . ALA B 1 157 ? -17.922 -15.523 13.203 1 97.75 157 ALA B CA 1
ATOM 5308 C C . ALA B 1 157 ? -19.312 -15.672 13.797 1 97.75 157 ALA B C 1
ATOM 5310 O O . ALA B 1 157 ? -19.984 -16.688 13.586 1 97.75 157 ALA B O 1
ATOM 5311 N N . ASN B 1 158 ? -19.781 -14.688 14.492 1 97.25 158 ASN B N 1
ATOM 5312 C CA . ASN B 1 158 ? -21.094 -14.758 15.141 1 97.25 158 ASN B CA 1
ATOM 5313 C C . ASN B 1 158 ? -22.203 -14.266 14.211 1 97.25 158 ASN B C 1
ATOM 5315 O O . ASN B 1 158 ? -23.359 -14.125 14.633 1 97.25 158 ASN B O 1
ATOM 5319 N N . GLY B 1 159 ? -21.844 -13.875 13.023 1 97.94 159 GLY B N 1
ATOM 5320 C CA . GLY B 1 159 ? -22.828 -13.477 12.039 1 97.94 159 GLY B CA 1
ATOM 5321 C C . GLY B 1 159 ? -23 -11.969 11.945 1 97.94 159 GLY B C 1
ATOM 5322 O O . GLY B 1 159 ? -23.703 -11.477 11.07 1 97.94 159 GLY B O 1
ATOM 5323 N N . LYS B 1 160 ? -22.375 -11.25 12.781 1 97.81 160 LYS B N 1
ATOM 5324 C CA . LYS B 1 160 ? -22.516 -9.797 12.742 1 97.81 160 LYS B CA 1
ATOM 5325 C C . LYS B 1 160 ? -21.891 -9.227 11.469 1 97.81 160 LYS B C 1
ATOM 5327 O O . LYS B 1 160 ? -20.75 -9.547 11.125 1 97.81 160 LYS B O 1
ATOM 5332 N N . VAL B 1 161 ? -22.641 -8.367 10.781 1 97.88 161 VAL B N 1
ATOM 5333 C CA . VAL B 1 161 ? -22.172 -7.707 9.562 1 97.88 161 VAL B CA 1
ATOM 5334 C C . VAL B 1 161 ? -21.469 -6.402 9.922 1 97.88 161 VAL B C 1
ATOM 5336 O O . VAL B 1 161 ? -22 -5.598 10.695 1 97.88 161 VAL B O 1
ATOM 5339 N N . MET B 1 162 ? -20.25 -6.234 9.422 1 97 162 MET B N 1
ATOM 5340 C CA . MET B 1 162 ? -19.469 -5.02 9.633 1 97 162 MET B CA 1
ATOM 5341 C C . MET B 1 162 ? -19.219 -4.297 8.312 1 97 162 MET B C 1
ATOM 5343 O O . MET B 1 162 ? -18.891 -4.93 7.309 1 97 162 MET B O 1
ATOM 5347 N N . LYS B 1 163 ? -19.375 -2.996 8.375 1 96.06 163 LYS B N 1
ATOM 5348 C CA . LYS B 1 163 ? -19.016 -2.145 7.246 1 96.06 163 LYS B CA 1
ATOM 5349 C C . LYS B 1 163 ? -17.781 -1.299 7.562 1 96.06 163 LYS B C 1
ATOM 5351 O O . LYS B 1 163 ? -17.688 -0.702 8.641 1 96.06 163 LYS B O 1
ATOM 5356 N N . LEU B 1 164 ? -16.781 -1.238 6.73 1 94.12 164 LEU B N 1
ATOM 5357 C CA . LEU B 1 164 ? -15.539 -0.547 7.027 1 94.12 164 LEU B CA 1
ATOM 5358 C C . LEU B 1 164 ? -15.469 0.791 6.301 1 94.12 164 LEU B C 1
ATOM 5360 O O . LEU B 1 164 ? -15.438 1.848 6.938 1 94.12 164 LEU B O 1
ATOM 5364 N N . ASN B 1 165 ? -15.258 0.939 5.043 1 85.19 165 ASN B N 1
ATOM 5365 C CA . ASN B 1 165 ? -15.148 2.191 4.305 1 85.19 165 ASN B CA 1
ATOM 5366 C C . ASN B 1 165 ? -16.516 2.801 4.02 1 85.19 165 ASN B C 1
ATOM 5368 O O . ASN B 1 165 ? -17.312 2.232 3.268 1 85.19 165 ASN B O 1
ATOM 5372 N N . GLN B 1 166 ? -16.719 4.043 4.629 1 88.06 166 GLN B N 1
ATOM 5373 C CA . GLN B 1 166 ? -18.047 4.652 4.535 1 88.06 166 GLN B CA 1
ATOM 5374 C C . GLN B 1 166 ? -17.969 6.016 3.854 1 88.06 166 GLN B C 1
ATOM 5376 O O . GLN B 1 166 ? -18.859 6.848 4.016 1 88.06 166 GLN B O 1
ATOM 5381 N N . SER B 1 167 ? -16.875 6.242 3.172 1 92.62 167 SER B N 1
ATOM 5382 C CA . SER B 1 167 ? -16.766 7.48 2.404 1 92.62 167 SER B CA 1
ATOM 5383 C C . SER B 1 167 ? -17.859 7.551 1.335 1 92.62 167 SER B C 1
ATOM 5385 O O . SER B 1 167 ? -18.328 6.523 0.843 1 92.62 167 SER B O 1
ATOM 5387 N N . ALA B 1 168 ? -18.25 8.766 0.985 1 90.56 168 ALA B N 1
ATOM 5388 C CA . ALA B 1 168 ? -19.297 8.977 -0.016 1 90.56 168 ALA B CA 1
ATOM 5389 C C . ALA B 1 168 ? -18.922 8.328 -1.345 1 90.56 168 ALA B C 1
ATOM 5391 O O . ALA B 1 168 ? -19.766 7.727 -2.012 1 90.56 168 ALA B O 1
ATOM 5392 N N . ARG B 1 169 ? -17.734 8.523 -1.732 1 95.94 169 ARG B N 1
ATOM 5393 C CA . ARG B 1 169 ? -17.141 7.879 -2.895 1 95.94 169 ARG B CA 1
ATOM 5394 C C . ARG B 1 169 ? -15.75 7.336 -2.561 1 95.94 169 ARG B C 1
ATOM 5396 O O . ARG B 1 169 ? -15.164 7.699 -1.536 1 95.94 169 ARG B O 1
ATOM 5403 N N . TYR B 1 170 ? -15.297 6.438 -3.402 1 97.25 170 TYR B N 1
ATOM 5404 C CA . TYR B 1 170 ? -14.047 5.75 -3.117 1 97.25 170 TYR B CA 1
ATOM 5405 C C . TYR B 1 170 ? -12.891 6.738 -3.025 1 97.25 170 TYR B C 1
ATOM 5407 O O . TYR B 1 170 ? -12.68 7.543 -3.936 1 97.25 170 TYR B O 1
ATOM 5415 N N . CYS B 1 171 ? -12.141 6.711 -1.919 1 96.25 171 CYS B N 1
ATOM 5416 C CA . CYS B 1 171 ? -10.953 7.535 -1.735 1 96.25 171 CYS B CA 1
ATOM 5417 C C . CYS B 1 171 ? -9.789 6.707 -1.21 1 96.25 171 CYS B C 1
ATOM 5419 O O . CYS B 1 171 ? -8.891 7.238 -0.546 1 96.25 171 CYS B O 1
ATOM 5421 N N . GLY B 1 172 ? -9.75 5.398 -1.485 1 96.06 172 GLY B N 1
ATOM 5422 C CA . GLY B 1 172 ? -8.688 4.543 -0.995 1 96.06 172 GLY B CA 1
ATOM 5423 C C . GLY B 1 172 ? -8.812 4.215 0.48 1 96.06 172 GLY B C 1
ATOM 5424 O O . GLY B 1 172 ? -9.922 4.086 0.999 1 96.06 172 GLY B O 1
ATOM 5425 N N . ARG B 1 173 ? -7.691 3.926 1.171 1 96.06 173 ARG B N 1
ATOM 5426 C CA . ARG B 1 173 ? -7.648 3.6 2.594 1 96.06 173 ARG B CA 1
ATOM 5427 C C . ARG B 1 173 ? -7.562 4.863 3.443 1 96.06 173 ARG B C 1
ATOM 5429 O O . ARG B 1 173 ? -6.473 5.383 3.688 1 96.06 173 ARG B O 1
ATOM 5436 N N . ALA B 1 174 ? -8.727 5.273 3.877 1 94.25 174 ALA B N 1
ATOM 5437 C CA . ALA B 1 174 ? -8.891 6.531 4.602 1 94.25 174 ALA B CA 1
ATOM 5438 C C . ALA B 1 174 ? -9.703 6.324 5.879 1 94.25 174 ALA B C 1
ATOM 5440 O O . ALA B 1 174 ? -10.305 5.266 6.078 1 94.25 174 ALA B O 1
ATOM 5441 N N . GLY B 1 175 ? -9.625 7.277 6.719 1 95.5 175 GLY B N 1
ATOM 5442 C CA . GLY B 1 175 ? -10.477 7.285 7.898 1 95.5 175 GLY B CA 1
ATOM 5443 C C . GLY B 1 175 ? -10.047 6.27 8.945 1 95.5 175 GLY B C 1
ATOM 5444 O O . GLY B 1 175 ? -8.883 5.879 9 1 95.5 175 GLY B O 1
ATOM 5445 N N . LEU B 1 176 ? -11.008 5.875 9.766 1 96.25 176 LEU B N 1
ATOM 5446 C CA . LEU B 1 176 ? -10.742 5.02 10.914 1 96.25 176 LEU B CA 1
ATOM 5447 C C . LEU B 1 176 ? -10.539 3.572 10.484 1 96.25 176 LEU B C 1
ATOM 5449 O O . LEU B 1 176 ? -10.031 2.754 11.258 1 96.25 176 LEU B O 1
ATOM 5453 N N . ALA B 1 177 ? -10.867 3.268 9.227 1 96.94 177 ALA B N 1
ATOM 5454 C CA . ALA B 1 177 ? -10.711 1.908 8.719 1 96.94 177 ALA B CA 1
ATOM 5455 C C . ALA B 1 177 ? -9.391 1.751 7.973 1 96.94 177 ALA B C 1
ATOM 5457 O O . ALA B 1 177 ? -9.023 0.643 7.57 1 96.94 177 ALA B O 1
ATOM 5458 N N . ALA B 1 178 ? -8.648 2.801 7.809 1 97 178 ALA B N 1
ATOM 5459 C CA . ALA B 1 178 ? -7.52 2.861 6.883 1 97 178 ALA B CA 1
ATOM 5460 C C . ALA B 1 178 ? -6.52 1.745 7.16 1 97 178 ALA B C 1
ATOM 5462 O O . ALA B 1 178 ? -5.938 1.179 6.234 1 97 178 ALA B O 1
ATOM 5463 N N . ASN B 1 179 ? -6.312 1.389 8.414 1 97.12 179 ASN B N 1
ATOM 5464 C CA . ASN B 1 179 ? -5.234 0.469 8.758 1 97.12 179 ASN B CA 1
ATOM 5465 C C . ASN B 1 179 ? -5.746 -0.959 8.922 1 97.12 179 ASN B C 1
ATOM 5467 O O . ASN B 1 179 ? -5.012 -1.841 9.367 1 97.12 179 ASN B O 1
ATOM 5471 N N . LEU B 1 180 ? -7.008 -1.241 8.539 1 97.88 180 LEU B N 1
ATOM 5472 C CA . LEU B 1 180 ? -7.605 -2.527 8.883 1 97.88 180 LEU B CA 1
ATOM 5473 C C . LEU B 1 180 ? -7.664 -3.439 7.66 1 97.88 180 LEU B C 1
ATOM 5475 O O . LEU B 1 180 ? -7.793 -4.656 7.793 1 97.88 180 LEU B O 1
ATOM 5479 N N . HIS B 1 181 ? -7.602 -2.924 6.492 1 98 181 HIS B N 1
ATOM 5480 C CA . HIS B 1 181 ? -7.977 -3.656 5.285 1 98 181 HIS B CA 1
ATOM 5481 C C . HIS B 1 181 ? -7.027 -4.824 5.035 1 98 181 HIS B C 1
ATOM 5483 O O . HIS B 1 181 ? -7.473 -5.945 4.773 1 98 181 HIS B O 1
ATOM 5489 N N . GLU B 1 182 ? -5.734 -4.609 5.137 1 96.94 182 GLU B N 1
ATOM 5490 C CA . GLU B 1 182 ? -4.758 -5.648 4.82 1 96.94 182 GLU B CA 1
ATOM 5491 C C . GLU B 1 182 ? -4.836 -6.801 5.82 1 96.94 182 GLU B C 1
ATOM 5493 O O . GLU B 1 182 ? -4.387 -7.91 5.531 1 96.94 182 GLU B O 1
ATOM 5498 N N . LEU B 1 183 ? -5.391 -6.539 6.969 1 97.5 183 LEU B N 1
ATOM 5499 C CA . LEU B 1 183 ? -5.52 -7.535 8.023 1 97.5 183 LEU B CA 1
ATOM 5500 C C . LEU B 1 183 ? -6.297 -8.75 7.531 1 97.5 183 LEU B C 1
ATOM 5502 O O . LEU B 1 183 ? -6.074 -9.867 8 1 97.5 183 LEU B O 1
ATOM 5506 N N . PHE B 1 184 ? -7.121 -8.531 6.57 1 97.94 184 PHE B N 1
ATOM 5507 C CA . PHE B 1 184 ? -8.062 -9.578 6.188 1 97.94 184 PHE B CA 1
ATOM 5508 C C . PHE B 1 184 ? -7.531 -10.375 5.004 1 97.94 184 PHE B C 1
ATOM 5510 O O . PHE B 1 184 ? -8.211 -11.273 4.5 1 97.94 184 PHE B O 1
ATOM 5517 N N . THR B 1 185 ? -6.328 -10.078 4.527 1 98.19 185 THR B N 1
ATOM 5518 C CA . THR B 1 185 ? -5.66 -10.984 3.6 1 98.19 185 THR B CA 1
ATOM 5519 C C . THR B 1 185 ? -5.07 -12.18 4.34 1 98.19 185 THR B C 1
ATOM 5521 O O . THR B 1 185 ? -4.598 -12.047 5.473 1 98.19 185 THR B O 1
ATOM 5524 N N . GLN B 1 186 ? -5.23 -13.352 3.662 1 97.88 186 GLN B N 1
ATOM 5525 C CA . GLN B 1 186 ? -4.746 -14.578 4.277 1 97.88 186 GLN B CA 1
ATOM 5526 C C . GLN B 1 186 ? -5.238 -14.711 5.719 1 97.88 186 GLN B C 1
ATOM 5528 O O . GLN B 1 186 ? -4.449 -14.977 6.629 1 97.88 186 GLN B O 1
ATOM 5533 N N . ASN B 1 187 ? -6.562 -14.578 5.871 1 94.56 187 ASN B N 1
ATOM 5534 C CA . ASN B 1 187 ? -7.137 -14.461 7.207 1 94.56 187 ASN B CA 1
ATOM 5535 C C . ASN B 1 187 ? -7.98 -15.688 7.562 1 94.56 187 ASN B C 1
ATOM 5537 O O . ASN B 1 187 ? -8.25 -16.531 6.707 1 94.56 187 ASN B O 1
ATOM 5541 N N . ASN B 1 188 ? -8.336 -15.789 8.82 1 97.81 188 ASN B N 1
ATOM 5542 C CA . ASN B 1 188 ? -9.242 -16.781 9.406 1 97.81 188 ASN B CA 1
ATOM 5543 C C . ASN B 1 188 ? -10.141 -16.156 10.469 1 97.81 188 ASN B C 1
ATOM 5545 O O . ASN B 1 188 ? -10.531 -16.828 11.43 1 97.81 188 ASN B O 1
ATOM 5549 N N . ILE B 1 189 ? -10.43 -14.812 10.289 1 97.62 189 ILE B N 1
ATOM 5550 C CA . ILE B 1 189 ? -11.086 -14.125 11.391 1 97.62 189 ILE B CA 1
ATOM 5551 C C . ILE B 1 189 ? -12.445 -13.602 10.938 1 97.62 189 ILE B C 1
ATOM 5553 O O . ILE B 1 189 ? -13.289 -13.242 11.766 1 97.62 189 ILE B O 1
ATOM 5557 N N . ALA B 1 190 ? -12.719 -13.547 9.656 1 98.56 190 ALA B N 1
ATOM 5558 C CA . ALA B 1 190 ? -14 -13.07 9.125 1 98.56 190 ALA B CA 1
ATOM 5559 C C . ALA B 1 190 ? -14.219 -13.555 7.699 1 98.56 190 ALA B C 1
ATOM 5561 O O . ALA B 1 190 ? -13.273 -13.992 7.031 1 98.56 190 ALA B O 1
ATOM 5562 N N . VAL B 1 191 ? -15.469 -13.555 7.273 1 98.81 191 VAL B N 1
ATOM 5563 C CA . VAL B 1 191 ? -15.82 -13.82 5.883 1 98.81 191 VAL B CA 1
ATOM 5564 C C . VAL B 1 191 ? -16.078 -12.5 5.152 1 98.81 191 VAL B C 1
ATOM 5566 O O . VAL B 1 191 ? -16.938 -11.711 5.562 1 98.81 191 VAL B O 1
ATOM 5569 N N . ILE B 1 192 ? -15.32 -12.227 4.098 1 98.69 192 ILE B N 1
ATOM 5570 C CA . ILE B 1 192 ? -15.453 -10.977 3.355 1 98.69 192 ILE B CA 1
ATOM 5571 C C . ILE B 1 192 ? -16.578 -11.109 2.322 1 98.69 192 ILE B C 1
ATOM 5573 O O . ILE B 1 192 ? -16.516 -11.969 1.446 1 98.69 192 ILE B O 1
ATOM 5577 N N . SER B 1 193 ? -17.562 -10.266 2.395 1 98.69 193 SER B N 1
ATOM 5578 C CA . SER B 1 193 ? -18.734 -10.398 1.532 1 98.69 193 SER B CA 1
ATOM 5579 C C . SER B 1 193 ? -18.703 -9.391 0.393 1 98.69 193 SER B C 1
ATOM 5581 O O . SER B 1 193 ? -19.312 -9.594 -0.651 1 98.69 193 SER B O 1
ATOM 5583 N N . LYS B 1 194 ? -18.062 -8.227 0.608 1 98.5 194 LYS B N 1
ATOM 5584 C CA . LYS B 1 194 ? -17.953 -7.207 -0.428 1 98.5 194 LYS B CA 1
ATOM 5585 C C . LYS B 1 194 ? -16.578 -6.535 -0.39 1 98.5 194 LYS B C 1
ATOM 5587 O O . LYS B 1 194 ? -16.031 -6.301 0.688 1 98.5 194 LYS B O 1
ATOM 5592 N N . MET B 1 195 ? -16.047 -6.25 -1.552 1 98.12 195 MET B N 1
ATOM 5593 C CA . MET B 1 195 ? -14.742 -5.609 -1.681 1 98.12 195 MET B CA 1
ATOM 5594 C C . MET B 1 195 ? -14.734 -4.617 -2.842 1 98.12 195 MET B C 1
ATOM 5596 O O . MET B 1 195 ? -15.359 -4.859 -3.875 1 98.12 195 MET B O 1
ATOM 5600 N N . LYS B 1 196 ? -14.102 -3.506 -2.674 1 98.44 196 LYS B N 1
ATOM 5601 C CA . LYS B 1 196 ? -13.812 -2.584 -3.768 1 98.44 196 LYS B CA 1
ATOM 5602 C C . LYS B 1 196 ? -12.391 -2.789 -4.293 1 98.44 196 LYS B C 1
ATOM 5604 O O . LYS B 1 196 ? -11.469 -3.021 -3.516 1 98.44 196 LYS B O 1
ATOM 5609 N N . PHE B 1 197 ? -12.266 -2.75 -5.609 1 98.06 197 PHE B N 1
ATOM 5610 C CA . PHE B 1 197 ? -10.984 -2.988 -6.266 1 98.06 197 PHE B CA 1
ATOM 5611 C C . PHE B 1 197 ? -10.688 -1.903 -7.297 1 98.06 197 PHE B C 1
ATOM 5613 O O . PHE B 1 197 ? -11.586 -1.474 -8.023 1 98.06 197 PHE B O 1
ATOM 5620 N N . GLU B 1 198 ? -9.438 -1.422 -7.355 1 98.25 198 GLU B N 1
ATOM 5621 C CA . GLU B 1 198 ? -8.977 -0.383 -8.266 1 98.25 198 GLU B CA 1
ATOM 5622 C C . GLU B 1 198 ? -8.602 -0.97 -9.625 1 98.25 198 GLU B C 1
ATOM 5624 O O . GLU B 1 198 ? -7.797 -1.904 -9.703 1 98.25 198 GLU B O 1
ATOM 5629 N N . LEU B 1 199 ? -9.156 -0.402 -10.672 1 98.25 199 LEU B N 1
ATOM 5630 C CA . LEU B 1 199 ? -8.906 -0.856 -12.039 1 98.25 199 LEU B CA 1
ATOM 5631 C C . LEU B 1 199 ? -7.777 -0.06 -12.68 1 98.25 199 LEU B C 1
ATOM 5633 O O . LEU B 1 199 ? -7.305 0.928 -12.109 1 98.25 199 LEU B O 1
ATOM 5637 N N . MET B 1 200 ? -7.312 -0.501 -13.789 1 96.75 200 MET B N 1
ATOM 5638 C CA . MET B 1 200 ? -6.266 0.177 -14.547 1 96.75 200 MET B CA 1
ATOM 5639 C C . MET B 1 200 ? -6.852 0.933 -15.734 1 96.75 200 MET B C 1
ATOM 5641 O O . MET B 1 200 ? -7.656 0.384 -16.484 1 96.75 200 MET B O 1
ATOM 5645 N N . LEU B 1 201 ? -6.496 2.168 -15.883 1 96.62 201 LEU B N 1
ATOM 5646 C CA . LEU B 1 201 ? -6.879 2.932 -17.062 1 96.62 201 LEU B CA 1
ATOM 5647 C C . LEU B 1 201 ? -6.188 2.391 -18.312 1 96.62 201 LEU B C 1
ATOM 5649 O O . LEU B 1 201 ? -4.984 2.131 -18.297 1 96.62 201 LEU B O 1
ATOM 5653 N N . ARG B 1 202 ? -6.996 2.17 -19.375 1 95.75 202 ARG B N 1
ATOM 5654 C CA . ARG B 1 202 ? -6.371 1.757 -20.625 1 95.75 202 ARG B CA 1
ATOM 5655 C C . ARG B 1 202 ? -5.348 2.785 -21.094 1 95.75 202 ARG B C 1
ATOM 5657 O O . ARG B 1 202 ? -5.676 3.957 -21.281 1 95.75 202 ARG B O 1
ATOM 5664 N N . PRO B 1 203 ? -4.121 2.318 -21.25 1 93.88 203 PRO B N 1
ATOM 5665 C CA . PRO B 1 203 ? -3.086 3.291 -21.609 1 93.88 203 PRO B CA 1
ATOM 5666 C C . PRO B 1 203 ? -3.152 3.713 -23.078 1 93.88 203 PRO B C 1
ATOM 5668 O O . PRO B 1 203 ? -3.635 2.955 -23.922 1 93.88 203 PRO B O 1
ATOM 5671 N N . GLU B 1 204 ? -2.65 4.883 -23.344 1 94.81 204 GLU B N 1
ATOM 5672 C CA . GLU B 1 204 ? -2.512 5.348 -24.719 1 94.81 204 GLU B CA 1
ATOM 5673 C C . GLU B 1 204 ? -1.558 4.457 -25.516 1 94.81 204 GLU B C 1
ATOM 5675 O O . GLU B 1 204 ? -1.837 4.102 -26.656 1 94.81 204 GLU B O 1
ATOM 5680 N N . ALA B 1 205 ? -0.448 4.125 -24.875 1 94.31 205 ALA B N 1
ATOM 5681 C CA . ALA B 1 205 ? 0.531 3.215 -25.469 1 94.31 205 ALA B CA 1
ATOM 5682 C C . ALA B 1 205 ? 0.83 2.049 -24.531 1 94.31 205 ALA B C 1
ATOM 5684 O O . ALA B 1 205 ? 1.025 2.244 -23.328 1 94.31 205 ALA B O 1
ATOM 5685 N N . SER B 1 206 ? 0.76 0.916 -25.094 1 92.81 206 SER B N 1
ATOM 5686 C CA . SER B 1 206 ? 1.082 -0.333 -24.422 1 92.81 206 SER B CA 1
ATOM 5687 C C . SER B 1 206 ? 2.107 -1.145 -25.203 1 92.81 206 SER B C 1
ATOM 5689 O O . SER B 1 206 ? 1.764 -1.809 -26.172 1 92.81 206 SER B O 1
ATOM 5691 N N . LEU B 1 207 ? 3.348 -1.173 -24.672 1 94.62 207 LEU B N 1
ATOM 5692 C CA . LEU B 1 207 ? 4.445 -1.854 -25.359 1 94.62 207 LEU B CA 1
ATOM 5693 C C . LEU B 1 207 ? 4.801 -3.154 -24.641 1 94.62 207 LEU B C 1
ATOM 5695 O O . LEU B 1 207 ? 4.77 -3.225 -23.406 1 94.62 207 LEU B O 1
ATOM 5699 N N . ARG B 1 208 ? 5.074 -4.145 -25.469 1 93.56 208 ARG B N 1
ATOM 5700 C CA . ARG B 1 208 ? 5.574 -5.414 -24.953 1 93.56 208 ARG B CA 1
ATOM 5701 C C . ARG B 1 208 ? 7.094 -5.496 -25.078 1 93.56 208 ARG B C 1
ATOM 5703 O O . ARG B 1 208 ? 7.641 -5.348 -26.172 1 93.56 208 ARG B O 1
ATOM 5710 N N . CYS B 1 209 ? 7.676 -5.703 -23.938 1 94.69 209 CYS B N 1
ATOM 5711 C CA . CYS B 1 209 ? 9.117 -5.902 -23.922 1 94.69 209 CYS B CA 1
ATOM 5712 C C . CYS B 1 209 ? 9.461 -7.375 -23.719 1 94.69 209 CYS B C 1
ATOM 5714 O O . CYS B 1 209 ? 9.281 -7.918 -22.641 1 94.69 209 CYS B O 1
ATOM 5716 N N . LEU B 1 210 ? 9.969 -7.965 -24.797 1 94.19 210 LEU B N 1
ATOM 5717 C CA . LEU B 1 210 ? 10.438 -9.352 -24.75 1 94.19 210 LEU B CA 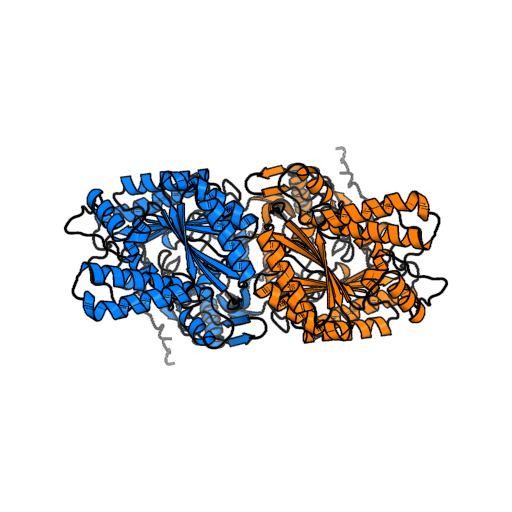1
ATOM 5718 C C . LEU B 1 210 ? 11.922 -9.414 -24.406 1 94.19 210 LEU B C 1
ATOM 5720 O O . LEU B 1 210 ? 12.734 -8.742 -25.047 1 94.19 210 LEU B O 1
ATOM 5724 N N . VAL B 1 211 ? 12.219 -10.195 -23.438 1 96.75 211 VAL B N 1
ATOM 5725 C CA . VAL B 1 211 ? 13.586 -10.273 -22.953 1 96.75 211 VAL B CA 1
ATOM 5726 C C . VAL B 1 211 ? 14.062 -11.727 -23 1 96.75 211 VAL B C 1
ATOM 5728 O O . VAL B 1 211 ? 13.383 -12.625 -22.5 1 96.75 211 VAL B O 1
ATOM 5731 N N . ARG B 1 212 ? 15.234 -11.961 -23.625 1 97.12 212 ARG B N 1
ATOM 5732 C CA . ARG B 1 212 ? 15.922 -13.25 -23.625 1 97.12 212 ARG B CA 1
ATOM 5733 C C . ARG B 1 212 ? 17.375 -13.102 -23.172 1 97.12 212 ARG B C 1
ATOM 5735 O O . ARG B 1 212 ? 18.203 -12.547 -23.906 1 97.12 212 ARG B O 1
ATOM 5742 N N . LEU B 1 213 ? 17.672 -13.609 -21.984 1 98.56 213 LEU B N 1
ATOM 5743 C CA . LEU B 1 213 ? 19.031 -13.5 -21.484 1 98.56 213 LEU B CA 1
ATOM 5744 C C . LEU B 1 213 ? 19.984 -14.32 -22.344 1 98.56 213 LEU B C 1
ATOM 5746 O O . LEU B 1 213 ? 19.656 -15.422 -22.781 1 98.56 213 LEU B O 1
ATOM 5750 N N . LYS B 1 214 ? 21.188 -13.828 -22.5 1 97.56 214 LYS B N 1
ATOM 5751 C CA . LYS B 1 214 ? 22.188 -14.484 -23.344 1 97.56 214 LYS B CA 1
ATOM 5752 C C . LYS B 1 214 ? 22.75 -15.734 -22.672 1 97.56 214 LYS B C 1
ATOM 5754 O O . LYS B 1 214 ? 23.109 -16.703 -23.344 1 97.56 214 LYS B O 1
ATOM 5759 N N . SER B 1 215 ? 22.844 -15.648 -21.375 1 97.5 215 SER B N 1
ATOM 5760 C CA . SER B 1 215 ? 23.375 -16.75 -20.578 1 97.5 215 SER B CA 1
ATOM 5761 C C . SER B 1 215 ? 22.625 -16.891 -19.266 1 97.5 215 SER B C 1
ATOM 5763 O O . SER B 1 215 ? 22.094 -15.914 -18.734 1 97.5 215 SER B O 1
ATOM 5765 N N . ALA B 1 216 ? 22.641 -18.125 -18.781 1 96.56 216 ALA B N 1
ATOM 5766 C CA . ALA B 1 216 ? 22.062 -18.359 -17.453 1 96.56 216 ALA B CA 1
ATOM 5767 C C . ALA B 1 216 ? 22.828 -17.562 -16.391 1 96.56 216 ALA B C 1
ATOM 5769 O O . ALA B 1 216 ? 22.25 -17.156 -15.383 1 96.56 216 ALA B O 1
ATOM 5770 N N . ASN B 1 217 ? 24.078 -17.266 -16.625 1 97.81 217 ASN B N 1
ATOM 5771 C CA . ASN B 1 217 ? 24.938 -16.562 -15.672 1 97.81 217 ASN B CA 1
ATOM 5772 C C . ASN B 1 217 ? 24.609 -15.07 -15.609 1 97.81 217 ASN B C 1
ATOM 5774 O O . ASN B 1 217 ? 25.094 -14.359 -14.734 1 97.81 217 ASN B O 1
ATOM 5778 N N . ASP B 1 218 ? 23.672 -14.641 -16.453 1 98.56 218 ASP B N 1
ATOM 5779 C CA . ASP B 1 218 ? 23.312 -13.219 -16.5 1 98.56 218 ASP B CA 1
ATOM 5780 C C . ASP B 1 218 ? 22.141 -12.914 -15.578 1 98.56 218 ASP B C 1
ATOM 5782 O O . ASP B 1 218 ? 21.75 -11.75 -15.422 1 98.56 218 ASP B O 1
ATOM 5786 N N . LEU B 1 219 ? 21.656 -13.906 -14.906 1 98.75 219 LEU B N 1
ATOM 5787 C CA . LEU B 1 219 ? 20.469 -13.719 -14.07 1 98.75 219 LEU B CA 1
ATOM 5788 C C . LEU B 1 219 ? 20.734 -12.68 -12.984 1 98.75 219 LEU B C 1
ATOM 5790 O O . LEU B 1 219 ? 19.922 -11.773 -12.789 1 98.75 219 LEU B O 1
ATOM 5794 N N . PRO B 1 220 ? 21.859 -12.758 -12.227 1 98.75 220 PRO B N 1
ATOM 5795 C CA . PRO B 1 220 ? 22.078 -11.75 -11.188 1 98.75 220 PRO B CA 1
ATOM 5796 C C . PRO B 1 220 ? 22.078 -10.328 -11.734 1 98.75 220 PRO B C 1
ATOM 5798 O O . PRO B 1 220 ? 21.469 -9.438 -11.141 1 98.75 220 PRO B O 1
ATOM 5801 N N . ALA B 1 221 ? 22.719 -10.164 -12.859 1 98.81 221 ALA B N 1
ATOM 5802 C CA . ALA B 1 221 ? 22.75 -8.836 -13.477 1 98.81 221 ALA B CA 1
ATOM 5803 C C . ALA B 1 221 ? 21.359 -8.375 -13.875 1 98.81 221 ALA B C 1
ATOM 5805 O O . ALA B 1 221 ? 21.016 -7.199 -13.734 1 98.81 221 ALA B O 1
ATOM 5806 N N . TYR B 1 222 ? 20.562 -9.258 -14.461 1 98.75 222 TYR B N 1
ATOM 5807 C CA . TYR B 1 222 ? 19.188 -8.945 -14.828 1 98.75 222 TYR B CA 1
ATOM 5808 C C . TYR B 1 222 ? 18.406 -8.445 -13.617 1 98.75 222 TYR B C 1
ATOM 5810 O O . TYR B 1 222 ? 17.703 -7.441 -13.703 1 98.75 222 TYR B O 1
ATOM 5818 N N . ILE B 1 223 ? 18.516 -9.148 -12.469 1 98.88 223 ILE B N 1
ATOM 5819 C CA . ILE B 1 223 ? 17.812 -8.789 -11.25 1 98.88 223 ILE B CA 1
ATOM 5820 C C . ILE B 1 223 ? 18.234 -7.395 -10.789 1 98.88 223 ILE B C 1
ATOM 5822 O O . ILE B 1 223 ? 17.375 -6.57 -10.445 1 98.88 223 ILE B O 1
ATOM 5826 N N . ASP B 1 224 ? 19.484 -7.129 -10.812 1 98.81 224 ASP B N 1
ATOM 5827 C CA . ASP B 1 224 ? 20 -5.828 -10.391 1 98.81 224 ASP B CA 1
ATOM 5828 C C . ASP B 1 224 ? 19.5 -4.719 -11.312 1 98.81 224 ASP B C 1
ATOM 5830 O O . ASP B 1 224 ? 19.156 -3.625 -10.844 1 98.81 224 ASP B O 1
ATOM 5834 N N . ILE B 1 225 ? 19.453 -4.984 -12.578 1 98.81 225 ILE B N 1
ATOM 5835 C CA . ILE B 1 225 ? 18.969 -4.012 -13.547 1 98.81 225 ILE B CA 1
ATOM 5836 C C . ILE B 1 225 ? 17.484 -3.75 -13.312 1 98.81 225 ILE B C 1
ATOM 5838 O O . ILE B 1 225 ? 17.031 -2.6 -13.336 1 98.81 225 ILE B O 1
ATOM 5842 N N . MET B 1 226 ? 16.703 -4.855 -13.102 1 98.62 226 MET B N 1
ATOM 5843 C CA . MET B 1 226 ? 15.273 -4.684 -12.828 1 98.62 226 MET B CA 1
ATOM 5844 C C . MET B 1 226 ? 15.055 -3.838 -11.578 1 98.62 226 MET B C 1
ATOM 5846 O O . MET B 1 226 ? 14.141 -3.01 -11.539 1 98.62 226 MET B O 1
ATOM 5850 N N . ARG B 1 227 ? 15.883 -4.059 -10.523 1 98.44 227 ARG B N 1
ATOM 5851 C CA . ARG B 1 227 ? 15.812 -3.234 -9.32 1 98.44 227 ARG B CA 1
ATOM 5852 C C . ARG B 1 227 ? 16 -1.76 -9.664 1 98.44 227 ARG B C 1
ATOM 5854 O O . ARG B 1 227 ? 15.242 -0.907 -9.203 1 98.44 227 ARG B O 1
ATOM 5861 N N . ARG B 1 228 ? 17.016 -1.487 -10.453 1 98.06 228 ARG B N 1
ATOM 5862 C CA . ARG B 1 228 ? 17.328 -0.115 -10.844 1 98.06 228 ARG B CA 1
ATOM 5863 C C . ARG B 1 228 ? 16.172 0.501 -11.625 1 98.06 228 ARG B C 1
ATOM 5865 O O . ARG B 1 228 ? 15.75 1.624 -11.344 1 98.06 228 ARG B O 1
ATOM 5872 N N . LEU B 1 229 ? 15.672 -0.211 -12.594 1 98.38 229 LEU B N 1
ATOM 5873 C CA . LEU B 1 229 ? 14.602 0.279 -13.461 1 98.38 229 LEU B CA 1
ATOM 5874 C C . LEU B 1 229 ? 13.328 0.54 -12.656 1 98.38 229 LEU B C 1
ATOM 5876 O O . LEU B 1 229 ? 12.617 1.509 -12.914 1 98.38 229 LEU B O 1
ATOM 5880 N N . LYS B 1 230 ? 13.055 -0.301 -11.68 1 97.44 230 LYS B N 1
ATOM 5881 C CA . LYS B 1 230 ? 11.891 -0.101 -10.82 1 97.44 230 LYS B CA 1
ATOM 5882 C C . LYS B 1 230 ? 12.109 1.077 -9.875 1 97.44 230 LYS B C 1
ATOM 5884 O O . LYS B 1 230 ? 11.203 1.886 -9.672 1 97.44 230 LYS B O 1
ATOM 5889 N N . SER B 1 231 ? 13.289 1.203 -9.312 1 96.69 231 SER B N 1
ATOM 5890 C CA . SER B 1 231 ? 13.594 2.27 -8.367 1 96.69 231 SER B CA 1
ATOM 5891 C C . SER B 1 231 ? 13.523 3.641 -9.031 1 96.69 231 SER B C 1
ATOM 5893 O O . SER B 1 231 ? 13.141 4.625 -8.398 1 96.69 231 SER B O 1
ATOM 5895 N N . GLU B 1 232 ? 13.859 3.65 -10.281 1 95.75 232 GLU B N 1
ATOM 5896 C CA . GLU B 1 232 ? 13.898 4.949 -10.953 1 95.75 232 GLU B CA 1
ATOM 5897 C C . GLU B 1 232 ? 12.57 5.262 -11.633 1 95.75 232 GLU B C 1
ATOM 5899 O O . GLU B 1 232 ? 12.398 6.34 -12.203 1 95.75 232 GLU B O 1
ATOM 5904 N N . GLY B 1 233 ? 11.648 4.293 -11.656 1 94.25 233 GLY B N 1
ATOM 5905 C CA . GLY B 1 233 ? 10.32 4.539 -12.195 1 94.25 233 GLY B CA 1
ATOM 5906 C C . GLY B 1 233 ? 10.219 4.266 -13.68 1 94.25 233 GLY B C 1
ATOM 5907 O O . GLY B 1 233 ? 9.242 4.656 -14.32 1 94.25 233 GLY B O 1
ATOM 5908 N N . SER B 1 234 ? 11.172 3.57 -14.281 1 96.62 234 SER B N 1
ATOM 5909 C CA . SER B 1 234 ? 11.148 3.254 -15.703 1 96.62 234 SER B CA 1
ATOM 5910 C C . SER B 1 234 ? 10.273 2.043 -15.984 1 96.62 234 SER B C 1
ATOM 5912 O O . SER B 1 234 ? 9.828 1.841 -17.125 1 96.62 234 SER B O 1
ATOM 5914 N N . ILE B 1 235 ? 10.023 1.244 -14.984 1 96.5 235 ILE B N 1
ATOM 5915 C CA . ILE B 1 235 ? 9.086 0.133 -15.094 1 96.5 235 ILE B CA 1
ATOM 5916 C C . ILE B 1 235 ? 8.039 0.235 -13.984 1 96.5 235 ILE B C 1
ATOM 5918 O O . ILE B 1 235 ? 8.383 0.281 -12.805 1 96.5 235 ILE B O 1
ATOM 5922 N N . ASP B 1 236 ? 6.828 0.22 -14.438 1 91.62 236 ASP B N 1
ATOM 5923 C CA . ASP B 1 236 ? 5.754 0.265 -13.453 1 91.62 236 ASP B CA 1
ATOM 5924 C C . ASP B 1 236 ? 5.082 -1.1 -13.312 1 91.62 236 ASP B C 1
ATOM 5926 O O . ASP B 1 236 ? 4.48 -1.394 -12.273 1 91.62 236 ASP B O 1
ATOM 5930 N N . GLY B 1 237 ? 5.109 -1.896 -14.359 1 94.69 237 GLY B N 1
ATOM 5931 C CA . GLY B 1 237 ? 4.512 -3.219 -14.281 1 94.69 237 GLY B CA 1
ATOM 5932 C C . GLY B 1 237 ? 5.379 -4.223 -13.547 1 94.69 237 GLY B C 1
ATOM 5933 O O . GLY B 1 237 ? 6.328 -3.844 -12.859 1 94.69 237 GLY B O 1
ATOM 5934 N N . LEU B 1 238 ? 4.926 -5.477 -13.578 1 97.44 238 LEU B N 1
ATOM 5935 C CA . LEU B 1 238 ? 5.621 -6.555 -12.891 1 97.44 238 LEU B CA 1
ATOM 5936 C C . LEU B 1 238 ? 6.273 -7.508 -13.883 1 97.44 238 LEU B C 1
ATOM 5938 O O . LEU B 1 238 ? 5.664 -8.508 -14.281 1 97.44 238 LEU B O 1
ATOM 5942 N N . PRO B 1 239 ? 7.531 -7.277 -14.258 1 97.56 239 PRO B N 1
ATOM 5943 C CA . PRO B 1 239 ? 8.203 -8.156 -15.211 1 97.56 239 PRO B CA 1
ATOM 5944 C C . PRO B 1 239 ? 8.289 -9.602 -14.734 1 97.56 239 PRO B C 1
ATOM 5946 O O . PRO B 1 239 ? 8.727 -9.852 -13.602 1 97.56 239 PRO B O 1
ATOM 5949 N N . HIS B 1 240 ? 7.867 -10.5 -15.578 1 96.38 240 HIS B N 1
ATOM 5950 C CA . HIS B 1 240 ? 7.969 -11.938 -15.344 1 96.38 240 HIS B CA 1
ATOM 5951 C C . HIS B 1 240 ? 9.078 -12.555 -16.188 1 96.38 240 HIS B C 1
ATOM 5953 O O . HIS B 1 240 ? 9.203 -12.258 -17.375 1 96.38 240 HIS B O 1
ATOM 5959 N N . LEU B 1 241 ? 9.883 -13.305 -15.57 1 98.06 241 LEU B N 1
ATOM 5960 C CA . LEU B 1 241 ? 10.977 -14.031 -16.203 1 98.06 241 LEU B CA 1
ATOM 5961 C C . LEU B 1 241 ? 10.906 -15.523 -15.867 1 98.06 241 LEU B C 1
ATOM 5963 O O . LEU B 1 241 ? 10.883 -15.898 -14.695 1 98.06 241 LEU B O 1
ATOM 5967 N N . GLY B 1 242 ? 10.789 -16.359 -16.891 1 97.69 242 GLY B N 1
ATOM 5968 C CA . GLY B 1 242 ? 10.742 -17.797 -16.688 1 97.69 242 GLY B CA 1
ATOM 5969 C C . GLY B 1 242 ? 12 -18.5 -17.156 1 97.69 242 GLY B C 1
ATOM 5970 O O . GLY B 1 242 ? 12.617 -18.094 -18.141 1 97.69 242 GLY B O 1
ATOM 5971 N N . ASN B 1 243 ? 12.406 -19.578 -16.438 1 97.88 243 ASN B N 1
ATOM 5972 C CA . ASN B 1 243 ? 13.508 -20.391 -16.938 1 97.88 243 ASN B CA 1
ATOM 5973 C C . ASN B 1 243 ? 13.047 -21.359 -18.016 1 97.88 243 ASN B C 1
ATOM 5975 O O . ASN B 1 243 ? 11.875 -21.359 -18.406 1 97.88 243 ASN B O 1
ATOM 5979 N N . THR B 1 244 ? 13.914 -22.109 -18.562 1 95.75 244 THR B N 1
ATOM 5980 C CA . THR B 1 244 ? 13.703 -23 -19.688 1 95.75 244 THR B CA 1
ATOM 5981 C C . THR B 1 244 ? 12.492 -23.906 -19.453 1 95.75 244 THR B C 1
ATOM 5983 O O . THR B 1 244 ? 11.562 -23.922 -20.25 1 95.75 244 THR B O 1
ATOM 5986 N N . TYR B 1 245 ? 12.492 -24.562 -18.344 1 95.38 245 TYR B N 1
ATOM 5987 C CA . TYR B 1 245 ? 11.445 -25.547 -18.109 1 95.38 245 TYR B CA 1
ATOM 5988 C C . TYR B 1 245 ? 10.094 -24.875 -17.906 1 95.38 245 TYR B C 1
ATOM 5990 O O . TYR B 1 245 ? 9.07 -25.375 -18.359 1 95.38 245 TYR B O 1
ATOM 5998 N N . ARG B 1 246 ? 10.078 -23.766 -17.172 1 95.88 246 ARG B N 1
ATOM 5999 C CA . ARG B 1 246 ? 8.812 -23.062 -17 1 95.88 246 ARG B CA 1
ATOM 6000 C C . ARG B 1 246 ? 8.203 -22.703 -18.359 1 95.88 246 ARG B C 1
ATOM 6002 O O . ARG B 1 246 ? 6.996 -22.859 -18.562 1 95.88 246 ARG B O 1
ATOM 6009 N N . MET B 1 247 ? 9.008 -22.25 -19.297 1 93.06 247 MET B N 1
ATOM 6010 C CA . MET B 1 247 ? 8.531 -21.859 -20.609 1 93.06 247 MET B CA 1
ATOM 6011 C C . MET B 1 247 ? 8.094 -23.094 -21.406 1 93.06 247 MET B C 1
ATOM 6013 O O . MET B 1 247 ? 7.047 -23.062 -22.062 1 93.06 247 MET B O 1
ATOM 6017 N N . LEU B 1 248 ? 8.828 -24.109 -21.312 1 92.75 248 LEU B N 1
ATOM 6018 C CA . LEU B 1 248 ? 8.531 -25.328 -22.078 1 92.75 248 LEU B CA 1
ATOM 6019 C C . LEU B 1 248 ? 7.223 -25.953 -21.625 1 92.75 248 LEU B C 1
ATOM 6021 O O . LEU B 1 248 ? 6.492 -26.531 -22.422 1 92.75 248 LEU B O 1
ATOM 6025 N N . THR B 1 249 ? 6.934 -25.844 -20.344 1 92.62 249 THR B N 1
ATOM 6026 C CA . THR B 1 249 ? 5.738 -26.484 -19.812 1 92.62 249 THR B CA 1
ATOM 6027 C C . THR B 1 249 ? 4.477 -25.844 -20.375 1 92.62 249 THR B C 1
ATOM 6029 O O . THR B 1 249 ? 3.402 -26.453 -20.359 1 92.62 249 THR B O 1
ATOM 6032 N N . MET B 1 250 ? 4.551 -24.672 -20.875 1 86.88 250 MET B N 1
ATOM 6033 C CA . MET B 1 250 ? 3.396 -24 -21.484 1 86.88 250 MET B CA 1
ATOM 6034 C C . MET B 1 250 ? 3.197 -24.438 -22.922 1 86.88 250 MET B C 1
ATOM 6036 O O . MET B 1 250 ? 2.141 -24.203 -23.516 1 86.88 250 MET B O 1
ATOM 6040 N N . MET B 1 251 ? 4.211 -25.188 -23.484 1 84.81 251 MET B N 1
ATOM 6041 C CA . MET B 1 251 ? 4.199 -25.484 -24.906 1 84.81 251 MET B CA 1
ATOM 6042 C C . MET B 1 251 ? 4.223 -26.984 -25.156 1 84.81 251 MET B C 1
ATOM 6044 O O . MET B 1 251 ? 3.811 -27.453 -26.219 1 84.81 251 MET B O 1
ATOM 6048 N N . GLU B 1 252 ? 4.805 -27.641 -24.219 1 88.75 252 GLU B N 1
ATOM 6049 C CA . GLU B 1 252 ? 5.035 -29.078 -24.391 1 88.75 252 GLU B CA 1
ATOM 6050 C C . GLU B 1 252 ? 4.574 -29.859 -23.156 1 88.75 252 GLU B C 1
ATOM 6052 O O . GLU B 1 252 ? 4.086 -29.266 -22.188 1 88.75 252 GLU B O 1
ATOM 6057 N N . ARG B 1 253 ? 4.746 -31.234 -23.328 1 93.25 253 ARG B N 1
ATOM 6058 C CA . ARG B 1 253 ? 4.488 -32.188 -22.266 1 93.25 253 ARG B CA 1
ATOM 6059 C C . ARG B 1 253 ? 5.684 -33.094 -22.047 1 93.25 253 ARG B C 1
ATOM 6061 O O . ARG B 1 253 ? 6.531 -33.25 -22.922 1 93.25 253 ARG B O 1
ATOM 6068 N N . PHE B 1 254 ? 5.699 -33.625 -20.891 1 95.94 254 PHE B N 1
ATOM 6069 C CA . PHE B 1 254 ? 6.703 -34.656 -20.609 1 95.94 254 PHE B CA 1
ATOM 6070 C C . PHE B 1 254 ? 6.539 -35.844 -21.531 1 95.94 254 PHE B C 1
ATOM 6072 O O . PHE B 1 254 ? 5.438 -36.375 -21.688 1 95.94 254 PHE B O 1
ATOM 6079 N N . ASP B 1 255 ? 7.598 -36.25 -22.219 1 95.06 255 ASP B N 1
ATOM 6080 C CA . ASP B 1 255 ? 7.562 -37.406 -23.109 1 95.06 255 ASP B CA 1
ATOM 6081 C C . ASP B 1 255 ? 7.836 -38.688 -22.344 1 95.06 255 ASP B C 1
ATOM 6083 O O . ASP B 1 255 ? 8.984 -39.125 -22.234 1 95.06 255 ASP B O 1
ATOM 6087 N N . PHE B 1 256 ? 6.852 -39.406 -21.969 1 94.81 256 PHE B N 1
ATOM 6088 C CA . PHE B 1 256 ? 6.957 -40.594 -21.156 1 94.81 256 PHE B CA 1
ATOM 6089 C C . PHE B 1 256 ? 7.562 -41.75 -21.969 1 94.81 256 PHE B C 1
ATOM 6091 O O . PHE B 1 256 ? 7.984 -42.75 -21.391 1 94.81 256 PHE B O 1
ATOM 6098 N N . THR B 1 257 ? 7.598 -41.594 -23.25 1 94.25 257 THR B N 1
ATOM 6099 C CA . THR B 1 257 ? 8.156 -42.656 -24.094 1 94.25 257 THR B CA 1
ATOM 6100 C C . THR B 1 257 ? 9.672 -42.5 -24.219 1 94.25 257 THR B C 1
ATOM 6102 O O . THR B 1 257 ? 10.383 -43.5 -24.422 1 94.25 257 THR B O 1
ATOM 6105 N N . LYS B 1 258 ? 10.062 -41.281 -24.062 1 93.56 258 LYS B N 1
ATOM 6106 C CA . LYS B 1 258 ? 11.469 -41 -24.344 1 93.56 258 LYS B CA 1
ATOM 6107 C C . LYS B 1 258 ? 12.227 -40.688 -23.047 1 93.56 258 LYS B C 1
ATOM 6109 O O . LYS B 1 258 ? 13.438 -40.938 -22.969 1 93.56 258 LYS B O 1
ATOM 6114 N N . TRP B 1 259 ? 11.578 -40.156 -22.141 1 94.38 259 TRP B N 1
ATOM 6115 C CA . TRP B 1 259 ? 12.273 -39.625 -20.984 1 94.38 259 TRP B CA 1
ATOM 6116 C C . TRP B 1 259 ? 12.016 -40.5 -19.75 1 94.38 259 TRP B C 1
ATOM 6118 O O . TRP B 1 259 ? 10.93 -41.031 -19.594 1 94.38 259 TRP B O 1
ATOM 6128 N N . SER B 1 260 ? 13.039 -40.562 -18.922 1 92.44 260 SER B N 1
ATOM 6129 C CA . SER B 1 260 ? 12.93 -41.312 -17.672 1 92.44 260 SER B CA 1
ATOM 6130 C C . SER B 1 260 ? 12.172 -40.5 -16.609 1 92.44 260 SER B C 1
ATOM 6132 O O . SER B 1 260 ? 12.445 -39.312 -16.422 1 92.44 260 SER B O 1
ATOM 6134 N N . THR B 1 261 ? 11.25 -41.156 -15.945 1 91.19 261 THR B N 1
ATOM 6135 C CA . THR B 1 261 ? 10.5 -40.5 -14.891 1 91.19 261 THR B CA 1
ATOM 6136 C C . THR B 1 261 ? 11.383 -40.219 -13.68 1 91.19 261 THR B C 1
ATOM 6138 O O . THR B 1 261 ? 11.094 -39.344 -12.875 1 91.19 261 THR B O 1
ATOM 6141 N N . SER B 1 262 ? 12.484 -40.969 -13.539 1 90.19 262 SER B N 1
ATOM 6142 C CA . SER B 1 262 ? 13.367 -40.812 -12.383 1 90.19 262 SER B CA 1
ATOM 6143 C C . SER B 1 262 ? 14.469 -39.812 -12.664 1 90.19 262 SER B C 1
ATOM 6145 O O . SER B 1 262 ? 14.969 -39.156 -11.742 1 90.19 262 SER B O 1
ATOM 6147 N N . ASP B 1 263 ? 14.766 -39.656 -13.969 1 89 263 ASP B N 1
ATOM 6148 C CA . ASP B 1 263 ? 15.898 -38.781 -14.289 1 89 263 ASP B CA 1
ATOM 6149 C C . ASP B 1 263 ? 15.43 -37.469 -14.914 1 89 263 ASP B C 1
ATOM 6151 O O . ASP B 1 263 ? 16.156 -36.469 -14.898 1 89 263 ASP B O 1
ATOM 6155 N N . GLY B 1 264 ? 14.258 -37.594 -15.445 1 90.75 264 GLY B N 1
ATOM 6156 C CA . GLY B 1 264 ? 13.742 -36.375 -16.094 1 90.75 264 GLY B CA 1
ATOM 6157 C C . GLY B 1 264 ? 14.031 -36.344 -17.578 1 90.75 264 GLY B C 1
ATOM 6158 O O . GLY B 1 264 ? 14.336 -37.375 -18.188 1 90.75 264 GLY B O 1
ATOM 6159 N N . ALA B 1 265 ? 13.875 -35.188 -18.188 1 90.5 265 ALA B N 1
ATOM 6160 C CA . ALA B 1 265 ? 14.008 -35 -19.625 1 90.5 265 ALA B CA 1
ATOM 6161 C C . ALA B 1 265 ? 15.461 -35.094 -20.062 1 90.5 265 ALA B C 1
ATOM 6163 O O . ALA B 1 265 ? 16.359 -34.688 -19.312 1 90.5 265 ALA B O 1
ATOM 6164 N N . ASN B 1 266 ? 15.609 -35.531 -21.234 1 90.94 266 ASN B N 1
ATOM 6165 C CA . ASN B 1 266 ? 16.938 -35.625 -21.828 1 90.94 266 ASN B CA 1
ATOM 6166 C C . ASN B 1 266 ? 17.469 -34.281 -22.25 1 90.94 266 ASN B C 1
ATOM 6168 O O . ASN B 1 266 ? 16.781 -33.5 -22.922 1 90.94 266 ASN B O 1
ATOM 6172 N N . LYS B 1 267 ? 18.766 -34 -21.938 1 90.38 267 LYS B N 1
ATOM 6173 C CA . LYS B 1 267 ? 19.375 -32.688 -22.188 1 90.38 267 LYS B CA 1
ATOM 6174 C C . LYS B 1 267 ? 19.359 -32.375 -23.672 1 90.38 267 LYS B C 1
ATOM 6176 O O . LYS B 1 267 ? 19.094 -31.219 -24.062 1 90.38 267 LYS B O 1
ATOM 6181 N N . ALA B 1 268 ? 19.672 -33.312 -24.469 1 94.25 268 ALA B N 1
ATOM 6182 C CA . ALA B 1 268 ? 19.734 -33.062 -25.922 1 94.25 268 ALA B CA 1
ATOM 6183 C C . ALA B 1 268 ? 18.359 -32.719 -26.469 1 94.25 268 ALA B C 1
ATOM 6185 O O . ALA B 1 268 ? 18.25 -31.828 -27.328 1 94.25 268 ALA B O 1
ATOM 6186 N N . ASP B 1 269 ? 17.359 -33.406 -26.016 1 94.88 269 ASP B N 1
ATOM 6187 C CA . ASP B 1 269 ? 16 -33.094 -26.453 1 94.88 269 ASP B CA 1
ATOM 6188 C C . ASP B 1 269 ? 15.578 -31.688 -26.016 1 94.88 269 ASP B C 1
ATOM 6190 O O . ASP B 1 269 ? 14.938 -30.969 -26.781 1 94.88 269 ASP B O 1
ATOM 6194 N N . ILE B 1 270 ? 15.938 -31.359 -24.797 1 94.88 270 ILE B N 1
ATOM 6195 C CA . ILE B 1 270 ? 15.586 -30.047 -24.266 1 94.88 270 ILE B CA 1
ATOM 6196 C C . ILE B 1 270 ? 16.281 -28.953 -25.094 1 94.88 270 ILE B C 1
ATOM 6198 O O . ILE B 1 270 ? 15.688 -27.922 -25.391 1 94.88 270 ILE B O 1
ATOM 6202 N N . GLU B 1 271 ? 17.547 -29.125 -25.391 1 94.69 271 GLU B N 1
ATOM 6203 C CA . GLU B 1 271 ? 18.266 -28.188 -26.25 1 94.69 271 GLU B CA 1
ATOM 6204 C C . GLU B 1 271 ? 17.578 -28.016 -27.594 1 94.69 271 GLU B C 1
ATOM 6206 O O . GLU B 1 271 ? 17.469 -26.906 -28.109 1 94.69 271 GLU B O 1
ATOM 6211 N N . SER B 1 272 ? 17.156 -29.109 -28.141 1 94.31 272 SER B N 1
ATOM 6212 C CA . SER B 1 272 ? 16.438 -29.094 -29.406 1 94.31 272 SER B CA 1
ATOM 6213 C C . SER B 1 272 ? 15.133 -28.312 -29.297 1 94.31 272 SER B C 1
ATOM 6215 O O . SER B 1 272 ? 14.805 -27.516 -30.172 1 94.31 272 SER B O 1
ATOM 6217 N N . LEU B 1 273 ? 14.391 -28.594 -28.25 1 92.38 273 LEU B N 1
ATOM 6218 C CA . LEU B 1 273 ? 13.141 -27.891 -28.016 1 92.38 273 LEU B CA 1
ATOM 6219 C C . LEU B 1 273 ? 13.383 -26.406 -27.828 1 92.38 273 LEU B C 1
ATOM 6221 O O . LEU B 1 273 ? 12.617 -25.578 -28.312 1 92.38 273 LEU B O 1
ATOM 6225 N N . CYS B 1 274 ? 14.414 -26.016 -27.062 1 92.62 274 CYS B N 1
ATOM 6226 C CA . CYS B 1 274 ? 14.758 -24.609 -26.859 1 92.62 274 CYS B CA 1
ATOM 6227 C C . CYS B 1 274 ? 15.047 -23.922 -28.188 1 92.62 274 CYS B C 1
ATOM 6229 O O . CYS B 1 274 ? 14.633 -22.781 -28.406 1 92.62 274 CYS B O 1
ATOM 6231 N N . ASN B 1 275 ? 15.789 -24.562 -29.016 1 91.06 275 ASN B N 1
ATOM 6232 C CA . ASN B 1 275 ? 16.078 -24.016 -30.344 1 91.06 275 ASN B CA 1
ATOM 6233 C C . ASN B 1 275 ? 14.805 -23.859 -31.172 1 91.06 275 ASN B C 1
ATOM 6235 O O . ASN B 1 275 ? 14.617 -22.844 -31.844 1 91.06 275 ASN B O 1
ATOM 6239 N N . GLN B 1 276 ? 13.992 -24.859 -31.109 1 87 276 GLN B N 1
ATOM 6240 C CA . GLN B 1 276 ? 12.734 -24.859 -31.844 1 87 276 GLN B CA 1
ATOM 6241 C C . GLN B 1 276 ? 11.859 -23.672 -31.438 1 87 276 GLN B C 1
ATOM 6243 O O . GLN B 1 276 ? 11.266 -23.016 -32.281 1 87 276 GLN B O 1
ATOM 6248 N N . TYR B 1 277 ? 11.789 -23.422 -30.172 1 86.81 277 TYR B N 1
ATOM 6249 C CA . TYR B 1 277 ? 10.883 -22.391 -29.656 1 86.81 277 TYR B CA 1
ATOM 6250 C C . TYR B 1 277 ? 11.633 -21.078 -29.406 1 86.81 277 TYR B C 1
ATOM 6252 O O . TYR B 1 277 ? 11.062 -20.125 -28.891 1 86.81 277 TYR B O 1
ATOM 6260 N N . ASN B 1 278 ? 12.898 -20.984 -29.734 1 88.25 278 ASN B N 1
ATOM 6261 C CA . ASN B 1 278 ? 13.742 -19.797 -29.531 1 88.25 278 ASN B CA 1
ATOM 6262 C C . ASN B 1 278 ? 13.742 -19.344 -28.078 1 88.25 278 ASN B C 1
ATOM 6264 O O . ASN B 1 278 ? 13.477 -18.188 -27.797 1 88.25 278 ASN B O 1
ATOM 6268 N N . LEU B 1 279 ? 13.953 -20.359 -27.234 1 91.94 279 LEU B N 1
ATOM 6269 C CA . LEU B 1 279 ? 14.039 -20.078 -25.812 1 91.94 279 LEU B CA 1
ATOM 6270 C C . LEU B 1 279 ? 15.492 -19.922 -25.375 1 91.94 279 LEU B C 1
ATOM 6272 O O . LEU B 1 279 ? 16.375 -20.594 -25.906 1 91.94 279 LEU B O 1
ATOM 6276 N N . SER B 1 280 ? 15.695 -18.984 -24.469 1 95.38 280 SER B N 1
ATOM 6277 C CA . SER B 1 280 ? 16.953 -18.844 -23.766 1 95.38 280 SER B CA 1
ATOM 6278 C C . SER B 1 280 ? 16.859 -19.391 -22.344 1 95.38 280 SER B C 1
ATOM 6280 O O . SER B 1 280 ? 15.805 -19.891 -21.938 1 95.38 280 SER B O 1
ATOM 6282 N N . PRO B 1 281 ? 18.031 -19.422 -21.641 1 96.19 281 PRO B N 1
ATOM 6283 C CA . PRO B 1 281 ? 17.969 -19.938 -20.266 1 96.19 281 PRO B CA 1
ATOM 6284 C C . PRO B 1 281 ? 16.922 -19.219 -19.422 1 96.19 281 PRO B C 1
ATOM 6286 O O . PRO B 1 281 ? 16.328 -19.828 -18.531 1 96.19 281 PRO B O 1
ATOM 6289 N N . TRP B 1 282 ? 16.828 -18 -19.703 1 98.19 282 TRP B N 1
ATOM 6290 C CA . TRP B 1 282 ? 15.797 -17.156 -19.078 1 98.19 282 TRP B CA 1
ATOM 6291 C C . TRP B 1 282 ? 15.117 -16.281 -20.125 1 98.19 282 TRP B C 1
ATOM 6293 O O . TRP B 1 282 ? 15.781 -15.555 -20.875 1 98.19 282 TRP B O 1
ATOM 6303 N N . SER B 1 283 ? 13.781 -16.391 -20.172 1 95.94 283 SER B N 1
ATOM 6304 C CA . SER B 1 283 ? 12.984 -15.602 -21.094 1 95.94 283 SER B CA 1
ATOM 6305 C C . SER B 1 283 ? 11.766 -15 -20.406 1 95.94 283 SER B C 1
ATOM 6307 O O . SER B 1 283 ? 11.211 -15.594 -19.469 1 95.94 283 SER B O 1
ATOM 6309 N N . GLY B 1 284 ? 11.438 -13.852 -20.781 1 92.88 284 GLY B N 1
ATOM 6310 C CA . GLY B 1 284 ? 10.266 -13.227 -20.188 1 92.88 284 GLY B CA 1
ATOM 6311 C C . GLY B 1 284 ? 9.734 -12.062 -21 1 92.88 284 GLY B C 1
ATOM 6312 O O . GLY B 1 284 ? 10.273 -11.742 -22.062 1 92.88 284 GLY B O 1
ATOM 6313 N N . ALA B 1 285 ? 8.633 -11.586 -20.594 1 91.25 285 ALA B N 1
ATOM 6314 C CA . ALA B 1 285 ? 7.984 -10.43 -21.203 1 91.25 285 ALA B CA 1
ATOM 6315 C C . ALA B 1 285 ? 7.262 -9.586 -20.156 1 91.25 285 ALA B C 1
ATOM 6317 O O . ALA B 1 285 ? 6.809 -10.109 -19.141 1 91.25 285 ALA B O 1
ATOM 6318 N N . PHE B 1 286 ? 7.246 -8.328 -20.375 1 94.31 286 PHE B N 1
ATOM 6319 C CA . PHE B 1 286 ? 6.477 -7.434 -19.516 1 94.31 286 PHE B CA 1
ATOM 6320 C C . PHE B 1 286 ? 6 -6.215 -20.297 1 94.31 286 PHE B C 1
ATOM 6322 O O . PHE B 1 286 ? 6.398 -6.012 -21.438 1 94.31 286 PHE B O 1
ATOM 6329 N N . VAL B 1 287 ? 5.109 -5.512 -19.719 1 94.12 287 VAL B N 1
ATOM 6330 C CA . VAL B 1 287 ? 4.457 -4.398 -20.391 1 94.12 287 VAL B CA 1
ATOM 6331 C C . VAL B 1 287 ? 5.062 -3.076 -19.922 1 94.12 287 VAL B C 1
ATOM 6333 O O . VAL B 1 287 ? 5.422 -2.934 -18.75 1 94.12 287 VAL B O 1
ATOM 6336 N N . ILE B 1 288 ? 5.273 -2.186 -20.797 1 95.62 288 ILE B N 1
ATOM 6337 C CA . ILE B 1 288 ? 5.594 -0.784 -20.547 1 95.62 288 ILE B CA 1
ATOM 6338 C C . ILE B 1 288 ? 4.461 0.102 -21.062 1 95.62 288 ILE B C 1
ATOM 6340 O O . ILE B 1 288 ? 4.086 0.021 -22.234 1 95.62 288 ILE B O 1
ATOM 6344 N N . THR B 1 289 ? 3.926 0.899 -20.172 1 94 289 THR B N 1
ATOM 6345 C CA . THR B 1 289 ? 2.74 1.666 -20.547 1 94 289 THR B CA 1
ATOM 6346 C C . THR B 1 289 ? 2.967 3.156 -20.312 1 94 289 THR B C 1
ATOM 6348 O O . THR B 1 289 ? 3.943 3.549 -19.672 1 94 289 THR B O 1
ATOM 6351 N N . GLY B 1 290 ? 2.076 4.012 -20.781 1 94.75 290 GLY B N 1
ATOM 6352 C CA . GLY B 1 290 ? 2.049 5.461 -20.656 1 94.75 290 GLY B CA 1
ATOM 6353 C C . GLY B 1 290 ? 1.52 6.156 -21.906 1 94.75 290 GLY B C 1
ATOM 6354 O O . GLY B 1 290 ? 0.925 5.52 -22.766 1 94.75 290 GLY B O 1
ATOM 6355 N N . THR B 1 291 ? 1.637 7.484 -21.891 1 96.5 291 THR B N 1
ATOM 6356 C CA . THR B 1 291 ? 1.483 8.141 -23.172 1 96.5 291 THR B CA 1
ATOM 6357 C C . THR B 1 291 ? 2.531 7.645 -24.172 1 96.5 291 THR B C 1
ATOM 6359 O O . THR B 1 291 ? 3.533 7.047 -23.766 1 96.5 291 THR B O 1
ATOM 6362 N N . THR B 1 292 ? 2.268 7.918 -25.406 1 96.44 292 THR B N 1
ATOM 6363 C CA . THR B 1 292 ? 3.156 7.402 -26.438 1 96.44 292 THR B CA 1
ATOM 6364 C C . THR B 1 292 ? 4.594 7.848 -26.188 1 96.44 292 THR B C 1
ATOM 6366 O O . THR B 1 292 ? 5.516 7.027 -26.203 1 96.44 292 THR B O 1
ATOM 6369 N N . ALA B 1 293 ? 4.793 9.109 -25.906 1 97.75 293 ALA B N 1
ATOM 6370 C CA . ALA B 1 293 ? 6.129 9.656 -25.688 1 97.75 293 ALA B CA 1
ATOM 6371 C C . ALA B 1 293 ? 6.77 9.062 -24.438 1 97.75 293 ALA B C 1
ATOM 6373 O O . ALA B 1 293 ? 7.953 8.711 -24.438 1 97.75 293 ALA B O 1
ATOM 6374 N N . VAL B 1 294 ? 6.062 8.938 -23.391 1 97.5 294 VAL B N 1
ATOM 6375 C CA . VAL B 1 294 ? 6.57 8.414 -22.125 1 97.5 294 VAL B CA 1
ATOM 6376 C C . VAL B 1 294 ? 6.918 6.934 -22.281 1 97.5 294 VAL B C 1
ATOM 6378 O O . VAL B 1 294 ? 7.992 6.496 -21.859 1 97.5 294 VAL B O 1
ATOM 6381 N N . ALA B 1 295 ? 6.012 6.137 -22.859 1 96.88 295 ALA B N 1
ATOM 6382 C CA . ALA B 1 295 ? 6.234 4.703 -23.047 1 96.88 295 ALA B CA 1
ATOM 6383 C C . ALA B 1 295 ? 7.48 4.449 -23.891 1 96.88 295 ALA B C 1
ATOM 6385 O O . ALA B 1 295 ? 8.281 3.562 -23.578 1 96.88 295 ALA B O 1
ATOM 6386 N N . LYS B 1 296 ? 7.648 5.211 -24.938 1 97.25 296 LYS B N 1
ATOM 6387 C CA . LYS B 1 296 ? 8.812 5.047 -25.812 1 97.25 296 LYS B CA 1
ATOM 6388 C C . LYS B 1 296 ? 10.102 5.371 -25.062 1 97.25 296 LYS B C 1
ATOM 6390 O O . LYS B 1 296 ? 11.109 4.676 -25.219 1 97.25 296 LYS B O 1
ATOM 6395 N N . ALA B 1 297 ? 10.07 6.449 -24.281 1 98.06 297 ALA B N 1
ATOM 6396 C CA . ALA B 1 297 ? 11.25 6.82 -23.5 1 98.06 297 ALA B CA 1
ATOM 6397 C C . ALA B 1 297 ? 11.594 5.734 -22.484 1 98.06 297 ALA B C 1
ATOM 6399 O O . ALA B 1 297 ? 12.773 5.398 -22.297 1 98.06 297 ALA B O 1
ATOM 6400 N N . LYS B 1 298 ? 10.617 5.211 -21.828 1 98.06 298 LYS B N 1
ATOM 6401 C CA . LYS B 1 298 ? 10.828 4.129 -20.875 1 98.06 298 LYS B CA 1
ATOM 6402 C C . LYS B 1 298 ? 11.398 2.893 -21.562 1 98.06 298 LYS B C 1
ATOM 6404 O O . LYS B 1 298 ? 12.344 2.273 -21.062 1 98.06 298 LYS B O 1
ATOM 6409 N N . ALA B 1 299 ? 10.805 2.545 -22.688 1 97.88 299 ALA B N 1
ATOM 6410 C CA . ALA B 1 299 ? 11.266 1.376 -23.438 1 97.88 299 ALA B CA 1
ATOM 6411 C C . ALA B 1 299 ? 12.727 1.527 -23.859 1 97.88 299 ALA B C 1
ATOM 6413 O O . ALA B 1 299 ? 13.5 0.568 -23.797 1 97.88 299 ALA B O 1
ATOM 6414 N N . ALA B 1 300 ? 13.078 2.676 -24.297 1 98.19 300 ALA B N 1
ATOM 6415 C CA . ALA B 1 300 ? 14.461 2.939 -24.688 1 98.19 300 ALA B CA 1
ATOM 6416 C C . ALA B 1 300 ? 15.414 2.756 -23.516 1 98.19 300 ALA B C 1
ATOM 6418 O O . ALA B 1 300 ? 16.5 2.211 -23.672 1 98.19 300 ALA B O 1
ATOM 6419 N N . ARG B 1 301 ? 15.023 3.227 -22.375 1 98.44 301 ARG B N 1
ATOM 6420 C CA . ARG B 1 301 ? 15.82 3.088 -21.156 1 98.44 301 ARG B CA 1
ATOM 6421 C C . ARG B 1 301 ? 16.016 1.62 -20.797 1 98.44 301 ARG B C 1
ATOM 6423 O O . ARG B 1 301 ? 17.109 1.198 -20.453 1 98.44 301 ARG B O 1
ATOM 6430 N N . VAL B 1 302 ? 14.969 0.868 -20.875 1 98.44 302 VAL B N 1
ATOM 6431 C CA . VAL B 1 302 ? 15.008 -0.559 -20.578 1 98.44 302 VAL B CA 1
ATOM 6432 C C . VAL B 1 302 ? 15.961 -1.267 -21.531 1 98.44 302 VAL B C 1
ATOM 6434 O O . VAL B 1 302 ? 16.828 -2.033 -21.109 1 98.44 302 VAL B O 1
ATOM 6437 N N . LYS B 1 303 ? 15.812 -0.991 -22.766 1 98.06 303 LYS B N 1
ATOM 6438 C CA . LYS B 1 303 ? 16.641 -1.617 -23.797 1 98.06 303 LYS B CA 1
ATOM 6439 C C . LYS B 1 303 ? 18.125 -1.288 -23.578 1 98.06 303 LYS B C 1
ATOM 6441 O O . LYS B 1 303 ? 18.984 -2.168 -23.672 1 98.06 303 LYS B O 1
ATOM 6446 N N . ALA B 1 304 ? 18.375 -0.07 -23.281 1 98.12 304 ALA B N 1
ATOM 6447 C CA . ALA B 1 304 ? 19.75 0.38 -23.109 1 98.12 304 ALA B CA 1
ATOM 6448 C C . ALA B 1 304 ? 20.438 -0.375 -21.969 1 98.12 304 ALA B C 1
ATOM 6450 O O . ALA B 1 304 ? 21.609 -0.748 -22.078 1 98.12 304 ALA B O 1
ATOM 6451 N N . LEU B 1 305 ? 19.766 -0.646 -20.906 1 98.31 305 LEU B N 1
ATOM 6452 C CA . LEU B 1 305 ? 20.375 -1.274 -19.734 1 98.31 305 LEU B CA 1
ATOM 6453 C C . LEU B 1 305 ? 20.484 -2.783 -19.922 1 98.31 305 LEU B C 1
ATOM 6455 O O . LEU B 1 305 ? 21.422 -3.41 -19.422 1 98.31 305 LEU B O 1
ATOM 6459 N N . LEU B 1 306 ? 19.578 -3.369 -20.672 1 98.56 306 LEU B N 1
ATOM 6460 C CA . LEU B 1 306 ? 19.516 -4.824 -20.766 1 98.56 306 LEU B CA 1
ATOM 6461 C C . LEU B 1 306 ? 20.359 -5.324 -21.938 1 98.56 306 LEU B C 1
ATOM 6463 O O . LEU B 1 306 ? 20.734 -6.496 -21.969 1 98.56 306 LEU B O 1
ATOM 6467 N N . LYS B 1 307 ? 20.672 -4.512 -22.844 1 97.88 307 LYS B N 1
ATOM 6468 C CA . LYS B 1 307 ? 21.297 -4.883 -24.109 1 97.88 307 LYS B CA 1
ATOM 6469 C C . LYS B 1 307 ? 22.578 -5.684 -23.875 1 97.88 307 LYS B C 1
ATOM 6471 O O . LYS B 1 307 ? 22.844 -6.652 -24.594 1 97.88 307 LYS B O 1
ATOM 6476 N N . PRO B 1 308 ? 23.406 -5.328 -22.906 1 98.38 308 PRO B N 1
ATOM 6477 C CA . PRO B 1 308 ? 24.656 -6.066 -22.719 1 98.38 308 PRO B CA 1
ATOM 6478 C C . PRO B 1 308 ? 24.422 -7.527 -22.328 1 98.38 308 PRO B C 1
ATOM 6480 O O . PRO B 1 308 ? 25.281 -8.375 -22.594 1 98.38 308 PRO B O 1
ATOM 6483 N N . ILE B 1 309 ? 23.281 -7.891 -21.812 1 98.62 309 ILE B N 1
ATOM 6484 C CA . ILE B 1 309 ? 23.156 -9.219 -21.219 1 98.62 309 ILE B CA 1
ATOM 6485 C C . ILE B 1 309 ? 21.953 -9.945 -21.844 1 98.62 309 ILE B C 1
ATOM 6487 O O . ILE B 1 309 ? 21.719 -11.125 -21.562 1 98.62 309 ILE B O 1
ATOM 6491 N N . ALA B 1 310 ? 21.188 -9.297 -22.75 1 98.44 310 ALA B N 1
ATOM 6492 C CA . ALA B 1 310 ? 19.953 -9.898 -23.25 1 98.44 310 ALA B CA 1
ATOM 6493 C C . ALA B 1 310 ? 19.625 -9.383 -24.656 1 98.44 310 ALA B C 1
ATOM 6495 O O . ALA B 1 310 ? 20.047 -8.289 -25.031 1 98.44 310 ALA B O 1
ATOM 6496 N N . LYS B 1 311 ? 18.922 -10.211 -25.375 1 97.38 311 LYS B N 1
ATOM 6497 C CA . LYS B 1 311 ? 18.172 -9.727 -26.531 1 97.38 311 LYS B CA 1
ATOM 6498 C C . LYS B 1 311 ? 16.828 -9.133 -26.125 1 97.38 311 LYS B C 1
ATOM 6500 O O . LYS B 1 311 ? 16.031 -9.797 -25.469 1 97.38 311 LYS B O 1
ATOM 6505 N N . VAL B 1 312 ? 16.625 -7.859 -26.484 1 97.12 312 VAL B N 1
ATOM 6506 C CA . VAL B 1 312 ? 15.414 -7.152 -26.094 1 97.12 312 VAL B CA 1
ATOM 6507 C C . VAL B 1 312 ? 14.656 -6.695 -27.328 1 97.12 312 VAL B C 1
ATOM 6509 O O . VAL B 1 312 ? 15.195 -5.969 -28.172 1 97.12 312 VAL B O 1
ATOM 6512 N N . ASN B 1 313 ? 13.43 -7.141 -27.438 1 94.06 313 ASN B N 1
ATOM 6513 C CA . ASN B 1 313 ? 12.531 -6.695 -28.5 1 94.06 313 ASN B CA 1
ATOM 6514 C C . ASN B 1 313 ? 11.312 -5.973 -27.922 1 94.06 313 ASN B C 1
ATOM 6516 O O . ASN B 1 313 ? 10.68 -6.461 -26.984 1 94.06 313 ASN B O 1
ATOM 6520 N N . VAL B 1 314 ? 11.062 -4.82 -28.453 1 94.62 314 VAL B N 1
ATOM 6521 C CA . VAL B 1 314 ? 9.898 -4.047 -28.047 1 94.62 314 VAL B CA 1
ATOM 6522 C C . VAL B 1 314 ? 8.883 -3.992 -29.188 1 94.62 314 VAL B C 1
ATOM 6524 O O . VAL B 1 314 ? 9.219 -3.588 -30.297 1 94.62 314 VAL B O 1
ATOM 6527 N N . VAL B 1 315 ? 7.691 -4.418 -28.859 1 90.69 315 VAL B N 1
ATOM 6528 C CA . VAL B 1 315 ? 6.672 -4.457 -29.891 1 90.69 315 VAL B CA 1
ATOM 6529 C C . VAL B 1 315 ? 5.336 -3.986 -29.328 1 90.69 315 VAL B C 1
ATOM 6531 O O . VAL B 1 315 ? 5.051 -4.191 -28.141 1 90.69 315 VAL B O 1
ATOM 6534 N N . SER B 1 316 ? 4.648 -3.311 -30.141 1 88.44 316 SER B N 1
ATOM 6535 C CA . SER B 1 316 ? 3.293 -2.961 -29.719 1 88.44 316 SER B CA 1
ATOM 6536 C C . SER B 1 316 ? 2.34 -4.137 -29.906 1 88.44 316 SER B C 1
ATOM 6538 O O . SER B 1 316 ? 2.568 -5.004 -30.75 1 88.44 316 SER B O 1
ATOM 6540 N N . LEU B 1 317 ? 1.295 -4.117 -29.094 1 82.69 317 LEU B N 1
ATOM 6541 C CA . LEU B 1 317 ? 0.301 -5.18 -29.234 1 82.69 317 LEU B CA 1
ATOM 6542 C C . LEU B 1 317 ? -0.329 -5.148 -30.625 1 82.69 317 LEU B C 1
ATOM 6544 O O . LEU B 1 317 ? -0.594 -6.199 -31.203 1 82.69 317 LEU B O 1
ATOM 6548 N N . ALA B 1 318 ? -0.551 -3.953 -31.031 1 81.94 318 ALA B N 1
ATOM 6549 C CA . ALA B 1 318 ? -1.146 -3.805 -32.375 1 81.94 318 ALA B CA 1
ATOM 6550 C C . ALA B 1 318 ? -0.278 -4.465 -33.438 1 81.94 318 ALA B C 1
ATOM 6552 O O . ALA B 1 318 ? -0.783 -5.203 -34.281 1 81.94 318 ALA B O 1
ATOM 6553 N N . LYS B 1 319 ? 0.946 -4.211 -33.406 1 83.75 319 LYS B N 1
ATOM 6554 C CA . LYS B 1 319 ? 1.872 -4.805 -34.344 1 83.75 319 LYS B CA 1
ATOM 6555 C C . LYS B 1 319 ? 1.934 -6.32 -34.188 1 83.75 319 LYS B C 1
ATOM 6557 O O . LYS B 1 319 ? 2.004 -7.055 -35.188 1 83.75 319 LYS B O 1
ATOM 6562 N N . LEU B 1 320 ? 1.94 -6.73 -33.031 1 83.25 320 LEU B N 1
ATOM 6563 C CA . LEU B 1 320 ? 1.971 -8.164 -32.781 1 83.25 320 LEU B CA 1
ATOM 6564 C C . LEU B 1 320 ? 0.742 -8.852 -33.344 1 83.25 320 LEU B C 1
ATOM 6566 O O . LEU B 1 320 ? 0.85 -9.938 -33.938 1 83.25 320 LEU B O 1
ATOM 6570 N N . LYS B 1 321 ? -0.36 -8.258 -33.125 1 83.38 321 LYS B N 1
ATOM 6571 C CA . LYS B 1 321 ? -1.599 -8.812 -33.688 1 83.38 321 LYS B CA 1
ATOM 6572 C C . LYS B 1 321 ? -1.575 -8.836 -35.188 1 83.38 321 LYS B C 1
ATOM 6574 O O . LYS B 1 321 ? -2.061 -9.781 -35.812 1 83.38 321 LYS B O 1
ATOM 6579 N N . GLN B 1 322 ? -1.031 -7.824 -35.781 1 85.44 322 GLN B N 1
ATOM 6580 C CA . GLN B 1 322 ? -0.903 -7.766 -37.219 1 85.44 322 GLN B CA 1
ATOM 6581 C C . GLN B 1 322 ? -0.006 -8.891 -37.75 1 85.44 322 GLN B C 1
ATOM 6583 O O . GLN B 1 322 ? -0.344 -9.555 -38.719 1 85.44 322 GLN B O 1
ATOM 6588 N N . ILE B 1 323 ? 1.066 -9.039 -37.125 1 83.38 323 ILE B N 1
ATOM 6589 C CA . ILE B 1 323 ? 2.008 -10.078 -37.5 1 83.38 323 ILE B CA 1
ATOM 6590 C C . ILE B 1 323 ? 1.341 -11.453 -37.375 1 83.38 323 ILE B C 1
ATOM 6592 O O . ILE B 1 323 ? 1.493 -12.305 -38.25 1 83.38 323 ILE B O 1
ATOM 6596 N N . ASN B 1 324 ? 0.642 -11.586 -36.312 1 83.5 324 ASN B N 1
ATOM 6597 C CA . ASN B 1 324 ? -0.066 -12.844 -36.062 1 83.5 324 ASN B CA 1
ATOM 6598 C C . ASN B 1 324 ? -1.116 -13.102 -37.156 1 83.5 324 ASN B C 1
ATOM 6600 O O . ASN B 1 324 ? -1.27 -14.234 -37.625 1 83.5 324 ASN B O 1
ATOM 6604 N N . GLN B 1 325 ? -1.789 -12.039 -37.562 1 82.88 325 GLN B N 1
ATOM 6605 C CA . GLN B 1 325 ? -2.803 -12.164 -38.594 1 82.88 325 GLN B CA 1
ATOM 6606 C C . GLN B 1 325 ? -2.174 -12.547 -39.938 1 82.88 325 GLN B C 1
ATOM 6608 O O . GLN B 1 325 ? -2.732 -13.359 -40.688 1 82.88 325 GLN B O 1
ATOM 6613 N N . ILE B 1 326 ? -1.084 -12 -40.156 1 83.44 326 ILE B N 1
ATOM 6614 C CA . ILE B 1 326 ? -0.364 -12.312 -41.406 1 83.44 326 ILE B CA 1
ATOM 6615 C C . ILE B 1 326 ? 0.085 -13.773 -41.375 1 83.44 326 ILE B C 1
ATOM 6617 O O . ILE B 1 326 ? -0.025 -14.477 -42.375 1 83.44 326 ILE B O 1
ATOM 6621 N N . ALA B 1 327 ? 0.519 -14.164 -40.25 1 80.31 327 ALA B N 1
ATOM 6622 C CA . ALA B 1 327 ? 0.97 -15.547 -40.094 1 80.31 327 ALA B CA 1
ATOM 6623 C C . ALA B 1 327 ? -0.191 -16.531 -40.25 1 80.31 327 ALA B C 1
ATOM 6625 O O . ALA B 1 327 ? -0.036 -17.594 -40.844 1 80.31 327 ALA B O 1
ATOM 6626 N N . ILE B 1 328 ? -1.303 -16.203 -39.719 1 79.81 328 ILE B N 1
ATOM 6627 C CA . ILE B 1 328 ? -2.494 -17.047 -39.844 1 79.81 328 ILE B CA 1
ATOM 6628 C C . ILE B 1 328 ? -2.936 -17.125 -41.281 1 79.81 328 ILE B C 1
ATOM 6630 O O . ILE B 1 328 ? -3.289 -18.203 -41.781 1 79.81 328 ILE B O 1
ATOM 6634 N N . SER B 1 329 ? -2.916 -16.016 -41.969 1 80.12 329 SER B N 1
ATOM 6635 C CA . SER B 1 329 ? -3.303 -15.969 -43.375 1 80.12 329 SER B CA 1
ATOM 6636 C C . SER B 1 329 ? -2.344 -16.781 -44.25 1 80.12 329 SER B C 1
ATOM 6638 O O . SER B 1 329 ? -2.764 -17.422 -45.188 1 80.12 329 SER B O 1
ATOM 6640 N N . ALA B 1 330 ? -1.145 -16.719 -43.844 1 79.31 330 ALA B N 1
ATOM 6641 C CA . ALA B 1 330 ? -0.126 -17.438 -44.625 1 79.31 330 ALA B CA 1
ATOM 6642 C C . ALA B 1 330 ? -0.228 -18.938 -44.406 1 79.31 330 ALA B C 1
ATOM 6644 O O . ALA B 1 330 ? 0.271 -19.734 -45.188 1 79.31 330 ALA B O 1
ATOM 6645 N N . SER B 1 331 ? -0.794 -19.281 -43.281 1 73.62 331 SER B N 1
ATOM 6646 C CA . SER B 1 331 ? -0.968 -20.688 -42.969 1 73.62 331 SER B CA 1
ATOM 6647 C C . SER B 1 331 ? -1.81 -21.391 -44.031 1 73.62 331 SER B C 1
ATOM 6649 O O . SER B 1 331 ? -1.701 -22.609 -44.219 1 73.62 331 SER B O 1
ATOM 6651 N N . ARG B 1 332 ? -2.674 -20.719 -44.75 1 72.62 332 ARG B N 1
ATOM 6652 C CA . ARG B 1 332 ? -3.477 -21.25 -45.844 1 72.62 332 ARG B CA 1
ATOM 6653 C C . ARG B 1 332 ? -2.588 -21.828 -46.938 1 72.62 332 ARG B C 1
ATOM 6655 O O . ARG B 1 332 ? -2.943 -22.828 -47.562 1 72.62 332 ARG B O 1
ATOM 6662 N N . LEU B 1 333 ? -1.534 -21.234 -46.938 1 73.69 333 LEU B N 1
ATOM 6663 C CA . LEU B 1 333 ? -0.627 -21.656 -48 1 73.69 333 LEU B CA 1
ATOM 6664 C C . LEU B 1 333 ? 0.452 -22.578 -47.438 1 73.69 333 LEU B C 1
ATOM 6666 O O . LEU B 1 333 ? 0.795 -23.594 -48.062 1 73.69 333 LEU B O 1
ATOM 6670 N N . LEU B 1 334 ? 0.907 -22.188 -46.281 1 71.81 334 LEU B N 1
ATOM 6671 C CA . LEU B 1 334 ? 2.064 -22.891 -45.719 1 71.81 334 LEU B CA 1
ATOM 6672 C C . LEU B 1 334 ? 1.649 -23.812 -44.594 1 71.81 334 LEU B C 1
ATOM 6674 O O . LEU B 1 334 ? 2.49 -24.5 -44 1 71.81 334 LEU B O 1
ATOM 6678 N N . GLY B 1 335 ? 0.383 -23.859 -44.188 1 69.62 335 GLY B N 1
ATOM 6679 C CA . GLY B 1 335 ? -0.142 -24.516 -42.969 1 69.62 335 GLY B CA 1
ATOM 6680 C C . GLY B 1 335 ? -0.045 -26.016 -43.031 1 69.62 335 GLY B C 1
ATOM 6681 O O . GLY B 1 335 ? -0.278 -26.703 -42.031 1 69.62 335 GLY B O 1
ATOM 6682 N N . ARG B 1 336 ? 0.446 -26.625 -44.188 1 75 336 ARG B N 1
ATOM 6683 C CA . ARG B 1 336 ? 0.576 -28.078 -44.312 1 75 336 ARG B CA 1
ATOM 6684 C C . ARG B 1 336 ? 1.91 -28.547 -43.75 1 75 336 ARG B C 1
ATOM 6686 O O . ARG B 1 336 ? 2.076 -29.734 -43.438 1 75 336 ARG B O 1
ATOM 6693 N N . LEU B 1 337 ? 2.75 -27.594 -43.562 1 75.88 337 LEU B N 1
ATOM 6694 C CA . LEU B 1 337 ? 4.039 -27.938 -42.969 1 75.88 337 LEU B CA 1
ATOM 6695 C C . LEU B 1 337 ? 3.959 -27.969 -41.438 1 75.88 337 LEU B C 1
ATOM 6697 O O . LEU B 1 337 ? 3.557 -26.969 -40.812 1 75.88 337 LEU B O 1
ATOM 6701 N N . PRO B 1 338 ? 4.281 -29.125 -40.906 1 72.12 338 PRO B N 1
ATOM 6702 C CA . PRO B 1 338 ? 4.18 -29.266 -39.438 1 72.12 338 PRO B CA 1
ATOM 6703 C C . PRO B 1 338 ? 4.977 -28.203 -38.688 1 72.12 338 PRO B C 1
ATOM 6705 O O . PRO B 1 338 ? 4.52 -27.688 -37.656 1 72.12 338 PRO B O 1
ATOM 6708 N N . VAL B 1 339 ? 6.059 -27.875 -39.219 1 70.25 339 VAL B N 1
ATOM 6709 C CA . VAL B 1 339 ? 6.922 -26.891 -38.594 1 70.25 339 VAL B CA 1
ATOM 6710 C C . VAL B 1 339 ? 6.219 -25.531 -38.562 1 70.25 339 VAL B C 1
ATOM 6712 O O . VAL B 1 339 ? 6.281 -24.812 -37.562 1 70.25 339 VAL B O 1
ATOM 6715 N N . TYR B 1 340 ? 5.621 -25.172 -39.531 1 74.38 340 TYR B N 1
ATOM 6716 C CA . TYR B 1 340 ? 4.918 -23.891 -39.625 1 74.38 340 TYR B CA 1
ATOM 6717 C C . TYR B 1 340 ? 3.709 -23.875 -38.688 1 74.38 340 TYR B C 1
ATOM 6719 O O . TYR B 1 340 ? 3.416 -22.859 -38.062 1 74.38 340 TYR B O 1
ATOM 6727 N N . GLN B 1 341 ? 3.062 -24.969 -38.625 1 73.12 341 GLN B N 1
ATOM 6728 C CA . GLN B 1 341 ? 1.9 -25.062 -37.75 1 73.12 341 GLN B CA 1
ATOM 6729 C C . GLN B 1 341 ? 2.295 -24.844 -36.281 1 73.12 341 GLN B C 1
ATOM 6731 O O . GLN B 1 341 ? 1.59 -24.156 -35.531 1 73.12 341 GLN B O 1
ATOM 6736 N N . ARG B 1 342 ? 3.301 -25.406 -36.062 1 72.5 342 ARG B N 1
ATOM 6737 C CA . ARG B 1 342 ? 3.787 -25.25 -34.688 1 72.5 342 ARG B CA 1
ATOM 6738 C C . ARG B 1 342 ? 4.184 -23.812 -34.406 1 72.5 342 ARG B C 1
ATOM 6740 O O . ARG B 1 342 ? 3.869 -23.266 -33.344 1 72.5 342 ARG B O 1
ATOM 6747 N N . LEU B 1 343 ? 4.859 -23.234 -35.312 1 72.31 343 LEU B N 1
ATOM 6748 C CA . LEU B 1 343 ? 5.281 -21.844 -35.156 1 72.31 343 LEU B CA 1
ATOM 6749 C C . LEU B 1 343 ? 4.074 -20.922 -35.062 1 72.31 343 LEU B C 1
ATOM 6751 O O . LEU B 1 343 ? 4.07 -20 -34.25 1 72.31 343 LEU B O 1
ATOM 6755 N N . GLN B 1 344 ? 3.205 -21.203 -35.875 1 75.06 344 GLN B N 1
ATOM 6756 C CA . GLN B 1 344 ? 1.987 -20.391 -35.906 1 75.06 344 GLN B CA 1
ATOM 6757 C C . GLN B 1 344 ? 1.225 -20.547 -34.594 1 75.06 344 GLN B C 1
ATOM 6759 O O . GLN B 1 344 ? 0.706 -19.562 -34.031 1 75.06 344 GLN B O 1
ATOM 6764 N N . SER B 1 345 ? 1.147 -21.703 -34.125 1 73.62 345 SER B N 1
ATOM 6765 C CA . SER B 1 345 ? 0.471 -21.953 -32.844 1 73.62 345 SER B CA 1
ATOM 6766 C C . SER B 1 345 ? 1.188 -21.25 -31.703 1 73.62 345 SER B C 1
ATOM 6768 O O . SER B 1 345 ? 0.547 -20.656 -30.828 1 73.62 345 SER B O 1
ATOM 6770 N N . SER B 1 346 ? 2.459 -21.312 -31.812 1 73.69 346 SER B N 1
ATOM 6771 C CA . SER B 1 346 ? 3.27 -20.656 -30.797 1 73.69 346 SER B CA 1
ATOM 6772 C C . SER B 1 346 ? 3.08 -19.141 -30.844 1 73.69 346 SER B C 1
ATOM 6774 O O . SER B 1 346 ? 2.949 -18.5 -29.797 1 73.69 346 SER B O 1
ATOM 6776 N N . LEU B 1 347 ? 3.066 -18.656 -32.031 1 77.5 347 LEU B N 1
ATOM 6777 C CA . LEU B 1 347 ? 2.855 -17.219 -32.219 1 77.5 347 LEU B CA 1
ATOM 6778 C C . LEU B 1 347 ? 1.472 -16.812 -31.719 1 77.5 347 LEU B C 1
ATOM 6780 O O . LEU B 1 347 ? 1.306 -15.742 -31.141 1 77.5 347 LEU B O 1
ATOM 6784 N N . ASN B 1 348 ? 0.578 -17.625 -31.969 1 78.62 348 ASN B N 1
ATOM 6785 C CA . ASN B 1 348 ? -0.775 -17.359 -31.484 1 78.62 348 ASN B CA 1
ATOM 6786 C C . ASN B 1 348 ? -0.843 -17.359 -29.969 1 78.62 348 ASN B C 1
ATOM 6788 O O . ASN B 1 348 ? -1.441 -16.469 -29.359 1 78.62 348 ASN B O 1
ATOM 6792 N N . ASP B 1 349 ? -0.24 -18.375 -29.422 1 77.81 349 ASP B N 1
ATOM 6793 C CA . ASP B 1 349 ? -0.206 -18.469 -27.969 1 77.81 349 ASP B CA 1
ATOM 6794 C C . ASP B 1 349 ? 0.504 -17.25 -27.359 1 77.81 349 ASP B C 1
ATOM 6796 O O . ASP B 1 349 ? 0.046 -16.703 -26.359 1 77.81 349 ASP B O 1
ATOM 6800 N N . PHE B 1 350 ? 1.502 -16.922 -27.984 1 78.31 350 PHE B N 1
ATOM 6801 C CA . PHE B 1 350 ? 2.25 -15.766 -27.516 1 78.31 350 PHE B CA 1
ATOM 6802 C C . PHE B 1 350 ? 1.399 -14.5 -27.609 1 78.31 350 PHE B C 1
ATOM 6804 O O . PHE B 1 350 ? 1.36 -13.703 -26.672 1 78.31 350 PHE B O 1
ATOM 6811 N N . THR B 1 351 ? 0.761 -14.391 -28.656 1 80.25 351 THR B N 1
ATOM 6812 C CA . THR B 1 351 ? -0.096 -13.227 -28.859 1 80.25 351 THR B CA 1
ATOM 6813 C C . THR B 1 351 ? -1.219 -13.195 -27.828 1 80.25 351 THR B C 1
ATOM 6815 O O . THR B 1 351 ? -1.564 -12.133 -27.297 1 80.25 351 THR B O 1
ATOM 6818 N N . GLU B 1 352 ? -1.698 -14.32 -27.562 1 78.44 352 GLU B N 1
ATOM 6819 C CA . GLU B 1 352 ? -2.746 -14.414 -26.547 1 78.44 352 GLU B CA 1
ATOM 6820 C C . GLU B 1 352 ? -2.221 -14.031 -25.172 1 78.44 352 GLU B C 1
ATOM 6822 O O . GLU B 1 352 ? -2.91 -13.352 -24.406 1 78.44 352 GLU B O 1
ATOM 6827 N N . MET B 1 353 ? -1.101 -14.5 -24.891 1 78 353 MET B N 1
ATOM 6828 C CA . MET B 1 353 ? -0.463 -14.141 -23.625 1 78 353 MET B CA 1
ATOM 6829 C C . MET B 1 353 ? -0.262 -12.633 -23.531 1 78 353 MET B C 1
ATOM 6831 O O . MET B 1 353 ? -0.48 -12.039 -22.469 1 78 353 MET B O 1
ATOM 6835 N N . MET B 1 354 ? 0.073 -12.086 -24.625 1 82.56 354 MET B N 1
ATOM 6836 C CA . MET B 1 354 ? 0.291 -10.648 -24.656 1 82.56 354 MET B CA 1
ATOM 6837 C C . MET B 1 354 ? -1.031 -9.891 -24.547 1 82.56 354 MET B C 1
ATOM 6839 O O . MET B 1 354 ? -1.086 -8.805 -23.969 1 82.56 354 MET B O 1
ATOM 6843 N N . ASP B 1 355 ? -2.045 -10.516 -25 1 85 355 ASP B N 1
ATOM 6844 C CA . ASP B 1 355 ? -3.377 -9.922 -24.922 1 85 355 ASP B CA 1
ATOM 6845 C C . ASP B 1 355 ? -3.902 -9.938 -23.484 1 85 355 ASP B C 1
ATOM 6847 O O . ASP B 1 355 ? -4.727 -9.102 -23.125 1 85 355 ASP B O 1
ATOM 6851 N N . MET B 1 356 ? -3.465 -10.914 -22.781 1 85.25 356 MET B N 1
ATOM 6852 C CA . MET B 1 356 ? -3.836 -10.992 -21.359 1 85.25 356 MET B CA 1
ATOM 6853 C C . MET B 1 356 ? -3.449 -9.711 -20.625 1 85.25 356 MET B C 1
ATOM 6855 O O . MET B 1 356 ? -4.16 -9.266 -19.734 1 85.25 356 MET B O 1
ATOM 6859 N N . LEU B 1 357 ? -2.393 -9.055 -21.047 1 86.12 357 LEU B N 1
ATOM 6860 C CA . LEU B 1 357 ? -1.87 -7.855 -20.406 1 86.12 357 LEU B CA 1
ATOM 6861 C C . LEU B 1 357 ? -2.76 -6.652 -20.703 1 86.12 357 LEU B C 1
ATOM 6863 O O . LEU B 1 357 ? -2.598 -5.594 -20.094 1 86.12 357 LEU B O 1
ATOM 6867 N N . GLU B 1 358 ? -3.775 -6.863 -21.578 1 88.75 358 GLU B N 1
ATOM 6868 C CA . GLU B 1 358 ? -4.742 -5.812 -21.875 1 88.75 358 GLU B CA 1
ATOM 6869 C C . GLU B 1 358 ? -6.066 -6.051 -21.156 1 88.75 358 GLU B C 1
ATOM 6871 O O . GLU B 1 358 ? -7.105 -5.527 -21.578 1 88.75 358 GLU B O 1
ATOM 6876 N N . GLY B 1 359 ? -6.023 -6.828 -20.156 1 92.38 359 GLY B N 1
ATOM 6877 C CA . GLY B 1 359 ? -7.223 -7.035 -19.359 1 92.38 359 GLY B CA 1
ATOM 6878 C C . GLY B 1 359 ? -8.078 -8.188 -19.844 1 92.38 359 GLY B C 1
ATOM 6879 O O . GLY B 1 359 ? -9.266 -8.258 -19.547 1 92.38 359 GLY B O 1
ATOM 6880 N N . ASN B 1 360 ? -7.527 -9.055 -20.625 1 94.25 360 ASN B N 1
ATOM 6881 C CA . ASN B 1 360 ? -8.219 -10.234 -21.125 1 94.25 360 ASN B CA 1
ATOM 6882 C C . ASN B 1 360 ? -7.648 -11.516 -20.531 1 94.25 360 ASN B C 1
ATOM 6884 O O . ASN B 1 360 ? -6.746 -12.125 -21.109 1 94.25 360 ASN B O 1
ATOM 6888 N N . PRO B 1 361 ? -8.211 -12 -19.453 1 94.12 361 PRO B N 1
ATOM 6889 C CA . PRO B 1 361 ? -7.625 -13.156 -18.766 1 94.12 361 PRO B CA 1
ATOM 6890 C C . PRO B 1 361 ? -7.602 -14.414 -19.625 1 94.12 361 PRO B C 1
ATOM 6892 O O . PRO B 1 361 ? -8.57 -14.68 -20.359 1 94.12 361 PRO B O 1
ATOM 6895 N N . LYS B 1 362 ? -6.543 -15.086 -19.609 1 89.25 362 LYS B N 1
ATOM 6896 C CA . LYS B 1 362 ? -6.32 -16.328 -20.328 1 89.25 362 LYS B CA 1
ATOM 6897 C C . LYS B 1 362 ? -5.77 -17.422 -19.406 1 89.25 362 LYS B C 1
ATOM 6899 O O . LYS B 1 362 ? -5.137 -17.109 -18.391 1 89.25 362 LYS B O 1
ATOM 6904 N N . ASP B 1 363 ? -6.031 -18.672 -19.734 1 85 363 ASP B N 1
ATOM 6905 C CA . ASP B 1 363 ? -5.598 -19.75 -18.859 1 85 363 ASP B CA 1
ATOM 6906 C C . ASP B 1 363 ? -4.371 -20.469 -19.438 1 85 363 ASP B C 1
ATOM 6908 O O . ASP B 1 363 ? -4.141 -21.641 -19.156 1 85 363 ASP B O 1
ATOM 6912 N N . LEU B 1 364 ? -3.602 -19.766 -20.188 1 79.06 364 LEU B N 1
ATOM 6913 C CA . LEU B 1 364 ? -2.449 -20.375 -20.859 1 79.06 364 LEU B CA 1
ATOM 6914 C C . LEU B 1 364 ? -1.441 -20.891 -19.828 1 79.06 364 LEU B C 1
ATOM 6916 O O . LEU B 1 364 ? -0.823 -21.938 -20.047 1 79.06 364 LEU B O 1
ATOM 6920 N N . ALA B 1 365 ? -1.306 -20.219 -18.797 1 80.94 365 ALA B N 1
ATOM 6921 C CA . ALA B 1 365 ? -0.326 -20.609 -17.781 1 80.94 365 ALA B CA 1
ATOM 6922 C C . ALA B 1 365 ? -0.739 -21.906 -17.078 1 80.94 365 ALA B C 1
ATOM 6924 O O . ALA B 1 365 ? 0.108 -22.641 -16.562 1 80.94 365 ALA B O 1
ATOM 6925 N N . LEU B 1 366 ? -1.965 -22.25 -17.109 1 88.94 366 LEU B N 1
ATOM 6926 C CA . LEU B 1 366 ? -2.475 -23.453 -16.438 1 88.94 366 LEU B CA 1
ATOM 6927 C C . LEU B 1 366 ? -2.021 -24.703 -17.172 1 88.94 366 LEU B C 1
ATOM 6929 O O . LEU B 1 366 ? -1.997 -25.797 -16.594 1 88.94 366 LEU B O 1
ATOM 6933 N N . LYS B 1 367 ? -1.712 -24.5 -18.438 1 89.19 367 LYS B N 1
ATOM 6934 C CA . LYS B 1 367 ? -1.272 -25.641 -19.219 1 89.19 367 LYS B CA 1
ATOM 6935 C C . LYS B 1 367 ? -0.038 -26.297 -18.594 1 89.19 367 LYS B C 1
ATOM 6937 O O . LYS B 1 367 ? 0.154 -27.516 -18.719 1 89.19 367 LYS B O 1
ATOM 6942 N N . GLY B 1 368 ? 0.741 -25.484 -17.984 1 93.19 368 GLY B N 1
ATOM 6943 C CA . GLY B 1 368 ? 1.951 -26 -17.359 1 93.19 368 GLY B CA 1
ATOM 6944 C C . GLY B 1 368 ? 1.68 -27.062 -16.312 1 93.19 368 GLY B C 1
ATOM 6945 O O . GLY B 1 368 ? 2.492 -27.969 -16.125 1 93.19 368 GLY B O 1
ATOM 6946 N N . CYS B 1 369 ? 0.56 -27.078 -15.711 1 95.94 369 CYS B N 1
ATOM 6947 C CA . CYS B 1 369 ? 0.197 -28.031 -14.664 1 95.94 369 CYS B CA 1
ATOM 6948 C C . CYS B 1 369 ? 0.099 -29.438 -15.219 1 95.94 369 CYS B C 1
ATOM 6950 O O . CYS B 1 369 ? 0.145 -30.406 -14.469 1 95.94 369 CYS B O 1
ATOM 6952 N N . TYR B 1 370 ? 0.02 -29.562 -16.531 1 96.62 370 TYR B N 1
ATOM 6953 C CA . TYR B 1 370 ? -0.204 -30.859 -17.156 1 96.62 370 TYR B CA 1
ATOM 6954 C C . TYR B 1 370 ? 1.095 -31.422 -17.719 1 96.62 370 TYR B C 1
ATOM 6956 O O . TYR B 1 370 ? 1.074 -32.344 -18.531 1 96.62 370 TYR B O 1
ATOM 6964 N N . TRP B 1 371 ? 2.221 -30.922 -17.359 1 96.69 371 TRP B N 1
ATOM 6965 C CA . TRP B 1 371 ? 3.531 -31.328 -17.859 1 96.69 371 TRP B CA 1
ATOM 6966 C C . TRP B 1 371 ? 3.719 -32.844 -17.75 1 96.69 371 TRP B C 1
ATOM 6968 O O . TRP B 1 371 ? 4.039 -33.5 -18.734 1 96.69 371 TRP B O 1
ATOM 6978 N N . ARG B 1 372 ? 3.449 -33.469 -16.609 1 97.5 372 ARG B N 1
ATOM 6979 C CA . ARG B 1 372 ? 3.605 -34.906 -16.422 1 97.5 372 ARG B CA 1
ATOM 6980 C C . ARG B 1 372 ? 2.248 -35.594 -16.297 1 97.5 372 ARG B C 1
ATOM 6982 O O . ARG B 1 372 ? 2.1 -36.562 -15.547 1 97.5 372 ARG B O 1
ATOM 6989 N N . TYR B 1 373 ? 1.248 -34.969 -16.859 1 96.94 373 TYR B N 1
ATOM 6990 C CA . TYR B 1 373 ? -0.089 -35.562 -16.938 1 96.94 373 TYR B CA 1
ATOM 6991 C C . TYR B 1 373 ? -0.182 -36.562 -18.094 1 96.94 373 TYR B C 1
ATOM 6993 O O . TYR B 1 373 ? 0.252 -36.25 -19.203 1 96.94 373 TYR B O 1
ATOM 7001 N N . ARG B 1 374 ? -0.71 -37.75 -17.906 1 94.94 374 ARG B N 1
ATOM 7002 C CA . ARG B 1 374 ? -0.706 -38.781 -18.922 1 94.94 374 ARG B CA 1
ATOM 7003 C C . ARG B 1 374 ? -1.968 -38.75 -19.766 1 94.94 374 ARG B C 1
ATOM 7005 O O . ARG B 1 374 ? -1.988 -39.25 -20.891 1 94.94 374 ARG B O 1
ATOM 7012 N N . GLY B 1 375 ? -2.971 -38.125 -19.25 1 92.75 375 GLY B N 1
ATOM 7013 C CA . GLY B 1 375 ? -4.223 -38.062 -20 1 92.75 375 GLY B CA 1
ATOM 7014 C C . GLY B 1 375 ? -4.285 -36.906 -20.984 1 92.75 375 GLY B C 1
ATOM 7015 O O . GLY B 1 375 ? -3.297 -36.219 -21.203 1 92.75 375 GLY B O 1
ATOM 7016 N N . ASN B 1 376 ? -5.434 -36.812 -21.719 1 93.69 376 ASN B N 1
ATOM 7017 C CA . ASN B 1 376 ? -5.688 -35.656 -22.594 1 93.69 376 ASN B CA 1
ATOM 7018 C C . ASN B 1 376 ? -6.09 -34.438 -21.797 1 93.69 376 ASN B C 1
ATOM 7020 O O . ASN B 1 376 ? -6.867 -34.531 -20.844 1 93.69 376 ASN B O 1
ATOM 7024 N N . ILE B 1 377 ? -5.461 -33.344 -22.172 1 92.56 377 ILE B N 1
ATOM 7025 C CA . ILE B 1 377 ? -5.816 -32.125 -21.5 1 92.56 377 ILE B CA 1
ATOM 7026 C C . ILE B 1 377 ? -7.23 -31.703 -21.891 1 92.56 377 ILE B C 1
ATOM 7028 O O . ILE B 1 377 ? -7.527 -31.531 -23.078 1 92.56 377 ILE B O 1
ATOM 7032 N N . PRO B 1 378 ? -8.031 -31.469 -20.984 1 92.75 378 PRO B N 1
ATOM 7033 C CA . PRO B 1 378 ? -9.398 -31.047 -21.312 1 92.75 378 PRO B CA 1
ATOM 7034 C C . PRO B 1 378 ? -9.453 -29.641 -21.891 1 92.75 378 PRO B C 1
ATOM 7036 O O . PRO B 1 378 ? -8.562 -28.828 -21.625 1 92.75 378 PRO B O 1
ATOM 7039 N N . GLU B 1 379 ? -10.547 -29.344 -22.625 1 88.94 379 GLU B N 1
ATOM 7040 C CA . GLU B 1 379 ? -10.758 -28.016 -23.156 1 88.94 379 GLU B CA 1
ATOM 7041 C C . GLU B 1 379 ? -10.906 -26.984 -22.031 1 88.94 379 GLU B C 1
ATOM 7043 O O . GLU B 1 379 ? -10.289 -25.922 -22.078 1 88.94 379 GLU B O 1
ATOM 7048 N N . LYS B 1 380 ? -11.773 -27.344 -21.141 1 91.31 380 LYS B N 1
ATOM 7049 C CA . LYS B 1 380 ? -11.867 -26.547 -19.922 1 91.31 380 LYS B CA 1
ATOM 7050 C C . LYS B 1 380 ? -11 -27.141 -18.812 1 91.31 380 LYS B C 1
ATOM 7052 O O . LYS B 1 380 ? -11.391 -28.125 -18.172 1 91.31 380 LYS B O 1
ATOM 7057 N N . MET B 1 381 ? -9.969 -26.484 -18.531 1 93.56 381 MET B N 1
ATOM 7058 C CA . MET B 1 381 ? -8.945 -27.031 -17.641 1 93.56 381 MET B CA 1
ATOM 7059 C C . MET B 1 381 ? -9.336 -26.828 -16.188 1 93.56 381 MET B C 1
ATOM 7061 O O . MET B 1 381 ? -9.781 -25.734 -15.805 1 93.56 381 MET B O 1
ATOM 7065 N N . ASN B 1 382 ? -9.219 -27.766 -15.367 1 94.81 382 ASN B N 1
ATOM 7066 C CA . ASN B 1 382 ? -9.195 -27.812 -13.914 1 94.81 382 ASN B CA 1
ATOM 7067 C C . ASN B 1 382 ? -8.18 -28.828 -13.398 1 94.81 382 ASN B C 1
ATOM 7069 O O . ASN B 1 382 ? -8.531 -29.969 -13.094 1 94.81 382 ASN B O 1
ATOM 7073 N N . PRO B 1 383 ? -7.004 -28.438 -13.281 1 95.81 383 PRO B N 1
ATOM 7074 C CA . PRO B 1 383 ? -5.898 -29.375 -13.133 1 95.81 383 PRO B CA 1
ATOM 7075 C C . PRO B 1 383 ? -6.09 -30.328 -11.945 1 95.81 383 PRO B C 1
ATOM 7077 O O . PRO B 1 383 ? -5.75 -31.516 -12.031 1 95.81 383 PRO B O 1
ATOM 7080 N N . VAL B 1 384 ? -6.656 -29.891 -10.852 1 96.25 384 VAL B N 1
ATOM 7081 C CA . VAL B 1 384 ? -6.824 -30.75 -9.688 1 96.25 384 VAL B CA 1
ATOM 7082 C C . VAL B 1 384 ? -7.91 -31.781 -9.961 1 96.25 384 VAL B C 1
ATOM 7084 O O . VAL B 1 384 ? -7.715 -32.969 -9.711 1 96.25 384 VAL B O 1
ATOM 7087 N N . GLU B 1 385 ? -8.992 -31.375 -10.477 1 95 385 GLU B N 1
ATOM 7088 C CA . GLU B 1 385 ? -10.078 -32.281 -10.805 1 95 385 GLU B CA 1
ATOM 7089 C C . GLU B 1 385 ? -9.656 -33.281 -11.891 1 95 385 GLU B C 1
ATOM 7091 O O . GLU B 1 385 ? -10.094 -34.438 -11.891 1 95 385 GLU B O 1
ATOM 7096 N N . ASP B 1 386 ? -8.836 -32.812 -12.797 1 96.5 386 ASP B N 1
ATOM 7097 C CA . ASP B 1 386 ? -8.375 -33.625 -13.914 1 96.5 386 ASP B CA 1
ATOM 7098 C C . ASP B 1 386 ? -7.367 -34.688 -13.445 1 96.5 386 ASP B C 1
ATOM 7100 O O . ASP B 1 386 ? -7.094 -35.656 -14.164 1 96.5 386 ASP B O 1
ATOM 7104 N N . GLY B 1 387 ? -6.781 -34.438 -12.297 1 96.12 387 GLY B N 1
ATOM 7105 C CA . GLY B 1 387 ? -5.84 -35.375 -11.75 1 96.12 387 GLY B CA 1
ATOM 7106 C C . GLY B 1 387 ? -4.395 -35.062 -12.055 1 96.12 387 GLY B C 1
ATOM 7107 O O . GLY B 1 387 ? -3.529 -35.938 -12.023 1 96.12 387 GLY B O 1
ATOM 7108 N N . ALA B 1 388 ? -4.137 -33.812 -12.477 1 97.38 388 ALA B N 1
ATOM 7109 C CA . ALA B 1 388 ? -2.752 -33.406 -12.664 1 97.38 388 ALA B CA 1
ATOM 7110 C C . ALA B 1 388 ? -2.027 -33.281 -11.328 1 97.38 388 ALA B C 1
ATOM 7112 O O . ALA B 1 388 ? -2.637 -32.969 -10.305 1 97.38 388 ALA B O 1
ATOM 7113 N N . GLY B 1 389 ? -0.746 -33.594 -11.305 1 97.56 389 GLY B N 1
ATOM 7114 C CA . GLY B 1 389 ? 0.072 -33.5 -10.109 1 97.56 389 GLY B CA 1
ATOM 7115 C C . GLY B 1 389 ? 0.995 -32.281 -10.141 1 97.56 389 GLY B C 1
ATOM 7116 O O . GLY B 1 389 ? 1.847 -32.156 -11.023 1 97.56 389 GLY B O 1
ATOM 7117 N N . PHE B 1 390 ? 0.855 -31.438 -9.164 1 97.88 390 PHE B N 1
ATOM 7118 C CA . PHE B 1 390 ? 1.737 -30.281 -9.094 1 97.88 390 PHE B CA 1
ATOM 7119 C C . PHE B 1 390 ? 1.702 -29.656 -7.703 1 97.88 390 PHE B C 1
ATOM 7121 O O . PHE B 1 390 ? 0.723 -29.812 -6.969 1 97.88 390 PHE B O 1
ATOM 7128 N N . TYR B 1 391 ? 2.801 -29.047 -7.242 1 98 391 TYR B N 1
ATOM 7129 C CA . TYR B 1 391 ? 2.955 -28.156 -6.094 1 98 391 TYR B CA 1
ATOM 7130 C C . TYR B 1 391 ? 3.496 -26.797 -6.523 1 98 391 TYR B C 1
ATOM 7132 O O . TYR B 1 391 ? 4.266 -26.703 -7.484 1 98 391 TYR B O 1
ATOM 7140 N N . TRP B 1 392 ? 3.033 -25.797 -5.875 1 97.94 392 TRP B N 1
ATOM 7141 C CA . TRP B 1 392 ? 3.719 -24.516 -5.969 1 97.94 392 TRP B CA 1
ATOM 7142 C C . TRP B 1 392 ? 4.324 -24.125 -4.625 1 97.94 392 TRP B C 1
ATOM 7144 O O . TRP B 1 392 ? 3.709 -24.328 -3.578 1 97.94 392 TRP B O 1
ATOM 7154 N N . VAL B 1 393 ? 5.566 -23.703 -4.602 1 98.44 393 VAL B N 1
ATOM 7155 C CA . VAL B 1 393 ? 6.277 -23.078 -3.486 1 98.44 393 VAL B CA 1
ATOM 7156 C C . VAL B 1 393 ? 6.816 -21.719 -3.91 1 98.44 393 VAL B C 1
ATOM 7158 O O . VAL B 1 393 ? 7.508 -21.609 -4.926 1 98.44 393 VAL B O 1
ATOM 7161 N N . ALA B 1 394 ? 6.531 -20.703 -3.139 1 98.19 394 ALA B N 1
ATOM 7162 C CA . ALA B 1 394 ? 6.73 -19.359 -3.664 1 98.19 394 ALA B CA 1
ATOM 7163 C C . ALA B 1 394 ? 7.539 -18.5 -2.689 1 98.19 394 ALA B C 1
ATOM 7165 O O . ALA B 1 394 ? 7 -17.594 -2.057 1 98.19 394 ALA B O 1
ATOM 7166 N N . PRO B 1 395 ? 8.867 -18.703 -2.611 1 98.25 395 PRO B N 1
ATOM 7167 C CA . PRO B 1 395 ? 9.695 -17.859 -1.75 1 98.25 395 PRO B CA 1
ATOM 7168 C C . PRO B 1 395 ? 9.766 -16.406 -2.234 1 98.25 395 PRO B C 1
ATOM 7170 O O . PRO B 1 395 ? 9.75 -16.156 -3.441 1 98.25 395 PRO B O 1
ATOM 7173 N N . THR B 1 396 ? 9.812 -15.547 -1.311 1 98.12 396 THR B N 1
ATOM 7174 C CA . THR B 1 396 ? 10.055 -14.133 -1.557 1 98.12 396 THR B CA 1
ATOM 7175 C C . THR B 1 396 ? 11.531 -13.789 -1.354 1 98.12 396 THR B C 1
ATOM 7177 O O . THR B 1 396 ? 12.102 -14.086 -0.303 1 98.12 396 THR B O 1
ATOM 7180 N N . LEU B 1 397 ? 12.078 -13.148 -2.371 1 98.56 397 LEU B N 1
ATOM 7181 C CA . LEU B 1 397 ? 13.508 -12.844 -2.359 1 98.56 397 LEU B CA 1
ATOM 7182 C C . LEU B 1 397 ? 13.742 -11.344 -2.484 1 98.56 397 LEU B C 1
ATOM 7184 O O . LEU B 1 397 ? 12.961 -10.641 -3.121 1 98.56 397 LEU B O 1
ATOM 7188 N N . PRO B 1 398 ? 14.836 -10.859 -1.798 1 98.19 398 PRO B N 1
ATOM 7189 C CA . PRO B 1 398 ? 15.211 -9.469 -2.09 1 98.19 398 PRO B CA 1
ATOM 7190 C C . PRO B 1 398 ? 15.641 -9.266 -3.539 1 98.19 398 PRO B C 1
ATOM 7192 O O . PRO B 1 398 ? 16.172 -10.188 -4.164 1 98.19 398 PRO B O 1
ATOM 7195 N N . MET B 1 399 ? 15.414 -8.086 -4.062 1 98.56 399 MET B N 1
ATOM 7196 C CA . MET B 1 399 ? 15.844 -7.75 -5.418 1 98.56 399 MET B CA 1
ATOM 7197 C C . MET B 1 399 ? 17.344 -7.555 -5.48 1 98.56 399 MET B C 1
ATOM 7199 O O . MET B 1 399 ? 17.828 -6.469 -5.82 1 98.56 399 MET B O 1
ATOM 7203 N N . VAL B 1 400 ? 18.047 -8.562 -5.156 1 98.62 400 VAL B N 1
ATOM 7204 C CA . VAL B 1 400 ? 19.5 -8.648 -5.172 1 98.62 400 VAL B CA 1
ATOM 7205 C C . VAL B 1 400 ? 19.938 -9.867 -5.98 1 98.62 400 VAL B C 1
ATOM 7207 O O . VAL B 1 400 ? 19.578 -11 -5.652 1 98.62 400 VAL B O 1
ATOM 7210 N N . GLY B 1 401 ? 20.719 -9.562 -7.031 1 98.69 401 GLY B N 1
ATOM 7211 C CA . GLY B 1 401 ? 21.094 -10.602 -7.98 1 98.69 401 GLY B CA 1
ATOM 7212 C C . GLY B 1 401 ? 21.703 -11.82 -7.316 1 98.69 401 GLY B C 1
ATOM 7213 O O . GLY B 1 401 ? 21.297 -12.953 -7.605 1 98.69 401 GLY B O 1
ATOM 7214 N N . GLU B 1 402 ? 22.594 -11.664 -6.422 1 97.94 402 GLU B N 1
ATOM 7215 C CA . GLU B 1 402 ? 23.312 -12.758 -5.758 1 97.94 402 GLU B CA 1
ATOM 7216 C C . GLU B 1 402 ? 22.344 -13.602 -4.922 1 97.94 402 GLU B C 1
ATOM 7218 O O . GLU B 1 402 ? 22.484 -14.828 -4.871 1 97.94 402 GLU B O 1
ATOM 7223 N N . ASP B 1 403 ? 21.406 -12.992 -4.27 1 97.94 403 ASP B N 1
ATOM 7224 C CA . ASP B 1 403 ? 20.438 -13.703 -3.451 1 97.94 403 ASP B CA 1
ATOM 7225 C C . ASP B 1 403 ? 19.516 -14.562 -4.32 1 97.94 403 ASP B C 1
ATOM 7227 O O . ASP B 1 403 ? 19.25 -15.719 -3.986 1 97.94 403 ASP B O 1
ATOM 7231 N N . VAL B 1 404 ? 19.062 -13.992 -5.391 1 98.69 404 VAL B N 1
ATOM 7232 C CA . VAL B 1 404 ? 18.156 -14.711 -6.285 1 98.69 404 VAL B CA 1
ATOM 7233 C C . VAL B 1 404 ? 18.891 -15.891 -6.918 1 98.69 404 VAL B C 1
ATOM 7235 O O . VAL B 1 404 ? 18.359 -17 -6.984 1 98.69 404 VAL B O 1
ATOM 7238 N N . GLU B 1 405 ? 20.094 -15.609 -7.355 1 98.56 405 GLU B N 1
ATOM 7239 C CA . GLU B 1 405 ? 20.891 -16.672 -7.945 1 98.56 405 GLU B CA 1
ATOM 7240 C C . GLU B 1 405 ? 21.125 -17.812 -6.953 1 98.56 405 GLU B C 1
ATOM 7242 O O . GLU B 1 405 ? 21.047 -18.984 -7.312 1 98.56 405 GLU B O 1
ATOM 7247 N N . LYS B 1 406 ? 21.453 -17.5 -5.746 1 98.56 406 LYS B N 1
ATOM 7248 C CA . LYS B 1 406 ? 21.672 -18.5 -4.711 1 98.56 406 LYS B CA 1
ATOM 7249 C C . LYS B 1 406 ? 20.422 -19.359 -4.512 1 98.56 406 LYS B C 1
ATOM 7251 O O . LYS B 1 406 ? 20.516 -20.578 -4.434 1 98.56 406 LYS B O 1
ATOM 7256 N N . CYS B 1 407 ? 19.281 -18.75 -4.402 1 98.69 407 CYS B N 1
ATOM 7257 C CA . CYS B 1 407 ? 18.031 -19.469 -4.25 1 98.69 407 CYS B CA 1
ATOM 7258 C C . CYS B 1 407 ? 17.797 -20.406 -5.43 1 98.69 407 CYS B C 1
ATOM 7260 O O . CYS B 1 407 ? 17.391 -21.547 -5.246 1 98.69 407 CYS B O 1
ATOM 7262 N N . MET B 1 408 ? 18.031 -19.891 -6.637 1 98.75 408 MET B N 1
ATOM 7263 C CA . MET B 1 408 ? 17.828 -20.703 -7.832 1 98.75 408 MET B CA 1
ATOM 7264 C C . MET B 1 408 ? 18.781 -21.891 -7.84 1 98.75 408 MET B C 1
ATOM 7266 O O . MET B 1 408 ? 18.359 -23.016 -8.156 1 98.75 408 MET B O 1
ATOM 7270 N N . ARG B 1 409 ? 20.016 -21.641 -7.477 1 98.56 409 ARG B N 1
ATOM 7271 C CA . ARG B 1 409 ? 21.016 -22.703 -7.465 1 98.56 409 ARG B CA 1
ATOM 7272 C C . ARG B 1 409 ? 20.656 -23.781 -6.465 1 98.56 409 ARG B C 1
ATOM 7274 O O . ARG B 1 409 ? 20.688 -24.969 -6.793 1 98.56 409 ARG B O 1
ATOM 7281 N N . LEU B 1 410 ? 20.297 -23.438 -5.297 1 98.81 410 LEU B N 1
ATOM 7282 C CA . LEU B 1 410 ? 19.969 -24.391 -4.254 1 98.81 410 LEU B CA 1
ATOM 7283 C C . LEU B 1 410 ? 18.688 -25.141 -4.598 1 98.81 410 LEU B C 1
ATOM 7285 O O . LEU B 1 410 ? 18.578 -26.344 -4.336 1 98.81 410 LEU B O 1
ATOM 7289 N N . SER B 1 411 ? 17.703 -24.469 -5.148 1 98.88 411 SER B N 1
ATOM 7290 C CA . SER B 1 411 ? 16.469 -25.109 -5.578 1 98.88 411 SER B CA 1
ATOM 7291 C C . SER B 1 411 ? 16.734 -26.125 -6.691 1 98.88 411 SER B C 1
ATOM 7293 O O . SER B 1 411 ? 16.219 -27.234 -6.656 1 98.88 411 SER B O 1
ATOM 7295 N N . GLN B 1 412 ? 17.562 -25.688 -7.641 1 98.25 412 GLN B N 1
ATOM 7296 C CA . GLN B 1 412 ? 17.922 -26.578 -8.734 1 98.25 412 GLN B CA 1
ATOM 7297 C C . GLN B 1 412 ? 18.562 -27.859 -8.211 1 98.25 412 GLN B C 1
ATOM 7299 O O . GLN B 1 412 ? 18.25 -28.953 -8.688 1 98.25 412 GLN B O 1
ATOM 7304 N N . GLN B 1 413 ? 19.453 -27.734 -7.266 1 98.44 413 GLN B N 1
ATOM 7305 C CA . GLN B 1 413 ? 20.125 -28.891 -6.688 1 98.44 413 GLN B CA 1
ATOM 7306 C C . GLN B 1 413 ? 19.109 -29.844 -6.059 1 98.44 413 GLN B C 1
ATOM 7308 O O . GLN B 1 413 ? 19.219 -31.062 -6.199 1 98.44 413 GLN B O 1
ATOM 7313 N N . ALA B 1 414 ? 18.125 -29.312 -5.379 1 98.69 414 ALA B N 1
ATOM 7314 C CA . ALA B 1 414 ? 17.094 -30.141 -4.762 1 98.69 414 ALA B CA 1
ATOM 7315 C C . ALA B 1 414 ? 16.266 -30.859 -5.82 1 98.69 414 ALA B C 1
ATOM 7317 O O . ALA B 1 414 ? 15.914 -32.031 -5.656 1 98.69 414 ALA B O 1
ATOM 7318 N N . PHE B 1 415 ? 15.906 -30.172 -6.902 1 98.25 415 PHE B N 1
ATOM 7319 C CA . PHE B 1 415 ? 15.141 -30.766 -7.996 1 98.25 415 PHE B CA 1
ATOM 7320 C C . PHE B 1 415 ? 15.938 -31.891 -8.664 1 98.25 415 PHE B C 1
ATOM 7322 O O . PHE B 1 415 ? 15.398 -32.969 -8.938 1 98.25 415 PHE B O 1
ATOM 7329 N N . ASP B 1 416 ? 17.266 -31.609 -8.891 1 96.56 416 ASP B N 1
ATOM 7330 C CA . ASP B 1 416 ? 18.125 -32.625 -9.516 1 96.56 416 ASP B CA 1
ATOM 7331 C C . ASP B 1 416 ? 18.172 -33.906 -8.695 1 96.56 416 ASP B C 1
ATOM 7333 O O . ASP B 1 416 ? 18.078 -35 -9.25 1 96.56 416 ASP B O 1
ATOM 7337 N N . ARG B 1 417 ? 18.266 -33.719 -7.457 1 96.56 417 ARG B N 1
ATOM 7338 C CA . ARG B 1 417 ? 18.344 -34.906 -6.578 1 96.56 417 ARG B CA 1
ATOM 7339 C C . ARG B 1 417 ? 17.031 -35.656 -6.562 1 96.56 417 ARG B C 1
ATOM 7341 O O . ARG B 1 417 ? 17.016 -36.875 -6.438 1 96.56 417 ARG B O 1
ATOM 7348 N N . ALA B 1 418 ? 15.922 -35 -6.766 1 97 418 ALA B N 1
ATOM 7349 C CA . ALA B 1 418 ? 14.602 -35.594 -6.688 1 97 418 ALA B CA 1
ATOM 7350 C C . ALA B 1 418 ? 14.172 -36.156 -8.047 1 97 418 ALA B C 1
ATOM 7352 O O . ALA B 1 418 ? 13.227 -36.938 -8.133 1 97 418 ALA B O 1
ATOM 7353 N N . GLY B 1 419 ? 14.836 -35.75 -9.156 1 95.31 419 GLY B N 1
ATOM 7354 C CA . GLY B 1 419 ? 14.539 -36.25 -10.484 1 95.31 419 GLY B CA 1
ATOM 7355 C C . GLY B 1 419 ? 13.406 -35.531 -11.172 1 95.31 419 GLY B C 1
ATOM 7356 O O . GLY B 1 419 ? 12.633 -36.125 -11.922 1 95.31 419 GLY B O 1
ATOM 7357 N N . PHE B 1 420 ? 13.156 -34.281 -10.852 1 97.19 420 PHE B N 1
ATOM 7358 C CA . PHE B 1 420 ? 12.117 -33.469 -11.477 1 97.19 420 PHE B CA 1
ATOM 7359 C C . PHE B 1 420 ? 12.719 -32.281 -12.203 1 97.19 420 PHE B C 1
ATOM 7361 O O . PHE B 1 420 ? 13.867 -31.906 -11.945 1 97.19 420 PHE B O 1
ATOM 7368 N N . GLU B 1 421 ? 12.023 -31.75 -13.227 1 96.62 421 GLU B N 1
ATOM 7369 C CA . GLU B 1 421 ? 12.438 -30.562 -13.961 1 96.62 421 GLU B CA 1
ATOM 7370 C C . GLU B 1 421 ? 12.172 -29.297 -13.156 1 96.62 421 GLU B C 1
ATOM 7372 O O . GLU B 1 421 ? 11.062 -29.094 -12.648 1 96.62 421 GLU B O 1
ATOM 7377 N N . PHE B 1 422 ? 13.18 -28.484 -13 1 97.69 422 PHE B N 1
ATOM 7378 C CA . PHE B 1 422 ? 13.07 -27.25 -12.219 1 97.69 422 PHE B CA 1
ATOM 7379 C C . PHE B 1 422 ? 12.445 -26.141 -13.047 1 97.69 422 PHE B C 1
ATOM 7381 O O . PHE B 1 422 ? 13.133 -25.469 -13.828 1 97.69 422 PHE B O 1
ATOM 7388 N N . GLY B 1 423 ? 11.062 -25.891 -12.891 1 97.75 423 GLY B N 1
ATOM 7389 C CA . GLY B 1 423 ? 10.359 -24.781 -13.492 1 97.75 423 GLY B CA 1
ATOM 7390 C C . GLY B 1 423 ? 10.094 -23.641 -12.523 1 97.75 423 GLY B C 1
ATOM 7391 O O . GLY B 1 423 ? 9.562 -23.859 -11.43 1 97.75 423 GLY B O 1
ATOM 7392 N N . VAL B 1 424 ? 10.508 -22.391 -12.898 1 98.5 424 VAL B N 1
ATOM 7393 C CA . VAL B 1 424 ? 10.32 -21.266 -11.984 1 98.5 424 VAL B CA 1
ATOM 7394 C C . VAL B 1 424 ? 10.055 -19.984 -12.789 1 98.5 424 VAL B C 1
ATOM 7396 O O . VAL B 1 424 ? 10.617 -19.797 -13.867 1 98.5 424 VAL B O 1
ATOM 7399 N N . THR B 1 425 ? 9.125 -19.172 -12.344 1 97.94 425 THR B N 1
ATOM 7400 C CA . THR B 1 425 ? 8.914 -17.812 -12.797 1 97.94 425 THR B CA 1
ATOM 7401 C C . THR B 1 425 ? 9.375 -16.812 -11.742 1 97.94 425 THR B C 1
ATOM 7403 O O . THR B 1 425 ? 9 -16.922 -10.57 1 97.94 425 THR B O 1
ATOM 7406 N N . LEU B 1 426 ? 10.219 -15.914 -12.109 1 98.69 426 LEU B N 1
ATOM 7407 C CA . LEU B 1 426 ? 10.633 -14.797 -11.266 1 98.69 426 LEU B CA 1
ATOM 7408 C C . LEU B 1 426 ? 9.875 -13.523 -11.633 1 98.69 426 LEU B C 1
ATOM 7410 O O . LEU B 1 426 ? 9.805 -13.164 -12.812 1 98.69 426 LEU B O 1
ATOM 7414 N N . THR B 1 427 ? 9.273 -12.938 -10.664 1 98.31 427 THR B N 1
ATOM 7415 C CA . THR B 1 427 ? 8.547 -11.695 -10.891 1 98.31 427 THR B CA 1
ATOM 7416 C C . THR B 1 427 ? 9.133 -10.562 -10.047 1 98.31 427 THR B C 1
ATOM 7418 O O . THR B 1 427 ? 9.219 -10.672 -8.828 1 98.31 427 THR B O 1
ATOM 7421 N N . ALA B 1 428 ? 9.586 -9.523 -10.727 1 98.38 428 ALA B N 1
ATOM 7422 C CA . ALA B 1 428 ? 9.93 -8.297 -10.008 1 98.38 428 ALA B CA 1
ATOM 7423 C C . ALA B 1 428 ? 8.672 -7.52 -9.617 1 98.38 428 ALA B C 1
ATOM 7425 O O . ALA B 1 428 ? 8.172 -6.711 -10.398 1 98.38 428 ALA B O 1
ATOM 7426 N N . VAL B 1 429 ? 8.219 -7.691 -8.383 1 97.56 429 VAL B N 1
ATOM 7427 C CA . VAL B 1 429 ? 6.973 -7.078 -7.938 1 97.56 429 VAL B CA 1
ATOM 7428 C C . VAL B 1 429 ? 7.18 -5.578 -7.73 1 97.56 429 VAL B C 1
ATOM 7430 O O . VAL B 1 429 ? 6.332 -4.77 -8.117 1 97.56 429 VAL B O 1
ATOM 7433 N N . ASN B 1 430 ? 8.195 -5.223 -7.086 1 96.88 430 ASN B N 1
ATOM 7434 C CA . ASN B 1 430 ? 8.695 -3.863 -6.906 1 96.88 430 ASN B CA 1
ATOM 7435 C C . ASN B 1 430 ? 10.211 -3.836 -6.773 1 96.88 430 ASN B C 1
ATOM 7437 O O . ASN B 1 430 ? 10.891 -4.797 -7.141 1 96.88 430 ASN B O 1
ATOM 7441 N N . ALA B 1 431 ? 10.797 -2.779 -6.324 1 97.75 431 ALA B N 1
ATOM 7442 C CA . ALA B 1 431 ? 12.25 -2.619 -6.305 1 97.75 431 ALA B CA 1
ATOM 7443 C C . ALA B 1 431 ? 12.883 -3.438 -5.18 1 97.75 431 ALA B C 1
ATOM 7445 O O . ALA B 1 431 ? 14.102 -3.549 -5.098 1 97.75 431 ALA B O 1
ATOM 7446 N N . TYR B 1 432 ? 12.07 -4.098 -4.395 1 97.75 432 TYR B N 1
ATOM 7447 C CA . TYR B 1 432 ? 12.578 -4.754 -3.193 1 97.75 432 TYR B CA 1
ATOM 7448 C C . TYR B 1 432 ? 12.234 -6.238 -3.199 1 97.75 432 TYR B C 1
ATOM 7450 O O . TYR B 1 432 ? 12.883 -7.031 -2.512 1 97.75 432 TYR B O 1
ATOM 7458 N N . MET B 1 433 ? 11.234 -6.551 -3.969 1 97.44 433 MET B N 1
ATOM 7459 C CA . MET B 1 433 ? 10.648 -7.887 -3.84 1 97.44 433 MET B CA 1
ATOM 7460 C C . MET B 1 433 ? 10.703 -8.633 -5.168 1 97.44 433 MET B C 1
ATOM 7462 O O . MET B 1 433 ? 10.086 -8.211 -6.148 1 97.44 433 MET B O 1
ATOM 7466 N N . CYS B 1 434 ? 11.406 -9.703 -5.164 1 98.44 434 CYS B N 1
ATOM 7467 C CA . CYS B 1 434 ? 11.359 -10.695 -6.234 1 98.44 434 CYS B CA 1
ATOM 7468 C C . CYS B 1 434 ? 10.586 -11.93 -5.797 1 98.44 434 CYS B C 1
ATOM 7470 O O . CYS B 1 434 ? 10.992 -12.625 -4.867 1 98.44 434 CYS B O 1
ATOM 7472 N N . GLN B 1 435 ? 9.508 -12.219 -6.449 1 98.19 435 GLN B N 1
ATOM 7473 C CA . GLN B 1 435 ? 8.734 -13.414 -6.133 1 98.19 435 GLN B CA 1
ATOM 7474 C C . GLN B 1 435 ? 9.094 -14.57 -7.07 1 98.19 435 GLN B C 1
ATOM 7476 O O . GLN B 1 435 ? 9.055 -14.414 -8.297 1 98.19 435 GLN B O 1
ATOM 7481 N N . ALA B 1 436 ? 9.453 -15.641 -6.488 1 98.69 436 ALA B N 1
ATOM 7482 C CA . ALA B 1 436 ? 9.734 -16.844 -7.266 1 98.69 436 ALA B CA 1
ATOM 7483 C C . ALA B 1 436 ? 8.602 -17.859 -7.117 1 98.69 436 ALA B C 1
ATOM 7485 O O . ALA B 1 436 ? 8.289 -18.297 -6.004 1 98.69 436 ALA B O 1
ATOM 7486 N N . ILE B 1 437 ? 7.961 -18.172 -8.18 1 98 437 ILE B N 1
ATOM 7487 C CA . ILE B 1 437 ? 6.977 -19.25 -8.172 1 98 437 ILE B CA 1
ATOM 7488 C C . ILE B 1 437 ? 7.617 -20.531 -8.695 1 98 437 ILE B C 1
ATOM 7490 O O . ILE B 1 437 ? 7.719 -20.734 -9.906 1 98 437 ILE B O 1
ATOM 7494 N N . VAL B 1 438 ? 7.953 -21.391 -7.777 1 98.69 438 VAL B N 1
ATOM 7495 C CA . VAL B 1 438 ? 8.578 -22.672 -8.094 1 98.69 438 VAL B CA 1
ATOM 7496 C C . VAL B 1 438 ? 7.512 -23.734 -8.273 1 98.69 438 VAL B C 1
ATOM 7498 O O . VAL B 1 438 ? 6.668 -23.938 -7.398 1 98.69 438 VAL B O 1
ATOM 7501 N N . SER B 1 439 ? 7.582 -24.406 -9.438 1 98.06 439 SER B N 1
ATOM 7502 C CA . SER B 1 439 ? 6.574 -25.406 -9.781 1 98.06 439 SER B CA 1
ATOM 7503 C C . SER B 1 439 ? 7.164 -26.812 -9.789 1 98.06 439 SER B C 1
ATOM 7505 O O . SER B 1 439 ? 8.133 -27.078 -10.5 1 98.06 439 SER B O 1
ATOM 7507 N N . ILE B 1 440 ? 6.609 -27.688 -9.008 1 98.19 440 ILE B N 1
ATOM 7508 C CA . ILE B 1 440 ? 6.902 -29.125 -9.062 1 98.19 440 ILE B CA 1
ATOM 7509 C C . ILE B 1 440 ? 5.801 -29.844 -9.82 1 98.19 440 ILE B C 1
ATOM 7511 O O . ILE B 1 440 ? 4.641 -29.844 -9.406 1 98.19 440 ILE B O 1
ATOM 7515 N N . TYR B 1 441 ? 6.137 -30.422 -10.938 1 97.75 441 TYR B N 1
ATOM 7516 C CA . TYR B 1 441 ? 5.188 -31.219 -11.719 1 97.75 441 TYR B CA 1
ATOM 7517 C C . TYR B 1 441 ? 5.496 -32.688 -11.617 1 97.75 441 TYR B C 1
ATOM 7519 O O . TYR B 1 441 ? 6.652 -33.125 -11.75 1 97.75 441 TYR B O 1
ATOM 7527 N N . TYR B 1 442 ? 4.531 -33.531 -11.328 1 97.94 442 TYR B N 1
ATOM 7528 C CA . TYR B 1 442 ? 4.707 -34.969 -11.195 1 97.94 442 TYR B CA 1
ATOM 7529 C C . TYR B 1 442 ? 3.494 -35.719 -11.727 1 97.94 442 TYR B C 1
ATOM 7531 O O . TYR B 1 442 ? 2.443 -35.125 -11.969 1 97.94 442 TYR B O 1
ATOM 7539 N N . ASP B 1 443 ? 3.662 -36.969 -12 1 97.31 443 ASP B N 1
ATOM 7540 C CA . ASP B 1 443 ? 2.576 -37.875 -12.359 1 97.31 443 ASP B CA 1
ATOM 7541 C C . ASP B 1 443 ? 1.831 -38.344 -11.117 1 97.31 443 ASP B C 1
ATOM 7543 O O . ASP B 1 443 ? 2.338 -39.188 -10.375 1 97.31 443 ASP B O 1
ATOM 7547 N N . SER B 1 444 ? 0.628 -37.875 -10.953 1 96.69 444 SER B N 1
ATOM 7548 C CA . SER B 1 444 ? -0.141 -38.188 -9.75 1 96.69 444 SER B CA 1
ATOM 7549 C C . SER B 1 444 ? -0.561 -39.656 -9.727 1 96.69 444 SER B C 1
ATOM 7551 O O . SER B 1 444 ? -0.955 -40.156 -8.68 1 96.69 444 SER B O 1
ATOM 7553 N N . GLY B 1 445 ? -0.474 -40.344 -10.789 1 95.06 445 GLY B N 1
ATOM 7554 C CA . GLY B 1 445 ? -0.792 -41.75 -10.859 1 95.06 445 GLY B CA 1
ATOM 7555 C C . GLY B 1 445 ? 0.391 -42.656 -10.539 1 95.06 445 GLY B C 1
ATOM 7556 O O . GLY B 1 445 ? 0.245 -43.875 -10.445 1 95.06 445 GLY B O 1
ATOM 7557 N N . ASN B 1 446 ? 1.513 -42.125 -10.477 1 96.31 446 ASN B N 1
ATOM 7558 C CA . ASN B 1 446 ? 2.736 -42.844 -10.133 1 96.31 446 ASN B CA 1
ATOM 7559 C C . ASN B 1 446 ? 3.107 -42.656 -8.664 1 96.31 446 ASN B C 1
ATOM 7561 O O . ASN B 1 446 ? 3.67 -41.625 -8.297 1 96.31 446 ASN B O 1
ATOM 7565 N N . PRO B 1 447 ? 2.914 -43.656 -7.824 1 96.69 447 PRO B N 1
ATOM 7566 C CA . PRO B 1 447 ? 3.133 -43.531 -6.383 1 96.69 447 PRO B CA 1
ATOM 7567 C C . PRO B 1 447 ? 4.555 -43.094 -6.043 1 96.69 447 PRO B C 1
ATOM 7569 O O . PRO B 1 447 ? 4.766 -42.344 -5.074 1 96.69 447 PRO B O 1
ATOM 7572 N N . ASP B 1 448 ? 5.469 -43.562 -6.809 1 96.94 448 ASP B N 1
ATOM 7573 C CA . ASP B 1 448 ? 6.855 -43.188 -6.562 1 96.94 448 ASP B CA 1
ATOM 7574 C C . ASP B 1 448 ? 7.059 -41.688 -6.789 1 96.94 448 ASP B C 1
ATOM 7576 O O . ASP B 1 448 ? 7.711 -41 -5.988 1 96.94 448 ASP B O 1
ATOM 7580 N N . GLU B 1 449 ? 6.547 -41.125 -7.887 1 97.44 449 GLU B N 1
ATOM 7581 C CA . GLU B 1 449 ? 6.676 -39.719 -8.164 1 97.44 449 GLU B CA 1
ATOM 7582 C C . GLU B 1 449 ? 5.953 -38.875 -7.113 1 97.44 449 GLU B C 1
ATOM 7584 O O . GLU B 1 449 ? 6.438 -37.812 -6.723 1 97.44 449 GLU B O 1
ATOM 7589 N N . VAL B 1 450 ? 4.793 -39.344 -6.695 1 97.94 450 VAL B N 1
ATOM 7590 C CA . VAL B 1 450 ? 4.051 -38.625 -5.668 1 97.94 450 VAL B CA 1
ATOM 7591 C C . VAL B 1 450 ? 4.902 -38.5 -4.406 1 97.94 450 VAL B C 1
ATOM 7593 O O . VAL B 1 450 ? 4.992 -37.438 -3.814 1 97.94 450 VAL B O 1
ATOM 7596 N N . THR B 1 451 ? 5.508 -39.594 -3.988 1 97.81 451 THR B N 1
ATOM 7597 C CA . THR B 1 451 ? 6.344 -39.625 -2.793 1 97.81 451 THR B CA 1
ATOM 7598 C C . THR B 1 451 ? 7.535 -38.656 -2.951 1 97.81 451 THR B C 1
ATOM 7600 O O . THR B 1 451 ? 7.82 -37.875 -2.059 1 97.81 451 THR B O 1
ATOM 7603 N N . ARG B 1 452 ? 8.219 -38.719 -4.086 1 98.06 452 ARG B N 1
ATOM 7604 C CA . ARG B 1 452 ? 9.398 -37.906 -4.332 1 98.06 452 ARG B CA 1
ATOM 7605 C C . ARG B 1 452 ? 9.023 -36.406 -4.391 1 98.06 452 ARG B C 1
ATOM 7607 O O . ARG B 1 452 ? 9.758 -35.562 -3.891 1 98.06 452 ARG B O 1
ATOM 7614 N N . ALA B 1 453 ? 7.883 -36.125 -5.062 1 98.5 453 ALA B N 1
ATOM 7615 C CA . ALA B 1 453 ? 7.422 -34.75 -5.152 1 98.5 453 ALA B CA 1
ATOM 7616 C C . ALA B 1 453 ? 7.078 -34.188 -3.775 1 98.5 453 ALA B C 1
ATOM 7618 O O . ALA B 1 453 ? 7.402 -33.031 -3.463 1 98.5 453 ALA B O 1
ATOM 7619 N N . THR B 1 454 ? 6.41 -34.969 -2.943 1 98.38 454 THR B N 1
ATOM 7620 C CA . THR B 1 454 ? 6.039 -34.594 -1.591 1 98.38 454 THR B CA 1
ATOM 7621 C C . THR B 1 454 ? 7.281 -34.312 -0.743 1 98.38 454 THR B C 1
ATOM 7623 O O . THR B 1 454 ? 7.34 -33.344 0.009 1 98.38 454 THR B O 1
ATOM 7626 N N . ASP B 1 455 ? 8.234 -35.156 -0.88 1 98.38 455 ASP B N 1
ATOM 7627 C CA . ASP B 1 455 ? 9.5 -35 -0.166 1 98.38 455 ASP B CA 1
ATOM 7628 C C . ASP B 1 455 ? 10.227 -33.719 -0.635 1 98.38 455 ASP B C 1
ATOM 7630 O O . ASP B 1 455 ? 10.82 -33.031 0.172 1 98.38 455 ASP B O 1
ATOM 7634 N N . LEU B 1 456 ? 10.203 -33.562 -1.937 1 98.69 456 LEU B N 1
ATOM 7635 C CA . LEU B 1 456 ? 10.875 -32.375 -2.504 1 98.69 456 LEU B CA 1
ATOM 7636 C C . LEU B 1 456 ? 10.266 -31.094 -1.972 1 98.69 456 LEU B C 1
ATOM 7638 O O . LEU B 1 456 ? 10.984 -30.172 -1.589 1 98.69 456 LEU B O 1
ATOM 7642 N N . VAL B 1 457 ? 8.945 -31.016 -1.964 1 98.44 457 VAL B N 1
ATOM 7643 C CA . VAL B 1 457 ? 8.297 -29.797 -1.5 1 98.44 457 VAL B CA 1
ATOM 7644 C C . VAL B 1 457 ? 8.633 -29.562 -0.029 1 98.44 457 VAL B C 1
ATOM 7646 O O . VAL B 1 457 ? 8.867 -28.422 0.387 1 98.44 457 VAL B O 1
ATOM 7649 N N . ARG B 1 458 ? 8.617 -30.562 0.771 1 97.44 458 ARG B N 1
ATOM 7650 C CA . ARG B 1 458 ? 9 -30.453 2.174 1 97.44 458 ARG B CA 1
ATOM 7651 C C . ARG B 1 458 ? 10.422 -29.922 2.307 1 97.44 458 ARG B C 1
ATOM 7653 O O . ARG B 1 458 ? 10.688 -29.031 3.129 1 97.44 458 ARG B O 1
ATOM 7660 N N . LYS B 1 459 ? 11.305 -30.438 1.514 1 98.31 459 LYS B N 1
ATOM 7661 C CA . LYS B 1 459 ? 12.711 -30.016 1.539 1 98.31 459 LYS B CA 1
ATOM 7662 C C . LYS B 1 459 ? 12.859 -28.562 1.12 1 98.31 459 LYS B C 1
ATOM 7664 O O . LYS B 1 459 ? 13.648 -27.812 1.709 1 98.31 459 LYS B O 1
ATOM 7669 N N . LEU B 1 460 ? 12.125 -28.188 0.084 1 98.75 460 LEU B N 1
ATOM 7670 C CA . LEU B 1 460 ? 12.195 -26.797 -0.391 1 98.75 460 LEU B CA 1
ATOM 7671 C C . LEU B 1 460 ? 11.672 -25.828 0.667 1 98.75 460 LEU B C 1
ATOM 7673 O O . LEU B 1 460 ? 12.281 -24.797 0.917 1 98.75 460 LEU B O 1
ATOM 7677 N N . ARG B 1 461 ? 10.555 -26.172 1.245 1 97.75 461 ARG B N 1
ATOM 7678 C CA . ARG B 1 461 ? 9.992 -25.328 2.301 1 97.75 461 ARG B CA 1
ATOM 7679 C C . ARG B 1 461 ? 10.977 -25.172 3.455 1 97.75 461 ARG B C 1
ATOM 7681 O O . ARG B 1 461 ? 11.172 -24.062 3.965 1 97.75 461 ARG B O 1
ATOM 7688 N N . ALA B 1 462 ? 11.617 -26.25 3.898 1 97.19 462 ALA B N 1
ATOM 7689 C CA . ALA B 1 462 ? 12.625 -26.203 4.949 1 97.19 462 ALA B CA 1
ATOM 7690 C C . ALA B 1 462 ? 13.828 -25.359 4.523 1 97.19 462 ALA B C 1
ATOM 7692 O O . ALA B 1 462 ? 14.367 -24.594 5.32 1 97.19 462 ALA B O 1
ATOM 7693 N N . LEU B 1 463 ? 14.242 -25.562 3.287 1 97.94 463 LEU B N 1
ATOM 7694 C CA . LEU B 1 463 ? 15.359 -24.828 2.721 1 97.94 463 LEU B CA 1
ATOM 7695 C C . LEU B 1 463 ? 15.094 -23.312 2.768 1 97.94 463 LEU B C 1
ATOM 7697 O O . LEU B 1 463 ? 15.969 -22.547 3.18 1 97.94 463 LEU B O 1
ATOM 7701 N N . TYR B 1 464 ? 13.922 -22.922 2.338 1 97.88 464 TYR B N 1
ATOM 7702 C CA . TYR B 1 464 ? 13.594 -21.5 2.271 1 97.88 464 TYR B CA 1
ATOM 7703 C C . TYR B 1 464 ? 13.484 -20.906 3.668 1 97.88 464 TYR B C 1
ATOM 7705 O O . TYR B 1 464 ? 13.852 -19.75 3.883 1 97.88 464 TYR B O 1
ATOM 7713 N N . ARG B 1 465 ? 12.977 -21.625 4.633 1 96 465 ARG B N 1
ATOM 7714 C CA . ARG B 1 465 ? 12.977 -21.172 6.016 1 96 465 ARG B CA 1
ATOM 7715 C C . ARG B 1 465 ? 14.398 -21 6.535 1 96 465 ARG B C 1
ATOM 7717 O O . ARG B 1 465 ? 14.703 -20 7.207 1 96 465 ARG B O 1
ATOM 7724 N N . ARG B 1 466 ? 15.273 -21.953 6.234 1 96.31 466 ARG B N 1
ATOM 7725 C CA . ARG B 1 466 ? 16.656 -21.938 6.691 1 96.31 466 ARG B CA 1
ATOM 7726 C C . ARG B 1 466 ? 17.375 -20.688 6.207 1 96.31 466 ARG B C 1
ATOM 7728 O O . ARG B 1 466 ? 18.156 -20.078 6.953 1 96.31 466 ARG B O 1
ATOM 7735 N N . TYR B 1 467 ? 17.078 -20.297 5.004 1 97.44 467 TYR B N 1
ATOM 7736 C CA . TYR B 1 467 ? 17.781 -19.156 4.422 1 97.44 467 TYR B CA 1
ATOM 7737 C C . TYR B 1 467 ? 16.969 -17.875 4.578 1 97.44 467 TYR B C 1
ATOM 7739 O O . TYR B 1 467 ? 17.344 -16.828 4.039 1 97.44 467 TYR B O 1
ATOM 7747 N N . GLN B 1 468 ? 15.828 -17.953 5.242 1 97.12 468 GLN B N 1
ATOM 7748 C CA . GLN B 1 468 ? 14.977 -16.828 5.598 1 97.12 468 GLN B CA 1
ATOM 7749 C C . GLN B 1 468 ? 14.398 -16.156 4.352 1 97.12 468 GLN B C 1
ATOM 7751 O O . GLN B 1 468 ? 14.445 -14.938 4.219 1 97.12 468 GLN B O 1
ATOM 7756 N N . TRP B 1 469 ? 13.969 -16.938 3.383 1 97.62 469 TRP B N 1
ATOM 7757 C CA . TRP B 1 469 ? 13.172 -16.531 2.23 1 97.62 469 TRP B CA 1
ATOM 7758 C C . TRP B 1 469 ? 11.703 -16.875 2.441 1 97.62 469 TRP B C 1
ATOM 7760 O O . TRP B 1 469 ? 11.219 -17.906 1.957 1 97.62 469 TRP B O 1
ATOM 7770 N N . PRO B 1 470 ? 10.977 -16 3.068 1 96.69 470 PRO B N 1
ATOM 7771 C CA . PRO B 1 470 ? 9.594 -16.344 3.406 1 96.69 470 PRO B CA 1
ATOM 7772 C C . PRO B 1 470 ? 8.711 -16.516 2.172 1 96.69 470 PRO B C 1
ATOM 7774 O O . PRO B 1 470 ? 8.805 -15.734 1.224 1 96.69 470 PRO B O 1
ATOM 7777 N N . CYS B 1 471 ? 7.852 -17.531 2.215 1 96.88 471 CYS B N 1
ATOM 7778 C CA . CYS B 1 471 ? 6.914 -17.719 1.117 1 96.88 471 CYS B CA 1
ATOM 7779 C C . CYS B 1 471 ? 5.746 -16.75 1.22 1 96.88 471 CYS B C 1
ATOM 7781 O O . CYS B 1 471 ? 5.211 -16.516 2.309 1 96.88 471 CYS B O 1
ATOM 7783 N N . TYR B 1 472 ? 5.395 -16.125 0.114 1 94.94 472 TYR B N 1
ATOM 7784 C CA . TYR B 1 472 ? 4.344 -15.109 0.169 1 94.94 472 TYR B CA 1
ATOM 7785 C C . TYR B 1 472 ? 2.967 -15.758 0.257 1 94.94 472 TYR B C 1
ATOM 7787 O O . TYR B 1 472 ? 1.994 -15.117 0.663 1 94.94 472 TYR B O 1
ATOM 7795 N N . ARG B 1 473 ? 2.842 -17.016 -0.135 1 96.5 473 ARG B N 1
ATOM 7796 C CA . ARG B 1 473 ? 1.646 -17.844 -0.002 1 96.5 473 ARG B CA 1
ATOM 7797 C C . ARG B 1 473 ? 1.992 -19.219 0.543 1 96.5 473 ARG B C 1
ATOM 7799 O O . ARG B 1 473 ? 2.99 -19.828 0.141 1 96.5 473 ARG B O 1
ATOM 7806 N N . ARG B 1 474 ? 1.211 -19.641 1.478 1 97.06 474 ARG B N 1
ATOM 7807 C CA . ARG B 1 474 ? 1.405 -20.953 2.072 1 97.06 474 ARG B CA 1
ATOM 7808 C C . ARG B 1 474 ? 0.269 -21.906 1.695 1 97.06 474 ARG B C 1
ATOM 7810 O O . ARG B 1 474 ? -0.871 -21.469 1.514 1 97.06 474 ARG B O 1
ATOM 7817 N N . ALA B 1 475 ? 0.569 -23.172 1.563 1 97.94 475 ALA B N 1
ATOM 7818 C CA . ALA B 1 475 ? -0.409 -24.172 1.133 1 97.94 475 ALA B CA 1
ATOM 7819 C C . ALA B 1 475 ? -1.078 -24.828 2.332 1 97.94 475 ALA B C 1
ATOM 7821 O O . ALA B 1 475 ? -0.512 -24.859 3.426 1 97.94 475 ALA B O 1
ATOM 7822 N N . VAL B 1 476 ? -2.227 -25.391 2.143 1 97.44 476 VAL B N 1
ATOM 7823 C CA . VAL B 1 476 ? -3.07 -25.922 3.213 1 97.44 476 VAL B CA 1
ATOM 7824 C C . VAL B 1 476 ? -2.416 -27.156 3.832 1 97.44 476 VAL B C 1
ATOM 7826 O O . VAL B 1 476 ? -2.674 -27.484 4.992 1 97.44 476 VAL B O 1
ATOM 7829 N N . ASP B 1 477 ? -1.605 -27.891 3.105 1 97 477 ASP B N 1
ATOM 7830 C CA . ASP B 1 477 ? -0.979 -29.094 3.643 1 97 477 ASP B CA 1
ATOM 7831 C C . ASP B 1 477 ? 0.111 -28.734 4.652 1 97 477 ASP B C 1
ATOM 7833 O O . ASP B 1 477 ? 0.613 -29.609 5.363 1 97 477 ASP B O 1
ATOM 7837 N N . GLU B 1 478 ? 0.442 -27.484 4.758 1 96.19 478 GLU B N 1
ATOM 7838 C CA . GLU B 1 478 ? 1.375 -27 5.773 1 96.19 478 GLU B CA 1
ATOM 7839 C C . GLU B 1 478 ? 0.641 -26.609 7.051 1 96.19 478 GLU B C 1
ATOM 7841 O O . GLU B 1 478 ? 1.267 -26.391 8.094 1 96.19 478 GLU B O 1
ATOM 7846 N N . MET B 1 479 ? -0.686 -26.484 6.945 1 95.69 479 MET B N 1
ATOM 7847 C CA . MET B 1 479 ? -1.456 -25.812 7.992 1 95.69 479 MET B CA 1
ATOM 7848 C C . MET B 1 479 ? -2.199 -26.828 8.852 1 95.69 479 MET B C 1
ATOM 7850 O O . MET B 1 479 ? -2.635 -27.875 8.352 1 95.69 479 MET B O 1
ATOM 7854 N N . PRO B 1 480 ? -2.465 -26.578 10.109 1 95.62 480 PRO B N 1
ATOM 7855 C CA . PRO B 1 480 ? -1.941 -25.438 10.875 1 95.62 480 PRO B CA 1
ATOM 7856 C C . PRO B 1 480 ? -0.43 -25.516 11.086 1 95.62 480 PRO B C 1
ATOM 7858 O O . PRO B 1 480 ? 0.165 -26.594 10.93 1 95.62 480 PRO B O 1
ATOM 7861 N N . PHE B 1 481 ? 0.131 -24.375 11.383 1 95.19 481 PHE B N 1
ATOM 7862 C CA . PHE B 1 481 ? 1.585 -24.297 11.461 1 95.19 481 PHE B CA 1
ATOM 7863 C C . PHE B 1 481 ? 2.078 -24.766 12.82 1 95.19 481 PHE B C 1
ATOM 7865 O O . PHE B 1 481 ? 1.455 -24.5 13.844 1 95.19 481 PHE B O 1
ATOM 7872 N N . ASN B 1 482 ? 3.18 -25.484 12.781 1 89.88 482 ASN B N 1
ATOM 7873 C CA . ASN B 1 482 ? 3.98 -25.656 13.992 1 89.88 482 ASN B CA 1
ATOM 7874 C C . ASN B 1 482 ? 4.91 -24.469 14.219 1 89.88 482 ASN B C 1
ATOM 7876 O O . ASN B 1 482 ? 5.957 -24.359 13.578 1 89.88 482 ASN B O 1
ATOM 7880 N N . SER B 1 483 ? 4.613 -23.688 15.133 1 82.69 483 SER B N 1
ATOM 7881 C CA . SER B 1 483 ? 5.234 -22.391 15.336 1 82.69 483 SER B CA 1
ATOM 7882 C C . SER B 1 483 ? 6.742 -22.516 15.523 1 82.69 483 SER B C 1
ATOM 7884 O O . SER B 1 483 ? 7.5 -21.656 15.086 1 82.69 483 SER B O 1
ATOM 7886 N N . GLU B 1 484 ? 7.199 -23.516 16.062 1 84.06 484 GLU B N 1
ATOM 7887 C CA . GLU B 1 484 ? 8.617 -23.688 16.375 1 84.06 484 GLU B CA 1
ATOM 7888 C C . GLU B 1 484 ? 9.461 -23.75 15.102 1 84.06 484 GLU B C 1
ATOM 7890 O O . GLU B 1 484 ? 10.648 -23.422 15.125 1 84.06 484 GLU B O 1
ATOM 7895 N N . PHE B 1 485 ? 8.781 -24.062 14.062 1 87.12 485 PHE B N 1
ATOM 7896 C CA . PHE B 1 485 ? 9.539 -24.25 12.828 1 87.12 485 PHE B CA 1
ATOM 7897 C C . PHE B 1 485 ? 9.398 -23.031 11.914 1 87.12 485 PHE B C 1
ATOM 7899 O O . PHE B 1 485 ? 10.117 -22.906 10.922 1 87.12 485 PHE B O 1
ATOM 7906 N N . GLU B 1 486 ? 8.516 -22.203 12.32 1 92.62 486 GLU B N 1
ATOM 7907 C CA . GLU B 1 486 ? 8.25 -21.078 11.43 1 92.62 486 GLU B CA 1
ATOM 7908 C C . GLU B 1 486 ? 9.234 -19.938 11.664 1 92.62 486 GLU B C 1
ATOM 7910 O O . GLU B 1 486 ? 9.648 -19.688 12.797 1 92.62 486 GLU B O 1
ATOM 7915 N N . LEU B 1 487 ? 9.578 -19.266 10.656 1 91.94 487 LEU B N 1
ATOM 7916 C CA . LEU B 1 487 ? 10.516 -18.156 10.656 1 91.94 487 LEU B CA 1
ATOM 7917 C C . LEU B 1 487 ? 9.969 -16.984 11.469 1 91.94 487 LEU B C 1
ATOM 7919 O O . LEU B 1 487 ? 10.695 -16.359 12.242 1 91.94 487 LEU B O 1
ATOM 7923 N N . GLU B 1 488 ? 8.734 -16.672 11.281 1 93.69 488 GLU B N 1
ATOM 7924 C CA . GLU B 1 488 ? 8.125 -15.492 11.891 1 93.69 488 GLU B CA 1
ATOM 7925 C C . GLU B 1 488 ? 7.191 -15.867 13.031 1 93.69 488 GLU B C 1
ATOM 7927 O O . GLU B 1 488 ? 5.984 -15.633 12.953 1 93.69 488 GLU B O 1
ATOM 7932 N N . GLN B 1 489 ? 7.746 -16.219 14.117 1 93.69 489 GLN B N 1
ATOM 7933 C CA . GLN B 1 489 ? 7.008 -16.672 15.289 1 93.69 489 GLN B CA 1
ATOM 7934 C C . GLN B 1 489 ? 6.215 -15.523 15.914 1 93.69 489 GLN B C 1
ATOM 7936 O O . GLN B 1 489 ? 5.09 -15.719 16.375 1 93.69 489 GLN B O 1
ATOM 7941 N N . GLY B 1 490 ? 6.82 -14.32 15.945 1 94.25 490 GLY B N 1
ATOM 7942 C CA . GLY B 1 490 ? 6.121 -13.156 16.469 1 94.25 490 GLY B CA 1
ATOM 7943 C C . GLY B 1 490 ? 4.848 -12.836 15.703 1 94.25 490 GLY B C 1
ATOM 7944 O O . GLY B 1 490 ? 3.818 -12.523 16.297 1 94.25 490 GLY B O 1
ATOM 7945 N N . ALA B 1 491 ? 4.902 -12.969 14.367 1 95.38 491 ALA B N 1
ATOM 7946 C CA . ALA B 1 491 ? 3.73 -12.719 13.531 1 95.38 491 ALA B CA 1
ATOM 7947 C C . ALA B 1 491 ? 2.621 -13.727 13.836 1 95.38 491 ALA B C 1
ATOM 7949 O O . ALA B 1 491 ? 1.449 -13.352 13.938 1 95.38 491 ALA B O 1
ATOM 7950 N N . LEU B 1 492 ? 3 -14.969 14.016 1 95.25 492 LEU B N 1
ATOM 7951 C CA . LEU B 1 492 ? 2.021 -16.016 14.312 1 95.25 492 LEU B CA 1
ATOM 7952 C C . LEU B 1 492 ? 1.354 -15.766 15.664 1 95.25 492 LEU B C 1
ATOM 7954 O O . LEU B 1 492 ? 0.153 -15.992 15.812 1 95.25 492 LEU B O 1
ATOM 7958 N N . GLU B 1 493 ? 2.107 -15.352 16.594 1 94.75 493 GLU B N 1
ATOM 7959 C CA . GLU B 1 493 ? 1.547 -15.047 17.906 1 94.75 493 GLU B CA 1
ATOM 7960 C C . GLU B 1 493 ? 0.545 -13.898 17.812 1 94.75 493 GLU B C 1
ATOM 7962 O O . GLU B 1 493 ? -0.529 -13.961 18.422 1 94.75 493 GLU B O 1
ATOM 7967 N N . LEU B 1 494 ? 0.907 -12.859 17.125 1 96.12 494 LEU B N 1
ATOM 7968 C CA . LEU B 1 494 ? -0.004 -11.727 16.984 1 96.12 494 LEU B CA 1
ATOM 7969 C C . LEU B 1 494 ? -1.282 -12.156 16.266 1 96.12 494 LEU B C 1
ATOM 7971 O O . LEU B 1 494 ? -2.381 -11.758 16.656 1 96.12 494 LEU B O 1
ATOM 7975 N N . ARG B 1 495 ? -1.133 -12.953 15.227 1 96.25 495 ARG B N 1
ATOM 7976 C CA . ARG B 1 495 ? -2.295 -13.469 14.516 1 96.25 495 ARG B CA 1
ATOM 7977 C C . ARG B 1 495 ? -3.199 -14.273 15.445 1 96.25 495 ARG B C 1
ATOM 7979 O O . ARG B 1 495 ? -4.426 -14.188 15.352 1 96.25 495 ARG B O 1
ATOM 7986 N N . SER B 1 496 ? -2.568 -15.008 16.297 1 95.19 496 SER B N 1
ATOM 7987 C CA . SER B 1 496 ? -3.334 -15.836 17.219 1 95.19 496 SER B CA 1
ATOM 7988 C C . SER B 1 496 ? -4.141 -14.977 18.188 1 95.19 496 SER B C 1
ATOM 7990 O O . SER B 1 496 ? -5.27 -15.32 18.547 1 95.19 496 SER B O 1
ATOM 7992 N N . ARG B 1 497 ? -3.598 -13.891 18.641 1 94.5 497 ARG B N 1
ATOM 7993 C CA . ARG B 1 497 ? -4.312 -12.969 19.516 1 94.5 497 ARG B CA 1
ATOM 7994 C C . ARG B 1 497 ? -5.512 -12.359 18.797 1 94.5 497 ARG B C 1
ATOM 7996 O O . ARG B 1 497 ? -6.598 -12.25 19.375 1 94.5 497 ARG B O 1
ATOM 8003 N N . ILE B 1 498 ? -5.293 -11.984 17.594 1 96.56 498 ILE B N 1
ATOM 8004 C CA . ILE B 1 498 ? -6.363 -11.383 16.797 1 96.56 498 ILE B CA 1
ATOM 8005 C C . ILE B 1 498 ? -7.469 -12.406 16.562 1 96.56 498 ILE B C 1
ATOM 8007 O O . ILE B 1 498 ? -8.656 -12.102 16.719 1 96.56 498 ILE B O 1
ATOM 8011 N N . LYS B 1 499 ? -7.066 -13.648 16.234 1 96.44 499 LYS B N 1
ATOM 8012 C CA . LYS B 1 499 ? -8.031 -14.727 16.031 1 96.44 499 LYS B CA 1
ATOM 8013 C C . LYS B 1 499 ? -8.883 -14.938 17.281 1 96.44 499 LYS B C 1
ATOM 8015 O O . LYS B 1 499 ? -10.109 -15.055 17.188 1 96.44 499 LYS B O 1
ATOM 8020 N N . ALA B 1 500 ? -8.273 -14.945 18.375 1 93.62 500 ALA B N 1
ATOM 8021 C CA . ALA B 1 500 ? -8.984 -15.172 19.625 1 93.62 500 ALA B CA 1
ATOM 8022 C C . ALA B 1 500 ? -9.984 -14.047 19.891 1 93.62 500 ALA B C 1
ATOM 8024 O O . ALA B 1 500 ? -11.047 -14.289 20.469 1 93.62 500 ALA B O 1
ATOM 8025 N N . ALA B 1 501 ? -9.664 -12.891 19.469 1 93.69 501 ALA B N 1
ATOM 8026 C CA . ALA B 1 501 ? -10.516 -11.727 19.703 1 93.69 501 ALA B CA 1
ATOM 8027 C C . ALA B 1 501 ? -11.719 -11.734 18.766 1 93.69 501 ALA B C 1
ATOM 8029 O O . ALA B 1 501 ? -12.805 -11.297 19.156 1 93.69 501 ALA B O 1
ATOM 8030 N N . PHE B 1 502 ? -11.539 -12.195 17.609 1 95.75 502 PHE B N 1
ATOM 8031 C CA . PHE B 1 502 ? -12.578 -12.109 16.594 1 95.75 502 PHE B CA 1
ATOM 8032 C C . PHE B 1 502 ? -13.438 -13.367 16.578 1 95.75 502 PHE B C 1
ATOM 8034 O O . PHE B 1 502 ? -14.625 -13.32 16.25 1 95.75 502 PHE B O 1
ATOM 8041 N N . ASP B 1 503 ? -12.805 -14.445 16.891 1 95.69 503 ASP B N 1
ATOM 8042 C CA . ASP B 1 503 ? -13.422 -15.758 16.719 1 95.69 503 ASP B CA 1
ATOM 8043 C C . ASP B 1 503 ? -12.938 -16.734 17.781 1 95.69 503 ASP B C 1
ATOM 8045 O O . ASP B 1 503 ? -12.273 -17.719 17.484 1 95.69 503 ASP B O 1
ATOM 8049 N N . PRO B 1 504 ? -13.32 -16.5 18.984 1 92.62 504 PRO B N 1
ATOM 8050 C CA . PRO B 1 504 ? -12.828 -17.312 20.094 1 92.62 504 PRO B CA 1
ATOM 8051 C C . PRO B 1 504 ? -13.211 -18.781 19.953 1 92.62 504 PRO B C 1
ATOM 8053 O O . PRO B 1 504 ? -12.523 -19.672 20.484 1 92.62 504 PRO B O 1
ATOM 8056 N N . ASP B 1 505 ? -14.266 -19.125 19.219 1 94.19 505 ASP B N 1
ATOM 8057 C CA . ASP B 1 505 ? -14.727 -20.5 19.078 1 94.19 505 ASP B CA 1
ATOM 8058 C C . ASP B 1 505 ? -14.133 -21.156 17.844 1 94.19 505 ASP B C 1
ATOM 8060 O O . ASP B 1 505 ? -14.492 -22.281 17.484 1 94.19 505 ASP B O 1
ATOM 8064 N N . ASP B 1 506 ? -13.297 -20.422 17.156 1 95.62 506 ASP B N 1
ATOM 8065 C CA . ASP B 1 506 ? -12.578 -20.938 15.984 1 95.62 506 ASP B CA 1
ATOM 8066 C C . ASP B 1 506 ? -13.547 -21.422 14.914 1 95.62 506 ASP B C 1
ATOM 8068 O O . ASP B 1 506 ? -13.414 -22.547 14.406 1 95.62 506 ASP B O 1
ATOM 8072 N N . ILE B 1 507 ? -14.477 -20.625 14.633 1 97.44 507 ILE B N 1
ATOM 8073 C CA . ILE B 1 507 ? -15.547 -20.969 13.703 1 97.44 507 ILE B CA 1
ATOM 8074 C C . ILE B 1 507 ? -15.078 -20.734 12.266 1 97.44 507 ILE B C 1
ATOM 8076 O O . ILE B 1 507 ? -15.289 -21.578 11.391 1 97.44 507 ILE B O 1
ATOM 8080 N N . VAL B 1 508 ? -14.406 -19.656 12.039 1 98.31 508 VAL B N 1
ATOM 8081 C CA . VAL B 1 508 ? -14.055 -19.266 10.68 1 98.31 508 VAL B CA 1
ATOM 8082 C C . VAL B 1 508 ? -12.68 -19.828 10.32 1 98.31 508 VAL B C 1
ATOM 8084 O O . VAL B 1 508 ? -11.664 -19.406 10.875 1 98.31 508 VAL B O 1
ATOM 8087 N N . SER B 1 509 ? -12.586 -20.766 9.461 1 98 509 SER B N 1
ATOM 8088 C CA . SER B 1 509 ? -11.391 -21.312 8.82 1 98 509 SER B CA 1
ATOM 8089 C C . SER B 1 509 ? -10.375 -21.781 9.852 1 98 509 SER B C 1
ATOM 8091 O O . SER B 1 509 ? -9.211 -21.406 9.805 1 98 509 SER B O 1
ATOM 8093 N N . PRO B 1 510 ? -10.773 -22.656 10.688 1 96.69 510 PRO B N 1
ATOM 8094 C CA . PRO B 1 510 ? -9.805 -23.156 11.664 1 96.69 510 PRO B CA 1
ATOM 8095 C C . PRO B 1 510 ? -8.555 -23.75 11.016 1 96.69 510 PRO B C 1
ATOM 8097 O O . PRO B 1 510 ? -8.648 -24.422 9.984 1 96.69 510 PRO B O 1
ATOM 8100 N N . GLY B 1 511 ? -7.422 -23.406 11.586 1 96.06 511 GLY B N 1
ATOM 8101 C CA . GLY B 1 511 ? -6.148 -23.953 11.133 1 96.06 511 GLY B CA 1
ATOM 8102 C C . GLY B 1 511 ? -5.484 -23.094 10.07 1 96.06 511 GLY B C 1
ATOM 8103 O O . GLY B 1 511 ? -4.285 -23.219 9.82 1 96.06 511 GLY B O 1
ATOM 8104 N N . ARG B 1 512 ? -6.23 -22.281 9.352 1 97.12 512 ARG B N 1
ATOM 8105 C CA . ARG B 1 512 ? -5.707 -21.484 8.234 1 97.12 512 ARG B CA 1
ATOM 8106 C C . ARG B 1 512 ? -4.836 -20.344 8.742 1 97.12 512 ARG B C 1
ATOM 8108 O O . ARG B 1 512 ? -5.301 -19.484 9.492 1 97.12 512 ARG B O 1
ATOM 8115 N N . TYR B 1 513 ? -3.506 -20.359 8.391 1 96.19 513 TYR B N 1
ATOM 8116 C CA . TYR B 1 513 ? -2.512 -19.344 8.734 1 96.19 513 TYR B CA 1
ATOM 8117 C C . TYR B 1 513 ? -2.469 -19.125 10.242 1 96.19 513 TYR B C 1
ATOM 8119 O O . TYR B 1 513 ? -2.363 -17.984 10.695 1 96.19 513 TYR B O 1
ATOM 8127 N N . GLN B 1 514 ? -2.662 -20.141 10.945 1 93.81 514 GLN B N 1
ATOM 8128 C CA . GLN B 1 514 ? -2.619 -20.078 12.406 1 93.81 514 GLN B CA 1
ATOM 8129 C C . GLN B 1 514 ? -1.754 -21.203 12.977 1 93.81 514 GLN B C 1
ATOM 8131 O O . GLN B 1 514 ? -1.445 -22.172 12.281 1 93.81 514 GLN B O 1
ATOM 8136 N N . MET B 1 515 ? -1.414 -21.016 14.203 1 91 515 MET B N 1
ATOM 8137 C CA . MET B 1 515 ? -0.659 -22.047 14.906 1 91 515 MET B CA 1
ATOM 8138 C C . MET B 1 515 ? -1.562 -23.219 15.289 1 91 515 MET B C 1
ATOM 8140 O O . MET B 1 515 ? -2.77 -23.047 15.469 1 91 515 MET B O 1
ATOM 8144 N N . ALA B 1 516 ? -0.955 -24.297 15.398 1 83.94 516 ALA B N 1
ATOM 8145 C CA . ALA B 1 516 ? -1.678 -25.516 15.781 1 83.94 516 ALA B CA 1
ATOM 8146 C C . ALA B 1 516 ? -2.279 -25.375 17.188 1 83.94 516 ALA B C 1
ATOM 8148 O O . ALA B 1 516 ? -3.377 -25.859 17.438 1 83.94 516 ALA B O 1
ATOM 8149 N N . VAL B 1 517 ? -1.572 -24.641 18.016 1 74.06 517 VAL B N 1
ATOM 8150 C CA . VAL B 1 517 ? -2.08 -24.406 19.375 1 74.06 517 VAL B CA 1
ATOM 8151 C C . VAL B 1 517 ? -2.783 -23.047 19.422 1 74.06 517 VAL B C 1
ATOM 8153 O O . VAL B 1 517 ? -2.207 -22.031 19.047 1 74.06 517 VAL B O 1
ATOM 8156 N N . SER B 1 518 ? -4.004 -23.156 19.781 1 72.44 518 SER B N 1
ATOM 8157 C CA . SER B 1 518 ? -4.797 -21.922 19.828 1 72.44 518 SER B CA 1
ATOM 8158 C C . SER B 1 518 ? -4.363 -21.031 21 1 72.44 518 SER B C 1
ATOM 8160 O O . SER B 1 518 ? -3.928 -21.531 22.031 1 72.44 518 SER B O 1
ATOM 8162 N N . TYR B 1 519 ? -4.41 -19.734 20.719 1 72.94 519 TYR B N 1
ATOM 8163 C CA . TYR B 1 519 ? -4.156 -18.766 21.766 1 72.94 519 TYR B CA 1
ATOM 8164 C C . TYR B 1 519 ? -5.332 -18.688 22.75 1 72.94 519 TYR B C 1
ATOM 8166 O O . TYR B 1 519 ? -6.492 -18.703 22.328 1 72.94 519 TYR B O 1
ATOM 8174 N N . GLN B 1 520 ? -5.078 -18.953 24.047 1 66.75 520 GLN B N 1
ATOM 8175 C CA . GLN B 1 520 ? -6.105 -18.797 25.062 1 66.75 520 GLN B CA 1
ATOM 8176 C C . GLN B 1 520 ? -5.816 -17.578 25.938 1 66.75 520 GLN B C 1
ATOM 8178 O O . GLN B 1 520 ? -4.684 -17.391 26.391 1 66.75 520 GLN B O 1
ATOM 8183 N N . PHE B 1 521 ? -6.785 -16.609 25.891 1 61.66 521 PHE B N 1
ATOM 8184 C CA . PHE B 1 521 ? -6.633 -15.477 26.797 1 61.66 521 PHE B CA 1
ATOM 8185 C C . PHE B 1 521 ? -6.598 -15.953 28.25 1 61.66 521 PHE B C 1
ATOM 8187 O O . PHE B 1 521 ? -7.379 -16.828 28.641 1 61.66 521 PHE B O 1
ATOM 8194 N N . SER B 1 522 ? -5.441 -16.141 28.844 1 51.06 522 SER B N 1
ATOM 8195 C CA . SER B 1 522 ? -5.406 -16.531 30.234 1 51.06 522 SER B CA 1
ATOM 8196 C C . SER B 1 522 ? -5.938 -15.43 31.141 1 51.06 522 SER B C 1
ATOM 8198 O O . SER B 1 522 ? -5.934 -14.258 30.766 1 51.06 522 SER B O 1
ATOM 8200 N N . GLU B 1 523 ? -6.781 -15.781 32.156 1 45.94 523 GLU B N 1
ATOM 8201 C CA . GLU B 1 523 ? -7.148 -14.844 33.219 1 45.94 523 GLU B CA 1
ATOM 8202 C C . GLU B 1 523 ? -5.98 -13.93 33.594 1 45.94 523 GLU B C 1
ATOM 8204 O O . GLU B 1 523 ? -6.184 -12.773 33.938 1 45.94 523 GLU B O 1
ATOM 8209 N N . ASP B 1 524 ? -4.766 -14.305 33.438 1 40.19 524 ASP B N 1
ATOM 8210 C CA . ASP B 1 524 ? -3.592 -13.523 33.812 1 40.19 524 ASP B CA 1
ATOM 8211 C C . ASP B 1 524 ? -3.023 -12.773 32.625 1 40.19 524 ASP B C 1
ATOM 8213 O O . ASP B 1 524 ? -1.95 -12.172 32.688 1 40.19 524 ASP B O 1
ATOM 8217 N N . SER B 1 525 ? -3.434 -12.898 31.531 1 38.81 525 SER B N 1
ATOM 8218 C CA . SER B 1 525 ? -2.832 -12.258 30.359 1 38.81 525 SER B CA 1
ATOM 8219 C C . SER B 1 525 ? -3.342 -10.828 30.203 1 38.81 525 SER B C 1
ATOM 8221 O O . SER B 1 525 ? -4.527 -10.555 30.406 1 38.81 525 SER B O 1
#